Protein 1UWK (pdb70)

Structure (mmCIF, N/CA/C/O backbone):
data_1UWK
#
_entry.id   1UWK
#
_cell.length_a   111.429
_cell.length_b   71.618
_cell.length_c   129.158
_cell.angle_alpha   90.00
_cell.angle_beta   98.75
_cell.angle_gamma   90.00
#
_symmetry.space_group_name_H-M   'C 1 2 1'
#
loop_
_entity.id
_entity.type
_entity.pdbx_description
1 polymer 'UROCANATE HYDRATASE'
2 non-polymer NICOTINAMIDE-ADENINE-DINUCLEOTIDE
3 non-polymer '(2E)-3-(1H-IMIDAZOL-4-YL)ACRYLIC ACID'
4 water water
#
loop_
_atom_site.group_PDB
_atom_site.id
_atom_site.type_symbol
_atom_site.label_atom_id
_atom_site.label_alt_id
_atom_site.label_comp_id
_atom_site.label_asym_id
_atom_site.label_entity_id
_atom_site.label_seq_id
_atom_site.pdbx_PDB_ins_code
_atom_site.Cartn_x
_atom_site.Cartn_y
_atom_site.Cartn_z
_atom_site.occupancy
_atom_site.B_iso_or_equiv
_atom_site.auth_seq_id
_atom_site.auth_comp_id
_atom_site.auth_asym_id
_atom_site.auth_atom_id
_atom_site.pdbx_PDB_model_num
ATOM 1 N N . ASN A 1 4 ? 9.951 11.818 -56.960 1.00 57.49 4 ASN A N 1
ATOM 2 C CA . ASN A 1 4 ? 11.191 12.568 -57.125 1.00 31.10 4 ASN A CA 1
ATOM 3 C C . ASN A 1 4 ? 11.163 13.477 -58.367 1.00 23.51 4 ASN A C 1
ATOM 4 O O . ASN A 1 4 ? 10.569 14.578 -58.306 1.00 20.20 4 ASN A O 1
ATOM 6 N N . ASN A 1 5 ? 11.732 13.062 -59.458 1.00 26.78 5 ASN A N 1
ATOM 7 C CA . ASN A 1 5 ? 12.905 12.702 -60.218 1.00 25.69 5 ASN A CA 1
ATOM 8 C C . ASN A 1 5 ? 14.046 13.624 -59.745 1.00 20.28 5 ASN A C 1
ATOM 9 O O . ASN A 1 5 ? 13.719 14.587 -59.012 1.00 13.83 5 ASN A O 1
ATOM 14 N N . LYS A 1 6 ? 15.341 13.368 -60.029 1.00 17.87 6 LYS A N 1
ATOM 15 C CA . LYS A 1 6 ? 16.283 14.370 -59.480 1.00 20.41 6 LYS A CA 1
ATOM 16 C C . LYS A 1 6 ? 16.972 15.066 -60.645 1.00 15.15 6 LYS A C 1
ATOM 17 O O . LYS A 1 6 ? 17.714 15.944 -60.268 1.00 18.02 6 LYS A O 1
ATOM 23 N N . TYR A 1 7 ? 16.659 14.775 -61.904 1.00 13.25 7 TYR A N 1
ATOM 24 C CA . TYR A 1 7 ? 17.195 15.562 -63.006 1.00 10.19 7 TYR A CA 1
ATOM 25 C C . TYR A 1 7 ? 16.107 16.386 -63.691 1.00 9.81 7 TYR A C 1
ATOM 26 O O . TYR A 1 7 ? 15.037 15.814 -64.030 1.00 13.48 7 TYR A O 1
ATOM 35 N N . ARG A 1 8 ? 16.331 17.657 -63.915 1.00 8.39 8 ARG A N 1
ATOM 36 C CA . ARG A 1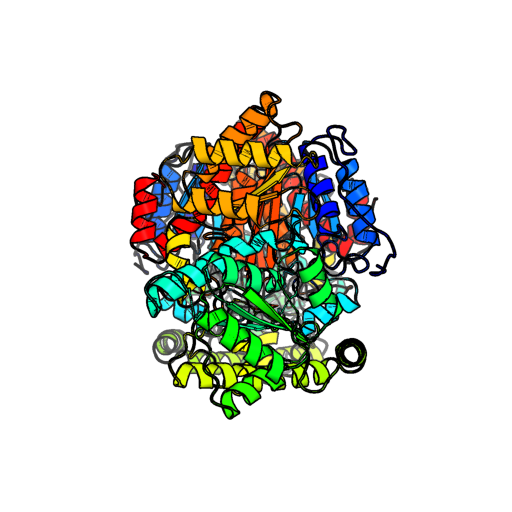 8 ? 15.431 18.489 -64.729 1.00 9.55 8 ARG A CA 1
ATOM 37 C C . ARG A 1 8 ? 16.301 19.459 -65.523 1.00 9.02 8 ARG A C 1
ATOM 38 O O . ARG A 1 8 ? 17.179 20.114 -64.954 1.00 10.25 8 ARG A O 1
ATOM 46 N N . ASP A 1 9 ? 16.068 19.509 -66.839 1.00 9.60 9 ASP A N 1
ATOM 47 C CA . ASP A 1 9 ? 16.926 20.350 -67.685 1.00 11.08 9 ASP A CA 1
ATOM 48 C C . ASP A 1 9 ? 16.376 21.774 -67.735 1.00 12.34 9 ASP A C 1
ATOM 49 O O . ASP A 1 9 ? 15.757 22.234 -68.711 1.00 13.41 9 ASP A O 1
ATOM 54 N N . VAL A 1 10 ? 16.618 22.474 -66.629 1.00 11.72 10 VAL A N 1
ATOM 55 C CA . VAL A 1 10 ? 16.172 23.859 -66.507 1.00 11.79 10 VAL A CA 1
ATOM 56 C C . VAL A 1 10 ? 17.309 24.675 -65.903 1.00 11.72 10 VAL A C 1
ATOM 57 O O . VAL A 1 10 ? 18.132 24.138 -65.171 1.00 12.53 10 VAL A O 1
ATOM 61 N N . GLU A 1 11 ? 17.276 25.952 -66.179 1.00 11.12 11 GLU A N 1
ATOM 62 C CA . GLU A 1 11 ? 18.180 26.925 -65.578 1.00 12.43 11 GLU A CA 1
ATOM 63 C C . GLU A 1 11 ? 17.343 27.756 -64.615 1.00 12.81 11 GLU A C 1
ATOM 64 O O . GLU A 1 11 ? 16.358 28.409 -65.011 1.00 17.72 11 GLU A O 1
ATOM 70 N N . ILE A 1 12 ? 17.748 27.713 -63.354 1.00 11.65 12 ILE A N 1
ATOM 71 C CA . ILE A 1 12 ? 17.097 28.472 -62.318 1.00 11.37 12 ILE A CA 1
ATOM 72 C C . ILE A 1 12 ? 17.975 29.628 -61.837 1.00 10.21 12 ILE A C 1
ATOM 73 O O . ILE A 1 12 ? 19.171 29.420 -61.615 1.00 11.21 12 ILE A O 1
ATOM 78 N N . ARG A 1 13 ? 17.353 30.783 -61.641 1.00 11.55 13 ARG A N 1
ATOM 79 C CA . ARG A 1 13 ? 18.040 31.952 -61.131 1.00 12.38 13 ARG A CA 1
ATOM 80 C C . ARG A 1 13 ? 17.126 32.729 -60.204 1.00 11.00 13 ARG A C 1
ATOM 81 O O . ARG A 1 13 ? 15.886 32.741 -60.363 1.00 13.79 13 ARG A O 1
ATOM 89 N N . ALA A 1 14 ? 17.720 33.423 -59.242 1.00 10.27 14 ALA A N 1
ATOM 90 C CA . ALA A 1 14 ? 16.838 34.157 -58.365 1.00 10.70 14 ALA A CA 1
ATOM 91 C C . ALA A 1 14 ? 16.155 35.288 -59.136 1.00 10.14 14 ALA A C 1
ATOM 92 O O . ALA A 1 14 ? 16.769 35.971 -59.960 1.00 11.73 14 ALA A O 1
ATOM 94 N N . PRO A 1 15 ? 14.898 35.553 -58.842 1.00 11.41 15 PRO A N 1
ATOM 95 C CA . PRO A 1 15 ? 14.263 36.759 -59.377 1.00 13.36 15 PRO A CA 1
ATOM 96 C C . PRO A 1 15 ? 15.015 37.972 -58.811 1.00 11.82 15 PRO A C 1
ATOM 97 O O . PRO A 1 15 ? 15.598 37.954 -57.742 1.00 11.35 15 PRO A O 1
ATOM 101 N N . ARG A 1 16 ? 14.918 39.038 -59.571 1.00 13.58 16 ARG A N 1
ATOM 102 C CA . ARG A 1 16 ? 15.674 40.233 -59.247 1.00 11.09 16 ARG A CA 1
ATOM 103 C C . ARG A 1 16 ? 14.776 41.449 -58.997 1.00 11.50 16 ARG A C 1
ATOM 104 O O . ARG A 1 16 ? 13.535 41.411 -59.236 1.00 14.33 16 ARG A O 1
ATOM 112 N N . GLY A 1 17 ? 15.369 42.548 -58.534 1.00 10.88 17 GLY A N 1
ATOM 113 C CA . GLY A 1 17 ? 14.595 43.775 -58.412 1.00 12.47 17 GLY A CA 1
ATOM 114 C C . GLY A 1 17 ? 13.660 43.801 -57.232 1.00 12.01 17 GLY A C 1
ATOM 115 O O . GLY A 1 17 ? 13.691 42.972 -56.311 1.00 13.84 17 GLY A O 1
ATOM 116 N N . ASN A 1 18 ? 12.771 44.790 -57.201 1.00 15.47 18 ASN A N 1
ATOM 117 C CA . ASN A 1 18 ? 12.061 45.065 -55.974 1.00 19.47 18 ASN A CA 1
ATOM 118 C C . ASN A 1 18 ? 10.646 44.530 -55.961 1.00 17.09 18 ASN A C 1
ATOM 119 O O . ASN A 1 18 ? 9.904 44.736 -54.994 1.00 25.52 18 ASN A O 1
ATOM 126 N N . LYS A 1 19 ? 10.213 43.840 -57.013 1.00 17.53 19 LYS A N 1
ATOM 127 C CA . LYS A 1 19 ? 8.824 43.321 -56.909 1.00 20.00 19 LYS A CA 1
ATOM 128 C C . LYS A 1 19 ? 8.782 41.864 -56.488 1.00 18.92 19 LYS A C 1
ATOM 129 O O . LYS A 1 19 ? 9.560 40.987 -56.877 1.00 18.27 19 LYS A O 1
ATOM 135 N N . LEU A 1 20 ? 7.806 41.611 -55.633 1.00 16.68 20 LEU A N 1
ATOM 136 C CA . LEU A 1 20 ? 7.672 40.330 -54.966 1.00 16.97 20 LEU A CA 1
ATOM 137 C C . LEU A 1 20 ? 6.835 39.325 -55.760 1.00 16.98 20 LEU A C 1
ATOM 138 O O . LEU A 1 20 ? 5.883 39.728 -56.458 1.00 26.41 20 LEU A O 1
ATOM 143 N N . THR A 1 21 ? 7.157 38.058 -55.622 1.00 18.24 21 THR A N 1
ATOM 144 C CA . THR A 1 21 ? 6.361 36.892 -56.014 1.00 22.02 21 THR A CA 1
ATOM 145 C C . THR A 1 21 ? 5.664 36.330 -54.764 1.00 18.58 21 THR A C 1
ATOM 146 O O . THR A 1 21 ? 4.496 35.978 -54.828 1.00 20.50 21 THR A O 1
ATOM 150 N N . ALA A 1 22 ? 6.391 36.274 -53.653 1.00 14.28 22 ALA A N 1
ATOM 151 C CA . ALA A 1 22 ? 5.848 35.811 -52.378 1.00 12.09 22 ALA A CA 1
ATOM 152 C C . ALA A 1 22 ? 5.093 36.936 -51.703 1.00 10.65 22 ALA A C 1
ATOM 153 O O . ALA A 1 22 ? 5.020 38.047 -52.255 1.00 15.76 22 ALA A O 1
ATOM 155 N N . LYS A 1 23 ? 4.545 36.739 -50.520 1.00 12.01 23 LYS A N 1
ATOM 156 C CA . LYS A 1 23 ? 3.677 37.756 -49.923 1.00 13.76 23 LYS A CA 1
ATOM 157 C C . LYS A 1 23 ? 4.405 38.872 -49.201 1.00 13.77 23 LYS A C 1
ATOM 158 O O . LYS A 1 23 ? 3.822 39.918 -48.932 1.00 17.61 23 LYS A O 1
ATOM 164 N N . SER A 1 24 ? 5.680 38.647 -48.866 1.00 12.78 24 SER A N 1
ATOM 165 C CA . SER A 1 24 ? 6.435 39.656 -48.132 1.00 12.56 24 SER A CA 1
ATOM 166 C C . SER A 1 24 ? 7.926 39.429 -48.370 1.00 10.84 24 SER A C 1
ATOM 167 O O . SER A 1 24 ? 8.292 38.373 -48.874 1.00 10.47 24 SER A O 1
ATOM 170 N N . TRP A 1 25 ? 8.739 40.406 -47.956 1.00 9.97 25 TRP A N 1
ATOM 171 C CA . TRP A 1 25 ? 10.196 40.172 -48.169 1.00 10.15 25 TRP A CA 1
ATOM 172 C C . TRP A 1 25 ? 10.717 39.051 -47.292 1.00 10.11 25 TRP A C 1
ATOM 173 O O . TRP A 1 25 ? 11.720 38.434 -47.635 1.00 11.62 25 TRP A O 1
ATOM 184 N N . LEU A 1 26 ? 10.077 38.763 -46.175 1.00 9.99 26 LEU A N 1
ATOM 185 C CA . LEU A 1 26 ? 10.562 37.715 -45.278 1.00 9.13 26 LEU A CA 1
ATOM 186 C C . LEU A 1 26 ? 10.320 36.338 -45.900 1.00 9.46 26 LEU A C 1
ATOM 187 O O . LEU A 1 26 ? 11.048 35.407 -45.516 1.00 9.59 26 LEU A O 1
ATOM 192 N N . THR A 1 27 ? 9.385 36.217 -46.837 1.00 8.40 27 THR A N 1
ATOM 193 C CA . THR A 1 27 ? 9.205 34.912 -47.532 1.00 8.15 27 THR A CA 1
ATOM 194 C C . THR A 1 27 ? 9.798 34.945 -48.933 1.00 7.23 27 THR A C 1
ATOM 195 O O . THR A 1 27 ? 10.205 33.929 -49.476 1.00 9.06 27 THR A O 1
ATOM 199 N N . GLU A 1 28 ? 9.872 36.130 -49.525 1.00 8.50 28 GLU A N 1
ATOM 200 C CA . GLU A 1 28 ? 10.565 36.315 -50.784 1.00 8.78 28 GLU A CA 1
ATOM 201 C C . GLU A 1 28 ? 12.056 35.968 -50.611 1.00 8.88 28 GLU A C 1
ATOM 202 O O . GLU A 1 28 ? 12.649 35.350 -51.525 1.00 9.29 28 GLU A O 1
ATOM 208 N N . ALA A 1 29 ? 12.646 36.348 -49.493 1.00 8.08 29 ALA A N 1
ATOM 209 C CA . ALA A 1 29 ? 14.076 36.091 -49.277 1.00 8.25 29 ALA A CA 1
ATOM 210 C C . ALA A 1 29 ? 14.467 34.623 -49.381 1.00 7.35 29 ALA A C 1
ATOM 211 O O . ALA A 1 29 ? 15.374 34.273 -50.178 1.00 8.44 29 ALA A O 1
ATOM 213 N N . PRO A 1 30 ? 13.850 33.708 -48.609 1.00 7.45 30 PRO A N 1
ATOM 214 C CA . PRO A 1 30 ? 14.271 32.302 -48.768 1.00 7.31 30 PRO A CA 1
ATOM 215 C C . PRO A 1 30 ? 13.926 31.770 -50.156 1.00 6.09 30 PRO A C 1
ATOM 216 O O . PRO A 1 30 ? 14.657 30.963 -50.716 1.00 8.15 30 PRO A O 1
ATOM 220 N N . LEU A 1 31 ? 12.849 32.230 -50.783 1.00 7.57 31 LEU A N 1
ATOM 221 C CA . LEU A 1 31 ? 12.547 31.860 -52.150 1.00 8.10 31 LEU A CA 1
ATOM 222 C C . LEU A 1 31 ? 13.698 32.201 -53.102 1.00 7.75 31 LEU A C 1
ATOM 223 O O . LEU A 1 31 ? 14.143 31.383 -53.897 1.00 8.47 31 LEU A O 1
ATOM 228 N N . ARG A 1 32 ? 14.136 33.467 -52.973 1.00 7.24 32 ARG A N 1
ATOM 229 C CA . ARG A 1 32 ? 15.239 33.892 -53.864 1.00 7.99 32 ARG A CA 1
ATOM 230 C C . ARG A 1 32 ? 16.544 33.173 -53.572 1.00 7.11 32 ARG A C 1
ATOM 231 O O . ARG A 1 32 ? 17.290 32.873 -54.493 1.00 8.18 32 ARG A O 1
ATOM 239 N N . MET A 1 33 ? 16.817 32.929 -52.281 1.00 7.10 33 MET A N 1
ATOM 240 C CA . MET A 1 33 ? 18.103 32.326 -51.945 1.00 6.58 33 MET A CA 1
ATOM 241 C C . MET A 1 33 ? 18.092 30.857 -52.300 1.00 6.55 33 MET A C 1
ATOM 242 O O . MET A 1 33 ? 19.132 30.329 -52.680 1.00 6.81 33 MET A O 1
ATOM 247 N N . LEU A 1 34 ? 16.955 30.186 -52.203 1.00 6.88 34 LEU A N 1
ATOM 248 C CA . LEU A 1 34 ? 16.853 28.803 -52.713 1.00 7.09 34 LEU A CA 1
ATOM 249 C C . LEU A 1 34 ? 17.172 28.786 -54.195 1.00 5.83 34 LEU A C 1
ATOM 250 O O . LEU A 1 34 ? 17.951 27.994 -54.709 1.00 7.27 34 LEU A O 1
ATOM 255 N N . MET A 1 35 ? 16.520 29.706 -54.971 1.00 6.96 35 MET A N 1
ATOM 256 C CA . MET A 1 35 ? 16.805 29.736 -56.415 1.00 6.81 35 MET A CA 1
ATOM 257 C C . MET A 1 35 ? 18.229 30.129 -56.739 1.00 7.25 35 MET A C 1
ATOM 258 O O . MET A 1 35 ? 18.862 29.619 -57.688 1.00 8.84 35 MET A O 1
ATOM 263 N N . ASN A 1 36 ? 18.793 31.057 -55.948 1.00 7.80 36 ASN A N 1
ATOM 264 C CA . ASN A 1 36 ? 20.202 31.406 -56.159 1.00 7.45 36 ASN A CA 1
ATOM 265 C C . ASN A 1 36 ? 21.180 30.260 -55.916 1.00 6.21 36 ASN A C 1
ATOM 266 O O . ASN A 1 36 ? 22.187 30.134 -56.602 1.00 7.20 36 ASN A O 1
ATOM 271 N N . ASN A 1 37 ? 20.839 29.394 -54.959 1.00 6.37 37 ASN A N 1
ATOM 272 C CA . ASN A 1 37 ? 21.650 28.203 -54.695 1.00 6.37 37 ASN A CA 1
ATOM 273 C C . ASN A 1 37 ? 21.748 27.310 -55.925 1.00 5.84 37 ASN A C 1
ATOM 274 O O . ASN A 1 37 ? 22.672 26.506 -56.004 1.00 8.30 37 ASN A O 1
ATOM 279 N N . LEU A 1 38 ? 20.754 27.433 -56.827 1.00 7.09 38 LEU A N 1
ATOM 280 C CA . LEU A 1 38 ? 20.728 26.621 -58.024 1.00 7.34 38 LEU A CA 1
ATOM 281 C C . LEU A 1 38 ? 21.148 27.363 -59.298 1.00 7.24 38 LEU A C 1
ATOM 282 O O . LEU A 1 38 ? 21.113 26.788 -60.392 1.00 8.47 38 LEU A O 1
ATOM 287 N N . ASP A 1 39 ? 21.594 28.611 -59.163 1.00 7.05 39 ASP A N 1
ATOM 288 C CA . ASP A 1 39 ? 21.945 29.376 -60.354 1.00 7.84 39 ASP A CA 1
ATOM 289 C C . ASP A 1 39 ? 23.089 28.681 -61.070 1.00 7.27 39 ASP A C 1
ATOM 290 O O . ASP A 1 39 ? 24.054 28.181 -60.474 1.00 7.77 39 ASP A O 1
ATOM 295 N N . PRO A 1 40 ? 23.046 28.583 -62.417 1.00 8.36 40 PRO A N 1
ATOM 296 C CA . PRO A 1 40 ? 24.124 27.885 -63.150 1.00 9.04 40 PRO A CA 1
ATOM 297 C C . PRO A 1 40 ? 25.510 28.504 -62.933 1.00 9.07 40 PRO A C 1
ATOM 298 O O . PRO A 1 40 ? 26.514 27.800 -63.166 1.00 10.77 40 PRO A O 1
ATOM 302 N N . GLN A 1 41 ? 25.609 29.747 -62.514 1.00 8.84 41 GLN A N 1
ATOM 303 C CA . GLN A 1 41 ? 26.890 30.418 -62.235 1.00 8.43 41 GLN A CA 1
ATOM 304 C C . GLN A 1 41 ? 27.297 30.193 -60.797 1.00 7.38 41 GLN A C 1
ATOM 305 O O . GLN A 1 41 ? 28.422 30.557 -60.460 1.00 8.72 41 GLN A O 1
ATOM 311 N N . VAL A 1 42 ? 26.441 29.609 -59.964 1.00 6.65 42 VAL A N 1
ATOM 312 C CA . VAL A 1 42 ? 26.663 29.385 -58.552 1.00 6.62 42 VAL A CA 1
ATOM 313 C C . VAL A 1 42 ? 26.879 27.898 -58.212 1.00 7.20 42 VAL A C 1
ATOM 314 O O . VAL A 1 42 ? 27.852 27.581 -57.538 1.00 7.87 42 VAL A O 1
ATOM 318 N N . ALA A 1 43 ? 25.996 27.031 -58.637 1.00 7.21 43 ALA A N 1
ATOM 319 C CA . ALA A 1 43 ? 25.925 25.644 -58.191 1.00 7.03 43 ALA A CA 1
ATOM 320 C C . ALA A 1 43 ? 26.797 24.733 -59.040 1.00 7.68 43 ALA A C 1
ATOM 321 O O . ALA A 1 43 ? 26.965 24.902 -60.249 1.00 7.96 43 ALA A O 1
ATOM 323 N N . GLU A 1 44 ? 27.310 23.657 -58.415 1.00 7.18 44 GLU A N 1
ATOM 324 C CA . GLU A 1 44 ? 28.116 22.706 -59.163 1.00 7.03 44 GLU A CA 1
ATOM 325 C C . GLU A 1 44 ? 27.308 21.873 -60.169 1.00 9.00 44 GLU A C 1
ATOM 326 O O . GLU A 1 44 ? 27.811 21.623 -61.293 1.00 10.02 44 GLU A O 1
ATOM 332 N N . ASN A 1 45 ? 26.097 21.418 -59.800 1.00 8.92 45 ASN A N 1
ATOM 333 C CA . ASN A 1 45 ? 25.317 20.561 -60.730 1.00 8.80 45 ASN A CA 1
ATOM 334 C C . ASN A 1 45 ? 23.825 20.715 -60.501 1.00 7.22 45 ASN A C 1
ATOM 335 O O . ASN A 1 45 ? 23.149 19.800 -60.045 1.00 7.32 45 ASN A O 1
ATOM 340 N N . PRO A 1 46 ? 23.308 21.908 -60.739 1.00 7.18 46 PRO A N 1
ATOM 341 C CA . PRO A 1 46 ? 21.946 22.251 -60.310 1.00 7.33 46 PRO A CA 1
ATOM 342 C C . PRO A 1 46 ? 20.854 21.546 -61.091 1.00 7.16 46 PRO A C 1
ATOM 343 O O . PRO A 1 46 ? 19.733 21.501 -60.581 1.00 7.67 46 PRO A O 1
ATOM 347 N N . LYS A 1 47 ? 21.152 20.974 -62.270 1.00 7.19 47 LYS A N 1
ATOM 348 C CA . LYS A 1 47 ? 20.051 20.193 -62.913 1.00 7.74 47 LYS A CA 1
ATOM 349 C C . LYS A 1 47 ? 19.722 18.945 -62.119 1.00 8.67 47 LYS A C 1
ATOM 350 O O . LYS A 1 47 ? 18.642 18.376 -62.263 1.00 8.43 47 LYS A O 1
ATOM 358 N N . GLU A 1 48 ? 20.631 18.521 -61.246 1.00 8.16 48 GLU A N 1
ATOM 359 C CA . GLU A 1 48 ? 20.380 17.430 -60.299 1.00 8.68 48 GLU A CA 1
ATOM 360 C C . GLU A 1 48 ? 20.215 17.952 -58.877 1.00 8.09 48 GLU A C 1
ATOM 361 O O . GLU A 1 48 ? 20.343 17.161 -57.925 1.00 8.77 48 GLU A O 1
ATOM 367 N N . LEU A 1 49 ? 19.959 19.239 -58.719 1.00 6.52 49 LEU A N 1
ATOM 368 C CA . LEU A 1 49 ? 19.723 19.932 -57.483 1.00 7.08 49 LEU A CA 1
ATOM 369 C C . LEU A 1 49 ? 20.985 20.027 -56.609 1.00 6.09 49 LEU A C 1
ATOM 370 O O . LEU A 1 49 ? 20.887 20.426 -55.431 1.00 6.65 49 LEU A O 1
ATOM 375 N N . VAL A 1 50 ? 22.142 19.687 -57.144 1.00 6.24 50 VAL A N 1
ATOM 376 C CA . VAL A 1 50 ? 23.416 19.658 -56.394 1.00 6.66 50 VAL A CA 1
ATOM 377 C C . VAL A 1 50 ? 24.080 21.041 -56.426 1.00 5.71 50 VAL A C 1
ATOM 378 O O . VAL A 1 50 ? 24.324 21.610 -57.497 1.00 6.82 50 VAL A O 1
ATOM 382 N N . VAL A 1 51 ? 24.361 21.557 -55.224 1.00 6.64 51 VAL A N 1
ATOM 383 C CA . VAL A 1 51 ? 24.991 22.881 -55.032 1.00 6.01 51 VAL A CA 1
ATOM 384 C C . VAL A 1 51 ? 26.509 22.748 -54.894 1.00 6.42 51 VAL A C 1
ATOM 385 O O . VAL A 1 51 ? 27.267 23.393 -55.629 1.00 7.35 51 VAL A O 1
ATOM 389 N N . TYR A 1 52 ? 26.997 21.934 -53.963 1.00 6.59 52 TYR A N 1
ATOM 390 C CA . TYR A 1 52 ? 28.446 21.740 -53.752 1.00 5.41 52 TYR A CA 1
ATOM 391 C C . TYR A 1 52 ? 28.688 20.519 -52.890 1.00 4.97 52 TYR A C 1
ATOM 392 O O . TYR A 1 52 ? 27.730 19.880 -52.408 1.00 5.94 52 TYR A O 1
ATOM 401 N N . GLY A 1 53 ? 29.953 20.189 -52.674 1.00 5.70 53 GLY A N 1
ATOM 402 C CA . GLY A 1 53 ? 30.263 19.351 -51.509 1.00 6.36 53 GLY A CA 1
ATOM 403 C C . GLY A 1 53 ? 29.771 17.919 -51.670 1.00 6.24 53 GLY A C 1
ATOM 404 O O . GLY A 1 53 ? 29.153 17.370 -50.757 1.00 7.28 53 GLY A O 1
ATOM 405 N N . GLY A 1 54 ? 30.064 17.278 -52.795 1.00 6.85 54 GLY A N 1
ATOM 406 C CA . GLY A 1 54 ? 29.566 15.921 -53.046 1.00 7.38 54 GLY A CA 1
ATOM 407 C C . GLY A 1 54 ? 28.126 16.060 -53.560 1.00 7.82 54 GLY A C 1
ATOM 408 O O . GLY A 1 54 ? 27.900 16.741 -54.569 1.00 9.57 54 GLY A O 1
ATOM 409 N N . ILE A 1 55 ? 27.193 15.429 -52.860 1.00 6.94 55 ILE A N 1
ATOM 410 C CA . ILE A 1 55 ? 25.781 15.519 -53.256 1.00 7.09 55 ILE A CA 1
ATOM 411 C C . ILE A 1 55 ? 25.024 16.452 -52.327 1.00 5.98 55 ILE A C 1
ATOM 412 O O . ILE A 1 55 ? 23.871 16.194 -51.952 1.00 7.36 55 ILE A O 1
ATOM 417 N N . GLY A 1 56 ? 25.617 17.581 -51.935 1.00 5.89 56 GLY A N 1
ATOM 418 C CA . GLY A 1 56 ? 24.869 18.577 -51.138 1.00 5.97 56 GLY A CA 1
ATOM 419 C C . GLY A 1 56 ? 23.800 19.249 -52.003 1.00 5.82 56 GLY A C 1
ATOM 420 O O . GLY A 1 56 ? 24.097 19.892 -53.019 1.00 8.38 56 GLY A O 1
ATOM 421 N N . ARG A 1 57 ? 22.534 19.075 -51.620 1.00 5.79 57 ARG A N 1
ATOM 422 C CA . ARG A 1 57 ? 21.406 19.485 -52.458 1.00 5.30 57 ARG A CA 1
ATOM 423 C C . ARG A 1 57 ? 20.586 20.586 -51.815 1.00 5.66 57 ARG A C 1
ATOM 424 O O . ARG A 1 57 ? 20.613 20.755 -50.571 1.00 6.15 57 ARG A O 1
ATOM 432 N N . ALA A 1 58 ? 19.872 21.324 -52.664 1.00 6.15 58 ALA A N 1
ATOM 433 C CA . ALA A 1 58 ? 19.025 22.428 -52.175 1.00 6.72 58 ALA A CA 1
ATOM 434 C C . ALA A 1 58 ? 17.610 21.964 -51.839 1.00 5.70 58 ALA A C 1
ATOM 435 O O . ALA A 1 58 ? 16.933 22.631 -51.055 1.00 6.62 58 ALA A O 1
ATOM 437 N N . ALA A 1 59 ? 17.154 20.858 -52.438 1.00 6.86 59 ALA A N 1
ATOM 438 C CA . ALA A 1 59 ? 15.848 20.279 -52.162 1.00 6.51 59 ALA A CA 1
ATOM 439 C C . ALA A 1 59 ? 15.896 18.789 -52.452 1.00 6.35 59 ALA A C 1
ATOM 440 O O . ALA A 1 59 ? 16.856 18.340 -53.113 1.00 6.66 59 ALA A O 1
ATOM 442 N N . ARG A 1 60 ? 14.967 17.996 -51.933 1.00 5.79 60 ARG A N 1
ATOM 443 C CA . ARG A 1 60 ? 15.195 16.540 -51.978 1.00 5.94 60 ARG A CA 1
ATOM 444 C C . ARG A 1 60 ? 15.163 15.967 -53.382 1.00 6.23 60 ARG A C 1
ATOM 445 O O . ARG A 1 60 ? 15.905 15.066 -53.726 1.00 6.59 60 ARG A O 1
ATOM 453 N N . ASN A 1 61 ? 14.241 16.540 -54.186 1.00 6.41 61 ASN A N 1
ATOM 454 C CA . ASN A 1 61 ? 14.013 16.096 -55.557 1.00 7.38 61 ASN A CA 1
ATOM 455 C C . ASN A 1 61 ? 13.172 17.186 -56.197 1.00 6.93 61 ASN A C 1
ATOM 456 O O . ASN A 1 61 ? 12.825 18.189 -55.539 1.00 7.06 61 ASN A O 1
ATOM 461 N N . TRP A 1 62 ? 12.836 17.034 -57.492 1.00 7.02 62 TRP A N 1
ATOM 462 C CA . TRP A 1 62 ? 12.200 18.175 -58.137 1.00 8.74 62 TRP A CA 1
ATOM 463 C C . TRP A 1 62 ? 10.754 18.351 -57.708 1.00 8.10 62 TRP A C 1
ATOM 464 O O . TRP A 1 62 ? 10.270 19.489 -57.716 1.00 8.64 62 TRP A O 1
ATOM 475 N N . GLU A 1 63 ? 10.067 17.276 -57.329 1.00 8.90 63 GLU A N 1
ATOM 476 C CA . GLU A 1 63 ? 8.723 17.490 -56.784 1.00 9.59 63 GLU A CA 1
ATOM 477 C C . GLU A 1 63 ? 8.721 18.340 -55.529 1.00 8.18 63 GLU A C 1
ATOM 478 O O . GLU A 1 63 ? 7.896 19.243 -55.314 1.00 8.26 63 GLU A O 1
ATOM 484 N N . CYS A 1 64 ? 9.696 18.032 -54.650 1.00 8.13 64 CYS A N 1
ATOM 485 C CA . CYS A 1 64 ? 9.843 18.836 -53.431 1.00 7.30 64 CYS A CA 1
ATOM 486 C C . CYS A 1 64 ? 10.261 20.260 -53.744 1.00 7.38 64 CYS A C 1
ATOM 487 O O . CYS A 1 64 ? 9.753 21.190 -53.100 1.00 8.10 64 CYS A O 1
ATOM 490 N N . TYR A 1 65 ? 11.174 20.465 -54.711 1.00 8.35 65 TYR A N 1
ATOM 491 C CA . TYR A 1 65 ? 11.520 21.830 -55.112 1.00 8.48 65 TYR A CA 1
ATOM 492 C C . TYR A 1 65 ? 10.251 22.601 -55.498 1.00 7.66 65 TYR A C 1
ATOM 493 O O . TYR A 1 65 ? 10.005 23.709 -55.037 1.00 8.37 65 TYR A O 1
ATOM 502 N N . ASP A 1 66 ? 9.487 21.992 -56.437 1.00 8.02 66 ASP A N 1
ATOM 503 C CA . ASP A 1 66 ? 8.292 22.741 -56.884 1.00 8.60 66 ASP A CA 1
ATOM 504 C C . ASP A 1 66 ? 7.368 23.105 -55.734 1.00 7.90 66 ASP A C 1
ATOM 505 O O . ASP A 1 66 ? 6.793 24.185 -55.672 1.00 8.81 66 ASP A O 1
ATOM 510 N N . LYS A 1 67 ? 7.215 22.177 -54.772 1.00 7.42 67 LYS A N 1
ATOM 511 C CA . LYS A 1 67 ? 6.293 22.380 -53.673 1.00 7.27 67 LYS A CA 1
ATOM 512 C C . LYS A 1 67 ? 6.862 23.411 -52.703 1.00 7.90 67 LYS A C 1
ATOM 513 O O . LYS A 1 67 ? 6.140 24.198 -52.095 1.00 8.03 67 LYS A O 1
ATOM 519 N N . ILE A 1 68 ? 8.182 23.455 -52.488 1.00 7.00 68 ILE A N 1
ATOM 520 C CA . ILE A 1 68 ? 8.768 24.500 -51.664 1.00 7.35 68 ILE A CA 1
ATOM 521 C C . ILE A 1 68 ? 8.505 25.880 -52.283 1.00 7.16 68 ILE A C 1
ATOM 522 O O . ILE A 1 68 ? 8.097 26.788 -51.570 1.00 8.30 68 ILE A O 1
ATOM 527 N N . VAL A 1 69 ? 8.717 25.983 -53.608 1.00 7.94 69 VAL A N 1
ATOM 528 C CA . VAL A 1 69 ? 8.484 27.301 -54.232 1.00 8.98 69 VAL A CA 1
ATOM 529 C C . VAL A 1 69 ? 7.015 27.714 -54.092 1.00 10.08 69 VAL A C 1
ATOM 530 O O . VAL A 1 69 ? 6.687 28.859 -53.721 1.00 10.02 69 VAL A O 1
ATOM 534 N N . GLU A 1 70 ? 6.099 26.741 -54.345 1.00 9.57 70 GLU A N 1
ATOM 535 C CA . GLU A 1 70 ? 4.665 27.023 -54.244 1.00 10.24 70 GLU A CA 1
ATOM 536 C C . GLU A 1 70 ? 4.294 27.453 -52.836 1.00 8.45 70 GLU A C 1
ATOM 537 O O . GLU A 1 70 ? 3.521 28.389 -52.590 1.00 10.69 70 GLU A O 1
ATOM 543 N N . THR A 1 71 ? 4.851 26.726 -51.866 1.00 8.36 71 THR A N 1
ATOM 544 C CA . THR A 1 71 ? 4.456 27.015 -50.487 1.00 7.96 71 THR A CA 1
ATOM 545 C C . THR A 1 71 ? 5.030 28.312 -49.983 1.00 8.83 71 THR A C 1
ATOM 546 O O . THR A 1 71 ? 4.377 29.117 -49.318 1.00 8.91 71 THR A O 1
ATOM 550 N N . LEU A 1 72 ? 6.323 28.614 -50.225 1.00 7.85 72 LEU A N 1
ATOM 551 C CA . LEU A 1 72 ? 6.898 29.885 -49.887 1.00 9.15 72 LEU A CA 1
ATOM 552 C C . LEU A 1 72 ? 6.107 31.036 -50.523 1.00 8.76 72 LEU A C 1
ATOM 553 O O . LEU A 1 72 ? 5.982 32.084 -49.895 1.00 9.75 72 LEU A O 1
ATOM 558 N N . THR A 1 73 ? 5.615 30.836 -51.743 1.00 9.05 73 THR A N 1
ATOM 559 C CA . THR A 1 73 ? 4.868 31.911 -52.415 1.00 11.29 73 THR A CA 1
ATOM 560 C C . THR A 1 73 ? 3.601 32.283 -51.651 1.00 10.79 73 THR A C 1
ATOM 561 O O . THR A 1 73 ? 3.191 33.451 -51.684 1.00 11.89 73 THR A O 1
ATOM 565 N N . ARG A 1 74 ? 2.980 31.301 -50.989 1.00 10.54 74 ARG A N 1
ATOM 566 C CA . ARG A 1 74 ? 1.711 31.587 -50.334 1.00 11.05 74 ARG A CA 1
ATOM 567 C C . ARG A 1 74 ? 1.827 31.735 -48.825 1.00 10.40 74 ARG A C 1
ATOM 568 O O . ARG A 1 74 ? 0.840 32.048 -48.143 1.00 11.84 74 ARG A O 1
ATOM 576 N N . LEU A 1 75 ? 3.033 31.566 -48.275 1.00 10.66 75 LEU A N 1
ATOM 577 C CA . LEU A 1 75 ? 3.209 31.502 -46.829 1.00 10.68 75 LEU A CA 1
ATOM 578 C C . LEU A 1 75 ? 2.845 32.854 -46.201 1.00 10.19 75 LEU A C 1
ATOM 579 O O . LEU A 1 75 ? 3.275 33.900 -46.689 1.00 12.06 75 LEU A O 1
ATOM 584 N N . GLU A 1 76 ? 2.081 32.837 -45.118 1.00 12.37 76 GLU A N 1
ATOM 585 C CA . GLU A 1 76 ? 1.699 34.101 -44.480 1.00 13.83 76 GLU A CA 1
ATOM 586 C C . GLU A 1 76 ? 2.730 34.565 -43.471 1.00 13.47 76 GLU A C 1
ATOM 587 O O . GLU A 1 76 ? 3.592 33.775 -43.072 1.00 11.58 76 GLU A O 1
ATOM 593 N N . ASP A 1 77 ? 2.651 35.815 -43.026 1.00 15.82 77 ASP A N 1
ATOM 594 C CA . ASP A 1 77 ? 3.701 36.374 -42.184 1.00 16.32 77 ASP A CA 1
ATOM 595 C C . ASP A 1 77 ? 3.666 35.845 -40.756 1.00 13.79 77 ASP A C 1
ATOM 596 O O . ASP A 1 77 ? 4.568 36.138 -39.961 1.00 15.15 77 ASP A O 1
ATOM 601 N N . ASP A 1 78 ? 2.644 35.069 -40.336 1.00 11.62 78 ASP A N 1
ATOM 602 C CA . ASP A 1 78 ? 2.627 34.469 -39.005 1.00 11.66 78 ASP A CA 1
ATOM 603 C C . ASP A 1 78 ? 2.628 32.941 -39.137 1.00 8.93 78 ASP A C 1
ATOM 604 O O . ASP A 1 78 ? 2.238 32.249 -38.210 1.00 11.67 78 ASP A O 1
ATOM 609 N N . GLU A 1 79 ? 3.084 32.436 -40.276 1.00 8.88 79 GLU A N 1
ATOM 610 C CA . GLU A 1 79 ? 3.181 31.002 -40.513 1.00 9.71 79 GLU A CA 1
ATOM 611 C C . GLU A 1 79 ? 4.644 30.611 -40.663 1.00 9.59 79 GLU A C 1
ATOM 612 O O . GLU A 1 79 ? 5.470 31.427 -41.100 1.00 9.84 79 GLU A O 1
ATOM 618 N N . THR A 1 80 ? 4.917 29.370 -40.348 1.00 7.50 80 THR A N 1
ATOM 619 C CA . THR A 1 80 ? 6.284 28.843 -40.476 1.00 7.92 80 THR A CA 1
ATOM 620 C C . THR A 1 80 ? 6.254 27.526 -41.234 1.00 6.67 80 THR A C 1
ATOM 621 O O . THR A 1 80 ? 5.506 26.613 -40.834 1.00 8.76 80 THR A O 1
ATOM 625 N N . LEU A 1 81 ? 7.078 27.437 -42.260 1.00 6.46 81 LEU A N 1
ATOM 626 C CA . LEU A 1 81 ? 7.229 26.222 -43.038 1.00 6.77 81 LEU A CA 1
ATOM 627 C C . LEU A 1 81 ? 8.326 25.363 -42.410 1.00 6.52 81 LEU A C 1
ATOM 628 O O . LEU A 1 81 ? 9.383 25.917 -42.101 1.00 6.44 81 LEU A O 1
ATOM 633 N N . LEU A 1 82 ? 8.043 24.073 -42.271 1.00 6.41 82 LEU A N 1
ATOM 634 C CA . LEU A 1 82 ? 9.066 23.103 -41.849 1.00 5.38 82 LEU A CA 1
ATOM 635 C C . LEU A 1 82 ? 9.598 22.392 -43.082 1.00 6.51 82 LEU A C 1
ATOM 636 O O . LEU A 1 82 ? 8.790 21.831 -43.840 1.00 7.19 82 LEU A O 1
ATOM 641 N N . VAL A 1 83 ? 10.929 22.400 -43.245 1.00 5.79 83 VAL A N 1
ATOM 642 C CA . VAL A 1 83 ? 11.604 21.637 -44.318 1.00 5.78 83 VAL A CA 1
ATOM 643 C C . VAL A 1 83 ? 12.371 20.494 -43.647 1.00 5.80 83 VAL A C 1
ATOM 644 O O . VAL A 1 83 ? 13.169 20.762 -42.751 1.00 6.01 83 VAL A O 1
ATOM 648 N N . GLN A 1 84 ? 12.079 19.278 -44.094 1.00 5.88 84 GLN A N 1
ATOM 649 C CA . GLN A 1 84 ? 12.682 18.073 -43.477 1.00 5.03 84 GLN A CA 1
ATOM 650 C C . GLN A 1 84 ? 13.468 17.373 -44.589 1.00 5.35 84 GLN A C 1
ATOM 651 O O . GLN A 1 84 ? 12.847 16.900 -45.541 1.00 5.55 84 GLN A O 1
ATOM 657 N N . SER A 1 85 ? 14.777 17.359 -44.500 1.00 6.08 85 SER A N 1
ATOM 658 C CA . SER A 1 85 ? 15.643 16.837 -45.574 1.00 6.11 85 SER A CA 1
ATOM 659 C C . SER A 1 85 ? 15.140 17.223 -46.967 1.00 5.97 85 SER A C 1
ATOM 660 O O . SER A 1 85 ? 14.845 16.387 -47.841 1.00 6.70 85 SER A O 1
ATOM 663 N N . GLY A 1 86 ? 14.962 18.536 -47.111 1.00 5.34 86 GLY A N 1
ATOM 664 C CA . GLY A 1 86 ? 14.661 19.098 -48.445 1.00 5.72 86 GLY A CA 1
ATOM 665 C C . GLY A 1 86 ? 13.207 18.915 -48.874 1.00 5.77 86 GLY A C 1
ATOM 666 O O . GLY A 1 86 ? 12.976 19.068 -50.079 1.00 6.18 86 GLY A O 1
ATOM 667 N N . LYS A 1 87 ? 12.314 18.598 -47.956 1.00 6.47 87 LYS A N 1
ATOM 668 C CA . LYS A 1 87 ? 10.911 18.311 -48.295 1.00 6.71 87 LYS A CA 1
ATOM 669 C C . LYS A 1 87 ? 10.016 19.228 -47.480 1.00 6.11 87 LYS A C 1
ATOM 670 O O . LYS A 1 87 ? 10.226 19.277 -46.253 1.00 6.48 87 LYS A O 1
ATOM 676 N N . PRO A 1 88 ? 9.068 19.957 -48.071 1.00 5.96 88 PRO A N 1
ATOM 677 C CA . PRO A 1 88 ? 8.189 20.866 -47.292 1.00 6.31 88 PRO A CA 1
ATOM 678 C C . PRO A 1 88 ? 7.095 20.041 -46.645 1.00 7.57 88 PRO A C 1
ATOM 679 O O . PRO A 1 88 ? 6.145 19.634 -47.327 1.00 11.24 88 PRO A O 1
ATOM 683 N N . VAL A 1 89 ? 7.239 19.765 -45.343 1.00 6.90 89 VAL A N 1
ATOM 684 C CA . VAL A 1 89 ? 6.381 18.794 -44.677 1.00 6.86 89 VAL A CA 1
ATOM 685 C C . VAL A 1 89 ? 5.245 19.399 -43.886 1.00 6.41 89 VAL A C 1
ATOM 686 O O . VAL A 1 89 ? 4.257 18.676 -43.704 1.00 7.50 89 VAL A O 1
ATOM 690 N N . GLY A 1 90 ? 5.330 20.648 -43.440 1.00 6.54 90 GLY A N 1
ATOM 691 C CA . GLY A 1 90 ? 4.211 21.174 -42.667 1.00 6.63 90 GLY A CA 1
ATOM 692 C C . GLY A 1 90 ? 4.309 22.691 -42.591 1.00 6.17 90 GLY A C 1
ATOM 693 O O . GLY A 1 90 ? 5.406 23.218 -42.637 1.00 8.01 90 GLY A O 1
ATOM 694 N N . VAL A 1 91 ? 3.167 23.336 -42.468 1.00 7.32 91 VAL A N 1
ATOM 695 C CA . VAL A 1 91 ? 3.093 24.790 -42.219 1.00 7.12 91 VAL A CA 1
ATOM 696 C C . VAL A 1 91 ? 2.291 24.976 -40.932 1.00 6.51 91 VAL A C 1
ATOM 697 O O . VAL A 1 91 ? 1.172 24.415 -40.820 1.00 8.28 91 VAL A O 1
ATOM 701 N N . PHE A 1 92 ? 2.841 25.682 -39.942 1.00 7.63 92 PHE A N 1
ATOM 702 C CA . PHE A 1 92 ? 2.226 25.875 -38.640 1.00 6.77 92 PHE A CA 1
ATOM 703 C C . PHE A 1 92 ? 2.171 27.354 -38.280 1.00 7.60 92 PHE A C 1
ATOM 704 O O . PHE A 1 92 ? 3.035 28.132 -38.687 1.00 9.27 92 PHE A O 1
ATOM 712 N N . LYS A 1 93 ? 1.189 27.733 -37.470 1.00 9.12 93 LYS A N 1
ATOM 713 C CA . LYS A 1 93 ? 1.043 29.100 -36.985 1.00 9.71 93 LYS A CA 1
ATOM 714 C C . LYS A 1 93 ? 2.056 29.427 -35.897 1.00 8.27 93 LYS A C 1
ATOM 715 O O . LYS A 1 93 ? 2.189 28.741 -34.887 1.00 9.94 93 LYS A O 1
ATOM 721 N N . THR A 1 94 ? 2.782 30.516 -36.124 1.00 8.26 94 THR A N 1
ATOM 722 C CA . THR A 1 94 ? 3.742 30.989 -35.117 1.00 8.64 94 THR A CA 1
ATOM 723 C C . THR A 1 94 ? 3.446 32.474 -34.916 1.00 8.41 94 THR A C 1
ATOM 724 O O . THR A 1 94 ? 2.351 32.844 -34.477 1.00 10.69 94 THR A O 1
ATOM 728 N N . HIS A 1 95 ? 4.412 33.322 -35.266 1.00 8.90 95 HIS A N 1
ATOM 729 C CA . HIS A 1 95 ? 4.182 34.782 -35.195 1.00 8.91 95 HIS A CA 1
ATOM 730 C C . HIS A 1 95 ? 5.212 35.486 -36.062 1.00 10.59 95 HIS A C 1
ATOM 731 O O . HIS A 1 95 ? 6.177 34.852 -36.529 1.00 9.37 95 HIS A O 1
ATOM 738 N N . SER A 1 96 ? 5.015 36.770 -36.257 1.00 9.91 96 SER A N 1
ATOM 739 C CA . SER A 1 96 ? 5.870 37.479 -37.227 1.00 10.69 96 SER A CA 1
ATOM 740 C C . SER A 1 96 ? 7.296 37.637 -36.751 1.00 10.34 96 SER A C 1
ATOM 741 O O . SER A 1 96 ? 8.177 37.881 -37.603 1.00 12.43 96 SER A O 1
ATOM 744 N N . ASN A 1 97 ? 7.608 37.487 -35.470 1.00 10.27 97 ASN A N 1
ATOM 745 C CA . ASN A 1 97 ? 8.999 37.584 -35.054 1.00 10.59 97 ASN A CA 1
ATOM 746 C C . ASN A 1 97 ? 9.646 36.217 -34.901 1.00 10.95 97 ASN A C 1
ATOM 747 O O . ASN A 1 97 ? 10.741 36.162 -34.368 1.00 13.15 97 ASN A O 1
ATOM 752 N N . ALA A 1 98 ? 8.980 35.155 -35.356 1.00 8.79 98 ALA A N 1
ATOM 753 C CA . ALA A 1 98 ? 9.630 33.856 -35.464 1.00 7.96 98 ALA A CA 1
ATOM 754 C C . ALA A 1 98 ? 10.166 33.674 -36.865 1.00 8.00 98 ALA A C 1
ATOM 755 O O . ALA A 1 98 ? 9.777 34.398 -37.774 1.00 8.05 98 ALA A O 1
ATOM 757 N N . PRO A 1 99 ? 11.028 32.675 -37.060 1.00 6.24 99 PRO A N 1
ATOM 758 C CA . PRO A 1 99 ? 11.474 32.383 -38.433 1.00 6.05 99 PRO A CA 1
ATOM 759 C C . PRO A 1 99 ? 10.290 31.951 -39.308 1.00 6.32 99 PRO A C 1
ATOM 760 O O . PRO A 1 99 ? 9.376 31.282 -38.817 1.00 7.59 99 PRO A O 1
ATOM 764 N N . ARG A 1 100 ? 10.366 32.285 -40.592 1.00 6.10 100 ARG A N 1
ATOM 765 C CA . ARG A 1 100 ? 9.406 31.837 -41.559 1.00 6.51 100 ARG A CA 1
ATOM 766 C C . ARG A 1 100 ? 9.706 30.413 -42.010 1.00 7.18 100 ARG A C 1
ATOM 767 O O . ARG A 1 100 ? 8.801 29.735 -42.524 1.00 7.21 100 ARG A O 1
ATOM 775 N N . VAL A 1 101 ? 10.949 29.935 -41.860 1.00 6.19 101 VAL A N 1
ATOM 776 C CA . VAL A 1 101 ? 11.285 28.573 -42.308 1.00 5.72 101 VAL A CA 1
ATOM 777 C C . VAL A 1 101 ? 12.201 27.981 -41.228 1.00 5.86 101 VAL A C 1
ATOM 778 O O . VAL A 1 101 ? 13.144 28.631 -40.795 1.00 5.61 101 VAL A O 1
ATOM 782 N N . LEU A 1 102 ? 11.889 26.743 -40.849 1.00 5.91 102 LEU A N 1
ATOM 783 C CA . LEU A 1 102 ? 12.742 25.938 -39.965 1.00 5.39 102 LEU A CA 1
ATOM 784 C C . LEU A 1 102 ? 13.133 24.714 -40.762 1.00 5.75 102 LEU A C 1
ATOM 785 O O . LEU A 1 102 ? 12.242 24.043 -41.314 1.00 6.07 102 LEU A O 1
ATOM 790 N N . ILE A 1 103 ? 14.425 24.423 -40.839 1.00 5.37 103 ILE A N 1
ATOM 791 C CA . ILE A 1 103 ? 14.971 23.438 -41.749 1.00 5.65 103 ILE A CA 1
ATOM 792 C C . ILE A 1 103 ? 15.777 22.417 -40.934 1.00 5.26 103 ILE A C 1
ATOM 793 O O . ILE A 1 103 ? 16.617 22.802 -40.130 1.00 6.82 103 ILE A O 1
ATOM 798 N N . ALA A 1 104 ? 15.526 21.130 -41.179 1.00 5.33 104 ALA A N 1
ATOM 799 C CA . ALA A 1 104 ? 16.344 20.111 -40.500 1.00 5.10 104 ALA A CA 1
ATOM 800 C C . ALA A 1 104 ? 16.701 19.097 -41.584 1.00 4.94 104 ALA A C 1
ATOM 801 O O . ALA A 1 104 ? 15.779 18.451 -42.106 1.00 6.12 104 ALA A O 1
ATOM 803 N N . ASN A 1 105 ? 17.964 19.007 -41.923 1.00 5.00 105 ASN A N 1
ATOM 804 C CA . ASN A 1 105 ? 18.420 18.192 -43.041 1.00 5.78 105 ASN A CA 1
ATOM 805 C C . ASN A 1 105 ? 19.467 17.144 -42.629 1.00 5.38 105 ASN A C 1
ATOM 806 O O . ASN A 1 105 ? 20.435 17.499 -41.906 1.00 6.20 105 ASN A O 1
ATOM 811 N N . SER A 1 106 ? 19.213 15.913 -43.070 1.00 5.50 106 SER A N 1
ATOM 812 C CA . SER A 1 106 ? 20.185 14.808 -43.017 1.00 5.41 106 SER A CA 1
ATOM 813 C C . SER A 1 106 ? 20.414 14.272 -41.630 1.00 4.90 106 SER A C 1
ATOM 814 O O . SER A 1 106 ? 21.369 13.491 -41.451 1.00 7.04 106 SER A O 1
ATOM 817 N N . ASN A 1 107 ? 19.611 14.644 -40.627 1.00 5.05 107 ASN A N 1
ATOM 818 C CA . ASN A 1 107 ? 19.849 14.143 -39.262 1.00 4.90 107 ASN A CA 1
ATOM 819 C C . ASN A 1 107 ? 19.438 12.682 -39.122 1.00 4.60 107 ASN A C 1
ATOM 820 O O . ASN A 1 107 ? 18.316 12.329 -39.513 1.00 5.98 107 ASN A O 1
ATOM 825 N N . LEU A 1 108 ? 20.367 11.892 -38.588 1.00 5.51 108 LEU A N 1
ATOM 826 C CA . LEU A 1 108 ? 20.114 10.465 -38.356 1.00 5.02 108 LEU A CA 1
ATOM 827 C C . LEU A 1 108 ? 20.471 10.109 -36.930 1.00 4.82 108 LEU A C 1
ATOM 828 O O . LEU A 1 108 ? 21.477 10.588 -36.398 1.00 6.01 108 LEU A O 1
ATOM 833 N N . VAL A 1 109 ? 19.663 9.241 -36.335 1.00 5.12 109 VAL A N 1
ATOM 834 C CA . VAL A 1 109 ? 19.973 8.783 -34.987 1.00 5.66 109 VAL A CA 1
ATOM 835 C C . VAL A 1 109 ? 21.391 8.168 -34.993 1.00 5.66 109 VAL A C 1
ATOM 836 O O . VAL A 1 109 ? 21.754 7.465 -35.944 1.00 5.92 109 VAL A O 1
ATOM 840 N N . PRO A 1 110 ? 22.238 8.497 -34.016 1.00 5.88 110 PRO A N 1
ATOM 841 C CA . PRO A 1 110 ? 23.694 8.267 -34.176 1.00 7.53 110 PRO A CA 1
ATOM 842 C C . PRO A 1 110 ? 24.156 6.888 -34.588 1.00 6.95 110 PRO A C 1
ATOM 843 O O . PRO A 1 110 ? 25.050 6.803 -35.432 1.00 7.40 110 PRO A O 1
ATOM 847 N N . HIS A 1 111 ? 23.551 5.845 -34.037 1.00 7.57 111 HIS A N 1
ATOM 848 C CA . HIS A 1 111 ? 24.021 4.512 -34.408 1.00 7.75 111 HIS A CA 1
ATOM 849 C C . HIS A 1 111 ? 23.801 4.226 -35.878 1.00 7.69 111 HIS A C 1
ATOM 850 O O . HIS A 1 111 ? 24.477 3.345 -36.438 1.00 10.26 111 HIS A O 1
ATOM 857 N N . TRP A 1 112 ? 22.914 4.938 -36.547 1.00 6.69 112 TRP A N 1
ATOM 858 C CA . TRP A 1 112 ? 22.622 4.788 -37.983 1.00 6.76 112 TRP A CA 1
ATOM 859 C C . TRP A 1 112 ? 23.183 5.919 -38.811 1.00 6.49 112 TRP A C 1
ATOM 860 O O . TRP A 1 112 ? 22.859 6.054 -40.002 1.00 7.21 112 TRP A O 1
ATOM 871 N N . ALA A 1 113 ? 24.015 6.762 -38.203 1.00 6.44 113 ALA A N 1
ATOM 872 C CA . ALA A 1 113 ? 24.493 7.967 -38.893 1.00 6.32 113 ALA A CA 1
ATOM 873 C C . ALA A 1 113 ? 25.733 7.637 -39.702 1.00 6.57 113 ALA A C 1
ATOM 874 O O . ALA A 1 113 ? 26.881 7.894 -39.323 1.00 8.29 113 ALA A O 1
ATOM 876 N N . ASN A 1 114 ? 25.497 7.065 -40.878 1.00 6.74 114 ASN A N 1
ATOM 877 C CA . ASN A 1 114 ? 26.604 6.672 -41.755 1.00 6.52 114 ASN A CA 1
ATOM 878 C C . ASN A 1 114 ? 26.123 6.732 -43.210 1.00 6.38 114 ASN A C 1
ATOM 879 O O . ASN A 1 114 ? 24.889 6.770 -43.454 1.00 7.18 114 ASN A O 1
ATOM 884 N N . TRP A 1 115 ? 27.040 6.747 -44.157 1.00 6.83 115 TRP A N 1
ATOM 885 C CA . TRP A 1 115 ? 26.588 6.856 -45.560 1.00 7.63 115 TRP A CA 1
ATOM 886 C C . TRP A 1 115 ? 25.791 5.671 -46.035 1.00 7.42 115 TRP A C 1
ATOM 887 O O . TRP A 1 115 ? 24.905 5.806 -46.870 1.00 8.47 115 TRP A O 1
ATOM 898 N N . GLU A 1 116 ? 26.082 4.462 -45.543 1.00 8.17 116 GLU A N 1
ATOM 899 C CA . GLU A 1 116 ? 25.358 3.287 -46.021 1.00 8.59 116 GLU A CA 1
ATOM 900 C C . GLU A 1 116 ? 23.877 3.453 -45.672 1.00 7.94 116 GLU A C 1
ATOM 901 O O . GLU A 1 116 ? 23.033 3.185 -46.526 1.00 7.86 116 GLU A O 1
ATOM 907 N N . HIS A 1 117 ? 23.567 3.880 -44.449 1.00 7.26 117 HIS A N 1
ATOM 908 C CA . HIS A 1 117 ? 22.168 4.026 -44.084 1.00 7.14 117 HIS A CA 1
ATOM 909 C C . HIS A 1 117 ? 21.547 5.219 -44.798 1.00 6.90 117 HIS A C 1
ATOM 910 O O . HIS A 1 117 ? 20.390 5.152 -45.272 1.00 7.38 117 HIS A O 1
ATOM 917 N N . PHE A 1 118 ? 22.294 6.330 -44.914 1.00 6.51 118 PHE A N 1
ATOM 918 C CA . PHE A 1 118 ? 21.783 7.459 -45.706 1.00 6.62 118 PHE A CA 1
ATOM 919 C C . PHE A 1 118 ? 21.421 6.949 -47.088 1.00 6.94 118 PHE A C 1
ATOM 920 O O . PHE A 1 118 ? 20.371 7.359 -47.648 1.00 8.54 118 PHE A O 1
ATOM 928 N N . ASN A 1 119 ? 22.295 6.175 -47.732 1.00 7.90 119 ASN A N 1
ATOM 929 C CA . ASN A 1 119 ? 22.035 5.779 -49.108 1.00 8.67 119 ASN A CA 1
ATOM 930 C C . ASN A 1 119 ? 20.831 4.837 -49.173 1.00 8.90 119 ASN A C 1
ATOM 931 O O . ASN A 1 119 ? 20.080 4.882 -50.167 1.00 10.91 119 ASN A O 1
ATOM 936 N N . GLU A 1 120 ? 20.598 4.022 -48.159 1.00 7.76 120 GLU A N 1
ATOM 937 C CA . GLU A 1 120 ? 19.397 3.183 -48.115 1.00 10.30 120 GLU A CA 1
ATOM 938 C C . GLU A 1 120 ? 18.157 4.058 -48.103 1.00 8.49 120 GLU A C 1
ATOM 939 O O . GLU A 1 120 ? 17.170 3.792 -48.805 1.00 9.68 120 GLU A O 1
ATOM 945 N N . LEU A 1 121 ? 18.204 5.088 -47.269 1.00 7.34 121 LEU A N 1
ATOM 946 C CA . LEU A 1 121 ? 17.067 6.011 -47.186 1.00 7.50 121 LEU A CA 1
ATOM 947 C C . LEU A 1 121 ? 16.898 6.803 -48.464 1.00 7.92 121 LEU A C 1
ATOM 948 O O . LEU A 1 121 ? 15.771 7.070 -48.934 1.00 8.81 121 LEU A O 1
ATOM 953 N N . ASP A 1 122 ? 17.999 7.212 -49.076 1.00 8.13 122 ASP A N 1
ATOM 954 C CA . ASP A 1 122 ? 17.885 7.992 -50.327 1.00 9.06 122 ASP A CA 1
ATOM 955 C C . ASP A 1 122 ? 17.215 7.156 -51.403 1.00 9.53 122 ASP A C 1
ATOM 956 O O . ASP A 1 122 ? 16.387 7.682 -52.159 1.00 10.76 122 ASP A O 1
ATOM 961 N N . ALA A 1 123 ? 17.596 5.888 -51.477 1.00 9.79 123 ALA A N 1
ATOM 962 C CA . ALA A 1 123 ? 16.975 5.024 -52.498 1.00 11.58 123 ALA A CA 1
ATOM 963 C C . ALA A 1 123 ? 15.463 4.904 -52.287 1.00 12.44 123 ALA A C 1
ATOM 964 O O . ALA A 1 123 ? 14.701 4.647 -53.221 1.00 17.26 123 ALA A O 1
ATOM 966 N N . LYS A 1 124 ? 14.982 5.093 -51.064 1.00 10.25 124 LYS A N 1
ATOM 967 C CA . LYS A 1 124 ? 13.578 5.033 -50.747 1.00 9.77 124 LYS A CA 1
ATOM 968 C C . LYS A 1 124 ? 12.918 6.388 -50.871 1.00 9.50 124 LYS A C 1
ATOM 969 O O . LYS A 1 124 ? 11.735 6.522 -50.540 1.00 12.17 124 LYS A O 1
ATOM 975 N N . GLY A 1 125 ? 13.650 7.417 -51.299 1.00 9.98 125 GLY A N 1
ATOM 976 C CA . GLY A 1 125 ? 13.157 8.752 -51.414 1.00 9.70 125 GLY A CA 1
ATOM 977 C C . GLY A 1 125 ? 13.019 9.515 -50.102 1.00 8.41 125 GLY A C 1
ATOM 978 O O . GLY A 1 125 ? 12.240 10.476 -50.040 1.00 8.54 125 GLY A O 1
ATOM 979 N N . LEU A 1 126 ? 13.756 9.057 -49.073 1.00 7.16 126 LEU A N 1
ATOM 980 C CA . LEU A 1 126 ? 13.627 9.601 -47.742 1.00 6.73 126 LEU A CA 1
ATOM 981 C C . LEU A 1 126 ? 14.760 10.502 -47.284 1.00 6.41 126 LEU A C 1
ATOM 982 O O . LEU A 1 126 ? 14.790 10.882 -46.091 1.00 8.45 126 LEU A O 1
ATOM 987 N N . ALA A 1 127 ? 15.679 10.845 -48.161 1.00 6.66 127 ALA A N 1
ATOM 988 C CA . ALA A 1 127 ? 16.903 11.543 -47.699 1.00 6.55 127 ALA A CA 1
ATOM 989 C C . ALA A 1 127 ? 17.326 12.638 -48.645 1.00 6.43 127 ALA A C 1
ATOM 990 O O . ALA A 1 127 ? 17.047 12.632 -49.835 1.00 6.59 127 ALA A O 1
ATOM 992 N N . MET A 1 128 ? 18.092 13.560 -48.076 1.00 5.82 128 MET A N 1
ATOM 993 C CA . MET A 1 128 ? 18.781 14.593 -48.800 1.00 5.80 128 MET A CA 1
ATOM 994 C C . MET A 1 128 ? 19.963 15.047 -47.954 1.00 5.51 128 MET A C 1
ATOM 995 O O . MET A 1 128 ? 19.745 15.272 -46.747 1.00 6.63 128 MET A O 1
ATOM 1000 N N . TYR A 1 129 ? 21.124 15.171 -48.594 1.00 6.41 129 TYR A N 1
ATOM 1001 C CA . TYR A 1 129 ? 22.266 15.726 -47.864 1.00 5.93 129 TYR A CA 1
ATOM 1002 C C . TYR A 1 129 ? 22.254 17.244 -47.948 1.00 5.41 129 TYR A C 1
ATOM 1003 O O . TYR A 1 129 ? 22.273 17.742 -49.054 1.00 7.06 129 TYR A O 1
ATOM 1012 N N . GLY A 1 130 ? 22.223 17.913 -46.807 1.00 6.73 130 GLY A N 1
ATOM 1013 C CA . GLY A 1 130 ? 22.167 19.354 -46.796 1.00 6.69 130 GLY A CA 1
ATOM 1014 C C . GLY A 1 130 ? 23.511 20.042 -46.941 1.00 6.34 130 GLY A C 1
ATOM 1015 O O . GLY A 1 130 ? 23.528 21.278 -47.105 1.00 6.39 130 GLY A O 1
ATOM 1016 N N . GLN A 1 131 ? 24.607 19.320 -46.817 1.00 5.88 131 GLN A N 1
ATOM 1017 C CA . GLN A 1 131 ? 25.928 19.951 -46.619 1.00 6.15 131 GLN A CA 1
ATOM 1018 C C . GLN A 1 131 ? 25.789 20.973 -45.501 1.00 5.88 131 GLN A C 1
ATOM 1019 O O . GLN A 1 131 ? 25.109 20.670 -44.510 1.00 6.51 131 GLN A O 1
ATOM 1025 N N . MET A 1 132 ? 26.363 22.158 -45.633 1.00 7.84 132 MET A N 1
ATOM 1026 C CA . MET A 1 132 ? 26.126 23.209 -44.663 1.00 7.79 132 MET A CA 1
ATOM 1027 C C . MET A 1 132 ? 25.130 24.170 -45.306 1.00 7.94 132 MET A C 1
ATOM 1028 O O . MET A 1 132 ? 23.959 24.249 -44.871 1.00 10.35 132 MET A O 1
ATOM 1033 N N . THR A 1 133 ? 25.524 24.873 -46.366 1.00 7.44 133 THR A N 1
ATOM 1034 C CA . THR A 1 133 ? 24.696 25.950 -46.897 1.00 7.43 133 THR A CA 1
ATOM 1035 C C . THR A 1 133 ? 23.908 25.508 -48.147 1.00 7.35 133 THR A C 1
ATOM 1036 O O . THR A 1 133 ? 23.138 26.318 -48.715 1.00 8.07 133 THR A O 1
ATOM 1040 N N . ALA A 1 134 ? 24.038 24.249 -48.587 1.00 6.96 134 ALA A N 1
ATOM 1041 C CA . ALA A 1 134 ? 23.287 23.795 -49.758 1.00 7.01 134 ALA A CA 1
ATOM 1042 C C . ALA A 1 134 ? 21.798 23.677 -49.411 1.00 6.07 134 ALA A C 1
ATOM 1043 O O . ALA A 1 134 ? 20.940 24.189 -50.102 1.00 7.36 134 ALA A O 1
ATOM 1045 N N . GLY A 1 135 ? 21.496 22.949 -48.325 1.00 5.75 135 GLY A N 1
ATOM 1046 C CA . GLY A 1 135 ? 20.115 22.693 -47.957 1.00 6.46 135 GLY A CA 1
ATOM 1047 C C . GLY A 1 135 ? 19.497 23.831 -47.182 1.00 6.41 135 GLY A C 1
ATOM 1048 O O . GLY A 1 135 ? 18.277 23.759 -46.902 1.00 7.36 135 GLY A O 1
ATOM 1049 N N . SER A 1 136 ? 20.307 24.819 -46.795 1.00 6.69 136 SER A N 1
ATOM 1050 C CA . SER A 1 136 ? 19.821 25.945 -45.977 1.00 6.60 136 SER A CA 1
ATOM 1051 C C . SER A 1 136 ? 19.903 27.262 -46.741 1.00 6.10 136 SER A C 1
ATOM 1052 O O . SER A 1 136 ? 19.688 28.304 -46.108 1.00 7.74 136 SER A O 1
ATOM 1055 N N . TRP A 1 137 ? 20.154 27.207 -48.029 1.00 6.40 137 TRP A N 1
ATOM 1056 C CA . TRP A 1 137 ? 19.881 28.341 -48.929 1.00 7.72 137 TRP A CA 1
ATOM 1057 C C . TRP A 1 137 ? 20.649 29.598 -48.558 1.00 6.80 137 TRP A C 1
ATOM 1058 O O . TRP A 1 137 ? 20.070 30.680 -48.481 1.00 8.00 137 TRP A O 1
ATOM 1069 N N . ILE A 1 138 ? 21.982 29.468 -48.423 1.00 5.70 138 ILE A N 1
ATOM 1070 C CA . ILE A 1 138 ? 22.821 30.645 -48.142 1.00 7.09 138 ILE A CA 1
ATOM 1071 C C . ILE A 1 138 ? 24.172 30.428 -48.789 1.00 6.56 138 ILE A C 1
ATOM 1072 O O . ILE A 1 138 ? 25.187 30.981 -48.366 1.00 7.23 138 ILE A O 1
ATOM 1077 N N . TYR A 1 139 ? 24.229 29.655 -49.888 1.00 6.85 139 TYR A N 1
ATOM 1078 C CA . TYR A 1 139 ? 25.495 29.465 -50.616 1.00 6.34 139 TYR A CA 1
ATOM 1079 C C . TYR A 1 139 ? 25.654 30.581 -51.638 1.00 6.78 139 TYR A C 1
ATOM 1080 O O . TYR A 1 139 ? 24.715 30.947 -52.354 1.00 7.96 139 TYR A O 1
ATOM 1089 N N . ILE A 1 140 ? 26.866 31.129 -51.714 1.00 6.37 140 ILE A N 1
ATOM 1090 C CA . ILE A 1 140 ? 27.128 32.265 -52.579 1.00 6.99 140 ILE A CA 1
ATOM 1091 C C . ILE A 1 140 ? 28.300 31.939 -53.501 1.00 6.65 140 ILE A C 1
ATOM 1092 O O . ILE A 1 140 ? 29.171 32.756 -53.832 1.00 8.56 140 ILE A O 1
ATOM 1097 N N . GLY A 1 141 ? 28.386 30.688 -53.964 1.00 7.29 141 GLY A N 1
ATOM 1098 C CA . GLY A 1 141 ? 29.476 30.307 -54.857 1.00 7.13 141 GLY A CA 1
ATOM 1099 C C . GLY A 1 141 ? 30.777 30.108 -54.079 1.00 6.80 141 GLY A C 1
ATOM 1100 O O . GLY A 1 141 ? 30.746 29.887 -52.855 1.00 8.22 141 GLY A O 1
ATOM 1101 N N . SER A 1 142 ? 31.909 30.226 -54.763 1.00 6.81 142 SER A N 1
ATOM 1102 C CA . SER A 1 142 ? 33.167 29.959 -54.084 1.00 6.09 142 SER A CA 1
ATOM 1103 C C . SER A 1 142 ? 33.517 31.074 -53.093 1.00 6.09 142 SER A C 1
ATOM 1104 O O . SER A 1 142 ? 34.383 30.857 -52.235 1.00 6.84 142 SER A O 1
ATOM 1107 N N . GLN A 1 143 ? 32.875 32.232 -53.201 1.00 6.32 143 GLN A N 1
ATOM 1108 C CA . GLN A 1 143 ? 33.199 33.339 -52.296 1.00 6.00 143 GLN A CA 1
ATOM 1109 C C . GLN A 1 143 ? 32.884 32.985 -50.851 1.00 5.68 143 GLN A C 1
ATOM 1110 O O . GLN A 1 143 ? 33.472 33.543 -49.900 1.00 6.93 143 GLN A O 1
ATOM 1116 N N . GLY A 1 144 ? 31.931 32.071 -50.598 1.00 6.94 144 GLY A N 1
ATOM 1117 C CA . GLY A 1 144 ? 31.570 31.798 -49.191 1.00 7.52 144 GLY A CA 1
ATOM 1118 C C . GLY A 1 144 ? 32.716 31.338 -48.371 1.00 5.47 144 GLY A C 1
ATOM 1119 O O . GLY A 1 144 ? 32.796 31.667 -47.166 1.00 6.80 144 GLY A O 1
ATOM 1120 N N . ILE A 1 145 ? 33.622 30.562 -48.969 1.00 5.95 145 ILE A N 1
ATOM 1121 C CA . ILE A 1 145 ? 34.744 29.979 -48.213 1.00 6.92 145 ILE A CA 1
ATOM 1122 C C . ILE A 1 145 ? 36.045 30.725 -48.471 1.00 6.04 145 ILE A C 1
ATOM 1123 O O . ILE A 1 145 ? 37.016 30.506 -47.767 1.00 7.47 145 ILE A O 1
ATOM 1128 N N . VAL A 1 146 ? 36.112 31.601 -49.490 1.00 6.28 146 VAL A N 1
ATOM 1129 C CA . VAL A 1 146 ? 37.424 32.055 -49.916 1.00 6.31 146 VAL A CA 1
ATOM 1130 C C . VAL A 1 146 ? 38.107 32.859 -48.838 1.00 5.87 146 VAL A C 1
ATOM 1131 O O . VAL A 1 146 ? 39.337 32.755 -48.721 1.00 6.56 146 VAL A O 1
ATOM 1135 N N . GLN A 1 147 ? 37.389 33.651 -48.031 1.00 5.83 147 GLN A N 1
ATOM 1136 C CA . GLN A 1 147 ? 38.099 34.387 -46.995 1.00 6.11 147 GLN A CA 1
ATOM 1137 C C . GLN A 1 147 ? 38.625 33.405 -45.937 1.00 6.47 147 GLN A C 1
ATOM 1138 O O . GLN A 1 147 ? 39.742 33.612 -45.436 1.00 6.86 147 GLN A O 1
ATOM 1144 N N . GLY A 1 148 ? 37.888 32.376 -45.581 1.00 6.18 148 GLY A N 1
ATOM 1145 C CA . GLY A 1 148 ? 38.390 31.414 -44.610 1.00 6.51 148 GLY A CA 1
ATOM 1146 C C . GLY A 1 148 ? 39.650 30.722 -45.110 1.00 5.86 148 GLY A C 1
ATOM 1147 O O . GLY A 1 148 ? 40.594 30.519 -44.330 1.00 6.72 148 GLY A O 1
ATOM 1148 N N . THR A 1 149 ? 39.630 30.339 -46.409 1.00 5.68 149 THR A N 1
ATOM 1149 C CA . THR A 1 149 ? 40.814 29.654 -46.935 1.00 6.06 149 THR A CA 1
ATOM 1150 C C . THR A 1 149 ? 41.979 30.644 -46.989 1.00 5.46 149 THR A C 1
ATOM 1151 O O . THR A 1 149 ? 43.131 30.250 -46.660 1.00 6.74 149 THR A O 1
ATOM 1155 N N . TYR A 1 150 ? 41.749 31.893 -47.354 1.00 5.48 150 TYR A N 1
ATOM 1156 C CA . TYR A 1 150 ? 42.797 32.933 -47.325 1.00 5.94 150 TYR A CA 1
ATOM 1157 C C . TYR A 1 150 ? 43.344 33.111 -45.921 1.00 6.60 150 TYR A C 1
ATOM 1158 O O . TYR A 1 150 ? 44.566 33.153 -45.691 1.00 6.89 150 TYR A O 1
ATOM 1167 N N . GLU A 1 151 ? 42.486 33.231 -44.900 1.00 6.38 151 GLU A N 1
ATOM 1168 C CA . GLU A 1 151 ? 42.901 33.440 -43.508 1.00 7.97 151 GLU A CA 1
ATOM 1169 C C . GLU A 1 151 ? 43.725 32.212 -43.067 1.00 6.94 151 GLU A C 1
ATOM 1170 O O . GLU A 1 151 ? 44.676 32.386 -42.288 1.00 6.95 151 GLU A O 1
ATOM 1176 N N . THR A 1 152 ? 43.351 31.018 -43.536 1.00 6.73 152 THR A N 1
ATOM 1177 C CA . THR A 1 152 ? 44.136 29.845 -43.162 1.00 6.51 152 THR A CA 1
ATOM 1178 C C . THR A 1 152 ? 45.538 29.919 -43.767 1.00 6.60 152 THR A C 1
ATOM 1179 O O . THR A 1 152 ? 46.536 29.694 -43.069 1.00 6.34 152 THR A O 1
ATOM 1183 N N . PHE A 1 153 ? 45.609 30.239 -45.071 1.00 6.42 153 PHE A N 1
ATOM 1184 C CA . PHE A 1 153 ? 46.915 30.329 -45.704 1.00 6.22 153 PHE A CA 1
ATOM 1185 C C . PHE A 1 153 ? 47.754 31.478 -45.089 1.00 6.27 153 PHE A C 1
ATOM 1186 O O . PHE A 1 153 ? 48.962 31.350 -44.905 1.00 7.71 153 PHE A O 1
ATOM 1194 N N . VAL A 1 154 ? 47.129 32.616 -44.813 1.00 7.10 154 VAL A N 1
ATOM 1195 C CA . VAL A 1 154 ? 47.870 33.738 -44.201 1.00 7.57 154 VAL A CA 1
ATOM 1196 C C . VAL A 1 154 ? 48.431 33.310 -42.850 1.00 7.31 154 VAL A C 1
ATOM 1197 O O . VAL A 1 154 ? 49.574 33.572 -42.514 1.00 8.11 154 VAL A O 1
ATOM 1201 N N . GLU A 1 155 ? 47.621 32.684 -42.004 1.00 6.87 155 GLU A N 1
ATOM 1202 C CA . GLU A 1 155 ? 48.105 32.314 -40.676 1.00 7.68 155 GLU A CA 1
ATOM 1203 C C . GLU A 1 155 ? 49.179 31.241 -40.763 1.00 7.19 155 GLU A C 1
ATOM 1204 O O . GLU A 1 155 ? 50.152 31.321 -40.009 1.00 8.25 155 GLU A O 1
ATOM 1210 N N . ALA A 1 156 ? 49.037 30.249 -41.639 1.00 8.00 156 ALA A N 1
ATOM 1211 C CA . ALA A 1 156 ? 50.117 29.279 -41.859 1.00 8.44 156 ALA A CA 1
ATOM 1212 C C . ALA A 1 156 ? 51.388 30.030 -42.290 1.00 7.33 156 ALA A C 1
ATOM 1213 O O . ALA A 1 156 ? 52.503 29.753 -41.856 1.00 8.96 156 ALA A O 1
ATOM 1215 N N . GLY A 1 157 ? 51.227 31.024 -43.146 1.00 7.80 157 GLY A N 1
ATOM 1216 C CA . GLY A 1 157 ? 52.392 31.797 -43.584 1.00 8.10 157 GLY A CA 1
ATOM 1217 C C . GLY A 1 157 ? 53.011 32.558 -42.419 1.00 8.69 157 GLY A C 1
ATOM 1218 O O . GLY A 1 157 ? 54.235 32.600 -42.284 1.00 9.25 157 GLY A O 1
ATOM 1219 N N . ARG A 1 158 ? 52.184 33.155 -41.557 1.00 7.67 158 ARG A N 1
ATOM 1220 C CA . ARG A 1 158 ? 52.694 33.835 -40.364 1.00 8.90 158 ARG A CA 1
ATOM 1221 C C . ARG A 1 158 ? 53.405 32.860 -39.420 1.00 8.88 158 ARG A C 1
ATOM 1222 O O . ARG A 1 158 ? 54.444 33.186 -38.809 1.00 10.04 158 ARG A O 1
ATOM 1230 N N . GLN A 1 159 ? 52.886 31.636 -39.269 1.00 8.25 159 GLN A N 1
ATOM 1231 C CA . GLN A 1 159 ? 53.536 30.690 -38.339 1.00 8.79 159 GLN A CA 1
ATOM 1232 C C . GLN A 1 159 ? 54.829 30.132 -38.888 1.00 9.34 159 GLN A C 1
ATOM 1233 O O . GLN A 1 159 ? 55.736 29.817 -38.119 1.00 11.89 159 GLN A O 1
ATOM 1239 N N . HIS A 1 160 ? 54.908 29.935 -40.221 1.00 9.93 160 HIS A N 1
ATOM 1240 C CA . HIS A 1 160 ? 55.991 29.136 -40.754 1.00 11.96 160 HIS A CA 1
ATOM 1241 C C . HIS A 1 160 ? 56.987 29.963 -41.580 1.00 13.49 160 HIS A C 1
ATOM 1242 O O . HIS A 1 160 ? 58.136 29.479 -41.672 1.00 16.44 160 HIS A O 1
ATOM 1249 N N . TYR A 1 161 ? 56.542 31.074 -42.157 1.00 11.06 161 TYR A N 1
ATOM 1250 C CA . TYR A 1 161 ? 57.322 31.780 -43.185 1.00 13.05 161 TYR A CA 1
ATOM 1251 C C . TYR A 1 161 ? 57.422 33.293 -43.013 1.00 12.94 161 TYR A C 1
ATOM 1252 O O . TYR A 1 161 ? 57.866 33.977 -43.930 1.00 15.11 161 TYR A O 1
ATOM 1261 N N . GLY A 1 162 ? 57.012 33.879 -41.904 1.00 16.01 162 GLY A N 1
ATOM 1262 C CA . GLY A 1 162 ? 57.054 35.300 -41.645 1.00 15.71 162 GLY A CA 1
ATOM 1263 C C . GLY A 1 162 ? 55.932 36.097 -42.286 1.00 16.41 162 GLY A C 1
ATOM 1264 O O . GLY A 1 162 ? 56.093 37.354 -42.426 1.00 16.77 162 GLY A O 1
ATOM 1265 N N . GLY A 1 163 ? 54.830 35.506 -42.667 1.00 13.95 163 GLY A N 1
ATOM 1266 C CA . GLY A 1 163 ? 53.591 36.130 -43.111 1.00 16.84 163 GLY A CA 1
ATOM 1267 C C . GLY A 1 163 ? 53.215 35.948 -44.581 1.00 17.75 163 GLY A C 1
ATOM 1268 O O . GLY A 1 163 ? 52.460 35.001 -44.933 1.00 21.55 163 GLY A O 1
ATOM 1269 N N . SER A 1 164 ? 53.741 36.878 -45.393 1.00 17.18 164 SER A N 1
ATOM 1270 C CA . SER A 1 164 ? 53.517 36.831 -46.833 1.00 21.96 164 SER A CA 1
ATOM 1271 C C . SER A 1 164 ? 54.026 35.538 -47.457 1.00 17.08 164 SER A C 1
ATOM 1272 O O . SER A 1 164 ? 55.117 35.017 -47.155 1.00 19.79 164 SER A O 1
ATOM 1275 N N . LEU A 1 165 ? 53.304 34.959 -48.428 1.00 17.29 165 LEU A N 1
ATOM 1276 C CA . LEU A 1 165 ? 53.821 33.711 -49.063 1.00 14.50 165 LEU A CA 1
ATOM 1277 C C . LEU A 1 165 ? 54.547 33.978 -50.373 1.00 13.94 165 LEU A C 1
ATOM 1278 O O . LEU A 1 165 ? 54.700 33.082 -51.230 1.00 12.66 165 LEU A O 1
ATOM 1283 N N . LYS A 1 166 ? 55.029 35.198 -50.600 1.00 15.27 166 LYS A N 1
ATOM 1284 C CA . LYS A 1 166 ? 55.725 35.515 -51.858 1.00 14.38 166 LYS A CA 1
ATOM 1285 C C . LYS A 1 166 ? 56.905 34.569 -52.074 1.00 14.22 166 LYS A C 1
ATOM 1286 O O . LYS A 1 166 ? 57.739 34.374 -51.190 1.00 18.09 166 LYS A O 1
ATOM 1292 N N . GLY A 1 167 ? 56.924 33.986 -53.282 1.00 13.29 167 GLY A N 1
ATOM 1293 C CA . GLY A 1 167 ? 57.982 33.073 -53.641 1.00 13.43 167 GLY A CA 1
ATOM 1294 C C . GLY A 1 167 ? 57.686 31.649 -53.159 1.00 13.65 167 GLY A C 1
ATOM 1295 O O . GLY A 1 167 ? 58.535 30.754 -53.378 1.00 13.14 167 GLY A O 1
ATOM 1296 N N . LYS A 1 168 ? 56.568 31.359 -52.513 1.00 10.96 168 LYS A N 1
ATOM 1297 C CA . LYS A 1 168 ? 56.202 30.052 -51.982 1.00 9.87 168 LYS A CA 1
ATOM 1298 C C . LYS A 1 168 ? 55.062 29.467 -52.792 1.00 9.18 168 LYS A C 1
ATOM 1299 O O . LYS A 1 168 ? 54.366 30.225 -53.488 1.00 9.19 168 LYS A O 1
ATOM 1307 N N . TRP A 1 169 ? 54.844 28.153 -52.674 1.00 8.66 169 TRP A N 1
ATOM 1308 C CA . TRP A 1 169 ? 53.691 27.580 -53.342 1.00 7.70 169 TRP A CA 1
ATOM 1309 C C . TRP A 1 169 ? 53.016 26.537 -52.458 1.00 7.56 169 TRP A C 1
ATOM 1310 O O . TRP A 1 169 ? 53.601 25.806 -51.664 1.00 8.72 169 TRP A O 1
ATOM 1321 N N . VAL A 1 170 ? 51.691 26.499 -52.685 1.00 7.29 170 VAL A N 1
ATOM 1322 C CA . VAL A 1 170 ? 50.789 25.567 -52.017 1.00 7.24 170 VAL A CA 1
ATOM 1323 C C . VAL A 1 170 ? 50.494 24.420 -52.977 1.00 6.81 170 VAL A C 1
ATOM 1324 O O . VAL A 1 170 ? 50.220 24.674 -54.165 1.00 7.94 170 VAL A O 1
ATOM 1328 N N . LEU A 1 171 ? 50.509 23.187 -52.495 1.00 7.09 171 LEU A N 1
ATOM 1329 C CA . LEU A 1 171 ? 50.021 22.043 -53.259 1.00 7.54 171 LEU A CA 1
ATOM 1330 C C . LEU A 1 171 ? 48.715 21.552 -52.648 1.00 7.28 171 LEU A C 1
ATOM 1331 O O . LEU A 1 171 ? 48.661 21.307 -51.437 1.00 7.32 171 LEU A O 1
ATOM 1336 N N . THR A 1 172 ? 47.706 21.423 -53.489 1.00 6.76 172 THR A N 1
ATOM 1337 C CA . THR A 1 172 ? 46.424 20.927 -52.955 1.00 7.31 172 THR A CA 1
ATOM 1338 C C . THR A 1 172 ? 45.693 20.283 -54.112 1.00 6.14 172 THR A C 1
ATOM 1339 O O . THR A 1 172 ? 46.187 20.178 -55.228 1.00 7.06 172 THR A O 1
ATOM 1343 N N . ALA A 1 173 ? 44.493 19.832 -53.800 1.00 6.74 173 ALA A N 1
ATOM 1344 C CA . ALA A 1 173 ? 43.643 19.181 -54.785 1.00 5.77 173 ALA A CA 1
ATOM 1345 C C . ALA A 1 173 ? 42.184 19.551 -54.492 1.00 5.09 173 ALA A C 1
ATOM 1346 O O . ALA A 1 173 ? 41.831 19.955 -53.380 1.00 6.25 173 ALA A O 1
ATOM 1348 N N . GLY A 1 174 ? 41.368 19.380 -55.531 1.00 6.83 174 GLY A N 1
ATOM 1349 C CA . GLY A 1 174 ? 39.937 19.660 -55.473 1.00 6.54 174 GLY A CA 1
ATOM 1350 C C . GLY A 1 174 ? 39.615 21.075 -55.911 1.00 7.38 174 GLY A C 1
ATOM 1351 O O . GLY A 1 174 ? 39.922 22.054 -55.216 1.00 6.82 174 GLY A O 1
ATOM 1352 N N . LEU A 1 175 ? 39.011 21.158 -57.094 1.00 6.32 175 LEU A N 1
ATOM 1353 C CA . LEU A 1 175 ? 38.541 22.422 -57.631 1.00 5.48 175 LEU A CA 1
ATOM 1354 C C . LEU A 1 175 ? 37.014 22.308 -57.855 1.00 6.67 175 LEU A C 1
ATOM 1355 O O . LEU A 1 175 ? 36.499 22.655 -58.924 1.00 7.51 175 LEU A O 1
ATOM 1360 N N . GLY A 1 176 ? 36.315 21.893 -56.800 1.00 6.24 176 GLY A N 1
ATOM 1361 C CA . GLY A 1 176 ? 34.875 21.931 -56.751 1.00 6.98 176 GLY A CA 1
ATOM 1362 C C . GLY A 1 176 ? 34.366 23.294 -56.349 1.00 6.77 176 GLY A C 1
ATOM 1363 O O . GLY A 1 176 ? 35.093 24.312 -56.462 1.00 7.60 176 GLY A O 1
ATOM 1364 N N . GLY A 1 177 ? 33.145 23.339 -55.825 1.00 7.10 177 GLY A N 1
ATOM 1365 C CA . GLY A 1 177 ? 32.555 24.639 -55.442 1.00 7.90 177 GLY A CA 1
ATOM 1366 C C . GLY A 1 177 ? 33.395 25.313 -54.387 1.00 7.70 177 GLY A C 1
ATOM 1367 O O . GLY A 1 177 ? 33.848 26.473 -54.491 1.00 9.85 177 GLY A O 1
ATOM 1368 N N . MET A 1 178 ? 33.661 24.613 -53.268 1.00 6.37 178 MET A N 1
ATOM 1369 C CA . MET A 1 178 ? 34.475 25.162 -52.185 1.00 6.72 178 MET A CA 1
ATOM 1370 C C . MET A 1 178 ? 35.965 25.029 -52.466 1.00 6.23 178 MET A C 1
ATOM 1371 O O . MET A 1 178 ? 36.764 25.958 -52.186 1.00 7.12 178 MET A O 1
ATOM 1376 N N . GLY A 1 179 ? 36.390 23.900 -53.019 1.00 5.98 179 GLY A N 1
ATOM 1377 C CA . GLY A 1 179 ? 37.793 23.705 -53.338 1.00 6.99 179 GLY A CA 1
ATOM 1378 C C . GLY A 1 179 ? 38.309 24.717 -54.344 1.00 6.29 179 GLY A C 1
ATOM 1379 O O . GLY A 1 179 ? 39.488 25.091 -54.328 1.00 6.79 179 GLY A O 1
ATOM 1380 N N . GLY A 1 180 ? 37.416 25.186 -55.217 1.00 6.25 180 GLY A N 1
ATOM 1381 C CA . GLY A 1 180 ? 37.808 26.176 -56.197 1.00 6.97 180 GLY A CA 1
ATOM 1382 C C . GLY A 1 180 ? 38.228 27.497 -55.609 1.00 5.98 180 GLY A C 1
ATOM 1383 O O . GLY A 1 180 ? 38.893 28.311 -56.271 1.00 7.69 180 GLY A O 1
ATOM 1384 N N . ALA A 1 181 ? 37.899 27.787 -54.357 1.00 6.85 181 ALA A N 1
ATOM 1385 C CA . ALA A 1 181 ? 38.432 28.970 -53.696 1.00 7.06 181 ALA A CA 1
ATOM 1386 C C . ALA A 1 181 ? 39.908 28.845 -53.360 1.00 6.47 181 ALA A C 1
ATOM 1387 O O . ALA A 1 181 ? 40.565 29.860 -53.140 1.00 7.96 181 ALA A O 1
ATOM 1389 N N . GLN A 1 182 ? 40.461 27.648 -53.263 1.00 6.34 182 GLN A N 1
ATOM 1390 C CA . GLN A 1 182 ? 41.865 27.509 -52.856 1.00 6.54 182 GLN A CA 1
ATOM 1391 C C . GLN A 1 182 ? 42.823 28.258 -53.770 1.00 5.80 182 GLN A C 1
ATOM 1392 O O . GLN A 1 182 ? 43.680 28.981 -53.186 1.00 6.82 182 GLN A O 1
ATOM 1398 N N . PRO A 1 183 ? 42.792 28.128 -55.075 1.00 6.07 183 PRO A N 1
ATOM 1399 C CA . PRO A 1 183 ? 43.785 28.834 -55.883 1.00 6.55 183 PRO A CA 1
ATOM 1400 C C . PRO A 1 183 ? 43.743 30.329 -55.652 1.00 6.69 183 PRO A C 1
ATOM 1401 O O . PRO A 1 183 ? 44.793 30.971 -55.504 1.00 7.05 183 PRO A O 1
ATOM 1405 N N . LEU A 1 184 ? 42.539 30.919 -55.643 1.00 7.34 184 LEU A N 1
ATOM 1406 C CA . LEU A 1 184 ? 42.465 32.373 -55.474 1.00 7.07 184 LEU A CA 1
ATOM 1407 C C . LEU A 1 184 ? 42.903 32.785 -54.068 1.00 6.23 184 LEU A C 1
ATOM 1408 O O . LEU A 1 184 ? 43.599 33.769 -53.896 1.00 7.60 184 LEU A O 1
ATOM 1413 N N . ALA A 1 185 ? 42.503 32.040 -53.054 1.00 6.18 185 ALA A N 1
ATOM 1414 C CA . ALA A 1 185 ? 42.970 32.314 -51.686 1.00 7.12 185 ALA A CA 1
ATOM 1415 C C . ALA A 1 185 ? 44.482 32.285 -51.586 1.00 7.18 185 ALA A C 1
ATOM 1416 O O . ALA A 1 185 ? 45.099 33.136 -50.938 1.00 6.87 185 ALA A O 1
ATOM 1418 N N . ALA A 1 186 ? 45.102 31.263 -52.223 1.00 7.15 186 ALA A N 1
ATOM 1419 C CA . ALA A 1 186 ? 46.575 31.216 -52.203 1.00 7.02 186 ALA A CA 1
ATOM 1420 C C . ALA A 1 186 ? 47.151 32.448 -52.855 1.00 7.26 186 ALA A C 1
ATOM 1421 O O . ALA A 1 186 ? 48.057 33.075 -52.305 1.00 7.81 186 ALA A O 1
ATOM 1423 N N . THR A 1 187 ? 46.611 32.800 -54.039 1.00 6.53 187 THR A N 1
ATOM 1424 C CA . THR A 1 187 ? 47.078 34.007 -54.730 1.00 7.74 187 THR A CA 1
ATOM 1425 C C . THR A 1 187 ? 46.949 35.212 -53.844 1.00 7.86 187 THR A C 1
ATOM 1426 O O . THR A 1 187 ? 47.917 35.994 -53.721 1.00 8.70 187 THR A O 1
ATOM 1430 N N . LEU A 1 188 ? 45.813 35.390 -53.169 1.00 8.69 188 LEU A N 1
ATOM 1431 C CA . LEU A 1 188 ? 45.639 36.605 -52.370 1.00 8.31 188 LEU A CA 1
ATOM 1432 C C . LEU A 1 188 ? 46.618 36.614 -51.183 1.00 7.91 188 LEU A C 1
ATOM 1433 O O . LEU A 1 188 ? 46.988 37.722 -50.750 1.00 9.37 188 LEU A O 1
ATOM 1438 N N . ALA A 1 189 ? 47.008 35.446 -50.667 1.00 7.39 189 ALA A N 1
ATOM 1439 C CA . ALA A 1 189 ? 47.961 35.320 -49.584 1.00 8.00 189 ALA A CA 1
ATOM 1440 C C . ALA A 1 189 ? 49.392 35.529 -50.089 1.00 8.00 189 ALA A C 1
ATOM 1441 O O . ALA A 1 189 ? 50.329 35.574 -49.271 1.00 10.00 189 ALA A O 1
ATOM 1443 N N . GLY A 1 190 ? 49.585 35.631 -51.378 1.00 7.90 190 GLY A N 1
ATOM 1444 C CA . GLY A 1 190 ? 50.890 35.872 -51.996 1.00 9.49 190 GLY A CA 1
ATOM 1445 C C . GLY A 1 190 ? 51.579 34.658 -52.586 1.00 8.60 190 GLY A C 1
ATOM 1446 O O . GLY A 1 190 ? 52.686 34.759 -53.066 1.00 10.42 190 GLY A O 1
ATOM 1447 N N . ALA A 1 191 ? 50.912 33.485 -52.566 1.00 7.96 191 ALA A N 1
ATOM 1448 C CA . ALA A 1 191 ? 51.562 32.268 -52.988 1.00 8.00 191 ALA A CA 1
ATOM 1449 C C . ALA A 1 191 ? 51.157 31.835 -54.392 1.00 8.10 191 ALA A C 1
ATOM 1450 O O . ALA A 1 191 ? 50.028 32.110 -54.813 1.00 8.43 191 ALA A O 1
ATOM 1452 N N . CYS A 1 192 ? 52.039 31.117 -55.075 1.00 7.59 192 CYS A N 1
ATOM 1453 C CA . CYS A 1 192 ? 51.599 30.347 -56.229 1.00 7.68 192 CYS A CA 1
ATOM 1454 C C . CYS A 1 192 ? 50.919 29.081 -55.708 1.00 7.42 192 CYS A C 1
ATOM 1455 O O . CYS A 1 192 ? 51.031 28.759 -54.522 1.00 7.84 192 CYS A O 1
ATOM 1458 N N . SER A 1 193 ? 50.235 28.349 -56.585 1.00 7.65 193 SER A N 1
ATOM 1459 C CA . SER A 1 193 ? 49.592 27.127 -56.122 1.00 7.06 193 SER A CA 1
ATOM 1460 C C . SER A 1 193 ? 49.496 26.165 -57.308 1.00 6.84 193 SER A C 1
ATOM 1461 O O . SER A 1 193 ? 49.353 26.565 -58.464 1.00 7.23 193 SER A O 1
ATOM 1464 N N . LEU A 1 194 ? 49.617 24.894 -56.946 1.00 7.22 194 LEU A N 1
ATOM 1465 C CA . LEU A 1 194 ? 49.354 23.799 -57.879 1.00 6.66 194 LEU A CA 1
ATOM 1466 C C . LEU A 1 194 ? 48.125 23.065 -57.354 1.00 6.56 194 LEU A C 1
ATOM 1467 O O . LEU A 1 194 ? 48.157 22.592 -56.207 1.00 7.75 194 LEU A O 1
ATOM 1472 N N . ASN A 1 195 ? 47.068 22.982 -58.166 1.00 7.57 195 ASN A N 1
ATOM 1473 C CA . ASN A 1 195 ? 45.724 22.554 -57.753 1.00 6.36 195 ASN A CA 1
ATOM 1474 C C . ASN A 1 195 ? 45.312 21.393 -58.642 1.00 7.02 195 ASN A C 1
ATOM 1475 O O . ASN A 1 195 ? 45.057 21.548 -59.831 1.00 8.67 195 ASN A O 1
ATOM 1480 N N . ILE A 1 196 ? 45.300 20.191 -58.054 1.00 7.14 196 ILE A N 1
ATOM 1481 C CA . ILE A 1 196 ? 45.007 18.993 -58.852 1.00 6.33 196 ILE A CA 1
ATOM 1482 C C . ILE A 1 196 ? 43.511 18.746 -58.887 1.00 5.92 196 ILE A C 1
ATOM 1483 O O . ILE A 1 196 ? 42.883 18.757 -57.819 1.00 7.49 196 ILE A O 1
ATOM 1488 N N . GLU A 1 197 ? 42.961 18.533 -60.064 1.00 6.16 197 GLU A N 1
ATOM 1489 C CA . GLU A 1 197 ? 41.511 18.358 -60.179 1.00 7.11 197 GLU A CA 1
ATOM 1490 C C . GLU A 1 197 ? 41.250 17.304 -61.241 1.00 6.42 197 GLU A C 1
ATOM 1491 O O . GLU A 1 197 ? 41.783 17.361 -62.332 1.00 7.53 197 GLU A O 1
ATOM 1497 N N . SER A 1 198 ? 40.361 16.349 -60.913 1.00 7.10 198 SER A N 1
ATOM 1498 C CA . SER A 1 198 ? 40.129 15.235 -61.835 1.00 8.26 198 SER A CA 1
ATOM 1499 C C . SER A 1 198 ? 39.135 15.460 -62.942 1.00 7.88 198 SER A C 1
ATOM 1500 O O . SER A 1 198 ? 39.136 14.663 -63.889 1.00 9.98 198 SER A O 1
ATOM 1505 N N . GLN A 1 199 ? 38.342 16.509 -62.861 1.00 7.12 199 GLN A N 1
ATOM 1506 C CA . GLN A 1 199 ? 37.362 16.788 -63.918 1.00 7.65 199 GLN A CA 1
ATOM 1507 C C . GLN A 1 199 ? 37.661 18.088 -64.677 1.00 7.04 199 GLN A C 1
ATOM 1508 O O . GLN A 1 199 ? 37.713 19.172 -64.072 1.00 7.96 199 GLN A O 1
ATOM 1514 N N . GLN A 1 200 ? 37.848 17.937 -65.975 1.00 7.07 200 GLN A N 1
ATOM 1515 C CA . GLN A 1 200 ? 38.099 19.147 -66.773 1.00 7.47 200 GLN A CA 1
ATOM 1516 C C . GLN A 1 200 ? 36.997 20.179 -66.613 1.00 7.04 200 GLN A C 1
ATOM 1517 O O . GLN A 1 200 ? 37.250 21.381 -66.588 1.00 8.02 200 GLN A O 1
ATOM 1523 N N . SER A 1 201 ? 35.723 19.726 -66.492 1.00 7.79 201 SER A N 1
ATOM 1524 C CA . SER A 1 201 ? 34.645 20.720 -66.408 1.00 7.14 201 SER A CA 1
ATOM 1525 C C . SER A 1 201 ? 34.757 21.568 -65.138 1.00 7.35 201 SER A C 1
ATOM 1526 O O . SER A 1 201 ? 34.309 22.727 -65.125 1.00 8.15 201 SER A O 1
ATOM 1529 N N . ARG A 1 202 ? 35.352 21.020 -64.088 1.00 7.28 202 ARG A N 1
ATOM 1530 C CA . ARG A 1 202 ? 35.524 21.800 -62.861 1.00 7.08 202 ARG A CA 1
ATOM 1531 C C . ARG A 1 202 ? 36.673 22.778 -63.033 1.00 7.43 202 ARG A C 1
ATOM 1532 O O . ARG A 1 202 ? 36.563 23.933 -62.572 1.00 7.41 202 ARG A O 1
ATOM 1540 N N . ILE A 1 203 ? 37.765 22.355 -63.686 1.00 6.99 203 ILE A N 1
ATOM 1541 C CA . ILE A 1 203 ? 38.783 23.381 -63.998 1.00 7.97 203 ILE A CA 1
ATOM 1542 C C . ILE A 1 203 ? 38.199 24.521 -64.803 1.00 6.74 203 ILE A C 1
ATOM 1543 O O . ILE A 1 203 ? 38.443 25.714 -64.575 1.00 7.73 203 ILE A O 1
ATOM 1548 N N . ASP A 1 204 ? 37.374 24.146 -65.803 1.00 7.50 204 ASP A N 1
ATOM 1549 C CA . ASP A 1 204 ? 36.804 25.177 -66.665 1.00 8.47 204 ASP A CA 1
ATOM 1550 C C . ASP A 1 204 ? 35.924 26.125 -65.839 1.00 7.41 204 ASP A C 1
ATOM 1551 O O . ASP A 1 204 ? 35.913 27.313 -66.090 1.00 8.70 204 ASP A O 1
ATOM 1556 N N . PHE A 1 205 ? 35.172 25.589 -64.875 1.00 8.05 205 PHE A N 1
ATOM 1557 C CA . PHE A 1 205 ? 34.289 26.469 -64.072 1.00 7.32 205 PHE A CA 1
ATOM 1558 C C . PHE A 1 205 ? 35.139 27.437 -63.250 1.00 6.75 205 PHE A C 1
ATOM 1559 O O . PHE A 1 205 ? 34.764 28.595 -63.100 1.00 7.70 205 PHE A O 1
ATOM 1567 N N . ARG A 1 206 ? 36.248 26.944 -62.676 1.00 6.89 206 ARG A N 1
ATOM 1568 C CA . ARG A 1 206 ? 37.115 27.865 -61.925 1.00 6.36 206 ARG A CA 1
ATOM 1569 C C . ARG A 1 206 ? 37.774 28.894 -62.834 1.00 6.45 206 ARG A C 1
ATOM 1570 O O . ARG A 1 206 ? 38.040 30.038 -62.428 1.00 8.08 206 ARG A O 1
ATOM 1578 N N . LEU A 1 207 ? 38.073 28.499 -64.076 1.00 6.60 207 LEU A N 1
ATOM 1579 C CA . LEU A 1 207 ? 38.635 29.524 -64.995 1.00 7.35 207 LEU A CA 1
ATOM 1580 C C . LEU A 1 207 ? 37.570 30.575 -65.324 1.00 8.19 207 LEU A C 1
ATOM 1581 O O . LEU A 1 207 ? 37.837 31.774 -65.368 1.00 8.70 207 LEU A O 1
ATOM 1586 N N . GLU A 1 208 ? 36.347 30.099 -65.597 1.00 8.25 208 GLU A N 1
ATOM 1587 C CA . GLU A 1 208 ? 35.272 30.990 -65.998 1.00 8.64 208 GLU A CA 1
ATOM 1588 C C . GLU A 1 208 ? 34.915 32.004 -64.900 1.00 9.27 208 GLU A C 1
ATOM 1589 O O . GLU A 1 208 ? 34.465 33.117 -65.171 1.00 11.39 208 GLU A O 1
ATOM 1595 N N . THR A 1 209 ? 35.071 31.597 -63.650 1.00 8.44 209 THR A N 1
ATOM 1596 C CA . THR A 1 209 ? 34.719 32.442 -62.505 1.00 7.80 209 THR A CA 1
ATOM 1597 C C . THR A 1 209 ? 35.958 33.168 -61.990 1.00 7.21 209 THR A C 1
ATOM 1598 O O . THR A 1 209 ? 35.874 33.911 -61.024 1.00 8.47 209 THR A O 1
ATOM 1602 N N . ARG A 1 210 ? 37.107 32.978 -62.642 1.00 7.95 210 ARG A N 1
ATOM 1603 C CA . ARG A 1 210 ? 38.386 33.660 -62.367 1.00 7.88 210 ARG A CA 1
ATOM 1604 C C . ARG A 1 210 ? 38.913 33.378 -60.964 1.00 7.63 210 ARG A C 1
ATOM 1605 O O . ARG A 1 210 ? 39.512 34.197 -60.291 1.00 9.52 210 ARG A O 1
ATOM 1613 N N . TYR A 1 211 ? 38.697 32.122 -60.543 1.00 7.16 211 TYR A N 1
ATOM 1614 C CA . TYR A 1 211 ? 39.263 31.628 -59.280 1.00 6.37 211 TYR A CA 1
ATOM 1615 C C . TYR A 1 211 ? 40.579 30.922 -59.527 1.00 7.76 211 TYR A C 1
ATOM 1616 O O . TYR A 1 211 ? 41.346 30.749 -58.545 1.00 10.49 211 TYR A O 1
ATOM 1625 N N . VAL A 1 212 ? 40.869 30.511 -60.759 1.00 7.68 212 VAL A N 1
ATOM 1626 C CA . VAL A 1 212 ? 42.206 29.905 -61.060 1.00 7.39 212 VAL A CA 1
ATOM 1627 C C . VAL A 1 212 ? 42.759 30.602 -62.291 1.00 8.53 212 VAL A C 1
ATOM 1628 O O . VAL A 1 212 ? 41.957 31.086 -63.093 1.00 9.20 212 VAL A O 1
ATOM 1632 N N . ASP A 1 213 ? 44.093 30.641 -62.411 1.00 8.36 213 ASP A N 1
ATOM 1633 C CA . ASP A 1 213 ? 44.668 31.469 -63.483 1.00 9.02 213 ASP A CA 1
ATOM 1634 C C . ASP A 1 213 ? 44.952 30.699 -64.753 1.00 8.45 213 ASP A C 1
ATOM 1635 O O . ASP A 1 213 ? 44.708 31.184 -65.856 1.00 10.64 213 ASP A O 1
ATOM 1640 N N . GLU A 1 214 ? 45.551 29.515 -64.597 1.00 9.14 214 GLU A N 1
ATOM 1641 C CA . GLU A 1 214 ? 45.910 28.796 -65.820 1.00 10.38 214 GLU A CA 1
ATOM 1642 C C . GLU A 1 214 ? 45.868 27.287 -65.580 1.00 9.06 214 GLU A C 1
ATOM 1643 O O . GLU A 1 214 ? 45.785 26.841 -64.442 1.00 10.83 214 GLU A O 1
ATOM 1649 N N . GLN A 1 215 ? 45.914 26.548 -66.680 1.00 8.05 215 GLN A N 1
ATOM 1650 C CA . GLN A 1 215 ? 45.978 25.094 -66.619 1.00 9.19 215 GLN A CA 1
ATOM 1651 C C . GLN A 1 215 ? 47.275 24.609 -67.255 1.00 9.52 215 GLN A C 1
ATOM 1652 O O . GLN A 1 215 ? 47.542 24.985 -68.430 1.00 10.94 215 GLN A O 1
ATOM 1658 N N . ALA A 1 216 ? 48.016 23.804 -66.513 1.00 8.88 216 ALA A N 1
ATOM 1659 C CA . ALA A 1 216 ? 49.232 23.186 -67.061 1.00 10.86 216 ALA A CA 1
ATOM 1660 C C . ALA A 1 216 ? 48.891 22.060 -68.045 1.00 9.26 216 ALA A C 1
ATOM 1661 O O . ALA A 1 216 ? 47.780 21.517 -68.018 1.00 11.41 216 ALA A O 1
ATOM 1663 N N . THR A 1 217 ? 49.831 21.671 -68.927 1.00 9.80 217 THR A N 1
ATOM 1664 C CA . THR A 1 217 ? 49.527 20.617 -69.903 1.00 11.39 217 THR A CA 1
ATOM 1665 C C . THR A 1 217 ? 49.805 19.242 -69.313 1.00 13.40 217 THR A C 1
ATOM 1666 O O . THR A 1 217 ? 49.297 18.276 -69.904 1.00 17.65 217 THR A O 1
ATOM 1670 N N . ASP A 1 218 ? 50.558 19.137 -68.244 1.00 12.22 218 ASP A N 1
ATOM 1671 C CA . ASP A 1 218 ? 50.998 17.872 -67.654 1.00 13.03 218 ASP A CA 1
ATOM 1672 C C . ASP A 1 218 ? 51.804 18.222 -66.394 1.00 10.65 218 ASP A C 1
ATOM 1673 O O . ASP A 1 218 ? 52.081 19.426 -66.185 1.00 11.18 218 ASP A O 1
ATOM 1678 N N . LEU A 1 219 ? 52.125 17.201 -65.610 1.00 10.83 219 LEU A N 1
ATOM 1679 C CA . LEU A 1 219 ? 52.818 17.446 -64.363 1.00 11.35 219 LEU A CA 1
ATOM 1680 C C . LEU A 1 219 ? 54.160 18.152 -64.574 1.00 11.26 219 LEU A C 1
ATOM 1681 O O . LEU A 1 219 ? 54.501 19.065 -63.821 1.00 11.76 219 LEU A O 1
ATOM 1686 N N . ASP A 1 220 ? 54.961 17.732 -65.581 1.00 12.10 220 ASP A N 1
ATOM 1687 C CA . ASP A 1 220 ? 56.255 18.393 -65.741 1.00 12.42 220 ASP A CA 1
ATOM 1688 C C . ASP A 1 220 ? 56.070 19.886 -66.064 1.00 11.44 220 ASP A C 1
ATOM 1689 O O . ASP A 1 220 ? 56.775 20.777 -65.565 1.00 13.15 220 ASP A O 1
ATOM 1694 N N . ASP A 1 221 ? 55.096 20.153 -66.954 1.00 11.53 221 ASP A N 1
ATOM 1695 C CA . ASP A 1 221 ? 54.855 21.560 -67.305 1.00 9.96 221 ASP A CA 1
ATOM 1696 C C . ASP A 1 221 ? 54.386 22.352 -66.100 1.00 10.92 221 ASP A C 1
ATOM 1697 O O . ASP A 1 221 ? 54.771 23.504 -65.934 1.00 12.66 221 ASP A O 1
ATOM 1702 N N . ALA A 1 222 ? 53.539 21.715 -65.263 1.00 9.62 222 ALA A N 1
ATOM 1703 C CA . ALA A 1 222 ? 53.116 22.420 -64.045 1.00 10.06 222 ALA A CA 1
ATOM 1704 C C . ALA A 1 222 ? 54.291 22.801 -63.176 1.00 9.61 222 ALA A C 1
ATOM 1705 O O . ALA A 1 222 ? 54.312 23.915 -62.615 1.00 11.01 222 ALA A O 1
ATOM 1707 N N . LEU A 1 223 ? 55.245 21.855 -63.044 1.00 10.45 223 LEU A N 1
ATOM 1708 C CA . LEU A 1 223 ? 56.407 22.217 -62.197 1.00 10.88 223 LEU A CA 1
ATOM 1709 C C . LEU A 1 223 ? 57.313 23.265 -62.810 1.00 10.43 223 LEU A C 1
ATOM 1710 O O . LEU A 1 223 ? 57.883 24.095 -62.059 1.00 13.32 223 LEU A O 1
ATOM 1715 N N . VAL A 1 224 ? 57.437 23.299 -64.139 1.00 11.93 224 VAL A N 1
ATOM 1716 C CA . VAL A 1 224 ? 58.124 24.403 -64.806 1.00 12.74 224 VAL A CA 1
ATOM 1717 C C . VAL A 1 224 ? 57.463 25.736 -64.471 1.00 12.20 224 VAL A C 1
ATOM 1718 O O . VAL A 1 224 ? 58.153 26.677 -64.100 1.00 14.88 224 VAL A O 1
ATOM 1722 N N . ARG A 1 225 ? 56.142 25.819 -64.560 1.00 10.82 225 ARG A N 1
ATOM 1723 C CA . ARG A 1 225 ? 55.483 27.096 -64.264 1.00 11.70 225 ARG A CA 1
ATOM 1724 C C . ARG A 1 225 ? 55.646 27.473 -62.819 1.00 10.52 225 ARG A C 1
ATOM 1725 O O . ARG A 1 225 ? 55.941 28.618 -62.516 1.00 13.84 225 ARG A O 1
ATOM 1733 N N . ILE A 1 226 ? 55.455 26.509 -61.899 1.00 12.41 226 ILE A N 1
ATOM 1734 C CA . ILE A 1 226 ? 55.649 26.840 -60.489 1.00 11.64 226 ILE A CA 1
ATOM 1735 C C . ILE A 1 226 ? 57.062 27.359 -60.217 1.00 13.82 226 ILE A C 1
ATOM 1736 O O . ILE A 1 226 ? 57.245 28.345 -59.455 1.00 14.25 226 ILE A O 1
ATOM 1741 N N . ALA A 1 227 ? 58.069 26.693 -60.793 1.00 14.85 227 ALA A N 1
ATOM 1742 C CA . ALA A 1 227 ? 59.475 27.109 -60.605 1.00 14.34 227 ALA A CA 1
ATOM 1743 C C . ALA A 1 227 ? 59.665 28.536 -61.130 1.00 14.50 227 ALA A C 1
ATOM 1744 O O . ALA A 1 227 ? 60.279 29.420 -60.520 1.00 18.47 227 ALA A O 1
ATOM 1746 N N . LYS A 1 228 ? 59.114 28.807 -62.312 1.00 14.90 228 LYS A N 1
ATOM 1747 C CA . LYS A 1 228 ? 59.271 30.139 -62.903 1.00 15.24 228 LYS A CA 1
ATOM 1748 C C . LYS A 1 228 ? 58.582 31.201 -62.083 1.00 14.47 228 LYS A C 1
ATOM 1749 O O . LYS A 1 228 ? 59.170 32.228 -61.740 1.00 16.67 228 LYS A O 1
ATOM 1755 N N . TYR A 1 229 ? 57.300 30.996 -61.762 1.00 14.36 229 TYR A N 1
ATOM 1756 C CA . TYR A 1 229 ? 56.538 32.076 -61.105 1.00 12.40 229 TYR A CA 1
ATOM 1757 C C . TYR A 1 229 ? 57.003 32.336 -59.693 1.00 13.39 229 TYR A C 1
ATOM 1758 O O . TYR A 1 229 ? 57.077 33.495 -59.270 1.00 13.39 229 TYR A O 1
ATOM 1767 N N . THR A 1 230 ? 57.369 31.278 -58.975 1.00 12.73 230 THR A N 1
ATOM 1768 C CA . THR A 1 230 ? 57.891 31.484 -57.611 1.00 13.27 230 THR A CA 1
ATOM 1769 C C . THR A 1 230 ? 59.224 32.226 -57.651 1.00 14.45 230 THR A C 1
ATOM 1770 O O . THR A 1 230 ? 59.469 33.123 -56.814 1.00 17.01 230 THR A O 1
ATOM 1774 N N . ALA A 1 231 ? 60.103 31.927 -58.601 1.00 15.55 231 ALA A N 1
ATOM 1775 C CA . ALA A 1 231 ? 61.380 32.593 -58.752 1.00 18.41 231 ALA A CA 1
ATOM 1776 C C . ALA A 1 231 ? 61.170 34.072 -59.020 1.00 16.89 231 ALA A C 1
ATOM 1777 O O . ALA A 1 231 ? 61.999 34.911 -58.628 1.00 22.24 231 ALA A O 1
ATOM 1779 N N . GLU A 1 232 ? 60.096 34.419 -59.701 1.00 16.71 232 GLU A N 1
ATOM 1780 C CA . GLU A 1 232 ? 59.801 35.799 -60.061 1.00 20.05 232 GLU A CA 1
ATOM 1781 C C . GLU A 1 232 ? 59.011 36.488 -58.955 1.00 19.27 232 GLU A C 1
ATOM 1782 O O . GLU A 1 232 ? 58.752 37.696 -59.040 1.00 25.02 232 GLU A O 1
ATOM 1788 N N . GLY A 1 233 ? 58.601 35.737 -57.932 1.00 18.06 233 GLY A N 1
ATOM 1789 C CA . GLY A 1 233 ? 57.789 36.338 -56.882 1.00 19.00 233 GLY A CA 1
ATOM 1790 C C . GLY A 1 233 ? 56.386 36.647 -57.365 1.00 20.85 233 GLY A C 1
ATOM 1791 O O . GLY A 1 233 ? 55.721 37.526 -56.785 1.00 21.41 233 GLY A O 1
ATOM 1792 N N . LYS A 1 234 ? 55.895 35.943 -58.394 1.00 16.88 234 LYS A N 1
ATOM 1793 C CA . LYS A 1 234 ? 54.501 36.120 -58.824 1.00 16.71 234 LYS A CA 1
ATOM 1794 C C . LYS A 1 234 ? 53.609 35.251 -57.943 1.00 13.87 234 LYS A C 1
ATOM 1795 O O . LYS A 1 234 ? 54.138 34.372 -57.251 1.00 16.56 234 LYS A O 1
ATOM 1801 N N . ALA A 1 235 ? 52.324 35.514 -57.885 1.00 12.27 235 ALA A N 1
ATOM 1802 C CA . ALA A 1 235 ? 51.388 34.652 -57.149 1.00 11.93 235 ALA A CA 1
ATOM 1803 C C . ALA A 1 235 ? 50.363 34.160 -58.176 1.00 11.53 235 ALA A C 1
ATOM 1804 O O . ALA A 1 235 ? 49.325 34.810 -58.391 1.00 21.42 235 ALA A O 1
ATOM 1806 N N . ILE A 1 236 ? 50.648 33.047 -58.828 1.00 9.20 236 ILE A N 1
ATOM 1807 C CA . ILE A 1 236 ? 49.837 32.521 -59.924 1.00 8.38 236 ILE A CA 1
ATOM 1808 C C . ILE A 1 236 ? 49.318 31.126 -59.544 1.00 8.18 236 ILE A C 1
ATOM 1809 O O . ILE A 1 236 ? 50.074 30.279 -59.055 1.00 8.65 236 ILE A O 1
ATOM 1814 N N . SER A 1 237 ? 48.051 30.898 -59.805 1.00 7.83 237 SER A N 1
ATOM 1815 C CA . SER A 1 237 ? 47.468 29.568 -59.529 1.00 7.21 237 SER A CA 1
ATOM 1816 C C . SER A 1 237 ? 47.400 28.733 -60.807 1.00 7.69 237 SER A C 1
ATOM 1817 O O . SER A 1 237 ? 46.969 29.221 -61.859 1.00 8.55 237 SER A O 1
ATOM 1820 N N . ILE A 1 238 ? 47.846 27.491 -60.628 1.00 6.87 238 ILE A N 1
ATOM 1821 C CA . ILE A 1 238 ? 47.895 26.541 -61.744 1.00 6.98 238 ILE A CA 1
ATOM 1822 C C . ILE A 1 238 ? 46.980 25.343 -61.465 1.00 7.12 238 ILE A C 1
ATOM 1823 O O . ILE A 1 238 ? 47.083 24.743 -60.402 1.00 7.86 238 ILE A O 1
ATOM 1828 N N . ALA A 1 239 ? 46.136 25.001 -62.405 1.00 7.08 239 ALA A N 1
ATOM 1829 C CA . ALA A 1 239 ? 45.370 23.780 -62.314 1.00 7.46 239 ALA A CA 1
ATOM 1830 C C . ALA A 1 239 ? 46.061 22.680 -63.082 1.00 7.06 239 ALA A C 1
ATOM 1831 O O . ALA A 1 239 ? 46.642 22.929 -64.163 1.00 9.01 239 ALA A O 1
ATOM 1833 N N . LEU A 1 240 ? 45.993 21.469 -62.571 1.00 7.34 240 LEU A N 1
ATOM 1834 C CA . LEU A 1 240 ? 46.496 20.296 -63.271 1.00 7.77 240 LEU A CA 1
ATOM 1835 C C . LEU A 1 240 ? 45.399 19.233 -63.275 1.00 7.07 240 LEU A C 1
ATOM 1836 O O . LEU A 1 240 ? 44.921 18.823 -62.227 1.00 8.04 240 LEU A O 1
ATOM 1841 N N . HIS A 1 241 ? 45.020 18.835 -64.481 1.00 7.20 241 HIS A N 1
ATOM 1842 C CA . HIS A 1 241 ? 44.031 17.752 -64.590 1.00 7.64 241 HIS A CA 1
ATOM 1843 C C . HIS A 1 241 ? 44.665 16.409 -6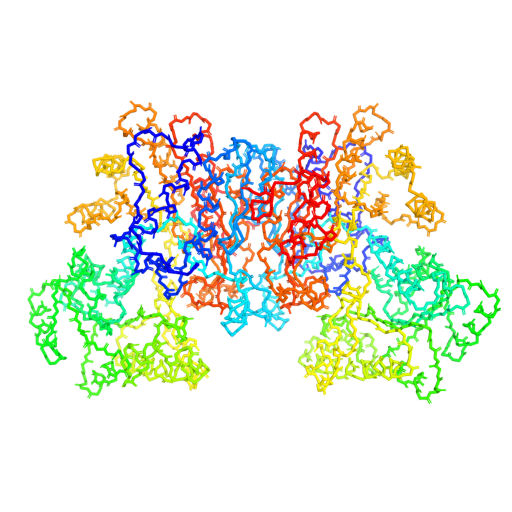4.251 1.00 7.06 241 HIS A C 1
ATOM 1844 O O . HIS A 1 241 ? 45.596 15.950 -64.905 1.00 10.30 241 HIS A O 1
ATOM 1851 N N . GLY A 1 242 ? 44.172 15.760 -63.203 1.00 7.08 242 GLY A N 1
ATOM 1852 C CA . GLY A 1 242 ? 44.734 14.481 -62.777 1.00 8.12 242 GLY A CA 1
ATOM 1853 C C . GLY A 1 242 ? 44.140 14.078 -61.425 1.00 6.78 242 GLY A C 1
ATOM 1854 O O . GLY A 1 242 ? 43.163 14.674 -60.981 1.00 7.78 242 GLY A O 1
ATOM 1855 N N . ASN A 1 243 ? 44.746 13.062 -60.861 1.00 6.86 243 ASN A N 1
ATOM 1856 C CA . ASN A 1 243 ? 44.243 12.449 -59.647 1.00 6.64 243 ASN A CA 1
ATOM 1857 C C . ASN A 1 243 ? 45.263 12.670 -58.542 1.00 6.65 243 ASN A C 1
ATOM 1858 O O . ASN A 1 243 ? 46.423 12.274 -58.686 1.00 8.22 243 ASN A O 1
ATOM 1863 N N . ALA A 1 244 ? 44.840 13.261 -57.436 1.00 7.20 244 ALA A N 1
ATOM 1864 C CA . ALA A 1 244 ? 45.755 13.611 -56.345 1.00 7.09 244 ALA A CA 1
ATOM 1865 C C . ALA A 1 244 ? 46.418 12.380 -55.787 1.00 7.15 244 ALA A C 1
ATOM 1866 O O . ALA A 1 244 ? 47.549 12.458 -55.314 1.00 8.45 244 ALA A O 1
ATOM 1868 N N . ALA A 1 245 ? 45.716 11.253 -55.767 1.00 7.16 245 ALA A N 1
ATOM 1869 C CA . ALA A 1 245 ? 46.236 10.026 -55.186 1.00 7.94 245 ALA A CA 1
ATOM 1870 C C . ALA A 1 245 ? 47.297 9.389 -56.077 1.00 7.80 245 ALA A C 1
ATOM 1871 O O . ALA A 1 245 ? 47.948 8.446 -55.622 1.00 10.36 245 ALA A O 1
ATOM 1873 N N . GLU A 1 246 ? 47.437 9.839 -57.313 1.00 8.19 246 GLU A N 1
ATOM 1874 C CA . GLU A 1 246 ? 48.551 9.454 -58.193 1.00 10.01 246 GLU A CA 1
ATOM 1875 C C . GLU A 1 246 ? 49.645 10.510 -58.152 1.00 9.18 246 GLU A C 1
ATOM 1876 O O . GLU A 1 246 ? 50.821 10.209 -58.059 1.00 11.26 246 GLU A O 1
ATOM 1882 N N . ILE A 1 247 ? 49.241 11.788 -58.220 1.00 8.31 247 ILE A N 1
ATOM 1883 C CA . ILE A 1 247 ? 50.261 12.845 -58.359 1.00 9.57 247 ILE A CA 1
ATOM 1884 C C . ILE A 1 247 ? 51.003 13.131 -57.055 1.00 8.90 247 ILE A C 1
ATOM 1885 O O . ILE A 1 247 ? 52.205 13.364 -57.060 1.00 9.82 247 ILE A O 1
ATOM 1890 N N . LEU A 1 248 ? 50.293 13.160 -55.920 1.00 8.47 248 LEU A N 1
ATOM 1891 C CA . LEU A 1 248 ? 51.042 13.517 -54.717 1.00 8.63 248 LEU A CA 1
ATOM 1892 C C . LEU A 1 248 ? 52.115 12.450 -54.418 1.00 8.73 248 LEU A C 1
ATOM 1893 O O . LEU A 1 248 ? 53.242 12.796 -54.105 1.00 9.40 248 LEU A O 1
ATOM 1898 N N . PRO A 1 249 ? 51.829 11.155 -54.461 1.00 8.76 249 PRO A N 1
ATOM 1899 C CA . PRO A 1 249 ? 52.897 10.163 -54.250 1.00 8.62 249 PRO A CA 1
ATOM 1900 C C . PRO A 1 249 ? 54.005 10.286 -55.270 1.00 9.89 249 PRO A C 1
ATOM 1901 O O . PRO A 1 249 ? 55.177 10.065 -54.894 1.00 9.99 249 PRO A O 1
ATOM 1905 N N . GLU A 1 250 ? 53.703 10.634 -56.524 1.00 9.66 250 GLU A N 1
ATOM 1906 C CA . GLU A 1 250 ? 54.744 10.850 -57.532 1.00 10.10 250 GLU A CA 1
ATOM 1907 C C . GLU A 1 250 ? 55.624 12.044 -57.154 1.00 10.01 250 GLU A C 1
ATOM 1908 O O . GLU A 1 250 ? 56.848 12.007 -57.283 1.00 11.33 250 GLU A O 1
ATOM 1914 N N . LEU A 1 251 ? 55.000 13.102 -56.665 1.00 10.09 251 LEU A N 1
ATOM 1915 C CA . LEU A 1 251 ? 55.798 14.266 -56.245 1.00 9.43 251 LEU A CA 1
ATOM 1916 C C . LEU A 1 251 ? 56.729 13.938 -55.071 1.00 9.08 251 LEU A C 1
ATOM 1917 O O . LEU A 1 251 ? 57.879 14.382 -55.034 1.00 10.59 251 LEU A O 1
ATOM 1922 N N . VAL A 1 252 ? 56.247 13.147 -54.114 1.00 9.24 252 VAL A N 1
ATOM 1923 C CA . VAL A 1 252 ? 57.143 12.665 -53.050 1.00 9.65 252 VAL A CA 1
ATOM 1924 C C . VAL A 1 252 ? 58.306 11.846 -53.638 1.00 10.52 252 VAL A C 1
ATOM 1925 O O . VAL A 1 252 ? 59.469 12.046 -53.265 1.00 11.59 252 VAL A O 1
ATOM 1929 N N . LYS A 1 253 ? 57.997 10.963 -54.586 1.00 10.29 253 LYS A N 1
ATOM 1930 C CA . LYS A 1 253 ? 59.053 10.109 -55.163 1.00 10.74 253 LYS A CA 1
ATOM 1931 C C . LYS A 1 253 ? 60.094 10.970 -55.849 1.00 12.12 253 LYS A C 1
ATOM 1932 O O . LYS A 1 253 ? 61.279 10.597 -55.824 1.00 14.10 253 LYS A O 1
ATOM 1938 N N . ARG A 1 254 ? 59.656 12.062 -56.445 1.00 12.55 254 ARG A N 1
ATOM 1939 C CA . ARG A 1 254 ? 60.576 12.969 -57.158 1.00 11.73 254 ARG A CA 1
ATOM 1940 C C . ARG A 1 254 ? 61.339 13.916 -56.221 1.00 12.79 254 ARG A C 1
ATOM 1941 O O . ARG A 1 254 ? 62.241 14.634 -56.686 1.00 18.13 254 ARG A O 1
ATOM 1949 N N . GLY A 1 255 ? 61.015 13.910 -54.939 1.00 13.53 255 GLY A N 1
ATOM 1950 C CA . GLY A 1 255 ? 61.582 14.826 -53.936 1.00 13.45 255 GLY A CA 1
ATOM 1951 C C . GLY A 1 255 ? 61.147 16.269 -54.115 1.00 14.00 255 GLY A C 1
ATOM 1952 O O . GLY A 1 255 ? 61.853 17.181 -53.646 1.00 15.72 255 GLY A O 1
ATOM 1953 N N . VAL A 1 256 ? 60.017 16.494 -54.788 1.00 12.26 256 VAL A N 1
ATOM 1954 C CA . VAL A 1 256 ? 59.516 17.855 -54.941 1.00 12.79 256 VAL A CA 1
ATOM 1955 C C . VAL A 1 256 ? 59.012 18.310 -53.596 1.00 13.38 256 VAL A C 1
ATOM 1956 O O . VAL A 1 256 ? 58.338 17.583 -52.880 1.00 16.61 256 VAL A O 1
ATOM 1960 N N . ARG A 1 257 ? 59.268 19.533 -53.201 1.00 13.71 257 ARG A N 1
ATOM 1961 C CA . ARG A 1 257 ? 58.976 20.057 -51.882 1.00 13.25 257 ARG A CA 1
ATOM 1962 C C . ARG A 1 257 ? 58.121 21.307 -52.002 1.00 11.68 257 ARG A C 1
ATOM 1963 O O . ARG A 1 257 ? 58.666 22.415 -52.211 1.00 12.76 257 ARG A O 1
ATOM 1971 N N . PRO A 1 258 ? 56.809 21.178 -51.881 1.00 10.13 258 PRO A N 1
ATOM 1972 C CA . PRO A 1 258 ? 55.975 22.382 -51.853 1.00 9.68 258 PRO A CA 1
ATOM 1973 C C . PRO A 1 258 ? 56.199 23.112 -50.525 1.00 8.88 258 PRO A C 1
ATOM 1974 O O . PRO A 1 258 ? 56.746 22.570 -49.578 1.00 11.17 258 PRO A O 1
ATOM 1978 N N . ASP A 1 259 ? 55.682 24.321 -50.399 1.00 9.49 259 ASP A N 1
ATOM 1979 C CA . ASP A 1 259 ? 55.827 25.039 -49.147 1.00 9.11 259 ASP A CA 1
ATOM 1980 C C . ASP A 1 259 ? 54.665 24.837 -48.199 1.00 8.20 259 ASP A C 1
ATOM 1981 O O . ASP A 1 259 ? 54.779 25.092 -46.999 1.00 9.64 259 ASP A O 1
ATOM 1986 N N . MET A 1 260 ? 53.559 24.317 -48.718 1.00 8.32 260 MET A N 1
ATOM 1987 C CA . MET A 1 260 ? 52.407 23.955 -47.884 1.00 8.24 260 MET A CA 1
ATOM 1988 C C . MET A 1 260 ? 51.619 22.868 -48.616 1.00 7.28 260 MET A C 1
ATOM 1989 O O . MET A 1 260 ? 51.583 22.957 -49.823 1.00 7.57 260 MET A O 1
ATOM 1994 N N . VAL A 1 261 ? 51.030 21.944 -47.866 1.00 7.08 261 VAL A N 1
ATOM 1995 C CA . VAL A 1 261 ? 50.255 20.875 -48.512 1.00 6.93 261 VAL A CA 1
ATOM 1996 C C . VAL A 1 261 ? 48.948 20.735 -47.746 1.00 6.84 261 VAL A C 1
ATOM 1997 O O . VAL A 1 261 ? 48.926 20.673 -46.529 1.00 7.92 261 VAL A O 1
ATOM 2001 N N . THR A 1 262 ? 47.848 20.676 -48.514 1.00 7.29 262 THR A N 1
ATOM 2002 C CA . THR A 1 262 ? 46.540 20.360 -47.950 1.00 8.19 262 THR A CA 1
ATOM 2003 C C . THR A 1 262 ? 45.749 19.637 -49.025 1.00 5.94 262 THR A C 1
ATOM 2004 O O . THR A 1 262 ? 46.321 19.175 -50.040 1.00 7.90 262 THR A O 1
ATOM 2008 N N . ASP A 1 263 ? 44.447 19.493 -48.808 1.00 6.80 263 ASP A N 1
ATOM 2009 C CA . ASP A 1 263 ? 43.576 18.785 -49.740 1.00 6.75 263 ASP A CA 1
ATOM 2010 C C . ASP A 1 263 ? 42.137 19.216 -49.544 1.00 6.42 263 ASP A C 1
ATOM 2011 O O . ASP A 1 263 ? 41.722 19.411 -48.398 1.00 7.52 263 ASP A O 1
ATOM 2016 N N . GLN A 1 264 ? 41.391 19.328 -50.615 1.00 6.55 264 GLN A N 1
ATOM 2017 C CA . GLN A 1 264 ? 39.969 19.637 -50.512 1.00 6.99 264 GLN A CA 1
ATOM 2018 C C . GLN A 1 264 ? 39.149 18.902 -51.565 1.00 6.54 264 GLN A C 1
ATOM 2019 O O . GLN A 1 264 ? 38.176 19.408 -52.113 1.00 7.80 264 GLN A O 1
ATOM 2025 N N . THR A 1 265 ? 39.563 17.651 -51.850 1.00 6.43 265 THR A N 1
ATOM 2026 C CA . THR A 1 265 ? 38.683 16.728 -52.582 1.00 7.06 265 THR A CA 1
ATOM 2027 C C . THR A 1 265 ? 37.475 16.428 -51.688 1.00 7.04 265 THR A C 1
ATOM 2028 O O . THR A 1 265 ? 37.474 16.712 -50.459 1.00 6.80 265 THR A O 1
ATOM 2032 N N . SER A 1 266 ? 36.425 15.845 -52.249 1.00 6.14 266 SER A N 1
ATOM 2033 C CA . SER A 1 266 ? 35.262 15.480 -51.431 1.00 5.75 266 SER A CA 1
ATOM 2034 C C . SER A 1 266 ? 35.377 14.088 -50.810 1.00 5.18 266 SER A C 1
ATOM 2035 O O . SER A 1 266 ? 34.562 13.162 -50.967 1.00 7.06 266 SER A O 1
ATOM 2038 N N . ALA A 1 267 ? 36.449 13.971 -50.027 1.00 6.10 267 ALA A N 1
ATOM 2039 C CA . ALA A 1 267 ? 36.774 12.729 -49.338 1.00 6.76 267 ALA A CA 1
ATOM 2040 C C . ALA A 1 267 ? 35.756 12.364 -48.272 1.00 6.39 267 ALA A C 1
ATOM 2041 O O . ALA A 1 267 ? 35.714 11.221 -47.795 1.00 7.46 267 ALA A O 1
ATOM 2043 N N . HIS A 1 268 ? 34.888 13.319 -47.935 1.00 6.10 268 HIS A N 1
ATOM 2044 C CA . HIS A 1 268 ? 33.877 13.123 -46.892 1.00 6.37 268 HIS A CA 1
ATOM 2045 C C . HIS A 1 268 ? 32.839 12.106 -47.346 1.00 6.01 268 HIS A C 1
ATOM 2046 O O . HIS A 1 268 ? 32.129 11.599 -46.473 1.00 8.02 268 HIS A O 1
ATOM 2053 N N . ASP A 1 269 ? 32.766 11.832 -48.637 1.00 6.03 269 ASP A N 1
ATOM 2054 C CA . ASP A 1 269 ? 31.729 10.928 -49.170 1.00 7.48 269 ASP A CA 1
ATOM 2055 C C . ASP A 1 269 ? 32.428 10.017 -50.154 1.00 6.31 269 ASP A C 1
ATOM 2056 O O . ASP A 1 269 ? 32.514 10.322 -51.335 1.00 8.96 269 ASP A O 1
ATOM 2061 N N . PRO A 1 270 ? 33.002 8.918 -49.736 1.00 6.58 270 PRO A N 1
ATOM 2062 C CA . PRO A 1 270 ? 33.771 8.030 -50.614 1.00 7.24 270 PRO A CA 1
ATOM 2063 C C . PRO A 1 270 ? 32.969 7.518 -51.810 1.00 6.76 270 PRO A C 1
ATOM 2064 O O . PRO A 1 270 ? 33.615 7.243 -52.824 1.00 8.55 270 PRO A O 1
ATOM 2068 N N . LEU A 1 271 ? 31.646 7.386 -51.716 1.00 6.97 271 LEU A N 1
ATOM 2069 C CA . LEU A 1 271 ? 30.918 6.832 -52.865 1.00 6.50 271 LEU A CA 1
ATOM 2070 C C . LEU A 1 271 ? 30.789 7.841 -53.987 1.00 7.57 271 LEU A C 1
ATOM 2071 O O . LEU A 1 271 ? 30.736 7.436 -55.158 1.00 8.95 271 LEU A O 1
ATOM 2076 N N . ASN A 1 272 ? 30.690 9.143 -53.637 1.00 7.37 272 ASN A N 1
ATOM 2077 C CA . ASN A 1 272 ? 30.374 10.156 -54.619 1.00 7.51 272 ASN A CA 1
ATOM 2078 C C . ASN A 1 272 ? 31.443 11.216 -54.869 1.00 6.80 272 ASN A C 1
ATOM 2079 O O . ASN A 1 272 ? 31.423 11.846 -55.921 1.00 8.13 272 ASN A O 1
ATOM 2084 N N . GLY A 1 273 ? 32.353 11.440 -53.927 1.00 7.16 273 GLY A N 1
ATOM 2085 C CA . GLY A 1 273 ? 33.190 12.637 -53.973 1.00 7.64 273 GLY A CA 1
ATOM 2086 C C . GLY A 1 273 ? 34.664 12.434 -54.192 1.00 6.24 273 GLY A C 1
ATOM 2087 O O . GLY A 1 273 ? 35.403 13.453 -54.209 1.00 7.28 273 GLY A O 1
ATOM 2088 N N . TYR A 1 274 ? 35.170 11.207 -54.301 1.00 5.90 274 TYR A N 1
ATOM 2089 C CA . TYR A 1 274 ? 36.597 10.975 -54.316 1.00 6.49 274 TYR A CA 1
ATOM 2090 C C . TYR A 1 274 ? 36.920 9.925 -55.372 1.00 6.95 274 TYR A C 1
ATOM 2091 O O . TYR A 1 274 ? 36.590 8.756 -55.193 1.00 7.12 274 TYR A O 1
ATOM 2100 N N . LEU A 1 275 ? 37.658 10.332 -56.387 1.00 6.55 275 LEU A N 1
ATOM 2101 C CA . LEU A 1 275 ? 37.984 9.449 -57.499 1.00 6.88 275 LEU A CA 1
ATOM 2102 C C . LEU A 1 275 ? 39.104 8.471 -57.174 1.00 7.40 275 LEU A C 1
ATOM 2103 O O . LEU A 1 275 ? 40.232 8.891 -56.890 1.00 7.74 275 LEU A O 1
ATOM 2108 N N . PRO A 1 276 ? 38.897 7.145 -57.224 1.00 7.16 276 PRO A N 1
ATOM 2109 C CA . PRO A 1 276 ? 40.000 6.211 -56.976 1.00 6.81 276 PRO A CA 1
ATOM 2110 C C . PRO A 1 276 ? 41.084 6.349 -58.044 1.00 6.95 276 PRO A C 1
ATOM 2111 O O . PRO A 1 276 ? 40.807 6.625 -59.213 1.00 7.76 276 PRO A O 1
ATOM 2115 N N . ALA A 1 277 ? 42.316 6.102 -57.628 1.00 7.58 277 ALA A N 1
ATOM 2116 C CA . ALA A 1 277 ? 43.442 6.176 -58.537 1.00 8.34 277 ALA A CA 1
ATOM 2117 C C . ALA A 1 277 ? 43.255 5.270 -59.761 1.00 9.60 277 ALA A C 1
ATOM 2118 O O . ALA A 1 277 ? 42.928 4.080 -59.662 1.00 10.51 277 ALA A O 1
ATOM 2120 N N . GLY A 1 278 ? 43.487 5.837 -60.961 1.00 10.94 278 GLY A N 1
ATOM 2121 C CA . GLY A 1 278 ? 43.396 5.119 -62.199 1.00 10.75 278 GLY A CA 1
ATOM 2122 C C . GLY A 1 278 ? 42.009 5.148 -62.808 1.00 10.14 278 GLY A C 1
ATOM 2123 O O . GLY A 1 278 ? 41.797 4.830 -63.991 1.00 13.28 278 GLY A O 1
ATOM 2124 N N . TRP A 1 279 ? 41.000 5.560 -62.030 1.00 8.04 279 TRP A N 1
ATOM 2125 C CA . TRP A 1 279 ? 39.651 5.563 -62.614 1.00 7.81 279 TRP A CA 1
ATOM 2126 C C . TRP A 1 279 ? 39.359 6.869 -63.305 1.00 8.36 279 TRP A C 1
ATOM 2127 O O . TRP A 1 279 ? 40.006 7.886 -63.052 1.00 9.15 279 TRP A O 1
ATOM 2138 N N . THR A 1 280 ? 38.318 6.846 -64.139 1.00 8.42 280 THR A N 1
ATOM 2139 C CA . THR A 1 280 ? 37.782 8.114 -64.643 1.00 9.00 280 THR A CA 1
ATOM 2140 C C . THR A 1 280 ? 36.535 8.478 -63.846 1.00 8.08 280 THR A C 1
ATOM 2141 O O . THR A 1 280 ? 35.882 7.628 -63.231 1.00 8.41 280 THR A O 1
ATOM 2145 N N . TRP A 1 281 ? 36.200 9.767 -63.906 1.00 9.18 281 TRP A N 1
ATOM 2146 C CA . TRP A 1 281 ? 35.002 10.241 -63.219 1.00 10.09 281 TRP A CA 1
ATOM 2147 C C . TRP A 1 281 ? 33.812 9.485 -63.787 1.00 10.16 281 TRP A C 1
ATOM 2148 O O . TRP A 1 281 ? 32.877 9.119 -63.096 1.00 12.33 281 TRP A O 1
ATOM 2159 N N . GLU A 1 282 ? 33.822 9.205 -65.100 1.00 11.11 282 GLU A N 1
ATOM 2160 C CA . GLU A 1 282 ? 32.716 8.487 -65.711 1.00 12.18 282 GLU A CA 1
ATOM 2161 C C . GLU A 1 282 ? 32.609 7.064 -65.188 1.00 10.96 282 GLU A C 1
ATOM 2162 O O . GLU A 1 282 ? 31.527 6.555 -64.876 1.00 11.30 282 GLU A O 1
ATOM 2168 N N . GLN A 1 283 ? 33.721 6.359 -65.081 1.00 9.65 283 GLN A N 1
ATOM 2169 C CA . GLN A 1 283 ? 33.693 5.026 -64.480 1.00 9.11 283 GLN A CA 1
ATOM 2170 C C . GLN A 1 283 ? 33.190 5.072 -63.053 1.00 9.08 283 GLN A C 1
ATOM 2171 O O . GLN A 1 283 ? 32.417 4.224 -62.617 1.00 9.84 283 GLN A O 1
ATOM 2177 N N . TYR A 1 284 ? 33.656 6.064 -62.321 1.00 8.75 284 TYR A N 1
ATOM 2178 C CA . TYR A 1 284 ? 33.329 6.211 -60.903 1.00 8.08 284 TYR A CA 1
ATOM 2179 C C . TYR A 1 284 ? 31.836 6.405 -60.722 1.00 8.38 284 TYR A C 1
ATOM 2180 O O . TYR A 1 284 ? 31.224 5.741 -59.869 1.00 9.16 284 TYR A O 1
ATOM 2189 N N . ARG A 1 285 ? 31.274 7.337 -61.486 1.00 9.69 285 ARG A N 1
ATOM 2190 C CA . ARG A 1 285 ? 29.824 7.582 -61.341 1.00 11.93 285 ARG A CA 1
ATOM 2191 C C . ARG A 1 285 ? 29.024 6.323 -61.728 1.00 11.74 285 ARG A C 1
ATOM 2192 O O . ARG A 1 285 ? 28.022 5.989 -61.088 1.00 15.16 285 ARG A O 1
ATOM 2200 N N . ASP A 1 286 ? 29.440 5.627 -62.766 1.00 12.31 286 ASP A N 1
ATOM 2201 C CA . ASP A 1 286 ? 28.697 4.440 -63.168 1.00 14.63 286 ASP A CA 1
ATOM 2202 C C . ASP A 1 286 ? 28.798 3.300 -62.195 1.00 14.23 286 ASP A C 1
ATOM 2203 O O . ASP A 1 286 ? 27.819 2.656 -61.847 1.00 13.89 286 ASP A O 1
ATOM 2208 N N . ARG A 1 287 ? 30.028 3.018 -61.743 1.00 11.94 287 ARG A N 1
ATOM 2209 C CA . ARG A 1 287 ? 30.217 1.890 -60.843 1.00 12.40 287 ARG A CA 1
ATOM 2210 C C . ARG A 1 287 ? 29.643 2.164 -59.457 1.00 12.00 287 ARG A C 1
ATOM 2211 O O . ARG A 1 287 ? 29.334 1.177 -58.737 1.00 14.76 287 ARG A O 1
ATOM 2219 N N . ALA A 1 288 ? 29.459 3.405 -59.051 1.00 10.79 288 ALA A N 1
ATOM 2220 C CA . ALA A 1 288 ? 28.829 3.700 -57.763 1.00 11.08 288 ALA A CA 1
ATOM 2221 C C . ALA A 1 288 ? 27.411 3.189 -57.717 1.00 11.64 288 ALA A C 1
ATOM 2222 O O . ALA A 1 288 ? 26.796 2.956 -56.682 1.00 15.63 288 ALA A O 1
ATOM 2224 N N . GLN A 1 289 ? 26.814 2.991 -58.904 1.00 14.87 289 GLN A N 1
ATOM 2225 C CA . GLN A 1 289 ? 25.432 2.533 -58.943 1.00 19.56 289 GLN A CA 1
ATOM 2226 C C . GLN A 1 289 ? 25.365 1.011 -58.921 1.00 17.31 289 GLN A C 1
ATOM 2227 O O . GLN A 1 289 ? 24.392 0.417 -58.423 1.00 24.63 289 GLN A O 1
ATOM 2233 N N . THR A 1 290 ? 26.374 0.346 -59.490 1.00 18.75 290 THR A N 1
ATOM 2234 C CA . THR A 1 290 ? 26.243 -1.125 -59.550 1.00 20.84 290 THR A CA 1
ATOM 2235 C C . THR A 1 290 ? 26.845 -1.734 -58.281 1.00 20.34 290 THR A C 1
ATOM 2236 O O . THR A 1 290 ? 26.255 -2.674 -57.740 1.00 21.87 290 THR A O 1
ATOM 2240 N N . GLU A 1 291 ? 27.992 -1.206 -57.847 1.00 15.16 291 GLU A N 1
ATOM 2241 C CA . GLU A 1 291 ? 28.788 -1.848 -56.814 1.00 14.88 291 GLU A CA 1
ATOM 2242 C C . GLU A 1 291 ? 29.266 -0.793 -55.825 1.00 11.77 291 GLU A C 1
ATOM 2243 O O . GLU A 1 291 ? 30.455 -0.563 -55.715 1.00 13.31 291 GLU A O 1
ATOM 2249 N N . PRO A 1 292 ? 28.344 -0.159 -55.121 1.00 11.11 292 PRO A N 1
ATOM 2250 C CA . PRO A 1 292 ? 28.755 0.923 -54.221 1.00 10.25 292 PRO A CA 1
ATOM 2251 C C . PRO A 1 292 ? 29.733 0.458 -53.149 1.00 10.00 292 PRO A C 1
ATOM 2252 O O . PRO A 1 292 ? 30.661 1.209 -52.845 1.00 10.05 292 PRO A O 1
ATOM 2256 N N . ALA A 1 293 ? 29.602 -0.724 -52.549 1.00 11.24 293 ALA A N 1
ATOM 2257 C CA . ALA A 1 293 ? 30.562 -1.108 -51.522 1.00 12.33 293 ALA A CA 1
ATOM 2258 C C . ALA A 1 293 ? 31.977 -1.182 -52.082 1.00 10.73 293 ALA A C 1
ATOM 2259 O O . ALA A 1 293 ? 32.935 -0.753 -51.427 1.00 13.54 293 ALA A O 1
ATOM 2261 N N . ALA A 1 294 ? 32.108 -1.708 -53.300 1.00 12.44 294 ALA A N 1
ATOM 2262 C CA . ALA A 1 294 ? 33.436 -1.873 -53.881 1.00 11.74 294 ALA A CA 1
ATOM 2263 C C . ALA A 1 294 ? 34.002 -0.512 -54.252 1.00 11.04 294 ALA A C 1
ATOM 2264 O O . ALA A 1 294 ? 35.204 -0.271 -54.172 1.00 11.59 294 ALA A O 1
ATOM 2266 N N . VAL A 1 295 ? 33.103 0.381 -54.679 1.00 10.70 295 VAL A N 1
ATOM 2267 C CA . VAL A 1 295 ? 33.586 1.758 -55.006 1.00 9.23 295 VAL A CA 1
ATOM 2268 C C . VAL A 1 295 ? 34.060 2.459 -53.768 1.00 8.16 295 VAL A C 1
ATOM 2269 O O . VAL A 1 295 ? 35.110 3.104 -53.784 1.00 8.43 295 VAL A O 1
ATOM 2273 N N . VAL A 1 296 ? 33.295 2.393 -52.671 1.00 8.65 296 VAL A N 1
ATOM 2274 C CA . VAL A 1 296 ? 33.744 3.030 -51.424 1.00 9.10 296 VAL A CA 1
ATOM 2275 C C . VAL A 1 296 ? 35.104 2.500 -51.016 1.00 9.11 296 VAL A C 1
ATOM 2276 O O . VAL A 1 296 ? 36.014 3.236 -50.611 1.00 9.17 296 VAL A O 1
ATOM 2280 N N . LYS A 1 297 ? 35.286 1.166 -51.087 1.00 9.90 297 LYS A N 1
ATOM 2281 C CA . LYS A 1 297 ? 36.561 0.599 -50.646 1.00 11.13 297 LYS A CA 1
ATOM 2282 C C . LYS A 1 297 ? 37.666 1.131 -51.552 1.00 8.89 297 LYS A C 1
ATOM 2283 O O . LYS A 1 297 ? 38.753 1.493 -51.088 1.00 10.81 297 LYS A O 1
ATOM 2289 N N . ALA A 1 298 ? 37.469 1.144 -52.894 1.00 9.12 298 ALA A N 1
ATOM 2290 C CA . ALA A 1 298 ? 38.520 1.637 -53.797 1.00 8.69 298 ALA A CA 1
ATOM 2291 C C . ALA A 1 298 ? 38.852 3.093 -53.512 1.00 7.48 298 ALA A C 1
ATOM 2292 O O . ALA A 1 298 ? 40.041 3.498 -53.546 1.00 9.15 298 ALA A O 1
ATOM 2294 N N . ALA A 1 299 ? 37.831 3.908 -53.266 1.00 7.29 299 ALA A N 1
ATOM 2295 C CA . ALA A 1 299 ? 38.073 5.353 -52.948 1.00 7.90 299 ALA A CA 1
ATOM 2296 C C . ALA A 1 299 ? 38.851 5.458 -51.664 1.00 8.34 299 ALA A C 1
ATOM 2297 O O . ALA A 1 299 ? 39.853 6.218 -51.609 1.00 8.38 299 ALA A O 1
ATOM 2299 N N . LYS A 1 300 ? 38.437 4.755 -50.608 1.00 7.92 300 LYS A N 1
ATOM 2300 C CA . LYS A 1 300 ? 39.150 4.870 -49.335 1.00 8.60 300 LYS A CA 1
ATOM 2301 C C . LYS A 1 300 ? 40.571 4.332 -49.446 1.00 8.97 300 LYS A C 1
ATOM 2302 O O . LYS A 1 300 ? 41.508 4.851 -48.822 1.00 9.43 300 LYS A O 1
ATOM 2308 N N . GLN A 1 301 ? 40.810 3.294 -50.224 1.00 9.74 301 GLN A N 1
ATOM 2309 C CA . GLN A 1 301 ? 42.184 2.808 -50.414 1.00 9.30 301 GLN A CA 1
ATOM 2310 C C . GLN A 1 301 ? 43.072 3.876 -51.049 1.00 8.64 301 GLN A C 1
ATOM 2311 O O . GLN A 1 301 ? 44.249 4.046 -50.719 1.00 9.61 301 GLN A O 1
ATOM 2317 N N . SER A 1 302 ? 42.519 4.627 -52.005 1.00 8.48 302 SER A N 1
ATOM 2318 C CA . SER A 1 302 ? 43.302 5.710 -52.624 1.00 7.88 302 SER A CA 1
ATOM 2319 C C . SER A 1 302 ? 43.459 6.853 -51.650 1.00 7.56 302 SER A C 1
ATOM 2320 O O . SER A 1 302 ? 44.543 7.468 -51.611 1.00 8.57 302 SER A O 1
ATOM 2323 N N . MET A 1 303 ? 42.447 7.165 -50.824 1.00 6.77 303 MET A N 1
ATOM 2324 C CA . MET A 1 303 ? 42.647 8.181 -49.796 1.00 7.76 303 MET A CA 1
ATOM 2325 C C . MET A 1 303 ? 43.800 7.792 -48.872 1.00 7.37 303 MET A C 1
ATOM 2326 O O . MET A 1 303 ? 44.572 8.652 -48.438 1.00 8.19 303 MET A O 1
ATOM 2331 N N . ALA A 1 304 ? 43.982 6.505 -48.552 1.00 8.52 304 ALA A N 1
ATOM 2332 C CA . ALA A 1 304 ? 45.086 6.094 -47.693 1.00 8.64 304 ALA A CA 1
ATOM 2333 C C . ALA A 1 304 ? 46.420 6.397 -48.358 1.00 7.75 304 ALA A C 1
ATOM 2334 O O . ALA A 1 304 ? 47.341 6.854 -47.686 1.00 9.66 304 ALA A O 1
ATOM 2336 N N . VAL A 1 305 ? 46.564 6.168 -49.655 1.00 7.88 305 VAL A N 1
ATOM 2337 C CA . VAL A 1 305 ? 47.779 6.472 -50.406 1.00 8.80 305 VAL A CA 1
ATOM 2338 C C . VAL A 1 305 ? 48.039 7.958 -50.426 1.00 8.16 305 VAL A C 1
ATOM 2339 O O . VAL A 1 305 ? 49.163 8.464 -50.276 1.00 9.29 305 VAL A O 1
ATOM 2343 N N . HIS A 1 306 ? 46.968 8.722 -50.610 1.00 8.20 306 HIS A N 1
ATOM 2344 C CA . HIS A 1 306 ? 47.039 10.183 -50.698 1.00 7.77 306 HIS A CA 1
ATOM 2345 C C . HIS A 1 306 ? 47.467 10.743 -49.352 1.00 7.93 306 HIS A C 1
ATOM 2346 O O . HIS A 1 306 ? 48.369 11.587 -49.271 1.00 8.23 306 HIS A O 1
ATOM 2353 N N . VAL A 1 307 ? 46.833 10.281 -48.264 1.00 7.99 307 VAL A N 1
ATOM 2354 C CA . VAL A 1 307 ? 47.232 10.782 -46.955 1.00 7.78 307 VAL A CA 1
ATOM 2355 C C . VAL A 1 307 ? 48.647 10.354 -46.600 1.00 7.38 307 VAL A C 1
ATOM 2356 O O . VAL A 1 307 ? 49.377 11.089 -45.928 1.00 7.85 307 VAL A O 1
ATOM 2360 N N . GLN A 1 308 ? 49.110 9.157 -47.020 1.00 7.60 308 GLN A N 1
ATOM 2361 C CA . GLN A 1 308 ? 50.502 8.792 -46.735 1.00 8.84 308 GLN A CA 1
ATOM 2362 C C . GLN A 1 308 ? 51.457 9.761 -47.419 1.00 8.12 308 GLN A C 1
ATOM 2363 O O . GLN A 1 308 ? 52.522 10.106 -46.888 1.00 9.18 308 GLN A O 1
ATOM 2369 N N . ALA A 1 309 ? 51.105 10.219 -48.622 1.00 7.99 309 ALA A N 1
ATOM 2370 C CA . ALA A 1 309 ? 51.932 11.196 -49.305 1.00 7.92 309 ALA A CA 1
ATOM 2371 C C . ALA A 1 309 ? 51.965 12.492 -48.496 1.00 8.27 309 ALA A C 1
ATOM 2372 O O . ALA A 1 309 ? 53.000 13.145 -48.344 1.00 9.02 309 ALA A O 1
ATOM 2374 N N . MET A 1 310 ? 50.796 12.925 -47.986 1.00 8.58 310 MET A N 1
ATOM 2375 C CA . MET A 1 310 ? 50.765 14.140 -47.139 1.00 8.17 310 MET A CA 1
ATOM 2376 C C . MET A 1 310 ? 51.651 13.953 -45.936 1.00 7.85 310 MET A C 1
ATOM 2377 O O . MET A 1 310 ? 52.409 14.866 -45.580 1.00 9.53 310 MET A O 1
ATOM 2382 N N . LEU A 1 311 ? 51.615 12.792 -45.285 1.00 8.85 311 LEU A N 1
ATOM 2383 C CA . LEU A 1 311 ? 52.475 12.507 -44.148 1.00 9.65 311 LEU A CA 1
ATOM 2384 C C . LEU A 1 311 ? 53.971 12.529 -44.534 1.00 9.11 311 LEU A C 1
ATOM 2385 O O . LEU A 1 311 ? 54.821 12.991 -43.759 1.00 11.17 311 LEU A O 1
ATOM 2390 N N . ASP A 1 312 ? 54.232 12.014 -45.741 1.00 9.66 312 ASP A N 1
ATOM 2391 C CA . ASP A 1 312 ? 55.636 12.048 -46.223 1.00 10.02 312 ASP A CA 1
ATOM 2392 C C . ASP A 1 312 ? 56.091 13.471 -46.453 1.00 9.82 312 ASP A C 1
ATOM 2393 O O . ASP A 1 312 ? 57.247 13.752 -46.096 1.00 13.02 312 ASP A O 1
ATOM 2398 N N . PHE A 1 313 ? 55.246 14.332 -47.020 1.00 9.24 313 PHE A N 1
ATOM 2399 C CA . PHE A 1 313 ? 55.673 15.752 -47.087 1.00 9.44 313 PHE A CA 1
ATOM 2400 C C . PHE A 1 313 ? 55.917 16.327 -45.709 1.00 9.75 313 PHE A C 1
ATOM 2401 O O . PHE A 1 313 ? 56.894 17.077 -45.492 1.00 11.10 313 PHE A O 1
ATOM 2409 N N . GLN A 1 314 ? 54.997 16.034 -44.786 1.00 9.84 314 GLN A N 1
ATOM 2410 C CA . GLN A 1 314 ? 55.171 16.571 -43.437 1.00 10.29 314 GLN A CA 1
ATOM 2411 C C . GLN A 1 314 ? 56.499 16.090 -42.843 1.00 10.64 314 GLN A C 1
ATOM 2412 O O . GLN A 1 314 ? 57.139 16.906 -42.184 1.00 12.01 314 GLN A O 1
ATOM 2418 N N . LYS A 1 315 ? 56.880 14.849 -43.051 1.00 11.89 315 LYS A N 1
ATOM 2419 C CA . LYS A 1 315 ? 58.134 14.365 -42.466 1.00 12.69 315 LYS A CA 1
ATOM 2420 C C . LYS A 1 315 ? 59.316 15.122 -43.040 1.00 12.85 315 LYS A C 1
ATOM 2421 O O . LYS A 1 315 ? 60.370 15.200 -42.410 1.00 16.17 315 LYS A O 1
ATOM 2427 N N . GLN A 1 316 ? 59.181 15.657 -44.246 1.00 12.82 316 GLN A N 1
ATOM 2428 C CA . GLN A 1 316 ? 60.166 16.487 -44.885 1.00 15.82 316 GLN A CA 1
ATOM 2429 C C . GLN A 1 316 ? 60.130 17.912 -44.339 1.00 16.65 316 GLN A C 1
ATOM 2430 O O . GLN A 1 316 ? 60.883 18.760 -44.862 1.00 20.96 316 GLN A O 1
ATOM 2436 N N . GLY A 1 317 ? 59.293 18.212 -43.370 1.00 13.98 317 GLY A N 1
ATOM 2437 C CA . GLY A 1 317 ? 59.280 19.591 -42.853 1.00 13.68 317 GLY A CA 1
ATOM 2438 C C . GLY A 1 317 ? 58.286 20.487 -43.533 1.00 12.85 317 GLY A C 1
ATOM 2439 O O . GLY A 1 317 ? 58.250 21.679 -43.241 1.00 14.63 317 GLY A O 1
ATOM 2440 N N . VAL A 1 318 ? 57.478 19.943 -44.470 1.00 11.74 318 VAL A N 1
ATOM 2441 C CA . VAL A 1 318 ? 56.476 20.786 -45.111 1.00 10.00 318 VAL A CA 1
ATOM 2442 C C . VAL A 1 318 ? 55.243 20.999 -44.231 1.00 9.70 318 VAL A C 1
ATOM 2443 O O . VAL A 1 318 ? 54.648 19.990 -43.807 1.00 10.03 318 VAL A O 1
ATOM 2447 N N . PRO A 1 319 ? 54.810 22.216 -43.945 1.00 9.59 319 PRO A N 1
ATOM 2448 C CA . PRO A 1 319 ? 53.520 22.475 -43.275 1.00 10.49 319 PRO A CA 1
ATOM 2449 C C . PRO A 1 319 ? 52.372 21.811 -44.044 1.00 10.69 319 PRO A C 1
ATOM 2450 O O . PRO A 1 319 ? 52.179 22.064 -45.233 1.00 9.80 319 PRO A O 1
ATOM 2454 N N . THR A 1 320 ? 51.666 20.960 -43.345 1.00 9.59 320 THR A N 1
ATOM 2455 C CA . THR A 1 320 ? 50.677 20.051 -43.912 1.00 8.72 320 THR A CA 1
ATOM 2456 C C . THR A 1 320 ? 49.466 20.105 -43.002 1.00 7.45 320 THR A C 1
ATOM 2457 O O . THR A 1 320 ? 49.637 19.993 -41.782 1.00 8.96 320 THR A O 1
ATOM 2461 N N . PHE A 1 321 ? 48.262 20.236 -43.546 1.00 8.29 321 PHE A N 1
ATOM 2462 C CA . PHE A 1 321 ? 47.067 20.293 -42.703 1.00 7.74 321 PHE A CA 1
ATOM 2463 C C . PHE A 1 321 ? 45.849 19.747 -43.462 1.00 7.57 321 PHE A C 1
ATOM 2464 O O . PHE A 1 321 ? 45.828 19.726 -44.703 1.00 8.59 321 PHE A O 1
ATOM 2472 N N . ASP A 1 322 ? 44.902 19.332 -42.638 1.00 8.17 322 ASP A N 1
ATOM 2473 C CA . ASP A 1 322 ? 43.625 18.854 -43.141 1.00 7.88 322 ASP A CA 1
ATOM 2474 C C . ASP A 1 322 ? 42.626 20.012 -43.203 1.00 7.34 322 ASP A C 1
ATOM 2475 O O . ASP A 1 322 ? 42.493 20.766 -42.226 1.00 10.06 322 ASP A O 1
ATOM 2480 N N . TYR A 1 323 ? 41.930 20.148 -44.319 1.00 7.66 323 TYR A N 1
ATOM 2481 C CA . TYR A 1 323 ? 41.052 21.290 -44.546 1.00 7.41 323 TYR A CA 1
ATOM 2482 C C . TYR A 1 323 ? 39.589 20.850 -44.517 1.00 7.62 323 TYR A C 1
ATOM 2483 O O . TYR A 1 323 ? 38.777 21.360 -45.260 1.00 11.75 323 TYR A O 1
ATOM 2492 N N . GLY A 1 324 ? 39.240 19.939 -43.602 1.00 6.92 324 GLY A N 1
ATOM 2493 C CA . GLY A 1 324 ? 37.853 19.753 -43.250 1.00 8.17 324 GLY A CA 1
ATOM 2494 C C . GLY A 1 324 ? 37.055 18.822 -44.145 1.00 8.40 324 GLY A C 1
ATOM 2495 O O . GLY A 1 324 ? 35.812 18.924 -44.179 1.00 10.77 324 GLY A O 1
ATOM 2496 N N . ASN A 1 325 ? 37.727 17.922 -44.862 1.00 7.38 325 ASN A N 1
ATOM 2497 C CA . ASN A 1 325 ? 37.018 16.967 -45.728 1.00 6.44 325 ASN A CA 1
ATOM 2498 C C . ASN A 1 325 ? 37.077 15.526 -45.214 1.00 6.55 325 ASN A C 1
ATOM 2499 O O . ASN A 1 325 ? 36.699 14.596 -45.934 1.00 7.54 325 ASN A O 1
ATOM 2504 N N . ASN A 1 326 ? 37.520 15.341 -43.967 1.00 6.30 326 ASN A N 1
ATOM 2505 C CA . ASN A 1 326 ? 37.565 14.062 -43.274 1.00 6.79 326 ASN A CA 1
ATOM 2506 C C . ASN A 1 326 ? 38.560 13.092 -43.905 1.00 6.94 326 ASN A C 1
ATOM 2507 O O . ASN A 1 326 ? 38.489 11.874 -43.624 1.00 6.82 326 ASN A O 1
ATOM 2512 N N . ILE A 1 327 ? 39.521 13.553 -44.693 1.00 7.63 327 ILE A N 1
ATOM 2513 C CA . ILE A 1 327 ? 40.361 12.540 -45.396 1.00 7.20 327 ILE A CA 1
ATOM 2514 C C . ILE A 1 327 ? 41.210 11.780 -44.405 1.00 6.98 327 ILE A C 1
ATOM 2515 O O . ILE A 1 327 ? 41.509 10.598 -44.628 1.00 8.09 327 ILE A O 1
ATOM 2520 N N . ARG A 1 328 ? 41.633 12.369 -43.288 1.00 7.91 328 ARG A N 1
ATOM 2521 C CA . ARG A 1 328 ? 42.482 11.603 -42.365 1.00 7.27 328 ARG A CA 1
ATOM 2522 C C . ARG A 1 328 ? 41.719 10.435 -41.776 1.00 6.69 328 ARG A C 1
ATOM 2523 O O . ARG A 1 328 ? 42.251 9.366 -41.557 1.00 8.27 328 ARG A O 1
ATOM 2531 N N . GLN A 1 329 ? 40.416 10.726 -41.459 1.00 7.69 329 GLN A N 1
ATOM 2532 C CA . GLN A 1 329 ? 39.600 9.653 -40.868 1.00 7.67 329 GLN A CA 1
ATOM 2533 C C 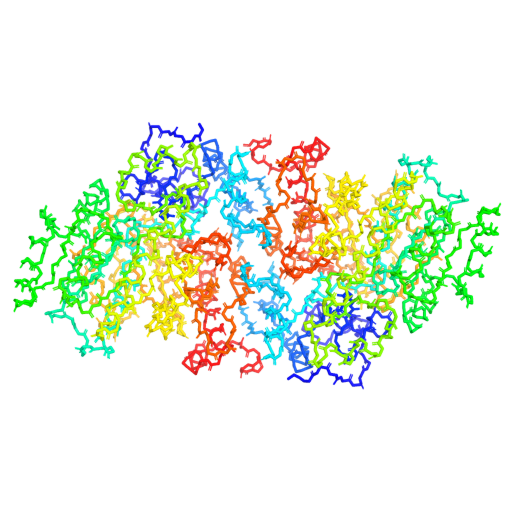. GLN A 1 329 ? 39.480 8.459 -41.812 1.00 7.36 329 GLN A C 1
ATOM 2534 O O . GLN A 1 329 ? 39.610 7.286 -41.417 1.00 10.06 329 GLN A O 1
ATOM 2540 N N . MET A 1 330 ? 39.244 8.787 -43.098 1.00 8.15 330 MET A N 1
ATOM 2541 C CA . MET A 1 330 ? 39.056 7.717 -44.094 1.00 9.42 330 MET A CA 1
ATOM 2542 C C . MET A 1 330 ? 40.334 6.908 -44.207 1.00 9.21 330 MET A C 1
ATOM 2543 O O . MET A 1 330 ? 40.338 5.673 -44.299 1.00 11.38 330 MET A O 1
ATOM 2548 N N . ALA A 1 331 ? 41.493 7.577 -44.236 1.00 9.31 331 ALA A N 1
ATOM 2549 C CA . ALA A 1 331 ? 42.789 6.916 -44.348 1.00 8.63 331 ALA A CA 1
ATOM 2550 C C . ALA A 1 331 ? 43.049 6.060 -43.133 1.00 9.40 331 ALA A C 1
ATOM 2551 O O . ALA A 1 331 ? 43.533 4.943 -43.249 1.00 10.43 331 ALA A O 1
ATOM 2553 N N . LYS A 1 332 ? 42.711 6.581 -41.943 1.00 8.63 332 LYS A N 1
ATOM 2554 C CA . LYS A 1 332 ? 42.888 5.804 -40.715 1.00 10.56 332 LYS A CA 1
ATOM 2555 C C . LYS A 1 332 ? 42.077 4.515 -40.774 1.00 11.22 332 LYS A C 1
ATOM 2556 O O . LYS A 1 332 ? 42.552 3.437 -40.407 1.00 12.29 332 LYS A O 1
ATOM 2562 N N . GLU A 1 333 ? 40.868 4.551 -41.285 1.00 11.70 333 GLU A N 1
ATOM 2563 C CA . GLU A 1 333 ? 39.996 3.379 -41.331 1.00 11.34 333 GLU A CA 1
ATOM 2564 C C . GLU A 1 333 ? 40.552 2.378 -42.337 1.00 14.04 333 GLU A C 1
ATOM 2565 O O . GLU A 1 333 ? 40.235 1.196 -42.232 1.00 16.53 333 GLU A O 1
ATOM 2571 N N . GLU A 1 334 ? 41.347 2.844 -43.298 1.00 12.80 334 GLU A N 1
ATOM 2572 C CA . GLU A 1 334 ? 42.018 1.988 -44.268 1.00 13.81 334 GLU A CA 1
ATOM 2573 C C . GLU A 1 334 ? 43.440 1.627 -43.818 1.00 19.31 334 GLU A C 1
ATOM 2574 O O . GLU A 1 334 ? 44.250 1.165 -44.644 1.00 23.82 334 GLU A O 1
ATOM 2580 N N . GLY A 1 335 ? 43.817 1.790 -42.564 1.00 17.09 335 GLY A N 1
ATOM 2581 C CA . GLY A 1 335 ? 45.077 1.328 -42.013 1.00 17.69 335 GLY A CA 1
ATOM 2582 C C . GLY A 1 335 ? 46.191 2.311 -41.847 1.00 16.08 335 GLY A C 1
ATOM 2583 O O . GLY A 1 335 ? 47.270 1.882 -41.420 1.00 18.89 335 GLY A O 1
ATOM 2584 N N . VAL A 1 336 ? 45.984 3.605 -42.136 1.00 11.97 336 VAL A N 1
ATOM 2585 C CA . VAL A 1 336 ? 47.078 4.567 -41.925 1.00 12.99 336 VAL A CA 1
ATOM 2586 C C . VAL A 1 336 ? 46.976 5.052 -40.497 1.00 13.01 336 VAL A C 1
ATOM 2587 O O . VAL A 1 336 ? 46.264 6.031 -40.210 1.00 11.65 336 VAL A O 1
ATOM 2591 N N . ALA A 1 337 ? 47.611 4.327 -39.561 1.00 14.14 337 ALA A N 1
ATOM 2592 C CA . ALA A 1 337 ? 47.263 4.520 -38.157 1.00 15.03 337 ALA A CA 1
ATOM 2593 C C . ALA A 1 337 ? 47.689 5.889 -37.664 1.00 14.68 337 ALA A C 1
ATOM 2594 O O . ALA A 1 337 ? 47.139 6.378 -36.672 1.00 16.61 337 ALA A O 1
ATOM 2596 N N . ASP A 1 338 ? 48.655 6.512 -38.326 1.00 13.89 338 ASP A N 1
ATOM 2597 C CA . ASP A 1 338 ? 49.122 7.847 -37.936 1.00 14.12 338 ASP A CA 1
ATOM 2598 C C . ASP A 1 338 ? 48.575 8.950 -38.844 1.00 11.37 338 ASP A C 1
ATOM 2599 O O . ASP A 1 338 ? 49.198 10.017 -38.947 1.00 11.11 338 ASP A O 1
ATOM 2604 N N . ALA A 1 339 ? 47.418 8.717 -39.434 1.00 10.41 339 ALA A N 1
ATOM 2605 C CA . ALA A 1 339 ? 46.827 9.754 -40.298 1.00 9.22 339 ALA A CA 1
ATOM 2606 C C . ALA A 1 339 ? 46.642 11.081 -39.575 1.00 9.17 339 ALA A C 1
ATOM 2607 O O . ALA A 1 339 ? 46.687 12.124 -40.243 1.00 9.92 339 ALA A O 1
ATOM 2609 N N . PHE A 1 340 ? 46.403 11.068 -38.260 1.00 9.40 340 PHE A N 1
ATOM 2610 C CA . PHE A 1 340 ? 46.171 12.318 -37.559 1.00 9.85 340 PHE A CA 1
ATOM 2611 C C . PHE A 1 340 ? 47.462 12.965 -37.073 1.00 10.03 340 PHE A C 1
ATOM 2612 O O . PHE A 1 340 ? 47.442 13.897 -36.221 1.00 10.88 340 PHE A O 1
ATOM 2620 N N . ASP A 1 341 ? 48.596 12.559 -37.643 1.00 9.55 341 ASP A N 1
ATOM 2621 C CA . ASP A 1 341 ? 49.846 13.229 -37.278 1.00 10.38 341 ASP A CA 1
ATOM 2622 C C . ASP A 1 341 ? 49.955 14.617 -37.888 1.00 9.80 341 ASP A C 1
ATOM 2623 O O . ASP A 1 341 ? 50.857 15.356 -37.457 1.00 12.27 341 ASP A O 1
ATOM 2628 N N . PHE A 1 342 ? 49.064 14.931 -38.835 1.00 9.24 342 PHE A N 1
ATOM 2629 C CA . PHE A 1 342 ? 49.006 16.370 -39.217 1.00 8.87 342 PHE A CA 1
ATOM 2630 C C . PHE A 1 342 ? 47.674 16.935 -38.782 1.00 7.72 342 PHE A C 1
ATOM 2631 O O . PHE A 1 342 ? 46.724 16.174 -38.715 1.00 8.61 342 PHE A O 1
ATOM 2639 N N . PRO A 1 343 ? 47.619 18.211 -38.412 1.00 8.65 343 PRO A N 1
ATOM 2640 C CA . PRO A 1 343 ? 46.425 18.752 -37.761 1.00 8.64 343 PRO A CA 1
ATOM 2641 C C . PRO A 1 343 ? 45.387 19.298 -38.719 1.00 7.75 343 PRO A C 1
ATOM 2642 O O . PRO A 1 343 ? 45.691 19.568 -39.883 1.00 9.38 343 PRO A O 1
ATOM 2646 N N . GLY A 1 344 ? 44.204 19.513 -38.149 1.00 7.77 344 GLY A N 1
ATOM 2647 C CA . GLY A 1 344 ? 43.170 20.248 -38.832 1.00 8.35 344 GLY A CA 1
ATOM 2648 C C . GLY A 1 344 ? 43.479 21.738 -38.847 1.00 7.60 344 GLY A C 1
ATOM 2649 O O . GLY A 1 344 ? 44.125 22.297 -37.932 1.00 8.60 344 GLY A O 1
ATOM 2650 N N . PHE A 1 345 ? 42.938 22.407 -39.867 1.00 8.34 345 PHE A N 1
ATOM 2651 C CA . PHE A 1 345 ? 43.180 23.843 -40.003 1.00 7.61 345 PHE A CA 1
ATOM 2652 C C . PHE A 1 345 ? 42.666 24.697 -38.859 1.00 7.32 345 PHE A C 1
ATOM 2653 O O . PHE A 1 345 ? 43.209 25.789 -38.578 1.00 7.76 345 PHE A O 1
ATOM 2661 N N . VAL A 1 346 ? 41.629 24.239 -38.144 1.00 7.13 346 VAL A N 1
ATOM 2662 C CA . VAL A 1 346 ? 41.093 25.095 -37.064 1.00 7.78 346 VAL A CA 1
ATOM 2663 C C . VAL A 1 346 ? 41.988 25.037 -35.851 1.00 6.66 346 VAL A C 1
ATOM 2664 O O . VAL A 1 346 ? 42.437 26.128 -35.416 1.00 7.83 346 VAL A O 1
ATOM 2668 N N . PRO A 1 347 ? 42.322 23.912 -35.242 1.00 7.22 347 PRO A N 1
ATOM 2669 C CA . PRO A 1 347 ? 43.239 23.963 -34.094 1.00 8.19 347 PRO A CA 1
ATOM 2670 C C . PRO A 1 347 ? 44.577 24.539 -34.524 1.00 7.90 347 PRO A C 1
ATOM 2671 O O . PRO A 1 347 ? 45.245 25.212 -33.717 1.00 9.74 347 PRO A O 1
ATOM 2675 N N . ALA A 1 348 ? 45.001 24.319 -35.753 1.00 7.32 348 ALA A N 1
ATOM 2676 C CA . ALA A 1 348 ? 46.323 24.802 -36.136 1.00 8.61 348 ALA A CA 1
ATOM 2677 C C . ALA A 1 348 ? 46.328 26.313 -36.343 1.00 8.38 348 ALA A C 1
ATOM 2678 O O . ALA A 1 348 ? 47.310 26.971 -35.932 1.00 9.58 348 ALA A O 1
ATOM 2680 N N . TYR A 1 349 ? 45.304 26.876 -36.997 1.00 8.17 349 TYR A N 1
ATOM 2681 C CA . TYR A 1 349 ? 45.407 28.230 -37.531 1.00 9.26 349 TYR A CA 1
ATOM 2682 C C . TYR A 1 349 ? 44.252 29.114 -37.096 1.00 10.62 349 TYR A C 1
ATOM 2683 O O . TYR A 1 349 ? 44.521 30.248 -36.648 1.00 14.10 349 TYR A O 1
ATOM 2692 N N . ILE A 1 350 ? 43.010 28.666 -37.196 1.00 7.87 350 ILE A N 1
ATOM 2693 C CA . ILE A 1 350 ? 41.830 29.511 -37.214 1.00 8.62 350 ILE A CA 1
ATOM 2694 C C . ILE A 1 350 ? 41.140 29.689 -35.861 1.00 7.03 350 ILE A C 1
ATOM 2695 O O . ILE A 1 350 ? 40.385 30.655 -35.667 1.00 7.69 350 ILE A O 1
ATOM 2700 N N . ARG A 1 351 ? 41.324 28.761 -34.939 1.00 7.39 351 ARG A N 1
ATOM 2701 C CA . ARG A 1 351 ? 40.562 28.824 -33.689 1.00 6.88 351 ARG A CA 1
ATOM 2702 C C . ARG A 1 351 ? 40.647 30.161 -32.972 1.00 6.04 351 ARG A C 1
ATOM 2703 O O . ARG A 1 351 ? 39.624 30.625 -32.414 1.00 7.39 351 ARG A O 1
ATOM 2711 N N . PRO A 1 352 ? 41.755 30.903 -32.940 1.00 6.62 352 PRO A N 1
ATOM 2712 C CA . PRO A 1 352 ? 41.707 32.204 -32.222 1.00 7.59 352 PRO A CA 1
ATOM 2713 C C . PRO A 1 352 ? 40.705 33.179 -32.796 1.00 7.03 352 PRO A C 1
ATOM 2714 O O . PRO A 1 352 ? 40.189 33.998 -32.027 1.00 8.12 352 PRO A O 1
ATOM 2718 N N . LEU A 1 353 ? 40.404 33.112 -34.081 1.00 7.09 353 LEU A N 1
ATOM 2719 C CA . LEU A 1 353 ? 39.358 33.952 -34.659 1.00 7.04 353 LEU A CA 1
ATOM 2720 C C . LEU A 1 353 ? 37.988 33.543 -34.110 1.00 6.59 353 LEU A C 1
ATOM 2721 O O . LEU A 1 353 ? 37.192 34.402 -33.685 1.00 7.30 353 LEU A O 1
ATOM 2726 N N . PHE A 1 354 ? 37.722 32.245 -34.056 1.00 6.38 354 PHE A N 1
ATOM 2727 C CA . PHE A 1 354 ? 36.443 31.771 -33.513 1.00 6.03 354 PHE A CA 1
ATOM 2728 C C . PHE A 1 354 ? 36.264 32.187 -32.059 1.00 6.77 354 PHE A C 1
ATOM 2729 O O . PHE A 1 354 ? 35.148 32.392 -31.554 1.00 7.86 354 PHE A O 1
ATOM 2737 N N . CYS A 1 355 ? 37.395 32.271 -31.319 1.00 7.91 355 CYS A N 1
ATOM 2738 C CA . CYS A 1 355 ? 37.281 32.689 -29.926 1.00 7.70 355 CYS A CA 1
ATOM 2739 C C . CYS A 1 355 ? 36.731 34.111 -29.745 1.00 8.33 355 CYS A C 1
ATOM 2740 O O . CYS A 1 355 ? 36.271 34.431 -28.639 1.00 8.81 355 CYS A O 1
ATOM 2743 N N . ARG A 1 356 ? 36.796 34.949 -30.787 1.00 7.64 356 ARG A N 1
ATOM 2744 C CA . ARG A 1 356 ? 36.199 36.273 -30.763 1.00 8.11 356 ARG A CA 1
ATOM 2745 C C . ARG A 1 356 ? 34.920 36.320 -31.597 1.00 7.42 356 ARG A C 1
ATOM 2746 O O . ARG A 1 356 ? 34.398 37.414 -31.883 1.00 7.86 356 ARG A O 1
ATOM 2754 N N . GLY A 1 357 ? 34.393 35.137 -31.936 1.00 6.09 357 GLY A N 1
ATOM 2755 C CA . GLY A 1 357 ? 33.155 35.084 -32.702 1.00 6.80 357 GLY A CA 1
ATOM 2756 C C . GLY A 1 357 ? 33.350 35.462 -34.167 1.00 7.19 357 GLY A C 1
ATOM 2757 O O . GLY A 1 357 ? 32.385 35.634 -34.908 1.00 7.97 357 GLY A O 1
ATOM 2758 N N . VAL A 1 358 ? 34.613 35.588 -34.617 1.00 6.91 358 VAL A N 1
ATOM 2759 C CA . VAL A 1 358 ? 34.865 35.906 -36.028 1.00 7.34 358 VAL A CA 1
ATOM 2760 C C . VAL A 1 358 ? 34.704 34.664 -36.874 1.00 8.12 358 VAL A C 1
ATOM 2761 O O . VAL A 1 358 ? 35.136 33.569 -36.521 1.00 12.02 358 VAL A O 1
ATOM 2765 N N . GLY A 1 359 ? 34.045 34.814 -38.024 1.00 6.96 359 GLY A N 1
ATOM 2766 C CA . GLY A 1 359 ? 33.806 33.648 -38.897 1.00 10.02 359 GLY A CA 1
ATOM 2767 C C . GLY A 1 359 ? 33.136 34.173 -40.158 1.00 6.58 359 GLY A C 1
ATOM 2768 O O . GLY A 1 359 ? 33.115 35.379 -40.413 1.00 7.40 359 GLY A O 1
ATOM 2769 N N . PRO A 1 360 ? 32.650 33.236 -40.993 1.00 7.36 360 PRO A N 1
ATOM 2770 C CA . PRO A 1 360 ? 32.210 33.527 -42.377 1.00 7.45 360 PRO A CA 1
ATOM 2771 C C . PRO A 1 360 ? 30.846 34.182 -42.540 1.00 6.96 360 PRO A C 1
ATOM 2772 O O . PRO A 1 360 ? 29.978 33.782 -43.311 1.00 7.49 360 PRO A O 1
ATOM 2776 N N . PHE A 1 361 ? 30.748 35.305 -41.837 1.00 7.42 361 PHE A N 1
ATOM 2777 C CA . PHE A 1 361 ? 29.680 36.296 -41.959 1.00 6.13 361 PHE A CA 1
ATOM 2778 C C . PHE A 1 361 ? 29.588 36.762 -43.402 1.00 6.07 361 PHE A C 1
ATOM 2779 O O . PHE A 1 361 ? 30.589 37.012 -44.071 1.00 6.49 361 PHE A O 1
ATOM 2787 N N . ARG A 1 362 ? 28.364 36.867 -43.909 1.00 6.30 362 ARG A N 1
ATOM 2788 C CA . ARG A 1 362 ? 28.142 37.174 -45.301 1.00 6.04 362 ARG A CA 1
ATOM 2789 C C . ARG A 1 362 ? 26.764 37.855 -45.497 1.00 5.69 362 ARG A C 1
ATOM 2790 O O . ARG A 1 362 ? 25.896 37.738 -44.655 1.00 6.28 362 ARG A O 1
ATOM 2798 N N . TRP A 1 363 ? 26.655 38.483 -46.658 1.00 5.80 363 TRP A N 1
ATOM 2799 C CA . TRP A 1 363 ? 25.323 39.052 -46.988 1.00 6.39 363 TRP A CA 1
ATOM 2800 C C . TRP A 1 363 ? 25.175 39.063 -48.486 1.00 7.07 363 TRP A C 1
ATOM 2801 O O . TRP A 1 363 ? 26.132 38.944 -49.267 1.00 7.81 363 TRP A O 1
ATOM 2812 N N . ALA A 1 364 ? 23.914 39.120 -48.934 1.00 6.91 364 ALA A N 1
ATOM 2813 C CA . ALA A 1 364 ? 23.594 39.092 -50.360 1.00 6.86 364 ALA A CA 1
ATOM 2814 C C . ALA A 1 364 ? 22.522 40.150 -50.664 1.00 6.30 364 ALA A C 1
ATOM 2815 O O . ALA A 1 364 ? 21.654 40.390 -49.829 1.00 8.25 364 ALA A O 1
ATOM 2817 N N . ALA A 1 365 ? 22.680 40.728 -51.850 1.00 7.35 365 ALA A N 1
ATOM 2818 C CA . ALA A 1 365 ? 21.722 41.737 -52.323 1.00 7.51 365 ALA A CA 1
ATOM 2819 C C . ALA A 1 365 ? 20.608 41.046 -53.123 1.00 6.84 365 ALA A C 1
ATOM 2820 O O . ALA A 1 365 ? 20.770 40.600 -54.252 1.00 9.15 365 ALA A O 1
ATOM 2822 N N . LEU A 1 366 ? 19.436 41.006 -52.484 1.00 8.46 366 LEU A N 1
ATOM 2823 C CA . LEU A 1 366 ? 18.281 40.381 -53.163 1.00 7.94 366 LEU A CA 1
ATOM 2824 C C . LEU A 1 366 ? 17.911 41.122 -54.447 1.00 8.14 366 LEU A C 1
ATOM 2825 O O . LEU A 1 366 ? 17.312 40.512 -55.361 1.00 10.74 366 LEU A O 1
ATOM 2830 N N . SER A 1 367 ? 18.254 42.406 -54.547 1.00 9.18 367 SER A N 1
ATOM 2831 C CA . SER A 1 367 ? 17.989 43.142 -55.782 1.00 9.97 367 SER A CA 1
ATOM 2832 C C . SER A 1 367 ? 18.673 42.555 -56.997 1.00 9.67 367 SER A C 1
ATOM 2833 O O . SER A 1 367 ? 18.210 42.717 -58.123 1.00 12.14 367 SER A O 1
ATOM 2836 N N . GLY A 1 368 ? 19.842 41.922 -56.758 1.00 9.67 368 GLY A N 1
ATOM 2837 C CA . GLY A 1 368 ? 20.637 41.505 -57.940 1.00 10.63 368 GLY A CA 1
ATOM 2838 C C . GLY A 1 368 ? 21.642 42.584 -58.308 1.00 9.89 368 GLY A C 1
ATOM 2839 O O . GLY A 1 368 ? 22.383 42.339 -59.258 1.00 10.92 368 GLY A O 1
ATOM 2840 N N . GLU A 1 369 ? 21.672 43.736 -57.634 1.00 10.64 369 GLU A N 1
ATOM 2841 C CA . GLU A 1 369 ? 22.475 44.873 -58.084 1.00 10.87 369 GLU A CA 1
ATOM 2842 C C . GLU A 1 369 ? 23.889 44.858 -57.469 1.00 9.01 369 GLU A C 1
ATOM 2843 O O . GLU A 1 369 ? 24.027 44.886 -56.267 1.00 9.54 369 GLU A O 1
ATOM 2849 N N . ALA A 1 370 ? 24.891 44.831 -58.334 1.00 9.34 370 ALA A N 1
ATOM 2850 C CA . ALA A 1 370 ? 26.287 44.857 -57.872 1.00 9.39 370 ALA A CA 1
ATOM 2851 C C . ALA A 1 370 ? 26.552 46.046 -56.963 1.00 9.64 370 ALA A C 1
ATOM 2852 O O . ALA A 1 370 ? 27.256 45.961 -55.966 1.00 9.37 370 ALA A O 1
ATOM 2854 N N . GLU A 1 371 ? 25.951 47.200 -57.346 1.00 9.52 371 GLU A N 1
ATOM 2855 C CA . GLU A 1 371 ? 26.183 48.452 -56.588 1.00 9.58 371 GLU A CA 1
ATOM 2856 C C . GLU A 1 371 ? 25.616 48.344 -55.190 1.00 8.74 371 GLU A C 1
ATOM 2857 O O . GLU A 1 371 ? 26.068 49.059 -54.290 1.00 10.57 371 GLU A O 1
ATOM 2863 N N . ASP A 1 372 ? 24.619 47.470 -54.965 1.00 9.40 372 ASP A N 1
ATOM 2864 C CA . ASP A 1 372 ? 24.175 47.326 -53.566 1.00 9.38 372 ASP A CA 1
ATOM 2865 C C . ASP A 1 372 ? 25.302 46.756 -52.708 1.00 8.61 372 ASP A C 1
ATOM 2866 O O . ASP A 1 372 ? 25.531 47.248 -51.598 1.00 11.26 372 ASP A O 1
ATOM 2871 N N . ILE A 1 373 ? 26.020 45.756 -53.231 1.00 8.82 373 ILE A N 1
ATOM 2872 C CA . ILE A 1 373 ? 27.161 45.238 -52.464 1.00 7.79 373 ILE A CA 1
ATOM 2873 C C . ILE A 1 373 ? 28.278 46.275 -52.386 1.00 8.34 373 ILE A C 1
ATOM 2874 O O . ILE A 1 373 ? 28.863 46.469 -51.308 1.00 8.60 373 ILE A O 1
ATOM 2879 N N . TYR A 1 374 ? 28.567 47.012 -53.456 1.00 9.03 374 TYR A N 1
ATOM 2880 C CA . TYR A 1 374 ? 29.647 48.011 -53.327 1.00 8.43 374 TYR A CA 1
ATOM 2881 C C . TYR A 1 374 ? 29.308 49.070 -52.290 1.00 8.47 374 TYR A C 1
ATOM 2882 O O . TYR A 1 374 ? 30.181 49.555 -51.544 1.00 10.67 374 TYR A O 1
ATOM 2891 N N . LYS A 1 375 ? 28.035 49.460 -52.193 1.00 8.50 375 LYS A N 1
ATOM 2892 C CA . LYS A 1 375 ? 27.622 50.401 -51.157 1.00 9.12 375 LYS A CA 1
ATOM 2893 C C . LYS A 1 375 ? 27.780 49.810 -49.772 1.00 8.51 375 LYS A C 1
ATOM 2894 O O . LYS A 1 375 ? 28.215 50.502 -48.844 1.00 9.22 375 LYS A O 1
ATOM 2900 N N . THR A 1 376 ? 27.457 48.513 -49.598 1.00 8.44 376 THR A N 1
ATOM 2901 C CA . THR A 1 376 ? 27.720 47.920 -48.276 1.00 8.25 376 THR A CA 1
ATOM 2902 C C . THR A 1 376 ? 29.217 47.843 -47.987 1.00 8.13 376 THR A C 1
ATOM 2903 O O . THR A 1 376 ? 29.610 48.039 -46.824 1.00 9.71 376 THR A O 1
ATOM 2907 N N . ASP A 1 377 ? 30.075 47.567 -48.946 1.00 8.87 377 ASP A N 1
ATOM 2908 C CA . ASP A 1 377 ? 31.520 47.516 -48.698 1.00 9.11 377 ASP A CA 1
ATOM 2909 C C . ASP A 1 377 ? 31.983 48.875 -48.153 1.00 8.41 377 ASP A C 1
ATOM 2910 O O . ASP A 1 377 ? 32.744 48.974 -47.203 1.00 9.39 377 ASP A O 1
ATOM 2915 N N . ALA A 1 378 ? 31.450 49.942 -48.782 1.00 9.32 378 ALA A N 1
ATOM 2916 C CA . ALA A 1 378 ? 31.869 51.285 -48.332 1.00 8.85 378 ALA A CA 1
ATOM 2917 C C . ALA A 1 378 ? 31.386 51.569 -46.916 1.00 9.33 378 ALA A C 1
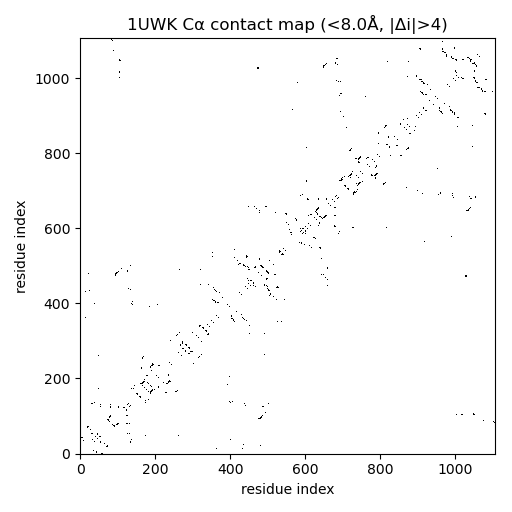ATOM 2918 O O . ALA A 1 378 ? 32.066 52.156 -46.077 1.00 9.62 378 ALA A O 1
ATOM 2920 N N . LYS A 1 379 ? 30.151 51.120 -46.632 1.00 9.29 379 LYS A N 1
ATOM 2921 C CA . LYS A 1 379 ? 29.624 51.280 -45.282 1.00 9.56 379 LYS A CA 1
ATOM 2922 C C . LYS A 1 379 ? 30.467 50.486 -44.279 1.00 9.77 379 LYS A C 1
ATOM 2923 O O . LYS A 1 379 ? 30.733 50.963 -43.174 1.00 10.44 379 LYS A O 1
ATOM 2929 N N . VAL A 1 380 ? 30.895 49.279 -44.610 1.00 8.98 380 VAL A N 1
ATOM 2930 C CA . VAL A 1 380 ? 31.718 48.486 -43.656 1.00 8.77 380 VAL A CA 1
ATOM 2931 C C . VAL A 1 380 ? 32.998 49.263 -43.357 1.00 8.37 380 VAL A C 1
ATOM 2932 O O . VAL A 1 380 ? 33.415 49.323 -42.190 1.00 9.70 380 VAL A O 1
ATOM 2936 N N . LYS A 1 381 ? 33.644 49.811 -44.364 1.00 9.55 381 LYS A N 1
ATOM 2937 C CA . LYS A 1 381 ? 34.870 50.574 -44.117 1.00 10.63 381 LYS A CA 1
ATOM 2938 C C . LYS A 1 381 ? 34.612 51.792 -43.236 1.00 11.11 381 LYS A C 1
ATOM 2939 O O . LYS A 1 381 ? 35.509 52.106 -42.440 1.00 12.84 381 LYS A O 1
ATOM 2945 N N . GLU A 1 382 ? 33.460 52.440 -43.390 1.00 10.82 382 GLU A N 1
ATOM 2946 C CA . GLU A 1 382 ? 33.119 53.590 -42.526 1.00 12.53 382 GLU A CA 1
ATOM 2947 C C . GLU A 1 382 ? 32.909 53.151 -41.086 1.00 13.78 382 GLU A C 1
ATOM 2948 O O . GLU A 1 382 ? 33.304 53.867 -40.154 1.00 17.27 382 GLU A O 1
ATOM 2954 N N . LEU A 1 383 ? 32.320 51.972 -40.851 1.00 11.06 383 LEU A N 1
ATOM 2955 C CA . LEU A 1 383 ? 31.979 51.481 -39.519 1.00 11.58 383 LEU A CA 1
ATOM 2956 C C . LEU A 1 383 ? 33.130 50.783 -38.811 1.00 11.06 383 LEU A C 1
ATOM 2957 O O . LEU A 1 383 ? 33.106 50.635 -37.606 1.00 14.55 383 LEU A O 1
ATOM 2962 N N . ILE A 1 384 ? 34.121 50.352 -39.604 1.00 10.51 384 ILE A N 1
ATOM 2963 C CA . ILE A 1 384 ? 35.295 49.683 -39.077 1.00 10.56 384 ILE A CA 1
ATOM 2964 C C . ILE A 1 384 ? 36.512 50.387 -39.644 1.00 11.12 384 ILE A C 1
ATOM 2965 O O . ILE A 1 384 ? 37.249 49.822 -40.460 1.00 12.00 384 ILE A O 1
ATOM 2970 N N . PRO A 1 385 ? 36.711 51.624 -39.241 1.00 12.28 385 PRO A N 1
ATOM 2971 C CA . PRO A 1 385 ? 37.697 52.459 -39.909 1.00 13.20 385 PRO A CA 1
ATOM 2972 C C . PRO A 1 385 ? 39.150 52.089 -39.636 1.00 13.99 385 PRO A C 1
ATOM 2973 O O . PRO A 1 385 ? 39.965 52.528 -40.423 1.00 16.58 385 PRO A O 1
ATOM 2977 N N . ASP A 1 386 ? 39.445 51.343 -38.578 1.00 14.01 386 ASP A N 1
ATOM 2978 C CA . ASP A 1 386 ? 40.846 51.191 -38.140 1.00 16.99 386 ASP A CA 1
ATOM 2979 C C . ASP A 1 386 ? 41.318 49.757 -38.248 1.00 14.59 386 ASP A C 1
ATOM 2980 O O . ASP A 1 386 ? 42.239 49.364 -37.518 1.00 17.74 386 ASP A O 1
ATOM 2985 N N . ASP A 1 387 ? 40.707 48.987 -39.145 1.00 13.48 387 ASP A N 1
ATOM 2986 C CA . ASP A 1 387 ? 41.161 47.604 -39.353 1.00 11.88 387 ASP A CA 1
ATOM 2987 C C . ASP A 1 387 ? 41.636 47.504 -40.789 1.00 11.18 387 ASP A C 1
ATOM 2988 O O . ASP A 1 387 ? 40.905 47.281 -41.724 1.00 10.60 387 ASP A O 1
ATOM 2993 N N . ALA A 1 388 ? 42.964 47.702 -40.954 1.00 10.13 388 ALA A N 1
ATOM 2994 C CA . ALA A 1 388 ? 43.502 47.683 -42.274 1.00 9.63 388 ALA A CA 1
ATOM 2995 C C . ALA A 1 388 ? 43.457 46.286 -42.918 1.00 8.08 388 ALA A C 1
ATOM 2996 O O . ALA A 1 388 ? 43.373 46.234 -44.144 1.00 10.03 388 ALA A O 1
ATOM 2998 N N . HIS A 1 389 ? 43.548 45.218 -42.122 1.00 8.68 389 HIS A N 1
ATOM 2999 C CA . HIS A 1 389 ? 43.449 43.891 -42.737 1.00 9.10 389 HIS A CA 1
ATOM 3000 C C . HIS A 1 389 ? 42.084 43.680 -43.389 1.00 9.20 389 HIS A C 1
ATOM 3001 O O . HIS A 1 389 ? 41.953 43.141 -44.477 1.00 9.06 389 HIS A O 1
ATOM 3008 N N . LEU A 1 390 ? 41.052 44.155 -42.688 1.00 9.18 390 LEU A N 1
ATOM 3009 C CA . LEU A 1 390 ? 39.680 44.064 -43.190 1.00 9.26 390 LEU A CA 1
ATOM 3010 C C . LEU A 1 390 ? 39.492 44.996 -44.388 1.00 8.17 390 LEU A C 1
ATOM 3011 O O . LEU A 1 390 ? 38.842 44.611 -45.362 1.00 8.37 390 LEU A O 1
ATOM 3016 N N . HIS A 1 391 ? 40.008 46.207 -44.306 1.00 8.33 391 HIS A N 1
ATOM 3017 C CA . HIS A 1 391 ? 39.926 47.062 -45.508 1.00 8.15 391 HIS A CA 1
ATOM 3018 C C . HIS A 1 391 ? 40.592 46.411 -46.709 1.00 7.89 391 HIS A C 1
ATOM 3019 O O . HIS A 1 391 ? 40.072 46.451 -47.804 1.00 8.53 391 HIS A O 1
ATOM 3026 N N . ARG A 1 392 ? 41.778 45.818 -46.490 1.00 7.87 392 ARG A N 1
ATOM 3027 C CA . ARG A 1 392 ? 42.468 45.116 -47.586 1.00 8.91 392 ARG A CA 1
ATOM 3028 C C . ARG A 1 392 ? 41.651 43.949 -48.084 1.00 7.47 392 ARG A C 1
ATOM 3029 O O . ARG A 1 392 ? 41.611 43.748 -49.321 1.00 9.23 392 ARG A O 1
ATOM 3037 N N . TRP A 1 393 ? 41.014 43.207 -47.171 1.00 7.28 393 TRP A N 1
ATOM 3038 C CA . TRP A 1 393 ? 40.145 42.114 -47.631 1.00 7.14 393 TRP A CA 1
ATOM 3039 C C . TRP A 1 393 ? 39.089 42.692 -48.574 1.00 7.08 393 TRP A C 1
ATOM 3040 O O . TRP A 1 393 ? 38.833 42.144 -49.654 1.00 7.60 393 TRP A O 1
ATOM 3051 N N . LEU A 1 394 ? 38.407 43.775 -48.145 1.00 6.95 394 LEU A N 1
ATOM 3052 C CA . LEU A 1 394 ? 37.330 44.254 -49.018 1.00 7.86 394 LEU A CA 1
ATOM 3053 C C . LEU A 1 394 ? 37.873 44.804 -50.324 1.00 7.75 394 LEU A C 1
ATOM 3054 O O . LEU A 1 394 ? 37.180 44.735 -51.357 1.00 8.91 394 LEU A O 1
ATOM 3059 N N . ASP A 1 395 ? 39.068 45.373 -50.301 1.00 7.71 395 ASP A N 1
ATOM 3060 C CA . ASP A 1 395 ? 39.657 45.775 -51.575 1.00 8.98 395 ASP A CA 1
ATOM 3061 C C . ASP A 1 395 ? 39.962 44.592 -52.461 1.00 8.30 395 ASP A C 1
ATOM 3062 O O . ASP A 1 395 ? 39.697 44.636 -53.666 1.00 9.49 395 ASP A O 1
ATOM 3067 N N . MET A 1 396 ? 40.542 43.534 -51.877 1.00 8.41 396 MET A N 1
ATOM 3068 C CA . MET A 1 396 ? 40.808 42.351 -52.703 1.00 8.66 396 MET A CA 1
ATOM 3069 C C . MET A 1 396 ? 39.526 41.716 -53.221 1.00 8.80 396 MET A C 1
ATOM 3070 O O . MET A 1 396 ? 39.526 41.200 -54.341 1.00 8.98 396 MET A O 1
ATOM 3075 N N . ALA A 1 397 ? 38.485 41.772 -52.398 1.00 7.66 397 ALA A N 1
ATOM 3076 C CA . ALA A 1 397 ? 37.198 41.135 -52.831 1.00 8.46 397 ALA A CA 1
ATOM 3077 C C . ALA A 1 397 ? 36.698 41.919 -54.022 1.00 7.91 397 ALA A C 1
ATOM 3078 O O . ALA A 1 397 ? 36.242 41.369 -55.027 1.00 8.66 397 ALA A O 1
ATOM 3080 N N . ARG A 1 398 ? 36.717 43.250 -53.910 1.00 8.69 398 ARG A N 1
ATOM 3081 C CA . ARG A 1 398 ? 36.203 44.060 -55.024 1.00 9.03 398 ARG A CA 1
ATOM 3082 C C . ARG A 1 398 ? 37.042 43.874 -56.273 1.00 8.37 398 ARG A C 1
ATOM 3083 O O . ARG A 1 398 ? 36.544 43.906 -57.405 1.00 9.92 398 ARG A O 1
ATOM 3091 N N . GLU A 1 399 ? 38.353 43.690 -56.156 1.00 8.68 399 GLU A N 1
ATOM 3092 C CA . GLU A 1 399 ? 39.260 43.640 -57.287 1.00 8.99 399 GLU A CA 1
ATOM 3093 C C . GLU A 1 399 ? 39.402 42.244 -57.879 1.00 9.63 399 GLU A C 1
ATOM 3094 O O . GLU A 1 399 ? 39.742 42.127 -59.068 1.00 10.79 399 GLU A O 1
ATOM 3100 N N . ARG A 1 400 ? 39.144 41.215 -57.058 1.00 7.83 400 ARG A N 1
ATOM 3101 C CA . ARG A 1 400 ? 39.521 39.874 -57.489 1.00 8.68 400 ARG A CA 1
ATOM 3102 C C . ARG A 1 400 ? 38.404 38.853 -57.330 1.00 8.88 400 ARG A C 1
ATOM 3103 O O . ARG A 1 400 ? 38.580 37.714 -57.848 1.00 10.78 400 ARG A O 1
ATOM 3111 N N . ILE A 1 401 ? 37.320 39.203 -56.693 1.00 7.21 401 ILE A N 1
ATOM 3112 C CA . ILE A 1 401 ? 36.223 38.235 -56.571 1.00 7.44 401 ILE A CA 1
ATOM 3113 C C . ILE A 1 401 ? 35.063 38.698 -57.453 1.00 8.19 401 ILE A C 1
ATOM 3114 O O . ILE A 1 401 ? 34.484 39.758 -57.196 1.00 10.05 401 ILE A O 1
ATOM 3119 N N . SER A 1 402 ? 34.750 37.900 -58.476 1.00 8.64 402 SER A N 1
ATOM 3120 C CA . SER A 1 402 ? 33.596 38.272 -59.308 1.00 7.90 402 SER A CA 1
ATOM 3121 C C . SER A 1 402 ? 32.358 37.610 -58.726 1.00 7.22 402 SER A C 1
ATOM 3122 O O . SER A 1 402 ? 32.416 36.459 -58.274 1.00 8.46 402 SER A O 1
ATOM 3125 N N . PHE A 1 403 ? 31.248 38.333 -58.780 1.00 7.65 403 PHE A N 1
ATOM 3126 C CA . PHE A 1 403 ? 30.006 37.777 -58.248 1.00 7.69 403 PHE A CA 1
ATOM 3127 C C . PHE A 1 403 ? 29.547 36.543 -58.997 1.00 7.36 403 PHE A C 1
ATOM 3128 O O . PHE A 1 403 ? 29.801 36.443 -60.204 1.00 9.31 403 PHE A O 1
ATOM 3136 N N . GLN A 1 404 ? 28.874 35.630 -58.285 1.00 7.92 404 GLN A N 1
ATOM 3137 C CA . GLN A 1 404 ? 28.213 34.468 -58.874 1.00 7.10 404 GLN A CA 1
ATOM 3138 C C . GLN A 1 404 ? 26.750 34.538 -58.452 1.00 6.76 404 GLN A C 1
ATOM 3139 O O . GLN A 1 404 ? 26.484 34.594 -57.253 1.00 7.94 404 GLN A O 1
ATOM 3145 N N . GLY A 1 405 ? 25.837 34.554 -59.397 1.00 6.72 405 GLY A N 1
ATOM 3146 C CA . GLY A 1 405 ? 24.429 34.733 -59.035 1.00 8.50 405 GLY A CA 1
ATOM 3147 C C . GLY A 1 405 ? 24.191 36.079 -58.385 1.00 7.66 405 GLY A C 1
ATOM 3148 O O . GLY A 1 405 ? 24.783 37.082 -58.779 1.00 9.07 405 GLY A O 1
ATOM 3149 N N . LEU A 1 406 ? 23.336 36.072 -57.351 1.00 7.40 406 LEU A N 1
ATOM 3150 C CA . LEU A 1 406 ? 23.090 37.353 -56.673 1.00 8.15 406 LEU A CA 1
ATOM 3151 C C . LEU A 1 406 ? 24.364 37.951 -56.119 1.00 7.60 406 LEU A C 1
ATOM 3152 O O . LEU A 1 406 ? 25.116 37.232 -55.443 1.00 7.71 406 LEU A O 1
ATOM 3157 N N . PRO A 1 407 ? 24.692 39.208 -56.317 1.00 7.30 407 PRO A N 1
ATOM 3158 C CA . PRO A 1 407 ? 25.863 39.808 -55.659 1.00 7.09 407 PRO A CA 1
ATOM 3159 C C . PRO A 1 407 ? 25.806 39.597 -54.159 1.00 6.16 407 PRO A C 1
ATOM 3160 O O . PRO A 1 407 ? 24.800 39.766 -53.508 1.00 7.80 407 PRO A O 1
ATOM 3164 N N . ALA A 1 408 ? 26.962 39.170 -53.637 1.00 6.69 408 ALA A N 1
ATOM 3165 C CA . ALA A 1 408 ? 27.109 38.825 -52.231 1.00 5.86 408 ALA A CA 1
ATOM 3166 C C . ALA A 1 408 ? 28.527 39.166 -51.774 1.00 6.50 408 ALA A C 1
ATOM 3167 O O . ALA A 1 408 ? 29.415 39.369 -52.620 1.00 6.89 408 ALA A O 1
ATOM 3169 N N . ARG A 1 409 ? 28.695 39.218 -50.466 1.00 6.69 409 ARG A N 1
ATOM 3170 C CA . ARG A 1 409 ? 30.017 39.524 -49.907 1.00 6.06 409 ARG A CA 1
ATOM 3171 C C . ARG A 1 409 ? 30.291 38.631 -48.721 1.00 5.85 409 ARG A C 1
ATOM 3172 O O . ARG A 1 409 ? 29.453 38.500 -47.836 1.00 6.24 409 ARG A O 1
ATOM 3180 N N . ILE A 1 410 ? 31.486 38.018 -48.694 1.00 5.78 410 ILE A N 1
ATOM 3181 C CA . ILE A 1 410 ? 32.036 37.423 -47.487 1.00 5.91 410 ILE A CA 1
ATOM 3182 C C . ILE A 1 410 ? 32.885 38.492 -46.783 1.00 5.93 410 ILE A C 1
ATOM 3183 O O . ILE A 1 410 ? 33.671 39.190 -47.395 1.00 6.70 410 ILE A O 1
ATOM 3188 N N . CYS A 1 411 ? 32.719 38.562 -45.455 1.00 6.27 411 CYS A N 1
ATOM 3189 C CA . CYS A 1 411 ? 33.550 39.507 -44.698 1.00 7.15 411 CYS A CA 1
ATOM 3190 C C . CYS A 1 411 ? 33.616 39.032 -43.264 1.00 6.27 411 CYS A C 1
ATOM 3191 O O . CYS A 1 411 ? 32.667 39.259 -42.517 1.00 9.23 411 CYS A O 1
ATOM 3194 N N . TRP A 1 412 ? 34.733 38.385 -42.878 1.00 6.88 412 TRP A N 1
ATOM 3195 C CA . TRP A 1 412 ? 34.836 37.857 -41.527 1.00 6.65 412 TRP A CA 1
ATOM 3196 C C . TRP A 1 412 ? 34.862 38.939 -40.469 1.00 7.39 412 TRP A C 1
ATOM 3197 O O . TRP A 1 412 ? 35.768 39.753 -40.434 1.00 9.21 412 TRP A O 1
ATOM 3208 N N . VAL A 1 413 ? 33.864 38.950 -39.589 1.00 6.88 413 VAL A N 1
ATOM 3209 C CA . VAL A 1 413 ? 33.825 39.841 -38.441 1.00 7.10 413 VAL A CA 1
ATOM 3210 C C . VAL A 1 413 ? 33.128 39.047 -37.331 1.00 6.08 413 VAL A C 1
ATOM 3211 O O . VAL A 1 413 ? 32.499 38.027 -37.608 1.00 6.87 413 VAL A O 1
ATOM 3215 N N . GLY A 1 414 ? 33.334 39.527 -36.104 1.00 7.59 414 GLY A N 1
ATOM 3216 C CA . GLY A 1 414 ? 32.932 38.800 -34.928 1.00 7.92 414 GLY A CA 1
ATOM 3217 C C . GLY A 1 414 ? 31.906 39.493 -34.047 1.00 6.55 414 GLY A C 1
ATOM 3218 O O . GLY A 1 414 ? 31.143 40.339 -34.466 1.00 8.31 414 GLY A O 1
ATOM 3219 N N . LEU A 1 415 ? 31.921 39.039 -32.790 1.00 7.20 415 LEU A N 1
ATOM 3220 C CA . LEU A 1 415 ? 30.945 39.535 -31.826 1.00 8.14 415 LEU A CA 1
ATOM 3221 C C . LEU A 1 415 ? 31.130 41.043 -31.608 1.00 7.41 415 LEU A C 1
ATOM 3222 O O . LEU A 1 415 ? 32.225 41.495 -31.254 1.00 9.61 415 LEU A O 1
ATOM 3227 N N . GLY A 1 416 ? 30.030 41.768 -31.766 1.00 7.52 416 GLY A N 1
ATOM 3228 C CA . GLY A 1 416 ? 30.024 43.233 -31.592 1.00 8.86 416 GLY A CA 1
ATOM 3229 C C . GLY A 1 416 ? 29.788 43.849 -32.956 1.00 8.51 416 GLY A C 1
ATOM 3230 O O . GLY A 1 416 ? 28.755 44.526 -33.232 1.00 11.66 416 GLY A O 1
ATOM 3231 N N . LEU A 1 417 ? 30.722 43.634 -33.883 1.00 9.07 417 LEU A N 1
ATOM 3232 C CA . LEU A 1 417 ? 30.606 44.246 -35.209 1.00 8.66 417 LEU A CA 1
ATOM 3233 C C . LEU A 1 417 ? 29.541 43.625 -36.073 1.00 7.98 417 LEU A C 1
ATOM 3234 O O . LEU A 1 417 ? 28.995 44.312 -36.943 1.00 8.36 417 LEU A O 1
ATOM 3239 N N . ARG A 1 418 ? 29.192 42.339 -35.906 1.00 8.26 418 ARG A N 1
ATOM 3240 C CA . ARG A 1 418 ? 28.130 41.789 -36.780 1.00 7.71 418 ARG A CA 1
ATOM 3241 C C . ARG A 1 418 ? 26.821 42.579 -36.625 1.00 7.11 418 ARG A C 1
ATOM 3242 O O . ARG A 1 418 ? 26.188 42.939 -37.605 1.00 7.83 418 ARG A O 1
ATOM 3250 N N . ALA A 1 419 ? 26.422 42.830 -35.374 1.00 7.33 419 ALA A N 1
ATOM 3251 C CA . ALA A 1 419 ? 25.186 43.591 -35.159 1.00 8.03 419 ALA A CA 1
ATOM 3252 C C . ALA A 1 419 ? 25.307 45.022 -35.658 1.00 8.66 419 ALA A C 1
ATOM 3253 O O . ALA A 1 419 ? 24.344 45.531 -36.186 1.00 10.03 419 ALA A O 1
ATOM 3255 N N . LYS A 1 420 ? 26.490 45.614 -35.488 1.00 8.68 420 LYS A N 1
ATOM 3256 C CA . LYS A 1 420 ? 26.648 46.999 -35.971 1.00 9.78 420 LYS A CA 1
ATOM 3257 C C . LYS A 1 420 ? 26.433 47.074 -37.478 1.00 8.94 420 LYS A C 1
ATOM 3258 O O . LYS A 1 420 ? 25.762 47.991 -37.984 1.00 9.91 420 LYS A O 1
ATOM 3264 N N . LEU A 1 421 ? 27.020 46.136 -38.198 1.00 7.84 421 LEU A N 1
ATOM 3265 C CA . LEU A 1 421 ? 26.858 46.082 -39.635 1.00 8.21 421 LEU A CA 1
ATOM 3266 C C . LEU A 1 421 ? 25.400 45.786 -40.027 1.00 7.64 421 LEU A C 1
ATOM 3267 O O . LEU A 1 421 ? 24.884 46.439 -40.914 1.00 8.42 421 LEU A O 1
ATOM 3272 N N . GLY A 1 422 ? 24.808 44.800 -39.372 1.00 7.45 422 GLY A N 1
ATOM 3273 C CA . GLY A 1 422 ? 23.436 44.447 -39.746 1.00 8.08 422 GLY A CA 1
ATOM 3274 C C . GLY A 1 422 ? 22.473 45.597 -39.521 1.00 8.40 422 GLY A C 1
ATOM 3275 O O . GLY A 1 422 ? 21.600 45.841 -40.371 1.00 8.92 422 GLY A O 1
ATOM 3276 N N . LEU A 1 423 ? 22.603 46.332 -38.407 1.00 8.10 423 LEU A N 1
ATOM 3277 C CA . LEU A 1 423 ? 21.700 47.468 -38.196 1.00 9.71 423 LEU A CA 1
ATOM 3278 C C . LEU A 1 423 ? 21.949 48.559 -39.238 1.00 8.88 423 LEU A C 1
ATOM 3279 O O . LEU A 1 423 ? 20.986 49.180 -39.722 1.00 10.26 423 LEU A O 1
ATOM 3284 N N . ALA A 1 424 ? 23.208 48.793 -39.578 1.00 8.69 424 ALA A N 1
ATOM 3285 C CA . ALA A 1 424 ? 23.497 49.799 -40.583 1.00 8.94 424 ALA A CA 1
ATOM 3286 C C . ALA A 1 424 ? 22.944 49.399 -41.942 1.00 8.49 424 ALA A C 1
ATOM 3287 O O . ALA A 1 424 ? 22.420 50.261 -42.677 1.00 10.59 424 ALA A O 1
ATOM 3289 N N . PHE A 1 425 ? 23.037 48.123 -42.309 1.00 8.98 425 PHE A N 1
ATOM 3290 C CA . PHE A 1 425 ? 22.493 47.699 -43.610 1.00 9.13 425 PHE A CA 1
ATOM 3291 C C . PHE A 1 425 ? 20.968 47.884 -43.588 1.00 8.99 425 PHE A C 1
ATOM 3292 O O . PHE A 1 425 ? 20.406 48.283 -44.608 1.00 8.63 425 PHE A O 1
ATOM 3300 N N . ASN A 1 426 ? 20.373 47.545 -42.458 1.00 9.39 426 ASN A N 1
ATOM 3301 C CA . ASN A 1 426 ? 18.910 47.683 -42.388 1.00 9.40 426 ASN A CA 1
ATOM 3302 C C . ASN A 1 426 ? 18.533 49.135 -42.612 1.00 8.54 426 ASN A C 1
ATOM 3303 O O . ASN A 1 426 ? 17.575 49.435 -43.296 1.00 10.71 426 ASN A O 1
ATOM 3308 N N . GLU A 1 427 ? 19.304 50.046 -42.036 1.00 10.70 427 GLU A N 1
ATOM 3309 C CA . GLU A 1 427 ? 19.000 51.460 -42.237 1.00 11.09 427 GLU A CA 1
ATOM 3310 C C . GLU A 1 427 ? 19.263 51.909 -43.664 1.00 10.07 427 GLU A C 1
ATOM 3311 O O . GLU A 1 427 ? 18.560 52.800 -44.192 1.00 13.99 427 GLU A O 1
ATOM 3317 N N . MET A 1 428 ? 20.226 51.355 -44.368 1.00 10.13 428 MET A N 1
ATOM 3318 C CA . MET A 1 428 ? 20.423 51.661 -45.791 1.00 10.32 428 MET A CA 1
ATOM 3319 C C . MET A 1 428 ? 19.299 51.129 -46.651 1.00 11.23 428 MET A C 1
ATOM 3320 O O . MET A 1 428 ? 18.964 51.693 -47.690 1.00 11.96 428 MET A O 1
ATOM 3325 N N . VAL A 1 429 ? 18.675 50.019 -46.302 1.00 11.44 429 VAL A N 1
ATOM 3326 C CA . VAL A 1 429 ? 17.494 49.557 -46.992 1.00 10.66 429 VAL A CA 1
ATOM 3327 C C . VAL A 1 429 ? 16.335 50.539 -46.717 1.00 11.19 429 VAL A C 1
ATOM 3328 O O . VAL A 1 429 ? 15.602 50.944 -47.614 1.00 12.74 429 VAL A O 1
ATOM 3332 N N . ARG A 1 430 ? 16.199 50.926 -45.436 1.00 11.52 430 ARG A N 1
ATOM 3333 C CA . ARG A 1 430 ? 15.102 51.860 -45.130 1.00 13.38 430 ARG A CA 1
ATOM 3334 C C . ARG A 1 430 ? 15.238 53.168 -45.898 1.00 15.17 430 ARG A C 1
ATOM 3335 O O . ARG A 1 430 ? 14.247 53.764 -46.362 1.00 18.90 430 ARG A O 1
ATOM 3343 N N . SER A 1 431 ? 16.454 53.664 -46.047 1.00 14.55 431 SER A N 1
ATOM 3344 C CA . SER A 1 431 ? 16.615 54.974 -46.638 1.00 15.08 431 SER A CA 1
ATOM 3345 C C . SER A 1 431 ? 16.544 54.921 -48.155 1.00 16.64 431 SER A C 1
ATOM 3346 O O . SER A 1 431 ? 16.450 55.999 -48.779 1.00 23.18 431 SER A O 1
ATOM 3349 N N . GLY A 1 432 ? 16.635 53.747 -48.774 1.00 16.33 432 GLY A N 1
ATOM 3350 C CA . GLY A 1 432 ? 16.705 53.623 -50.233 1.00 18.48 432 GLY A CA 1
ATOM 3351 C C . GLY A 1 432 ? 18.115 53.724 -50.782 1.00 16.65 432 GLY A C 1
ATOM 3352 O O . GLY A 1 432 ? 18.315 53.675 -51.996 1.00 18.76 432 GLY A O 1
ATOM 3353 N N . GLU A 1 433 ? 19.125 53.831 -49.908 1.00 16.21 433 GLU A N 1
ATOM 3354 C CA . GLU A 1 433 ? 20.499 53.719 -50.392 1.00 15.51 433 GLU A CA 1
ATOM 3355 C C . GLU A 1 433 ? 20.709 52.373 -51.096 1.00 16.48 433 GLU A C 1
ATOM 3356 O O . GLU A 1 433 ? 21.299 52.272 -52.182 1.00 16.79 433 GLU A O 1
ATOM 3362 N N . LEU A 1 434 ? 20.161 51.323 -50.446 1.00 14.23 434 LEU A N 1
ATOM 3363 C CA . LEU A 1 434 ? 20.164 50.002 -51.040 1.00 14.70 434 LEU A CA 1
ATOM 3364 C C . LEU A 1 434 ? 18.845 49.857 -51.786 1.00 13.79 434 LEU A C 1
ATOM 3365 O O . LEU A 1 434 ? 17.801 50.275 -51.295 1.00 15.04 434 LEU A O 1
ATOM 3370 N N . SER A 1 435 ? 18.946 49.242 -52.968 1.00 14.02 435 SER A N 1
ATOM 3371 C CA . SER A 1 435 ? 17.760 49.235 -53.818 1.00 14.20 435 SER A CA 1
ATOM 3372 C C . SER A 1 435 ? 16.716 48.218 -53.373 1.00 15.74 435 SER A C 1
ATOM 3373 O O . SER A 1 435 ? 15.569 48.350 -53.793 1.00 16.96 435 SER A O 1
ATOM 3376 N N . ALA A 1 436 ? 17.022 47.212 -52.560 1.00 11.99 436 ALA A N 1
ATOM 3377 C CA . ALA A 1 436 ? 16.098 46.169 -52.097 1.00 11.17 436 ALA A CA 1
ATOM 3378 C C . ALA A 1 436 ? 16.700 45.566 -50.831 1.00 11.33 436 ALA A C 1
ATOM 3379 O O . ALA A 1 436 ? 17.906 45.813 -50.530 1.00 10.94 436 ALA A O 1
ATOM 3381 N N . PRO A 1 437 ? 15.912 44.830 -50.078 1.00 10.79 437 PRO A N 1
ATOM 3382 C CA . PRO A 1 437 ? 16.463 44.216 -48.862 1.00 9.63 437 PRO A CA 1
ATOM 3383 C C . PRO A 1 437 ? 17.688 43.349 -49.124 1.00 7.39 437 PRO A C 1
ATOM 3384 O O . PRO A 1 437 ? 17.911 42.875 -50.238 1.00 9.77 437 PRO A O 1
ATOM 3388 N N . VAL A 1 438 ? 18.418 43.172 -48.012 1.00 10.18 438 VAL A N 1
ATOM 3389 C CA . VAL A 1 438 ? 19.557 42.288 -48.112 1.00 9.81 438 VAL A CA 1
ATOM 3390 C C . VAL A 1 438 ? 19.383 41.156 -47.095 1.00 7.20 438 VAL A C 1
ATOM 3391 O O . VAL A 1 438 ? 18.687 41.326 -46.092 1.00 9.99 438 VAL A O 1
ATOM 3395 N N . VAL A 1 439 ? 20.012 40.035 -47.329 1.00 7.37 439 VAL A N 1
ATOM 3396 C CA . VAL A 1 439 ? 20.003 38.945 -46.347 1.00 7.18 439 VAL A CA 1
ATOM 3397 C C . VAL A 1 439 ? 21.388 38.846 -45.729 1.00 6.40 439 VAL A C 1
ATOM 3398 O O . VAL A 1 439 ? 22.382 39.018 -46.449 1.00 7.62 439 VAL A O 1
ATOM 3402 N N . ILE A 1 440 ? 21.411 38.537 -44.438 1.00 6.17 440 ILE A N 1
ATOM 3403 C CA . ILE A 1 440 ? 22.657 38.339 -43.715 1.00 6.08 440 ILE A CA 1
ATOM 3404 C C . ILE A 1 440 ? 22.677 36.921 -43.196 1.00 5.83 440 ILE A C 1
ATOM 3405 O O . ILE A 1 440 ? 21.706 36.449 -42.580 1.00 7.73 440 ILE A O 1
ATOM 3410 N N . GLY A 1 441 ? 23.770 36.225 -43.453 1.00 6.23 441 GLY A N 1
ATOM 3411 C CA . GLY A 1 441 ? 23.891 34.839 -43.031 1.00 6.74 441 GLY A CA 1
ATOM 3412 C C . GLY A 1 441 ? 25.344 34.541 -42.745 1.00 6.12 441 GLY A C 1
ATOM 3413 O O . GLY A 1 441 ? 26.145 35.372 -42.324 1.00 6.85 441 GLY A O 1
ATOM 3414 N N . ARG A 1 442 ? 25.684 33.256 -42.954 1.00 6.77 442 ARG A N 1
ATOM 3415 C CA . ARG A 1 442 ? 27.009 32.734 -42.633 1.00 6.25 442 ARG A CA 1
ATOM 3416 C C . ARG A 1 442 ? 27.025 31.293 -43.116 1.00 6.36 442 ARG A C 1
ATOM 3417 O O . ARG A 1 442 ? 25.974 30.678 -43.338 1.00 7.40 442 ARG A O 1
ATOM 3425 N N . ASP A 1 443 ? 28.235 30.758 -43.231 1.00 6.72 443 ASP A N 1
ATOM 3426 C CA . ASP A 1 443 ? 28.346 29.296 -43.305 1.00 6.62 443 ASP A CA 1
ATOM 3427 C C . ASP A 1 443 ? 27.883 28.709 -41.977 1.00 7.68 443 ASP A C 1
ATOM 3428 O O . ASP A 1 443 ? 27.726 29.426 -40.972 1.00 6.62 443 ASP A O 1
ATOM 3433 N N . HIS A 1 444 ? 27.680 27.387 -41.939 1.00 7.41 444 HIS A N 1
ATOM 3434 C CA . HIS A 1 444 ? 27.514 26.693 -40.662 1.00 8.00 444 HIS A CA 1
ATOM 3435 C C . HIS A 1 444 ? 28.865 26.491 -39.958 1.00 8.17 444 HIS A C 1
ATOM 3436 O O . HIS A 1 444 ? 28.875 26.202 -38.748 1.00 9.34 444 HIS A O 1
ATOM 3443 N N . LEU A 1 445 ? 30.007 26.625 -40.621 1.00 8.42 445 LEU A N 1
ATOM 3444 C CA . LEU A 1 445 ? 31.328 26.731 -40.025 1.00 9.77 445 LEU A CA 1
ATOM 3445 C C . LEU A 1 445 ? 31.356 28.121 -39.409 1.00 10.92 445 LEU A C 1
ATOM 3446 O O . LEU A 1 445 ? 31.381 29.121 -40.121 1.00 17.45 445 LEU A O 1
ATOM 3451 N N . ASP A 1 446 ? 31.268 28.187 -38.116 1.00 8.36 446 ASP A N 1
ATOM 3452 C CA . ASP A 1 446 ? 31.288 29.469 -37.402 1.00 7.95 446 ASP A CA 1
ATOM 3453 C C . ASP A 1 446 ? 31.467 29.106 -35.932 1.00 8.26 446 ASP A C 1
ATOM 3454 O O . ASP A 1 446 ? 31.297 27.963 -35.526 1.00 11.02 446 ASP A O 1
ATOM 3459 N N . SER A 1 447 ? 31.785 30.100 -35.093 1.00 9.05 447 SER A N 1
ATOM 3460 C CA . SER A 1 447 ? 32.276 29.809 -33.751 1.00 8.40 447 SER A CA 1
ATOM 3461 C C . SER A 1 447 ? 31.275 29.105 -32.868 1.00 7.22 447 SER A C 1
ATOM 3462 O O . SER A 1 447 ? 31.736 28.339 -32.028 1.00 10.39 447 SER A O 1
ATOM 3465 N N . GLY A 1 448 ? 29.976 29.349 -33.037 1.00 7.31 448 GLY A N 1
ATOM 3466 C CA . GLY A 1 448 ? 29.010 28.780 -32.129 1.00 9.03 448 GLY A CA 1
ATOM 3467 C C . GLY A 1 448 ? 28.068 27.759 -32.740 1.00 7.08 448 GLY A C 1
ATOM 3468 O O . GLY A 1 448 ? 27.145 27.355 -32.042 1.00 9.55 448 GLY A O 1
ATOM 3469 N N . SER A 1 449 ? 28.317 27.390 -33.977 1.00 6.31 449 SER A N 1
ATOM 3470 C CA . SER A 1 449 ? 27.292 26.678 -34.736 1.00 5.26 449 SER A CA 1
ATOM 3471 C C . SER A 1 449 ? 27.729 25.311 -35.216 1.00 5.52 449 SER A C 1
ATOM 3472 O O . SER A 1 449 ? 27.041 24.763 -36.069 1.00 6.21 449 SER A O 1
ATOM 3475 N N . VAL A 1 450 ? 28.840 24.752 -34.713 1.00 4.73 450 VAL A N 1
ATOM 3476 C CA . VAL A 1 450 ? 29.287 23.463 -35.289 1.00 5.51 450 VAL A CA 1
ATOM 3477 C C . VAL A 1 450 ? 30.069 22.674 -34.276 1.00 5.75 450 VAL A C 1
ATOM 3478 O O . VAL A 1 450 ? 30.895 23.243 -33.552 1.00 7.54 450 VAL A O 1
ATOM 3482 N N . SER A 1 451 ? 29.796 21.370 -34.229 1.00 5.64 451 SER A N 1
ATOM 3483 C CA . SER A 1 451 ? 30.612 20.397 -33.497 1.00 5.25 451 SER A CA 1
ATOM 3484 C C . SER A 1 451 ? 31.106 19.394 -34.514 1.00 4.88 451 SER A C 1
ATOM 3485 O O . SER A 1 451 ? 30.292 18.781 -35.206 1.00 6.15 451 SER A O 1
ATOM 3488 N N . SER A 1 452 ? 32.424 19.241 -34.566 1.00 5.60 452 SER A N 1
ATOM 3489 C CA . SER A 1 452 ? 33.035 18.447 -35.657 1.00 5.98 452 SER A CA 1
ATOM 3490 C C . SER A 1 452 ? 34.467 18.104 -35.208 1.00 4.90 452 SER A C 1
ATOM 3491 O O . SER A 1 452 ? 35.400 18.906 -35.427 1.00 5.58 452 SER A O 1
ATOM 3494 N N . PRO A 1 453 ? 34.661 17.033 -34.499 1.00 5.52 453 PRO A N 1
ATOM 3495 C CA . PRO A 1 453 ? 35.968 16.708 -33.905 1.00 5.74 453 PRO A CA 1
ATOM 3496 C C . PRO A 1 453 ? 37.086 16.501 -34.913 1.00 5.79 453 PRO A C 1
ATOM 3497 O O . PRO A 1 453 ? 38.251 16.491 -34.480 1.00 6.89 453 PRO A O 1
ATOM 3501 N N . ASN A 1 454 ? 36.807 16.310 -36.205 1.00 5.50 454 ASN A N 1
ATOM 3502 C CA . ASN A 1 454 ? 37.868 16.187 -37.191 1.00 6.68 454 ASN A CA 1
ATOM 3503 C C . ASN A 1 454 ? 38.015 17.473 -38.011 1.00 6.17 454 ASN A C 1
ATOM 3504 O O . ASN A 1 454 ? 38.745 17.537 -39.025 1.00 7.90 454 ASN A O 1
ATOM 3509 N N . ALA A 1 455 ? 37.317 18.519 -37.527 1.00 6.30 455 ALA A N 1
ATOM 3510 C CA . ALA A 1 455 ? 37.377 19.812 -38.209 1.00 6.92 455 ALA A CA 1
ATOM 3511 C C . ALA A 1 455 ? 37.241 20.956 -37.191 1.00 6.18 455 ALA A C 1
ATOM 3512 O O . ALA A 1 455 ? 38.204 21.176 -36.432 1.00 7.48 455 ALA A O 1
ATOM 3514 N N . GLU A 1 456 ? 36.122 21.650 -37.121 1.00 6.20 456 GLU A N 1
ATOM 3515 C CA . GLU A 1 456 ? 36.082 22.883 -36.322 1.00 7.01 456 GLU A CA 1
ATOM 3516 C C . GLU A 1 456 ? 36.268 22.686 -34.818 1.00 7.20 456 GLU A C 1
ATOM 3517 O O . GLU A 1 456 ? 36.717 23.638 -34.161 1.00 7.92 456 GLU A O 1
ATOM 3523 N N . THR A 1 457 ? 35.943 21.539 -34.254 1.00 6.44 457 THR A N 1
ATOM 3524 C CA . THR A 1 457 ? 36.162 21.345 -32.829 1.00 5.93 457 THR A CA 1
ATOM 3525 C C . THR A 1 457 ? 37.225 20.281 -32.570 1.00 5.38 457 THR A C 1
ATOM 3526 O O . THR A 1 457 ? 37.245 19.653 -31.510 1.00 6.67 457 THR A O 1
ATOM 3530 N N . GLU A 1 458 ? 38.135 20.084 -33.518 1.00 6.03 458 GLU A N 1
ATOM 3531 C CA . GLU A 1 458 ? 39.265 19.188 -33.260 1.00 5.88 458 GLU A CA 1
ATOM 3532 C C . GLU A 1 458 ? 40.167 19.702 -32.163 1.00 6.78 458 GLU A C 1
ATOM 3533 O O . GLU A 1 458 ? 40.594 20.857 -32.201 1.00 6.60 458 GLU A O 1
ATOM 3539 N N . ALA A 1 459 ? 40.515 18.818 -31.220 1.00 6.64 459 ALA A N 1
ATOM 3540 C CA . ALA A 1 459 ? 41.549 19.145 -30.211 1.00 7.13 459 ALA A CA 1
ATOM 3541 C C . ALA A 1 459 ? 41.144 20.373 -29.408 1.00 7.57 459 ALA A C 1
ATOM 3542 O O . ALA A 1 459 ? 41.937 21.259 -29.128 1.00 8.34 459 ALA A O 1
ATOM 3544 N N . MET A 1 460 ? 39.883 20.432 -28.972 1.00 7.00 460 MET A N 1
ATOM 3545 C CA . MET A 1 460 ? 39.495 21.464 -27.997 1.00 6.95 460 MET A CA 1
ATOM 3546 C C . MET A 1 460 ? 40.330 21.309 -26.747 1.00 7.61 460 MET A C 1
ATOM 3547 O O . MET A 1 460 ? 40.570 20.157 -26.327 1.00 8.63 460 MET A O 1
ATOM 3552 N N . ARG A 1 461 ? 40.807 22.392 -26.140 1.00 7.57 461 ARG A N 1
ATOM 3553 C CA . ARG A 1 461 ? 41.788 22.248 -25.052 1.00 7.93 461 ARG A CA 1
ATOM 3554 C C . ARG A 1 461 ? 41.227 21.477 -23.873 1.00 7.30 461 ARG A C 1
ATOM 3555 O O . ARG A 1 461 ? 42.001 20.918 -23.102 1.00 9.61 461 ARG A O 1
ATOM 3563 N N . ASP A 1 462 ? 39.903 21.403 -23.691 1.00 7.84 462 ASP A N 1
ATOM 3564 C CA . ASP A 1 462 ? 39.306 20.723 -22.540 1.00 7.21 462 ASP A CA 1
ATOM 3565 C C . ASP A 1 462 ? 38.821 19.318 -22.950 1.00 7.11 462 ASP A C 1
ATOM 3566 O O . ASP A 1 462 ? 38.262 18.614 -22.113 1.00 9.08 462 ASP A O 1
ATOM 3571 N N . GLY A 1 463 ? 39.031 18.873 -24.195 1.00 7.04 463 GLY A N 1
ATOM 3572 C CA . GLY A 1 463 ? 38.592 17.551 -24.537 1.00 8.51 463 GLY A CA 1
ATOM 3573 C C . GLY A 1 463 ? 37.139 17.467 -24.991 1.00 6.93 463 GLY A C 1
ATOM 3574 O O . GLY A 1 463 ? 36.656 16.342 -25.209 1.00 7.47 463 GLY A O 1
ATOM 3575 N N . SER A 1 464 ? 36.473 18.603 -25.179 1.00 6.27 464 SER A N 1
ATOM 3576 C CA . SER A 1 464 ? 35.023 18.587 -25.439 1.00 6.55 464 SER A CA 1
ATOM 3577 C C . SER A 1 464 ? 34.690 18.522 -26.914 1.00 6.75 464 SER A C 1
ATOM 3578 O O . SER A 1 464 ? 33.558 18.842 -27.295 1.00 7.03 464 SER A O 1
ATOM 3581 N N . ASP A 1 465 ? 35.604 18.077 -27.771 1.00 6.06 465 ASP A N 1
ATOM 3582 C CA . ASP A 1 465 ? 35.469 18.030 -29.231 1.00 6.71 465 ASP A CA 1
ATOM 3583 C C . ASP A 1 465 ? 34.070 17.558 -29.694 1.00 6.75 465 ASP A C 1
ATOM 3584 O O . ASP A 1 465 ? 33.473 18.159 -30.603 1.00 6.20 465 ASP A O 1
ATOM 3589 N N . ALA A 1 466 ? 33.566 16.484 -29.098 1.00 5.99 466 ALA A N 1
ATOM 3590 C CA . ALA A 1 466 ? 32.354 15.814 -29.612 1.00 6.17 466 ALA A CA 1
ATOM 3591 C C . ALA A 1 466 ? 31.094 16.353 -28.999 1.00 5.44 466 ALA A C 1
ATOM 3592 O O . ALA A 1 466 ? 30.006 15.859 -29.366 1.00 6.93 466 ALA A O 1
ATOM 3594 N N . VAL A 1 467 ? 31.130 17.311 -28.106 1.00 5.31 467 VAL A N 1
ATOM 3595 C CA . VAL A 1 467 ? 29.903 17.808 -27.478 1.00 5.83 467 VAL A CA 1
ATOM 3596 C C . VAL A 1 467 ? 29.089 18.611 -28.477 1.00 5.90 467 VAL A C 1
ATOM 3597 O O . VAL A 1 467 ? 29.571 19.651 -28.955 1.00 6.80 467 VAL A O 1
ATOM 3601 N N . SER A 1 468 ? 27.870 18.171 -28.786 1.00 5.62 468 SER A N 1
ATOM 3602 C CA . SER A 1 468 ? 27.101 18.835 -29.855 1.00 5.75 468 SER A CA 1
ATOM 3603 C C . SER A 1 468 ? 25.891 19.547 -29.260 1.00 5.06 468 SER A C 1
ATOM 3604 O O . SER A 1 468 ? 25.021 19.975 -30.016 1.00 6.25 468 SER A O 1
ATOM 3607 N N . ASP A 1 469 ? 25.861 19.756 -27.951 1.00 5.48 469 ASP A N 1
ATOM 3608 C CA . ASP A 1 469 ? 24.779 20.595 -27.408 1.00 5.63 469 ASP A CA 1
ATOM 3609 C C . ASP A 1 469 ? 24.820 21.979 -28.034 1.00 4.88 469 ASP A C 1
ATOM 3610 O O . ASP A 1 469 ? 23.784 22.606 -28.206 1.00 5.99 469 ASP A O 1
ATOM 3615 N N . TRP A 1 470 ? 26.028 22.466 -28.294 1.00 5.45 470 TRP A N 1
ATOM 3616 C CA . TRP A 1 470 ? 26.205 23.876 -28.666 1.00 5.91 470 TRP A CA 1
ATOM 3617 C C . TRP A 1 470 ? 25.531 24.245 -29.972 1.00 4.81 470 TRP A C 1
ATOM 3618 O O . TRP A 1 470 ? 24.765 25.236 -29.945 1.00 5.42 470 TRP A O 1
ATOM 3629 N N . PRO A 1 471 ? 25.727 23.574 -31.097 1.00 5.19 471 PRO A N 1
ATOM 3630 C CA . PRO A 1 471 ? 24.965 23.988 -32.292 1.00 5.59 471 PRO A CA 1
ATOM 3631 C C . PRO A 1 471 ? 23.449 23.871 -32.103 1.00 5.82 471 PRO A C 1
ATOM 3632 O O . PRO A 1 471 ? 22.702 24.669 -32.698 1.00 5.58 471 PRO A O 1
ATOM 3636 N N . LEU A 1 472 ? 23.005 22.890 -31.328 1.00 5.34 472 LEU A N 1
ATOM 3637 C CA . LEU A 1 472 ? 21.553 22.774 -31.098 1.00 5.57 472 LEU A CA 1
ATOM 3638 C C . LEU A 1 472 ? 21.026 23.982 -30.343 1.00 5.37 472 LEU A C 1
ATOM 3639 O O . LEU A 1 472 ? 19.983 24.561 -30.682 1.00 6.55 472 LEU A O 1
ATOM 3644 N N . LEU A 1 473 ? 21.769 24.409 -29.312 1.00 5.98 473 LEU A N 1
ATOM 3645 C CA . LEU A 1 473 ? 21.368 25.617 -28.583 1.00 6.08 473 LEU A CA 1
ATOM 3646 C C . LEU A 1 473 ? 21.431 26.831 -29.497 1.00 5.44 473 LEU A C 1
ATOM 3647 O O . LEU A 1 473 ? 20.610 27.756 -29.399 1.00 6.78 473 LEU A O 1
ATOM 3652 N N . ASN A 1 474 ? 22.425 26.897 -30.396 1.00 5.28 474 ASN A N 1
ATOM 3653 C CA . ASN A 1 474 ? 22.523 28.041 -31.297 1.00 5.67 474 ASN A CA 1
ATOM 3654 C C . ASN A 1 474 ? 21.278 28.129 -32.181 1.00 5.33 474 ASN A C 1
ATOM 3655 O O . ASN A 1 474 ? 20.712 29.216 -32.409 1.00 5.85 474 ASN A O 1
ATOM 3660 N N . ALA A 1 475 ? 20.822 26.992 -32.707 1.00 5.68 475 ALA A N 1
ATOM 3661 C CA . ALA A 1 475 ? 19.626 27.034 -33.557 1.00 5.66 475 ALA A CA 1
ATOM 3662 C C . ALA A 1 475 ? 18.376 27.403 -32.741 1.00 6.18 475 ALA A C 1
ATOM 3663 O O . ALA A 1 475 ? 17.552 28.211 -33.206 1.00 6.16 475 ALA A O 1
ATOM 3665 N N . LEU A 1 476 ? 18.252 26.843 -31.537 1.00 5.59 476 LEU A N 1
ATOM 3666 C CA . LEU A 1 476 ? 17.113 27.208 -30.681 1.00 5.85 476 LEU A CA 1
ATOM 3667 C C . LEU A 1 476 ? 17.132 28.707 -30.420 1.00 5.24 476 LEU A C 1
ATOM 3668 O O . LEU A 1 476 ? 16.089 29.380 -30.480 1.00 6.52 476 LEU A O 1
ATOM 3673 N N . LEU A 1 477 ? 18.311 29.229 -30.100 1.00 5.49 477 LEU A N 1
ATOM 3674 C CA . LEU A 1 477 ? 18.405 30.654 -29.752 1.00 6.51 477 LEU A CA 1
ATOM 3675 C C . LEU A 1 477 ? 18.171 31.538 -30.959 1.00 5.32 477 LEU A C 1
ATOM 3676 O O . LEU A 1 477 ? 17.510 32.596 -30.813 1.00 6.64 477 LEU A O 1
ATOM 3681 N N . ASN A 1 478 ? 18.658 31.175 -32.140 1.00 5.79 478 ASN A N 1
ATOM 3682 C CA . ASN A 1 478 ? 18.301 31.942 -33.335 1.00 6.74 478 ASN A CA 1
ATOM 3683 C C . ASN A 1 478 ? 16.812 31.975 -33.618 1.00 5.87 478 ASN A C 1
ATOM 3684 O O . ASN A 1 478 ? 16.274 32.969 -34.115 1.00 7.22 478 ASN A O 1
ATOM 3689 N N . THR A 1 479 ? 16.143 30.878 -33.318 1.00 6.14 479 THR A N 1
ATOM 3690 C CA . THR A 1 479 ? 14.691 30.825 -33.504 1.00 6.43 479 THR A CA 1
ATOM 3691 C C . THR A 1 479 ? 14.012 31.737 -32.519 1.00 6.39 479 THR A C 1
ATOM 3692 O O . THR A 1 479 ? 13.107 32.491 -32.887 1.00 7.47 479 THR A O 1
ATOM 3696 N N . ALA A 1 480 ? 14.440 31.694 -31.260 1.00 6.56 480 ALA A N 1
ATOM 3697 C CA . ALA A 1 480 ? 13.870 32.543 -30.223 1.00 7.54 480 ALA A CA 1
ATOM 3698 C C . ALA A 1 480 ? 14.106 34.030 -30.509 1.00 8.62 480 ALA A C 1
ATOM 3699 O O . ALA A 1 480 ? 13.313 34.884 -30.126 1.00 10.00 480 ALA A O 1
ATOM 3701 N N . GLY A 1 481 ? 15.240 34.371 -31.148 1.00 7.96 481 GLY A N 1
ATOM 3702 C CA . GLY A 1 481 ? 15.639 35.774 -31.338 1.00 7.09 481 GLY A CA 1
ATOM 3703 C C . GLY A 1 481 ? 15.043 36.350 -32.587 1.00 8.04 481 GLY A C 1
ATOM 3704 O O . GLY A 1 481 ? 14.905 37.575 -32.684 1.00 10.12 481 GLY A O 1
ATOM 3705 N N . GLY A 1 482 ? 14.638 35.517 -33.562 1.00 8.62 482 GLY A N 1
ATOM 3706 C CA . GLY A 1 482 ? 13.969 36.076 -34.738 1.00 9.87 482 GLY A CA 1
ATOM 3707 C C . GLY A 1 482 ? 14.735 36.042 -36.020 1.00 6.74 482 GLY A C 1
ATOM 3708 O O . GLY A 1 482 ? 14.504 36.852 -36.933 1.00 8.32 482 GLY A O 1
ATOM 3709 N N . ALA A 1 483 ? 15.667 35.089 -36.172 1.00 6.63 483 ALA A N 1
ATOM 3710 C CA . ALA A 1 483 ? 16.207 34.897 -37.526 1.00 5.88 483 ALA A CA 1
ATOM 3711 C C . ALA A 1 483 ? 15.093 34.580 -38.504 1.00 7.17 483 ALA A C 1
ATOM 3712 O O . ALA A 1 483 ? 14.058 34.070 -38.092 1.00 8.12 483 ALA A O 1
ATOM 3714 N N . THR A 1 484 ? 15.324 34.813 -39.805 1.00 6.43 484 THR A N 1
ATOM 3715 C CA . THR A 1 484 ? 14.255 34.588 -40.771 1.00 6.51 484 THR A CA 1
ATOM 3716 C C . THR A 1 484 ? 14.167 33.138 -41.189 1.00 6.27 484 THR A C 1
ATOM 3717 O O . THR A 1 484 ? 13.063 32.615 -41.412 1.00 6.81 484 THR A O 1
ATOM 3721 N N . TRP A 1 485 ? 15.305 32.430 -41.278 1.00 6.40 485 TRP A N 1
ATOM 3722 C CA . TRP A 1 485 ? 15.192 30.960 -41.348 1.00 6.23 485 TRP A CA 1
ATOM 3723 C C . TRP A 1 485 ? 16.386 30.384 -40.588 1.00 5.54 485 TRP A C 1
ATOM 3724 O O . TRP A 1 485 ? 17.458 30.989 -40.560 1.00 6.21 485 TRP A O 1
ATOM 3735 N N . VAL A 1 486 ? 16.121 29.227 -39.985 1.00 5.78 486 VAL A N 1
ATOM 3736 C CA . VAL A 1 486 ? 17.059 28.572 -39.086 1.00 5.15 486 VAL A CA 1
ATOM 3737 C C . VAL A 1 486 ? 17.159 27.111 -39.493 1.00 5.55 486 VAL A C 1
ATOM 3738 O O . VAL A 1 486 ? 16.135 26.516 -39.851 1.00 6.60 486 VAL A O 1
ATOM 3742 N N . SER A 1 487 ? 18.363 26.555 -39.418 1.00 5.95 487 SER A N 1
ATOM 3743 C CA . SER A 1 487 ? 18.574 25.202 -39.887 1.00 6.69 487 SER A CA 1
ATOM 3744 C C . SER A 1 487 ? 19.430 24.418 -38.910 1.00 6.31 487 SER A C 1
ATOM 3745 O O . SER A 1 487 ? 20.312 24.945 -38.239 1.00 6.05 487 SER A O 1
ATOM 3748 N N . LEU A 1 488 ? 19.107 23.115 -38.845 1.00 5.33 488 LEU A N 1
ATOM 3749 C CA . LEU A 1 488 ? 19.933 22.132 -38.139 1.00 5.45 488 LEU A CA 1
ATOM 3750 C C . LEU A 1 488 ? 20.291 21.006 -39.109 1.00 5.31 488 LEU A C 1
ATOM 3751 O O . LEU A 1 488 ? 19.378 20.354 -39.639 1.00 6.00 488 LEU A O 1
ATOM 3756 N N . HIS A 1 489 ? 21.570 20.807 -39.320 1.00 5.22 489 HIS A N 1
ATOM 3757 C CA . HIS A 1 489 ? 22.039 19.836 -40.277 1.00 4.88 489 HIS A CA 1
ATOM 3758 C C . HIS A 1 489 ? 23.044 18.885 -39.585 1.00 4.57 489 HIS A C 1
ATOM 3759 O O . HIS A 1 489 ? 23.635 19.199 -38.568 1.00 6.34 489 HIS A O 1
ATOM 3766 N N . HIS A 1 490 ? 23.194 17.725 -40.259 1.00 5.12 490 HIS A N 1
ATOM 3767 C CA . HIS A 1 490 ? 24.158 16.728 -39.815 1.00 5.15 490 HIS A CA 1
ATOM 3768 C C . HIS A 1 490 ? 25.055 16.375 -40.970 1.00 4.72 490 HIS A C 1
ATOM 3769 O O . HIS A 1 490 ? 24.609 16.208 -42.116 1.00 5.84 490 HIS A O 1
ATOM 3776 N N . GLY A 1 491 ? 26.360 16.245 -40.657 1.00 5.24 491 GLY A N 1
ATOM 3777 C CA . GLY A 1 491 ? 27.290 15.697 -41.630 1.00 5.82 491 GLY A CA 1
ATOM 3778 C C . GLY A 1 491 ? 27.872 16.632 -42.657 1.00 5.26 491 GLY A C 1
ATOM 3779 O O . GLY A 1 491 ? 28.587 16.129 -43.548 1.00 5.85 491 GLY A O 1
ATOM 3780 N N . GLY A 1 492 ? 27.621 17.922 -42.550 1.00 5.91 492 GLY A N 1
ATOM 3781 C CA . GLY A 1 492 ? 28.248 18.840 -43.472 1.00 6.20 492 GLY A CA 1
ATOM 3782 C C . GLY A 1 492 ? 29.744 18.789 -43.301 1.00 6.21 492 GLY A C 1
ATOM 3783 O O . GLY A 1 492 ? 30.232 18.614 -42.195 1.00 6.43 492 GLY A O 1
ATOM 3784 N N . GLY A 1 493 ? 30.447 19.062 -44.420 1.00 6.60 493 GLY A N 1
ATOM 3785 C CA . GLY A 1 493 ? 31.899 19.197 -44.356 1.00 6.42 493 GLY A CA 1
ATOM 3786 C C . GLY A 1 493 ? 32.587 17.820 -44.372 1.00 5.51 493 GLY A C 1
ATOM 3787 O O . GLY A 1 493 ? 33.255 17.408 -45.341 1.00 6.12 493 GLY A O 1
ATOM 3788 N N . VAL A 1 494 ? 32.399 17.106 -43.262 1.00 5.69 494 VAL A N 1
ATOM 3789 C CA . VAL A 1 494 ? 33.121 15.891 -42.949 1.00 5.82 494 VAL A CA 1
ATOM 3790 C C . VAL A 1 494 ? 32.294 14.621 -43.236 1.00 5.72 494 VAL A C 1
ATOM 3791 O O . VAL A 1 494 ? 32.890 13.548 -43.146 1.00 7.20 494 VAL A O 1
ATOM 3795 N N . GLY A 1 495 ? 31.005 14.744 -43.533 1.00 5.91 495 GLY A N 1
ATOM 3796 C CA . GLY A 1 495 ? 30.247 13.568 -43.901 1.00 6.36 495 GLY A CA 1
ATOM 3797 C C . GLY A 1 495 ? 29.468 12.948 -42.749 1.00 5.16 495 GLY A C 1
ATOM 3798 O O . GLY A 1 495 ? 29.595 13.293 -41.590 1.00 5.94 495 GLY A O 1
ATOM 3799 N N . MET A 1 496 ? 28.607 12.004 -43.122 1.00 6.10 496 MET A N 1
ATOM 3800 C CA . MET A 1 496 ? 27.721 11.334 -42.179 1.00 6.46 496 MET A CA 1
ATOM 3801 C C . MET A 1 496 ? 28.484 10.789 -40.995 1.00 6.20 496 MET A C 1
ATOM 3802 O O . MET A 1 496 ? 29.479 10.077 -41.150 1.00 7.85 496 MET A O 1
ATOM 3807 N N . GLY A 1 497 ? 28.004 11.130 -39.815 1.00 6.13 497 GLY A N 1
ATOM 3808 C CA . GLY A 1 497 ? 28.531 10.647 -38.547 1.00 6.18 497 GLY A CA 1
ATOM 3809 C C . GLY A 1 497 ? 29.464 11.624 -37.868 1.00 5.43 497 GLY A C 1
ATOM 3810 O O . GLY A 1 497 ? 29.754 11.442 -36.675 1.00 6.42 497 GLY A O 1
ATOM 3811 N N . PHE A 1 498 ? 29.935 12.658 -38.593 1.00 5.65 498 PHE A N 1
ATOM 3812 C CA . PHE A 1 498 ? 31.092 13.399 -38.084 1.00 5.67 498 PHE A CA 1
ATOM 3813 C C . PHE A 1 498 ? 30.870 14.863 -37.719 1.00 4.72 498 PHE A C 1
ATOM 3814 O O . PHE A 1 498 ? 31.781 15.461 -37.156 1.00 5.99 498 PHE A O 1
ATOM 3822 N N . SER A 1 499 ? 29.674 15.398 -37.928 1.00 5.06 499 SER A N 1
ATOM 3823 C CA . SER A 1 499 ? 29.434 16.785 -37.519 1.00 4.76 499 SER A CA 1
ATOM 3824 C C . SER A 1 499 ? 27.940 16.988 -37.325 1.00 4.43 499 SER A C 1
ATOM 3825 O O . SER A 1 499 ? 27.085 16.275 -37.877 1.00 5.28 499 SER A O 1
ATOM 3828 N N . GLN A 1 500 ? 27.653 17.955 -36.485 1.00 4.63 500 GLN A N 1
ATOM 3829 C CA . GLN A 1 500 ? 26.297 18.517 -36.316 1.00 5.37 500 GLN A CA 1
ATOM 3830 C C . GLN A 1 500 ? 26.441 20.020 -36.300 1.00 3.88 500 GLN A C 1
ATOM 3831 O O . GLN A 1 500 ? 27.407 20.512 -35.701 1.00 5.31 500 GLN A O 1
ATOM 3837 N N . HIS A 1 501 ? 25.518 20.752 -36.901 1.00 4.72 501 HIS A N 1
ATOM 3838 C CA . HIS A 1 501 ? 25.749 22.181 -37.062 1.00 4.99 501 HIS A CA 1
ATOM 3839 C C . HIS A 1 501 ? 24.458 22.901 -37.405 1.00 5.00 501 HIS A C 1
ATOM 3840 O O . HIS A 1 501 ? 23.454 22.282 -37.830 1.00 6.15 501 HIS A O 1
ATOM 3847 N N . SER A 1 502 ? 24.478 24.222 -37.185 1.00 4.82 502 SER A N 1
ATOM 3848 C CA . SER A 1 502 ? 23.288 25.038 -37.354 1.00 5.74 502 SER A CA 1
ATOM 3849 C C . SER A 1 502 ? 23.549 26.186 -38.310 1.00 6.28 502 SER A C 1
ATOM 3850 O O . SER A 1 502 ? 24.682 26.656 -38.475 1.00 7.46 502 SER A O 1
ATOM 3853 N N . GLY A 1 503 ? 22.483 26.688 -38.897 1.00 6.58 503 GLY A N 1
ATOM 3854 C CA . GLY A 1 503 ? 22.540 27.818 -39.819 1.00 6.92 503 GLY A CA 1
ATOM 3855 C C . GLY A 1 503 ? 21.482 28.815 -39.417 1.00 6.00 503 GLY A C 1
ATOM 3856 O O . GLY A 1 503 ? 20.503 28.525 -38.741 1.00 7.22 503 GLY A O 1
ATOM 3857 N N . MET A 1 504 ? 21.680 30.055 -39.847 1.00 7.19 504 MET A N 1
ATOM 3858 C CA . MET A 1 504 ? 20.743 31.138 -39.700 1.00 6.75 504 MET A CA 1
ATOM 3859 C C . MET A 1 504 ? 20.877 32.097 -40.868 1.00 6.24 504 MET A C 1
ATOM 3860 O O . MET A 1 504 ? 21.999 32.349 -41.341 1.00 7.12 504 MET A O 1
ATOM 3865 N N . VAL A 1 505 ? 19.769 32.705 -41.254 1.00 5.83 505 VAL A N 1
ATOM 3866 C CA . VAL A 1 505 ? 19.785 33.841 -42.165 1.00 5.58 505 VAL A CA 1
ATOM 3867 C C . VAL A 1 505 ? 18.758 34.838 -41.613 1.00 5.89 505 VAL A C 1
ATOM 3868 O O . VAL A 1 505 ? 17.716 34.393 -41.138 1.00 7.09 505 VAL A O 1
ATOM 3872 N N . ILE A 1 506 ? 19.061 36.121 -41.700 1.00 6.68 506 ILE A N 1
ATOM 3873 C CA . ILE A 1 506 ? 18.087 37.128 -41.281 1.00 6.66 506 ILE A CA 1
ATOM 3874 C C . ILE A 1 506 ? 17.986 38.176 -42.405 1.00 7.34 506 ILE A C 1
ATOM 3875 O O . ILE A 1 506 ? 18.966 38.611 -42.997 1.00 7.77 506 ILE A O 1
ATOM 3880 N N . VAL A 1 507 ? 16.747 38.578 -42.718 1.00 7.70 507 VAL A N 1
ATOM 3881 C CA . VAL A 1 507 ? 16.458 39.602 -43.686 1.00 8.42 507 VAL A CA 1
ATOM 3882 C C . VAL A 1 507 ? 16.439 41.023 -43.097 1.00 8.63 507 VAL A C 1
ATOM 3883 O O . VAL A 1 507 ? 15.818 41.285 -42.061 1.00 9.33 507 VAL A O 1
ATOM 3887 N N . CYS A 1 508 ? 17.154 41.895 -43.795 1.00 8.23 508 CYS A N 1
ATOM 3888 C CA . CYS A 1 508 ? 17.145 43.319 -43.457 1.00 9.41 508 CYS A CA 1
ATOM 3889 C C . CYS A 1 508 ? 16.202 43.996 -44.435 1.00 9.90 508 CYS A C 1
ATOM 3890 O O . CYS A 1 508 ? 16.611 44.280 -45.566 1.00 9.69 508 CYS A O 1
ATOM 3893 N N . ASP A 1 509 ? 14.947 44.215 -43.988 1.00 10.98 509 ASP A N 1
ATOM 3894 C CA . ASP A 1 509 ? 14.000 44.795 -44.938 1.00 11.20 509 ASP A CA 1
ATOM 3895 C C . ASP A 1 509 ? 13.724 46.262 -44.668 1.00 10.44 509 ASP A C 1
ATOM 3896 O O . ASP A 1 509 ? 12.807 46.834 -45.271 1.00 12.71 509 ASP A O 1
ATOM 3901 N N . GLY A 1 510 ? 14.517 46.887 -43.801 1.00 10.35 510 GLY A N 1
ATOM 3902 C CA . GLY A 1 510 ? 14.452 48.333 -43.521 1.00 11.39 510 GLY A CA 1
ATOM 3903 C C . GLY A 1 510 ? 13.425 48.657 -42.458 1.00 12.94 510 GLY A C 1
ATOM 3904 O O . GLY A 1 510 ? 13.248 49.844 -42.117 1.00 14.96 510 GLY A O 1
ATOM 3905 N N . THR A 1 511 ? 12.727 47.641 -41.910 1.00 10.69 511 THR A N 1
ATOM 3906 C CA . THR A 1 511 ? 11.689 47.930 -40.916 1.00 11.33 511 THR A CA 1
ATOM 3907 C C . THR A 1 511 ? 12.237 47.991 -39.480 1.00 10.80 511 THR A C 1
ATOM 3908 O O . THR A 1 511 ? 13.282 47.434 -39.128 1.00 11.04 511 THR A O 1
ATOM 3912 N N . ASP A 1 512 ? 11.494 48.666 -38.625 1.00 11.19 512 ASP A N 1
ATOM 3913 C CA . ASP A 1 512 ? 11.826 48.752 -37.224 1.00 10.65 512 ASP A CA 1
ATOM 3914 C C . ASP A 1 512 ? 11.721 47.343 -36.632 1.00 11.06 512 ASP A C 1
ATOM 3915 O O . ASP A 1 512 ? 12.492 47.045 -35.746 1.00 11.27 512 ASP A O 1
ATOM 3920 N N . GLU A 1 513 ? 10.760 46.566 -37.101 1.00 10.25 513 GLU A N 1
ATOM 3921 C CA . GLU A 1 513 ? 10.658 45.214 -36.522 1.00 10.52 513 GLU A CA 1
ATOM 3922 C C . GLU A 1 513 ? 11.906 44.398 -36.810 1.00 8.77 513 GLU A C 1
ATOM 3923 O O . GLU A 1 513 ? 12.443 43.664 -35.973 1.00 10.91 513 GLU A O 1
ATOM 3929 N N . ALA A 1 514 ? 12.367 44.514 -38.056 1.00 8.70 514 ALA A N 1
ATOM 3930 C CA . ALA A 1 514 ? 13.596 43.784 -38.392 1.00 9.04 514 ALA A CA 1
ATOM 3931 C C . ALA A 1 514 ? 14.771 44.291 -37.575 1.00 8.71 514 ALA A C 1
ATOM 3932 O O . ALA A 1 514 ? 15.627 43.540 -37.120 1.00 9.84 514 ALA A O 1
ATOM 3934 N N . ALA A 1 515 ? 14.878 45.593 -37.345 1.00 9.42 515 ALA A N 1
ATOM 3935 C CA . ALA A 1 515 ? 15.961 46.123 -36.561 1.00 9.76 515 ALA A CA 1
ATOM 3936 C C . ALA A 1 515 ? 15.990 45.514 -35.160 1.00 9.69 515 ALA A C 1
ATOM 3937 O O . ALA A 1 515 ? 17.048 45.189 -34.596 1.00 9.42 515 ALA A O 1
ATOM 3939 N N . GLU A 1 516 ? 14.819 45.339 -34.523 1.00 9.62 516 GLU A N 1
ATOM 3940 C CA . GLU A 1 516 ? 14.809 44.724 -33.201 1.00 10.64 516 GLU A CA 1
ATOM 3941 C C . GLU A 1 516 ? 15.313 43.278 -33.276 1.00 9.01 516 GLU A C 1
ATOM 3942 O O . GLU A 1 516 ? 16.119 42.835 -32.440 1.00 10.90 516 GLU A O 1
ATOM 3948 N N . ARG A 1 517 ? 14.884 42.518 -34.299 1.00 8.97 517 ARG A N 1
ATOM 3949 C CA . ARG A 1 517 ? 15.391 41.159 -34.425 1.00 8.17 517 ARG A CA 1
ATOM 3950 C C . ARG A 1 517 ? 16.879 41.140 -34.700 1.00 8.46 517 ARG A C 1
ATOM 3951 O O . ARG A 1 517 ? 17.625 40.353 -34.102 1.00 9.18 517 ARG A O 1
ATOM 3959 N N . ILE A 1 518 ? 17.333 41.987 -35.637 1.00 8.05 518 ILE A N 1
ATOM 3960 C CA . ILE A 1 518 ? 18.747 41.996 -36.023 1.00 7.66 518 ILE A CA 1
ATOM 3961 C C . ILE A 1 518 ? 19.622 42.277 -34.816 1.00 7.68 518 ILE A C 1
ATOM 3962 O O . ILE A 1 518 ? 20.665 41.599 -34.662 1.00 8.60 518 ILE A O 1
ATOM 3967 N N . ALA A 1 519 ? 19.283 43.268 -33.991 1.00 8.82 519 ALA A N 1
ATOM 3968 C CA . ALA A 1 519 ? 20.157 43.666 -32.901 1.00 9.92 519 ALA A CA 1
ATOM 3969 C C . ALA A 1 519 ? 20.424 42.475 -31.970 1.00 11.01 519 ALA A C 1
ATOM 3970 O O . ALA A 1 519 ? 21.547 42.253 -31.529 1.00 13.27 519 ALA A O 1
ATOM 3972 N N . ARG A 1 520 ? 19.374 41.671 -31.702 1.00 10.35 520 ARG A N 1
ATOM 3973 C CA . ARG A 1 520 ? 19.602 40.571 -30.754 1.00 10.27 520 ARG A CA 1
ATOM 3974 C C . ARG A 1 520 ? 20.162 39.364 -31.514 1.00 9.30 520 ARG A C 1
ATOM 3975 O O . ARG A 1 520 ? 21.080 38.734 -31.001 1.00 8.66 520 ARG A O 1
ATOM 3983 N N . VAL A 1 521 ? 19.687 39.069 -32.705 1.00 8.44 521 VAL A N 1
ATOM 3984 C CA . VAL A 1 521 ? 20.159 37.867 -33.384 1.00 8.62 521 VAL A CA 1
ATOM 3985 C C . VAL A 1 521 ? 21.620 37.934 -33.748 1.00 8.15 521 VAL A C 1
ATOM 3986 O O . VAL A 1 521 ? 22.370 36.980 -33.568 1.00 8.04 521 VAL A O 1
ATOM 3990 N N . LEU A 1 522 ? 22.068 39.117 -34.221 1.00 6.53 522 LEU A N 1
ATOM 3991 C CA . LEU A 1 522 ? 23.496 39.235 -34.608 1.00 6.68 522 LEU A CA 1
ATOM 3992 C C . LEU A 1 522 ? 24.409 39.505 -33.437 1.00 8.02 522 LEU A C 1
ATOM 3993 O O . LEU A 1 522 ? 25.646 39.507 -33.611 1.00 8.20 522 LEU A O 1
ATOM 3998 N N . THR A 1 523 ? 23.887 39.716 -32.227 1.00 8.18 523 THR A N 1
ATOM 3999 C CA . THR A 1 523 ? 24.627 39.643 -30.980 1.00 7.53 523 THR A CA 1
ATOM 4000 C C . THR A 1 523 ? 24.681 38.192 -30.522 1.00 7.42 523 THR A C 1
ATOM 4001 O O . THR A 1 523 ? 25.741 37.669 -30.196 1.00 7.31 523 THR A O 1
ATOM 4005 N N . ASN A 1 524 ? 23.518 37.533 -30.496 1.00 7.03 524 ASN A N 1
ATOM 4006 C CA . ASN A 1 524 ? 23.450 36.210 -29.882 1.00 6.74 524 ASN A CA 1
ATOM 4007 C C . ASN A 1 524 ? 24.187 35.149 -30.695 1.00 6.37 524 ASN A C 1
ATOM 4008 O O . ASN A 1 524 ? 24.804 34.254 -30.113 1.00 7.57 524 ASN A O 1
ATOM 4013 N N . ASP A 1 525 ? 24.103 35.252 -32.024 1.00 6.26 525 ASP A N 1
ATOM 4014 C CA . ASP A 1 525 ? 24.686 34.192 -32.874 1.00 6.18 525 ASP A CA 1
ATOM 4015 C C . ASP A 1 525 ? 26.194 34.126 -32.711 1.00 6.56 525 ASP A C 1
ATOM 4016 O O . ASP A 1 525 ? 26.687 33.043 -32.313 1.00 7.25 525 ASP A O 1
ATOM 4021 N N . PRO A 1 526 ? 26.989 35.176 -32.868 1.00 6.50 526 PRO A N 1
ATOM 4022 C CA . PRO A 1 526 ? 28.402 35.064 -32.521 1.00 7.25 526 PRO A CA 1
ATOM 4023 C C . PRO A 1 526 ? 28.590 34.946 -31.016 1.00 5.70 526 PRO A C 1
ATOM 4024 O O . PRO A 1 526 ? 29.578 34.366 -30.559 1.00 7.12 526 PRO A O 1
ATOM 4028 N N . GLY A 1 527 ? 27.680 35.486 -30.197 1.00 5.95 527 GLY A N 1
ATOM 4029 C CA . GLY A 1 527 ? 27.807 35.363 -28.754 1.00 6.90 527 GLY A CA 1
ATOM 4030 C C . GLY A 1 527 ? 27.877 33.909 -28.298 1.00 6.17 527 GLY A C 1
ATOM 4031 O O . GLY A 1 527 ? 28.580 33.562 -27.339 1.00 7.49 527 GLY A O 1
ATOM 4032 N N . THR A 1 528 ? 27.120 33.044 -28.979 1.00 5.87 528 THR A N 1
ATOM 4033 C CA . THR A 1 528 ? 27.124 31.637 -28.569 1.00 6.07 528 THR A CA 1
ATOM 4034 C C . THR A 1 528 ? 28.468 31.003 -28.862 1.00 5.86 528 THR A C 1
ATOM 4035 O O . THR A 1 528 ? 28.868 30.079 -28.163 1.00 7.33 528 THR A O 1
ATOM 4039 N N . GLY A 1 529 ? 29.204 31.522 -29.861 1.00 6.66 529 GLY A N 1
ATOM 4040 C CA . GLY A 1 529 ? 30.513 30.933 -30.142 1.00 6.61 529 GLY A CA 1
ATOM 4041 C C . GLY A 1 529 ? 31.572 31.420 -29.158 1.00 5.53 529 GLY A C 1
ATOM 4042 O O . GLY A 1 529 ? 32.412 30.641 -28.706 1.00 6.38 529 GLY A O 1
ATOM 4043 N N . VAL A 1 530 ? 31.494 32.693 -28.788 1.00 6.00 530 VAL A N 1
ATOM 4044 C CA . VAL A 1 530 ? 32.388 33.173 -27.702 1.00 6.95 530 VAL A CA 1
ATOM 4045 C C . VAL A 1 530 ? 32.061 32.411 -26.433 1.00 5.91 530 VAL A C 1
ATOM 4046 O O . VAL A 1 530 ? 32.951 31.970 -25.715 1.00 7.15 530 VAL A O 1
ATOM 4050 N N . MET A 1 531 ? 30.747 32.251 -26.131 1.00 6.43 531 MET A N 1
ATOM 4051 C CA . MET A 1 531 ? 30.367 31.437 -24.970 1.00 6.64 531 MET A CA 1
ATOM 4052 C C . MET A 1 531 ? 30.950 30.035 -24.994 1.00 6.36 531 MET A C 1
ATOM 4053 O O . MET A 1 531 ? 31.489 29.505 -24.032 1.00 7.74 531 MET A O 1
ATOM 4058 N N . ARG A 1 532 ? 30.862 29.370 -26.153 1.00 5.70 532 ARG A N 1
ATOM 4059 C CA . ARG A 1 532 ? 31.282 27.999 -26.274 1.00 5.88 532 ARG A CA 1
ATOM 4060 C C . ARG A 1 532 ? 32.815 27.898 -26.091 1.00 6.02 532 ARG A C 1
ATOM 4061 O O . ARG A 1 532 ? 33.262 26.950 -25.457 1.00 6.33 532 ARG A O 1
ATOM 4069 N N . HIS A 1 533 ? 33.554 28.874 -26.634 1.00 5.89 533 HIS A N 1
ATOM 4070 C CA . HIS A 1 533 ? 35.014 28.806 -26.470 1.00 6.81 533 HIS A CA 1
ATOM 4071 C C . HIS A 1 533 ? 35.438 29.274 -25.091 1.00 5.92 533 HIS A C 1
ATOM 4072 O O . HIS A 1 533 ? 36.414 28.758 -24.548 1.00 6.83 533 HIS A O 1
ATOM 4079 N N . ALA A 1 534 ? 34.653 30.150 -24.477 1.00 6.14 534 ALA A N 1
ATOM 4080 C CA . ALA A 1 534 ? 34.934 30.532 -23.093 1.00 6.80 534 ALA A CA 1
ATOM 4081 C C . ALA A 1 534 ? 34.698 29.367 -22.134 1.00 6.72 534 ALA A C 1
ATOM 4082 O O . ALA A 1 534 ? 35.462 29.134 -21.185 1.00 7.44 534 ALA A O 1
ATOM 4084 N N . ASP A 1 535 ? 33.642 28.581 -22.423 1.00 6.24 535 ASP A N 1
ATOM 4085 C CA . ASP A 1 535 ? 33.335 27.389 -21.635 1.00 7.32 535 ASP A CA 1
ATOM 4086 C C . ASP A 1 535 ? 34.471 26.373 -21.693 1.00 7.34 535 ASP A C 1
ATOM 4087 O O . ASP A 1 535 ? 34.820 25.736 -20.685 1.00 8.03 535 ASP A O 1
ATOM 4092 N N . ALA A 1 536 ? 35.075 26.271 -22.878 1.00 7.24 536 ALA A N 1
ATOM 4093 C CA . ALA A 1 536 ? 36.196 25.389 -23.072 1.00 7.62 536 ALA A CA 1
ATOM 4094 C C . ALA A 1 536 ? 37.448 25.932 -22.358 1.00 7.66 536 ALA A C 1
ATOM 4095 O O . ALA A 1 536 ? 38.401 25.192 -22.256 1.00 9.26 536 ALA A O 1
ATOM 4097 N N . GLY A 1 537 ? 37.460 27.180 -21.917 1.00 8.05 537 GLY A N 1
ATOM 4098 C CA . GLY A 1 537 ? 38.568 27.702 -21.114 1.00 8.68 537 GLY A CA 1
ATOM 4099 C C . GLY A 1 537 ? 39.562 28.485 -21.932 1.00 8.96 537 GLY A C 1
ATOM 4100 O O . GLY A 1 537 ? 40.705 28.723 -21.433 1.00 11.57 537 GLY A O 1
ATOM 4101 N N . TYR A 1 538 ? 39.225 28.898 -23.183 1.00 7.72 538 TYR A N 1
ATOM 4102 C CA . TYR A 1 538 ? 40.173 29.748 -23.942 1.00 8.54 538 TYR A CA 1
ATOM 4103 C C . TYR A 1 538 ? 40.148 31.169 -23.385 1.00 9.45 538 TYR A C 1
ATOM 4104 O O . TYR A 1 538 ? 39.124 31.855 -23.366 1.00 8.90 538 TYR A O 1
ATOM 4113 N N . ASP A 1 539 ? 41.311 31.623 -22.908 1.00 10.30 539 ASP A N 1
ATOM 4114 C CA . ASP A 1 539 ? 41.423 32.906 -22.277 1.00 12.76 539 ASP A CA 1
ATOM 4115 C C . ASP A 1 539 ? 41.030 33.984 -23.257 1.00 11.95 539 ASP A C 1
ATOM 4116 O O . ASP A 1 539 ? 40.424 34.984 -22.891 1.00 14.42 539 ASP A O 1
ATOM 4121 N N . ILE A 1 540 ? 41.327 33.863 -24.549 1.00 12.50 540 ILE A N 1
ATOM 4122 C CA . ILE A 1 540 ? 40.964 34.904 -25.496 1.00 12.55 540 ILE A CA 1
ATOM 4123 C C . ILE A 1 540 ? 39.451 34.984 -25.645 1.00 10.74 540 ILE A C 1
ATOM 4124 O O . ILE A 1 540 ? 38.927 36.083 -25.873 1.00 9.77 540 ILE A O 1
ATOM 4129 N N . ALA A 1 541 ? 38.737 33.855 -25.508 1.00 9.03 541 ALA A N 1
ATOM 4130 C CA . ALA A 1 541 ? 37.267 33.900 -25.566 1.00 8.19 541 ALA A CA 1
ATOM 4131 C C . ALA A 1 541 ? 36.681 34.487 -24.286 1.00 6.58 541 ALA A C 1
ATOM 4132 O O . ALA A 1 541 ? 35.713 35.262 -24.306 1.00 7.37 541 ALA A O 1
ATOM 4134 N N . ILE A 1 542 ? 37.297 34.144 -23.137 1.00 7.93 542 ILE A N 1
ATOM 4135 C CA . ILE A 1 542 ? 36.826 34.737 -21.878 1.00 7.95 542 ILE A CA 1
ATOM 4136 C C . ILE A 1 542 ? 37.024 36.264 -21.917 1.00 8.23 542 ILE A C 1
ATOM 4137 O O . ILE A 1 542 ? 36.153 37.034 -21.512 1.00 8.51 542 ILE A O 1
ATOM 4142 N N . ASP A 1 543 ? 38.170 36.709 -22.462 1.00 7.30 543 ASP A N 1
ATOM 4143 C CA . ASP A 1 543 ? 38.437 38.141 -22.573 1.00 8.52 543 ASP A CA 1
ATOM 4144 C C . ASP A 1 543 ? 37.382 38.803 -23.474 1.00 8.59 543 ASP A C 1
ATOM 4145 O O . ASP A 1 543 ? 36.825 39.838 -23.152 1.00 9.19 543 ASP A O 1
ATOM 4150 N N . CYS A 1 544 ? 37.088 38.152 -24.591 1.00 8.18 544 CYS A N 1
ATOM 4151 C CA . CYS A 1 544 ? 36.084 38.719 -25.510 1.00 8.47 544 CYS A CA 1
ATOM 4152 C C . CYS A 1 544 ? 34.706 38.800 -24.849 1.00 8.20 544 CYS A C 1
ATOM 4153 O O . CYS A 1 544 ? 34.002 39.792 -24.959 1.00 9.06 544 CYS A O 1
ATOM 4156 N N . ALA A 1 545 ? 34.334 37.736 -24.131 1.00 7.88 545 ALA A N 1
ATOM 4157 C CA . ALA A 1 545 ? 33.079 37.722 -23.420 1.00 8.38 545 ALA A CA 1
ATOM 4158 C C . ALA A 1 545 ? 32.969 38.911 -22.466 1.00 7.69 545 ALA A C 1
ATOM 4159 O O . ALA A 1 545 ? 31.951 39.582 -22.382 1.00 9.13 545 ALA A O 1
ATOM 4161 N N . LYS A 1 546 ? 34.074 39.178 -21.743 1.00 8.51 546 LYS A N 1
ATOM 4162 C CA . LYS A 1 546 ? 34.037 40.274 -20.773 1.00 9.79 546 LYS A CA 1
ATOM 4163 C C . LYS A 1 546 ? 33.939 41.604 -21.502 1.00 9.32 546 LYS A C 1
ATOM 4164 O O . LYS A 1 546 ? 33.178 42.490 -21.111 1.00 11.68 546 LYS A O 1
ATOM 4170 N N . GLU A 1 547 ? 34.716 41.765 -22.596 1.00 9.60 547 GLU A N 1
ATOM 4171 C CA . GLU A 1 547 ? 34.737 43.010 -23.350 1.00 10.14 547 GLU A CA 1
ATOM 4172 C C . GLU A 1 547 ? 33.375 43.346 -23.922 1.00 9.47 547 GLU A C 1
ATOM 4173 O O . GLU A 1 547 ? 32.959 44.496 -23.948 1.00 11.25 547 GLU A O 1
ATOM 4179 N N . GLN A 1 548 ? 32.677 42.292 -24.386 1.00 9.29 548 GLN A N 1
ATOM 4180 C CA . GLN A 1 548 ? 31.390 42.444 -25.038 1.00 10.18 548 GLN A CA 1
ATOM 4181 C C . GLN A 1 548 ? 30.223 42.386 -24.063 1.00 9.56 548 GLN A C 1
ATOM 4182 O O . GLN A 1 548 ? 29.054 42.487 -24.466 1.00 14.06 548 GLN A O 1
ATOM 4188 N N . GLY A 1 549 ? 30.431 42.194 -22.774 1.00 9.69 549 GLY A N 1
ATOM 4189 C CA . GLY A 1 549 ? 29.398 42.173 -21.773 1.00 10.14 549 GLY A CA 1
ATOM 4190 C C . GLY A 1 549 ? 28.506 40.952 -21.848 1.00 9.89 549 GLY A C 1
ATOM 4191 O O . GLY A 1 549 ? 27.342 41.069 -21.449 1.00 12.54 549 GLY A O 1
ATOM 4192 N N . LEU A 1 550 ? 28.991 39.791 -22.297 1.00 8.81 550 LEU A N 1
ATOM 4193 C CA . LEU A 1 550 ? 28.145 38.615 -22.294 1.00 9.01 550 LEU A CA 1
ATOM 4194 C C . LEU A 1 550 ? 27.830 38.176 -20.869 1.00 9.00 550 LEU A C 1
ATOM 4195 O O . LEU A 1 550 ? 28.603 38.344 -19.916 1.00 12.16 550 LEU A O 1
ATOM 4200 N N . ASP A 1 551 ? 26.649 37.590 -20.697 1.00 9.04 551 ASP A N 1
ATOM 4201 C CA . ASP A 1 551 ? 26.167 37.135 -19.393 1.00 7.86 551 ASP A CA 1
ATOM 4202 C C . ASP A 1 551 ? 26.355 35.617 -19.388 1.00 7.99 551 ASP A C 1
ATOM 4203 O O . ASP A 1 551 ? 25.528 34.901 -19.973 1.00 8.98 551 ASP A O 1
ATOM 4208 N N . LEU A 1 552 ? 27.454 35.146 -18.839 1.00 8.67 552 LEU A N 1
ATOM 4209 C CA . LEU A 1 552 ? 27.838 33.728 -18.870 1.00 8.52 552 LEU A CA 1
ATOM 4210 C C . LEU A 1 552 ? 27.823 33.268 -17.422 1.00 9.10 552 LEU A C 1
ATOM 4211 O O . LEU A 1 552 ? 28.818 33.434 -16.704 1.00 11.18 552 LEU A O 1
ATOM 4216 N N . PRO A 1 553 ? 26.705 32.734 -16.929 1.00 9.10 553 PRO A N 1
ATOM 4217 C CA . PRO A 1 553 ? 26.580 32.528 -15.467 1.00 9.46 553 PRO A CA 1
ATOM 4218 C C . PRO A 1 553 ? 27.693 31.752 -14.781 1.00 10.57 553 PRO A C 1
ATOM 4219 O O . PRO A 1 553 ? 28.006 32.061 -13.612 1.00 12.04 553 PRO A O 1
ATOM 4223 N N . MET A 1 554 ? 28.337 30.778 -15.407 1.00 10.89 554 MET A N 1
ATOM 4224 C CA . MET A 1 554 ? 29.388 30.038 -14.705 1.00 12.69 554 MET A CA 1
ATOM 4225 C C . MET A 1 554 ? 30.730 30.752 -14.770 1.00 13.66 554 MET A C 1
ATOM 4226 O O . MET A 1 554 ? 31.727 30.365 -14.138 1.00 16.94 554 MET A O 1
ATOM 4231 N N . ILE A 1 555 ? 30.801 31.837 -15.543 1.00 12.31 555 ILE A N 1
ATOM 4232 C CA . ILE A 1 555 ? 32.072 32.555 -15.708 1.00 11.82 555 ILE A CA 1
ATOM 4233 C C . ILE A 1 555 ? 31.963 33.981 -15.153 1.00 13.97 555 ILE A C 1
ATOM 4234 O O . ILE A 1 555 ? 32.788 34.393 -14.366 1.00 20.52 555 ILE A O 1
ATOM 4239 N N . THR A 1 556 ? 30.935 34.728 -15.524 1.00 15.07 556 THR A N 1
ATOM 4240 C CA . THR A 1 556 ? 30.723 36.092 -15.052 1.00 15.04 556 THR A CA 1
ATOM 4241 C C . THR A 1 556 ? 29.707 36.129 -13.912 1.00 17.48 556 THR A C 1
ATOM 4242 O O . THR A 1 556 ? 29.511 37.181 -13.271 1.00 22.48 556 THR A O 1
ATOM 4246 N N . GLY A 1 557 ? 29.021 35.044 -13.558 1.00 18.28 557 GLY A N 1
ATOM 4247 C CA . GLY A 1 557 ? 28.260 35.029 -12.295 1.00 18.73 557 GLY A CA 1
ATOM 4248 C C . GLY A 1 557 ? 26.758 34.952 -12.479 1.00 17.74 557 GLY A C 1
ATOM 4249 O O . GLY A 1 557 ? 25.944 34.436 -11.533 1.00 18.50 557 GLY A O 1
ATOM 4251 N N . ASN B 1 5 ? 30.745 18.116 -4.850 1.00 25.93 5 ASN B N 1
ATOM 4252 C CA . ASN B 1 5 ? 30.132 18.647 -6.042 1.00 22.34 5 ASN B CA 1
ATOM 4253 C C . ASN B 1 5 ? 29.157 17.641 -6.654 1.00 18.34 5 ASN B C 1
ATOM 4254 O O . ASN B 1 5 ? 28.352 18.013 -7.468 1.00 13.50 5 ASN B O 1
ATOM 4259 N N . LYS B 1 6 ? 29.212 16.369 -6.294 1.00 21.46 6 LYS B N 1
ATOM 4260 C CA . LYS B 1 6 ? 28.361 15.307 -6.793 1.00 22.39 6 LYS B CA 1
ATOM 4261 C C . LYS B 1 6 ? 27.230 14.850 -5.862 1.00 17.32 6 LYS B C 1
ATOM 4262 O O . LYS B 1 6 ? 26.144 14.357 -6.196 1.00 21.44 6 LYS B O 1
ATOM 4268 N N . TYR B 1 7 ? 27.496 14.985 -4.588 1.00 16.35 7 TYR B N 1
ATOM 4269 C CA . TYR B 1 7 ? 26.655 14.500 -3.508 1.00 12.84 7 TYR B CA 1
ATOM 4270 C C . TYR B 1 7 ? 26.337 15.656 -2.572 1.00 13.33 7 TYR B C 1
ATOM 4271 O O . TYR B 1 7 ? 27.248 16.344 -2.163 1.00 19.48 7 TYR B O 1
ATOM 4280 N N . ARG B 1 8 ? 25.077 15.852 -2.238 1.00 12.81 8 ARG B N 1
ATOM 4281 C CA . ARG B 1 8 ? 24.694 16.860 -1.280 1.00 13.93 8 ARG B CA 1
ATOM 4282 C C . ARG B 1 8 ? 23.618 16.272 -0.380 1.00 13.23 8 ARG B C 1
ATOM 4283 O O . ARG B 1 8 ? 22.555 15.827 -0.861 1.00 15.72 8 ARG B O 1
ATOM 4291 N N . ASP B 1 9 ? 23.926 16.280 0.925 1.00 16.85 9 ASP B N 1
ATOM 4292 C CA . ASP B 1 9 ? 23.023 15.714 1.905 1.00 17.98 9 ASP B CA 1
ATOM 4293 C C . ASP B 1 9 ? 21.950 16.742 2.253 1.00 18.27 9 ASP B C 1
ATOM 4294 O O . ASP B 1 9 ? 21.899 17.396 3.295 1.00 28.59 9 ASP B O 1
ATOM 4299 N N . VAL B 1 10 ? 21.040 16.909 1.317 1.00 18.86 10 VAL B N 1
ATOM 4300 C CA . VAL B 1 10 ? 19.946 17.828 1.396 1.00 18.88 10 VAL B CA 1
ATOM 4301 C C . VAL B 1 10 ? 18.691 17.209 0.804 1.00 18.22 10 VAL B C 1
ATOM 4302 O O . VAL B 1 10 ? 18.732 16.418 -0.147 1.00 19.59 10 VAL B O 1
ATOM 4306 N N . GLU B 1 11 ? 17.589 17.599 1.423 1.00 19.27 11 GLU B N 1
ATOM 4307 C CA . GLU B 1 11 ? 16.289 17.297 0.827 1.00 17.64 11 GLU B CA 1
ATOM 4308 C C . GLU B 1 11 ? 15.806 18.556 0.119 1.00 16.65 11 GLU B C 1
ATOM 4309 O O . GLU B 1 11 ? 15.770 19.634 0.716 1.00 21.01 11 GLU B O 1
ATOM 4315 N N . ILE B 1 12 ? 15.452 18.422 -1.145 1.00 14.67 12 ILE B N 1
ATOM 4316 C CA . ILE B 1 12 ? 14.947 19.553 -1.922 1.00 13.32 12 ILE B CA 1
ATOM 4317 C C . ILE B 1 12 ? 13.492 19.327 -2.292 1.00 13.17 12 ILE B C 1
ATOM 4318 O O . ILE B 1 12 ? 13.146 18.198 -2.694 1.00 15.25 12 ILE B O 1
ATOM 4323 N N . ARG B 1 13 ? 12.671 20.349 -2.189 1.00 13.86 13 ARG B N 1
ATOM 4324 C CA . ARG B 1 13 ? 11.276 20.252 -2.608 1.00 14.74 13 ARG B CA 1
ATOM 4325 C C . ARG B 1 13 ? 10.884 21.538 -3.312 1.00 14.66 13 ARG B C 1
ATOM 4326 O O . ARG B 1 13 ? 11.406 22.574 -2.952 1.00 17.94 13 ARG B O 1
ATOM 4334 N N . ALA B 1 14 ? 9.925 21.456 -4.234 1.00 15.85 14 ALA B N 1
ATOM 4335 C CA . ALA B 1 14 ? 9.483 22.685 -4.857 1.00 14.75 14 ALA B CA 1
ATOM 4336 C C . ALA B 1 14 ? 8.841 23.640 -3.862 1.00 14.64 14 ALA B C 1
ATOM 4337 O O . ALA B 1 14 ? 8.025 23.187 -3.036 1.00 16.66 14 ALA B O 1
ATOM 4339 N N . PRO B 1 15 ? 9.134 24.944 -3.935 1.00 16.65 15 PRO B N 1
ATOM 4340 C CA . PRO B 1 15 ? 8.319 25.975 -3.278 1.00 17.35 15 PRO B CA 1
ATOM 4341 C C . PRO B 1 15 ? 6.830 25.772 -3.566 1.00 19.22 15 PRO B C 1
ATOM 4342 O O . PRO B 1 15 ? 6.472 25.316 -4.663 1.00 16.86 15 PRO B O 1
ATOM 4346 N N . ARG B 1 16 ? 5.998 26.103 -2.583 1.00 18.01 16 ARG B N 1
ATOM 4347 C CA . ARG B 1 16 ? 4.560 25.956 -2.760 1.00 16.90 16 ARG B CA 1
ATOM 4348 C C . ARG B 1 16 ? 3.824 27.284 -2.749 1.00 19.00 16 ARG B C 1
ATOM 4349 O O . ARG B 1 16 ? 4.412 28.318 -2.405 1.00 18.66 16 ARG B O 1
ATOM 4357 N N . GLY B 1 17 ? 2.518 27.218 -3.053 1.00 17.08 17 GLY B N 1
ATOM 4358 C CA . GLY B 1 17 ? 1.702 28.406 -2.894 1.00 16.57 17 GLY B CA 1
ATOM 4359 C C . GLY B 1 17 ? 2.030 29.502 -3.884 1.00 17.60 17 GLY B C 1
ATOM 4360 O O . GLY B 1 17 ? 2.682 29.227 -4.906 1.00 18.54 17 GLY B O 1
ATOM 4361 N N . ASN B 1 18 ? 1.588 30.735 -3.577 1.00 19.26 18 ASN B N 1
ATOM 4362 C CA . ASN B 1 18 ? 1.572 31.812 -4.551 1.00 21.15 18 ASN B CA 1
ATOM 4363 C C . ASN B 1 18 ? 2.719 32.808 -4.443 1.00 20.85 18 ASN B C 1
ATOM 4364 O O . ASN B 1 18 ? 2.727 33.689 -5.315 1.00 24.72 18 ASN B O 1
ATOM 4369 N N . LYS B 1 19 ? 3.591 32.684 -3.454 1.00 19.74 19 LYS B N 1
ATOM 4370 C CA . LYS B 1 19 ? 4.690 33.635 -3.354 1.00 20.35 19 LYS B CA 1
ATOM 4371 C C . LYS B 1 19 ? 5.794 33.305 -4.349 1.00 20.01 19 LYS B C 1
ATOM 4372 O O . LYS B 1 19 ? 6.180 32.131 -4.384 1.00 21.66 19 LYS B O 1
ATOM 4378 N N . LEU B 1 20 ? 6.268 34.292 -5.083 1.00 17.08 20 LEU B N 1
ATOM 4379 C CA . LEU B 1 20 ? 7.332 34.051 -6.029 1.00 17.69 20 LEU B CA 1
ATOM 4380 C C . LEU B 1 20 ? 8.674 34.355 -5.372 1.00 19.28 20 LEU B C 1
ATOM 4381 O O . LEU B 1 20 ? 8.820 35.227 -4.518 1.00 23.86 20 LEU B O 1
ATOM 4386 N N . THR B 1 21 ? 9.677 33.613 -5.834 1.00 18.17 21 THR B N 1
ATOM 4387 C CA . THR B 1 21 ? 11.054 34.047 -5.522 1.00 19.55 21 THR B CA 1
ATOM 4388 C C . THR B 1 21 ? 11.733 34.521 -6.813 1.00 14.99 21 THR B C 1
ATOM 4389 O O . THR B 1 21 ? 12.628 35.351 -6.736 1.00 16.22 21 THR B O 1
ATOM 4393 N N . ALA B 1 22 ? 11.337 33.972 -7.961 1.00 13.43 22 ALA B N 1
ATOM 4394 C CA . ALA B 1 22 ? 11.793 34.462 -9.272 1.00 13.13 22 ALA B CA 1
ATOM 4395 C C . ALA B 1 22 ? 10.956 35.665 -9.678 1.00 11.25 22 ALA B C 1
ATOM 4396 O O . ALA B 1 22 ? 10.005 36.053 -8.958 1.00 14.97 22 ALA B O 1
ATOM 4398 N N . LYS B 1 23 ? 11.279 36.307 -10.803 1.00 11.93 23 LYS B N 1
ATOM 4399 C CA . LYS B 1 23 ? 10.629 37.580 -11.121 1.00 12.05 23 LYS B CA 1
ATOM 4400 C C . LYS B 1 23 ? 9.262 37.448 -11.744 1.00 14.02 23 LYS B C 1
ATOM 4401 O O . LYS B 1 23 ? 8.524 38.437 -11.835 1.00 15.32 23 LYS B O 1
ATOM 4407 N N . SER B 1 24 ? 8.880 36.248 -12.192 1.00 13.59 24 SER B N 1
ATOM 4408 C CA . SER B 1 24 ? 7.582 36.053 -12.816 1.00 11.76 24 SER B CA 1
ATOM 4409 C C . SER B 1 24 ? 7.212 34.567 -12.745 1.00 11.88 24 SER B C 1
ATOM 4410 O O . SER B 1 24 ? 8.078 33.762 -12.411 1.00 11.57 24 SER B O 1
ATOM 4413 N N . TRP B 1 25 ? 5.951 34.272 -13.077 1.00 11.23 25 TRP B N 1
ATOM 4414 C CA . TRP B 1 25 ? 5.601 32.829 -13.034 1.00 11.04 25 TRP B CA 1
ATOM 4415 C C . TRP B 1 25 ? 6.312 32.081 -14.142 1.00 10.39 25 TRP B C 1
ATOM 4416 O O . TRP B 1 25 ? 6.514 30.866 -14.006 1.00 12.21 25 TRP B O 1
ATOM 4427 N N . LEU B 1 26 ? 6.673 32.766 -15.238 1.00 11.32 26 LEU B N 1
ATOM 4428 C CA . LEU B 1 26 ? 7.340 32.011 -16.306 1.00 11.40 26 LEU B CA 1
ATOM 4429 C C . LEU B 1 26 ? 8.753 31.581 -15.903 1.00 11.92 26 LEU B C 1
ATOM 4430 O O . LEU B 1 26 ? 9.319 30.670 -16.518 1.00 12.60 26 LEU B O 1
ATOM 4435 N N . THR B 1 27 ? 9.388 32.218 -14.923 1.00 11.42 27 THR B N 1
ATOM 4436 C CA . THR B 1 27 ? 10.725 31.823 -14.477 1.00 9.81 27 THR B CA 1
ATOM 4437 C C . THR B 1 27 ? 10.625 31.091 -13.143 1.00 9.49 27 THR B C 1
ATOM 4438 O O . THR B 1 27 ? 11.448 30.233 -12.827 1.00 10.92 27 THR B O 1
ATOM 4442 N N . GLU B 1 28 ? 9.580 31.389 -12.346 1.00 10.29 28 GLU B N 1
ATOM 4443 C CA . GLU B 1 28 ? 9.310 30.589 -11.150 1.00 10.65 28 GLU B CA 1
ATOM 4444 C C . GLU B 1 28 ? 9.004 29.149 -11.542 1.00 10.27 28 GLU B C 1
ATOM 4445 O O . GLU B 1 28 ? 9.375 28.196 -10.821 1.00 11.17 28 GLU B O 1
ATOM 4451 N N . ALA B 1 29 ? 8.307 28.942 -12.675 1.00 9.72 29 ALA B N 1
ATOM 4452 C CA . ALA B 1 29 ? 7.875 27.588 -13.013 1.00 10.21 29 ALA B CA 1
ATOM 4453 C C . ALA B 1 29 ? 9.049 26.632 -13.233 1.00 8.76 29 ALA B C 1
ATOM 4454 O O . ALA B 1 29 ? 9.032 25.564 -12.645 1.00 9.19 29 ALA B O 1
ATOM 4456 N N . PRO B 1 30 ? 10.032 26.948 -14.072 1.00 8.99 30 PRO B N 1
ATOM 4457 C CA . PRO B 1 30 ? 11.161 26.002 -14.229 1.00 9.17 30 PRO B CA 1
ATOM 4458 C C . PRO B 1 30 ? 11.927 25.851 -12.927 1.00 9.06 30 PRO B C 1
ATOM 4459 O O . PRO B 1 30 ? 12.447 24.787 -12.649 1.00 9.74 30 PRO B O 1
ATOM 4463 N N . LEU B 1 31 ? 11.997 26.911 -12.106 1.00 9.63 31 LEU B N 1
ATOM 4464 C CA . LEU B 1 31 ? 12.672 26.821 -10.802 1.00 10.35 31 LEU B CA 1
ATOM 4465 C C . LEU B 1 31 ? 11.979 25.756 -9.936 1.00 9.82 31 LEU B C 1
ATOM 4466 O O . LEU B 1 31 ? 12.629 24.891 -9.328 1.00 10.18 31 LEU B O 1
ATOM 4471 N N . ARG B 1 32 ? 10.639 25.821 -9.874 1.00 10.38 32 ARG B N 1
ATOM 4472 C CA . ARG B 1 32 ? 9.888 24.853 -9.061 1.00 10.51 32 ARG B CA 1
ATOM 4473 C C . ARG B 1 32 ? 9.936 23.454 -9.658 1.00 8.28 32 ARG B C 1
ATOM 4474 O O . ARG B 1 32 ? 10.067 22.507 -8.886 1.00 9.57 32 ARG B O 1
ATOM 4482 N N . MET B 1 33 ? 9.908 23.332 -11.002 1.00 8.19 33 MET B N 1
ATOM 4483 C CA . MET B 1 33 ? 9.923 21.977 -11.563 1.00 8.75 33 MET B CA 1
ATOM 4484 C C . MET B 1 33 ? 11.294 21.334 -11.489 1.00 8.39 33 MET B C 1
ATOM 4485 O O . MET B 1 33 ? 11.408 20.115 -11.346 1.00 8.91 33 MET B O 1
ATOM 4490 N N . LEU B 1 34 ? 12.362 22.118 -11.560 1.00 8.55 34 LEU B N 1
ATOM 4491 C CA . LEU B 1 34 ? 13.703 21.588 -11.303 1.00 8.15 34 LEU B CA 1
ATOM 4492 C C . LEU B 1 34 ? 13.769 21.018 -9.896 1.00 8.00 34 LEU B C 1
ATOM 4493 O O . LEU B 1 34 ? 14.239 19.910 -9.639 1.00 9.52 34 LEU B O 1
ATOM 4498 N N . MET B 1 35 ? 13.276 21.792 -8.901 1.00 9.11 35 MET B N 1
ATOM 4499 C CA . MET B 1 35 ? 13.313 21.326 -7.521 1.00 9.38 35 MET B CA 1
ATOM 4500 C C . MET B 1 35 ? 12.418 20.100 -7.330 1.00 8.70 35 MET B C 1
ATOM 4501 O O . MET B 1 35 ? 12.747 19.190 -6.572 1.00 10.74 35 MET B O 1
ATOM 4506 N N . ASN B 1 36 ? 11.272 20.106 -8.011 1.00 9.37 36 ASN B N 1
ATOM 4507 C CA . ASN B 1 36 ? 10.314 18.997 -7.884 1.00 8.94 36 ASN B CA 1
ATOM 4508 C C . ASN B 1 36 ? 10.960 17.730 -8.408 1.00 7.73 36 ASN B C 1
ATOM 4509 O O . ASN B 1 36 ? 10.724 16.678 -7.885 1.00 10.02 36 ASN B O 1
ATOM 4514 N N . ASN B 1 37 ? 11.784 17.852 -9.474 1.00 8.22 37 ASN B N 1
ATOM 4515 C CA . ASN B 1 37 ? 12.475 16.691 -10.031 1.00 8.70 37 ASN B CA 1
ATOM 4516 C C . ASN B 1 37 ? 13.397 16.046 -9.011 1.00 9.35 37 ASN B C 1
ATOM 4517 O O . ASN B 1 37 ? 13.794 14.876 -9.165 1.00 11.16 37 ASN B O 1
ATOM 4522 N N . LEU B 1 38 ? 13.830 16.793 -7.974 1.00 8.89 38 LEU B N 1
ATOM 4523 C CA . LEU B 1 38 ? 14.718 16.298 -6.937 1.00 9.22 38 LEU B CA 1
ATOM 4524 C C . LEU B 1 38 ? 13.994 16.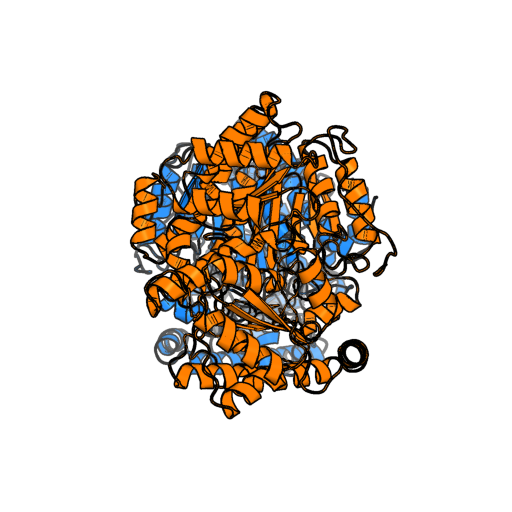018 -5.637 1.00 10.41 38 LEU B C 1
ATOM 4525 O O . LEU B 1 38 ? 14.616 15.649 -4.658 1.00 12.24 38 LEU B O 1
ATOM 4530 N N . ASP B 1 39 ? 12.667 16.132 -5.606 1.00 10.61 39 ASP B N 1
ATOM 4531 C CA . ASP B 1 39 ? 11.969 15.848 -4.326 1.00 10.31 39 ASP B CA 1
ATOM 4532 C C . ASP B 1 39 ? 12.208 14.429 -3.858 1.00 10.66 39 ASP B C 1
ATOM 4533 O O . ASP B 1 39 ? 12.212 13.492 -4.691 1.00 9.39 39 ASP B O 1
ATOM 4538 N N . PRO B 1 40 ? 12.442 14.169 -2.567 1.00 11.87 40 PRO B N 1
ATOM 4539 C CA . PRO B 1 40 ? 12.694 12.793 -2.112 1.00 13.91 40 PRO B CA 1
ATOM 4540 C C . PRO B 1 40 ? 11.518 11.875 -2.411 1.00 13.26 40 PRO B C 1
ATOM 4541 O O . PRO B 1 40 ? 11.759 10.661 -2.444 1.00 14.03 40 PRO B O 1
ATOM 4545 N N . GLN B 1 41 ? 10.314 12.397 -2.608 1.00 12.47 41 GLN B N 1
ATOM 4546 C CA . GLN B 1 41 ? 9.151 11.538 -2.889 1.00 12.88 41 GLN B CA 1
ATOM 4547 C C . GLN B 1 41 ? 9.043 11.289 -4.390 1.00 11.81 41 GLN B C 1
ATOM 4548 O O . GLN B 1 41 ? 8.227 10.454 -4.793 1.00 11.81 41 GLN B O 1
ATOM 4554 N N . VAL B 1 42 ? 9.846 11.973 -5.207 1.00 10.09 42 VAL B N 1
ATOM 4555 C CA . VAL B 1 42 ? 9.817 11.909 -6.673 1.00 9.37 42 VAL B CA 1
ATOM 4556 C C . VAL B 1 42 ? 11.003 11.196 -7.275 1.00 10.04 42 VAL B C 1
ATOM 4557 O O . VAL B 1 42 ? 10.829 10.295 -8.113 1.00 11.00 42 VAL B O 1
ATOM 4561 N N . ALA B 1 43 ? 12.221 11.553 -6.880 1.00 10.42 43 ALA B N 1
ATOM 4562 C CA . ALA B 1 43 ? 13.437 11.140 -7.546 1.00 9.15 43 ALA B CA 1
ATOM 4563 C C . ALA B 1 43 ? 13.991 9.848 -6.958 1.00 9.49 43 ALA B C 1
ATOM 4564 O O . ALA B 1 43 ? 13.861 9.587 -5.779 1.00 11.37 43 ALA B O 1
ATOM 4566 N N . GLU B 1 44 ? 14.669 9.054 -7.796 1.00 8.90 44 GLU B N 1
ATOM 4567 C CA . GLU B 1 44 ? 15.304 7.833 -7.318 1.00 10.11 44 GLU B CA 1
ATOM 4568 C C . GLU B 1 44 ? 16.508 8.119 -6.441 1.00 10.71 44 GLU B C 1
ATOM 4569 O O . GLU B 1 44 ? 16.658 7.378 -5.460 1.00 12.17 44 GLU B O 1
ATOM 4575 N N . ASN B 1 45 ? 17.367 9.099 -6.721 1.00 10.02 45 ASN B N 1
ATOM 4576 C CA . ASN B 1 45 ? 18.577 9.297 -5.892 1.00 11.40 45 ASN B CA 1
ATOM 4577 C C . ASN B 1 45 ? 18.999 10.744 -5.944 1.00 10.58 45 ASN B C 1
ATOM 4578 O O . ASN B 1 45 ? 20.074 11.064 -6.455 1.00 10.25 45 ASN B O 1
ATOM 4583 N N . PRO B 1 46 ? 18.132 11.618 -5.466 1.00 10.81 46 PRO B N 1
ATOM 4584 C CA . PRO B 1 46 ? 18.349 13.070 -5.653 1.00 10.39 46 PRO B CA 1
ATOM 4585 C C . PRO B 1 46 ? 19.530 13.669 -4.878 1.00 10.87 46 PRO B C 1
ATOM 4586 O O . PRO B 1 46 ? 19.945 14.772 -5.281 1.00 10.62 46 PRO B O 1
ATOM 4590 N N . LYS B 1 47 ? 20.092 12.985 -3.875 1.00 10.56 47 LYS B N 1
ATOM 4591 C CA . LYS B 1 47 ? 21.261 13.590 -3.234 1.00 11.24 47 LYS B CA 1
ATOM 4592 C C . LYS B 1 47 ? 22.449 13.521 -4.182 1.00 11.13 47 LYS B C 1
ATOM 4593 O O . LYS B 1 47 ? 23.419 14.254 -4.044 1.00 11.11 47 LYS B O 1
ATOM 4599 N N . GLU B 1 48 ? 22.404 12.679 -5.200 1.00 10.31 48 GLU B N 1
ATOM 4600 C CA . GLU B 1 48 ? 23.386 12.723 -6.278 1.00 11.22 48 GLU B CA 1
ATOM 4601 C C . GLU B 1 48 ? 22.820 13.254 -7.585 1.00 9.19 48 GLU B C 1
ATOM 4602 O O . GLU B 1 48 ? 23.389 12.906 -8.643 1.00 10.33 48 GLU B O 1
ATOM 4608 N N . LEU B 1 49 ? 21.768 14.016 -7.522 1.00 9.42 49 LEU B N 1
ATOM 4609 C CA . LEU B 1 49 ? 21.118 14.711 -8.657 1.00 8.92 49 LEU B CA 1
ATOM 4610 C C . LEU B 1 49 ? 20.354 13.739 -9.593 1.00 9.17 49 LEU B C 1
ATOM 4611 O O . LEU B 1 49 ? 19.891 14.187 -10.642 1.00 9.03 49 LEU B O 1
ATOM 4616 N N . VAL B 1 50 ? 20.263 12.448 -9.227 1.00 8.61 50 VAL B N 1
ATOM 4617 C CA . VAL B 1 50 ? 19.667 11.436 -10.096 1.00 8.12 50 VAL B CA 1
ATOM 4618 C C . VAL B 1 50 ? 18.163 11.376 -9.885 1.00 8.68 50 VAL B C 1
ATOM 4619 O O . VAL B 1 50 ? 17.646 11.199 -8.762 1.00 9.06 50 VAL B O 1
ATOM 4623 N N . VAL B 1 51 ? 17.441 11.538 -10.979 1.00 7.64 51 VAL B N 1
ATOM 4624 C CA . VAL B 1 51 ? 16.008 11.529 -11.033 1.00 8.09 51 VAL B CA 1
ATOM 4625 C C . VAL B 1 51 ? 15.499 10.130 -11.399 1.00 7.70 51 VAL B C 1
ATOM 4626 O O . VAL B 1 51 ? 14.685 9.550 -10.645 1.00 8.50 51 VAL B O 1
ATOM 4630 N N . TYR B 1 52 ? 15.912 9.568 -12.514 1.00 7.96 52 TYR B N 1
ATOM 4631 C CA . TYR B 1 52 ? 15.455 8.217 -12.865 1.00 7.11 52 TYR B CA 1
ATOM 4632 C C . TYR B 1 52 ? 16.371 7.653 -13.954 1.00 7.77 52 TYR B C 1
ATOM 4633 O O . TYR B 1 52 ? 17.269 8.336 -14.454 1.00 8.30 52 TYR B O 1
ATOM 4642 N N . GLY B 1 53 ? 16.106 6.402 -14.374 1.00 7.73 53 GLY B N 1
ATOM 4643 C CA . GLY B 1 53 ? 16.624 5.954 -15.671 1.00 7.98 53 GLY B CA 1
ATOM 4644 C C . GLY B 1 53 ? 18.145 5.805 -15.725 1.00 7.59 53 GLY B C 1
ATOM 4645 O O . GLY B 1 53 ? 18.801 6.320 -16.658 1.00 9.46 53 GLY B O 1
ATOM 4646 N N . GLY B 1 54 ? 18.700 5.088 -14.750 1.00 8.29 54 GLY B N 1
ATOM 4647 C CA . GLY B 1 54 ? 20.168 4.980 -14.689 1.00 8.72 54 GLY B CA 1
ATOM 4648 C C . GLY B 1 54 ? 20.707 6.249 -14.055 1.00 8.46 54 GLY B C 1
ATOM 4649 O O . GLY B 1 54 ? 20.310 6.534 -12.922 1.00 12.94 54 GLY B O 1
ATOM 4650 N N . ILE B 1 55 ? 21.532 7.023 -14.749 1.00 8.59 55 ILE B N 1
ATOM 4651 C CA . ILE B 1 55 ? 22.096 8.243 -14.143 1.00 8.20 55 ILE B CA 1
ATOM 4652 C C . ILE B 1 55 ? 21.476 9.474 -14.799 1.00 7.55 55 ILE B C 1
ATOM 4653 O O . ILE B 1 55 ? 22.107 10.490 -15.104 1.00 8.81 55 ILE B O 1
ATOM 4658 N N . GLY B 1 56 ? 20.168 9.473 -15.075 1.00 7.25 56 GLY B N 1
ATOM 4659 C CA . GLY B 1 56 ? 19.491 10.654 -15.610 1.00 6.85 56 GLY B CA 1
ATOM 4660 C C . GLY B 1 56 ? 19.389 11.700 -14.517 1.00 7.12 56 GLY B C 1
ATOM 4661 O O . GLY B 1 56 ? 18.817 11.455 -13.445 1.00 8.72 56 GLY B O 1
ATOM 4662 N N . ARG B 1 57 ? 20.030 12.844 -14.786 1.00 6.88 57 ARG B N 1
ATOM 4663 C CA . ARG B 1 57 ? 20.207 13.877 -13.756 1.00 8.18 57 ARG B CA 1
ATOM 4664 C C . ARG B 1 57 ? 19.490 15.165 -14.111 1.00 7.24 57 ARG B C 1
ATOM 4665 O O . ARG B 1 57 ? 19.209 15.463 -15.279 1.00 8.37 57 ARG B O 1
ATOM 4673 N N . ALA B 1 58 ? 19.219 15.963 -13.051 1.00 7.57 58 ALA B N 1
ATOM 4674 C CA . ALA B 1 58 ? 18.539 17.239 -13.226 1.00 8.31 58 ALA B CA 1
ATOM 4675 C C . ALA B 1 58 ? 19.519 18.400 -13.504 1.00 7.26 58 ALA B C 1
ATOM 4676 O O . ALA B 1 58 ? 19.097 19.394 -14.099 1.00 7.63 58 ALA B O 1
ATOM 4678 N N . ALA B 1 59 ? 20.788 18.268 -13.036 1.00 7.11 59 ALA B N 1
ATOM 4679 C CA . ALA B 1 59 ? 21.770 19.336 -13.250 1.00 8.36 59 ALA B CA 1
ATOM 4680 C C . ALA B 1 59 ? 23.119 18.644 -13.237 1.00 7.21 59 ALA B C 1
ATOM 4681 O O . ALA B 1 59 ? 23.172 17.509 -12.783 1.00 8.37 59 ALA B O 1
ATOM 4683 N N . ARG B 1 60 ? 24.147 19.290 -13.814 1.00 6.45 60 ARG B N 1
ATOM 4684 C CA . ARG B 1 60 ? 25.371 18.514 -14.017 1.00 6.37 60 ARG B CA 1
ATOM 4685 C C . ARG B 1 60 ? 26.043 18.071 -12.710 1.00 7.22 60 ARG B C 1
ATOM 4686 O O . ARG B 1 60 ? 26.616 16.984 -12.586 1.00 7.89 60 ARG B O 1
ATOM 4694 N N . ASN B 1 61 ? 26.037 18.997 -11.753 1.00 8.42 61 ASN B N 1
ATOM 4695 C CA . ASN B 1 61 ? 26.683 18.832 -10.450 1.00 8.08 61 ASN B CA 1
ATOM 4696 C C . ASN B 1 61 ? 26.087 19.906 -9.552 1.00 7.61 61 ASN B C 1
ATOM 4697 O O . ASN B 1 61 ? 25.248 20.709 -10.006 1.00 8.13 61 ASN B O 1
ATOM 4702 N N . TRP B 1 62 ? 26.460 19.915 -8.261 1.00 8.73 62 TRP B N 1
ATOM 4703 C CA . TRP B 1 62 ? 25.764 20.844 -7.332 1.00 9.25 62 TRP B CA 1
ATOM 4704 C C . TRP B 1 62 ? 26.147 22.293 -7.539 1.00 9.53 62 TRP B C 1
ATOM 4705 O O . TRP B 1 62 ? 25.298 23.187 -7.332 1.00 10.83 62 TRP B O 1
ATOM 4716 N N . GLU B 1 63 ? 27.335 22.601 -8.020 1.00 9.81 63 GLU B N 1
ATOM 4717 C CA . GLU B 1 63 ? 27.627 24.002 -8.373 1.00 10.47 63 GLU B CA 1
ATOM 4718 C C . GLU B 1 63 ? 26.733 24.481 -9.502 1.00 9.38 63 GLU B C 1
ATOM 4719 O O . GLU B 1 63 ? 26.215 25.603 -9.494 1.00 9.65 63 GLU B O 1
ATOM 4725 N N . CYS B 1 64 ? 26.528 23.616 -10.496 1.00 9.14 64 CYS B N 1
ATOM 4726 C CA . CYS B 1 64 ? 25.657 23.973 -11.616 1.00 8.61 64 CYS B CA 1
ATOM 4727 C C . CYS B 1 64 ? 24.202 24.115 -11.159 1.00 8.44 64 CYS B C 1
ATOM 4728 O O . CYS B 1 64 ? 23.498 25.033 -11.566 1.00 9.03 64 CYS B O 1
ATOM 4731 N N . TYR B 1 65 ? 23.757 23.205 -10.283 1.00 9.08 65 TYR B N 1
ATOM 4732 C CA . TYR B 1 65 ? 22.415 23.328 -9.707 1.00 9.83 65 TYR B CA 1
ATOM 4733 C C . TYR B 1 65 ? 22.259 24.718 -9.080 1.00 9.56 65 TYR B C 1
ATOM 4734 O O . TYR B 1 65 ? 21.284 25.425 -9.330 1.00 10.70 65 TYR B O 1
ATOM 4743 N N . ASP B 1 66 ? 23.181 25.054 -8.165 1.00 9.62 66 ASP B N 1
ATOM 4744 C CA . ASP B 1 66 ? 23.018 26.331 -7.455 1.00 10.24 66 ASP B CA 1
ATOM 4745 C C . ASP B 1 66 ? 22.976 27.510 -8.398 1.00 9.03 66 ASP B C 1
ATOM 4746 O O . ASP B 1 66 ? 22.223 28.468 -8.210 1.00 10.72 66 ASP B O 1
ATOM 4751 N N . LYS B 1 67 ? 23.826 27.445 -9.461 1.00 8.70 67 LYS B N 1
ATOM 4752 C CA . LYS B 1 67 ? 23.870 28.561 -10.404 1.00 8.77 67 LYS B CA 1
ATOM 4753 C C . LYS B 1 67 ? 22.619 28.614 -11.270 1.00 8.16 67 LYS B C 1
ATOM 4754 O O . LYS B 1 67 ? 22.169 29.688 -11.624 1.00 9.28 67 LYS B O 1
ATOM 4760 N N . ILE B 1 68 ? 22.053 27.441 -11.622 1.00 8.65 68 ILE B N 1
ATOM 4761 C CA . ILE B 1 68 ? 20.766 27.491 -12.349 1.00 8.03 68 ILE B CA 1
ATOM 4762 C C . ILE B 1 68 ? 19.706 28.161 -11.479 1.00 8.36 68 ILE B C 1
ATOM 4763 O O . ILE B 1 68 ? 18.958 29.015 -11.914 1.00 9.56 68 ILE B O 1
ATOM 4768 N N . VAL B 1 69 ? 19.633 27.745 -10.191 1.00 8.83 69 VAL B N 1
ATOM 4769 C CA . VAL B 1 69 ? 18.604 28.365 -9.322 1.00 10.04 69 VAL B CA 1
ATOM 4770 C C . VAL B 1 69 ? 18.805 29.879 -9.201 1.00 10.12 69 VAL B C 1
ATOM 4771 O O . VAL B 1 69 ? 17.862 30.678 -9.347 1.00 10.32 69 VAL B O 1
ATOM 4775 N N . GLU B 1 70 ? 20.061 30.260 -8.948 1.00 10.20 70 GLU B N 1
ATOM 4776 C CA . GLU B 1 70 ? 20.373 31.684 -8.872 1.00 11.79 70 GLU B CA 1
ATOM 4777 C C . GLU B 1 70 ? 20.022 32.466 -10.137 1.00 10.18 70 GLU B C 1
ATOM 4778 O O . GLU B 1 70 ? 19.483 33.583 -10.130 1.00 11.35 70 GLU B O 1
ATOM 4784 N N . THR B 1 71 ? 20.333 31.859 -11.295 1.00 8.91 71 THR B N 1
ATOM 4785 C CA . THR B 1 71 ? 20.105 32.539 -12.560 1.00 8.82 71 THR B CA 1
ATOM 4786 C C . THR B 1 71 ? 18.609 32.609 -12.911 1.00 8.98 71 THR B C 1
ATOM 4787 O O . THR B 1 71 ? 18.142 33.649 -13.343 1.00 9.31 71 THR B O 1
ATOM 4791 N N . LEU B 1 72 ? 17.857 31.537 -12.707 1.00 9.04 72 LEU B N 1
ATOM 4792 C CA . LEU B 1 72 ? 16.411 31.590 -12.882 1.00 9.56 72 LEU B CA 1
ATOM 4793 C C . LEU B 1 72 ? 15.800 32.651 -11.996 1.00 9.07 72 LEU B C 1
ATOM 4794 O O . LEU B 1 72 ? 14.879 33.379 -12.415 1.00 10.90 72 LEU B O 1
ATOM 4799 N N . THR B 1 73 ? 16.321 32.750 -10.760 1.00 9.71 73 THR B N 1
ATOM 4800 C CA . THR B 1 73 ? 15.731 33.744 -9.847 1.00 10.38 73 THR B CA 1
ATOM 4801 C C . THR B 1 73 ? 15.867 35.176 -10.370 1.00 10.30 73 THR B C 1
ATOM 4802 O O . THR B 1 73 ? 15.028 36.011 -10.082 1.00 11.56 73 THR B O 1
ATOM 4806 N N . ARG B 1 74 ? 16.924 35.490 -11.125 1.00 11.12 74 ARG B N 1
ATOM 4807 C CA . ARG B 1 74 ? 17.134 36.861 -11.567 1.00 11.47 74 ARG B CA 1
ATOM 4808 C C . ARG B 1 74 ? 16.761 37.081 -13.014 1.00 10.52 74 ARG B C 1
ATOM 4809 O O . ARG B 1 74 ? 16.823 38.218 -13.521 1.00 13.22 74 ARG B O 1
ATOM 4817 N N . LEU B 1 75 ? 16.398 36.043 -13.772 1.00 10.91 75 LEU B N 1
ATOM 4818 C CA . LEU B 1 75 ? 16.143 36.135 -15.199 1.00 10.81 75 LEU B CA 1
ATOM 4819 C C . LEU B 1 75 ? 15.013 37.103 -15.507 1.00 10.74 75 LEU B C 1
ATOM 4820 O O . LEU B 1 75 ? 13.939 37.043 -14.886 1.00 12.47 75 LEU B O 1
ATOM 4825 N N . GLU B 1 76 ? 15.245 37.974 -16.468 1.00 10.94 76 GLU B N 1
ATOM 4826 C CA . GLU B 1 76 ? 14.242 38.949 -16.865 1.00 12.01 76 GLU B CA 1
ATOM 4827 C C . GLU B 1 76 ? 13.283 38.362 -17.893 1.00 11.54 76 GLU B C 1
ATOM 4828 O O . GLU B 1 76 ? 13.464 37.287 -18.491 1.00 12.45 76 GLU B O 1
ATOM 4834 N N . ASP B 1 77 ? 12.204 39.097 -18.167 1.00 11.84 77 ASP B N 1
ATOM 4835 C CA . ASP B 1 77 ? 11.124 38.514 -18.942 1.00 13.39 77 ASP B CA 1
ATOM 4836 C C . ASP B 1 77 ? 11.435 38.427 -20.428 1.00 12.55 77 ASP B C 1
ATOM 4837 O O . ASP B 1 77 ? 10.689 37.763 -21.146 1.00 14.13 77 ASP B O 1
ATOM 4842 N N . ASP B 1 78 ? 12.455 39.099 -20.905 1.00 10.61 78 ASP B N 1
ATOM 4843 C CA . ASP B 1 78 ? 12.920 39.015 -22.274 1.00 11.06 78 ASP B CA 1
ATOM 4844 C C . ASP B 1 78 ? 14.296 38.356 -22.333 1.00 8.24 78 ASP B C 1
ATOM 4845 O O . ASP B 1 78 ? 14.989 38.547 -23.336 1.00 12.69 78 ASP B O 1
ATOM 4850 N N . GLU B 1 79 ? 14.719 37.612 -21.329 1.00 8.98 79 GLU B N 1
ATOM 4851 C CA . GLU B 1 79 ? 16.000 36.915 -21.331 1.00 9.58 79 GLU B CA 1
ATOM 4852 C C . GLU B 1 79 ? 15.767 35.420 -21.408 1.00 9.98 79 GLU B C 1
ATOM 4853 O O . GLU B 1 79 ? 14.752 34.937 -20.904 1.00 9.97 79 GLU B O 1
ATOM 4859 N N . THR B 1 80 ? 16.724 34.748 -22.024 1.00 8.37 80 THR B N 1
ATOM 4860 C CA . THR B 1 80 ? 16.653 33.279 -22.139 1.00 8.31 80 THR B CA 1
ATOM 4861 C C . THR B 1 80 ? 17.942 32.665 -21.611 1.00 7.12 80 THR B C 1
ATOM 4862 O O . THR B 1 80 ? 19.037 33.082 -22.064 1.00 8.90 80 THR B O 1
ATOM 4866 N N . LEU B 1 81 ? 17.828 31.751 -20.677 1.00 7.27 81 LEU B N 1
ATOM 4867 C CA . LEU B 1 81 ? 18.941 30.980 -20.182 1.00 6.62 81 LEU B CA 1
ATOM 4868 C C . LEU B 1 81 ? 19.173 29.743 -21.069 1.00 6.31 81 LEU B C 1
ATOM 4869 O O . LEU B 1 81 ? 18.218 29.008 -21.393 1.00 6.98 81 LEU B O 1
ATOM 4874 N N . LEU B 1 82 ? 20.426 29.509 -21.460 1.00 7.08 82 LEU B N 1
ATOM 4875 C CA . LEU B 1 82 ? 20.862 28.294 -22.124 1.00 5.83 82 LEU B CA 1
ATOM 4876 C C . LEU B 1 82 ? 21.463 27.324 -21.082 1.00 6.74 82 LEU B C 1
ATOM 4877 O O . LEU B 1 82 ? 22.359 27.720 -20.323 1.00 7.23 82 LEU B O 1
ATOM 4882 N N . VAL B 1 83 ? 20.948 26.116 -21.068 1.00 6.10 83 VAL B N 1
ATOM 4883 C CA . VAL B 1 83 ? 21.455 25.043 -20.227 1.00 6.50 83 VAL B CA 1
ATOM 4884 C C . VAL B 1 83 ? 22.064 24.009 -21.162 1.00 5.87 83 VAL B C 1
ATOM 4885 O O . VAL B 1 83 ? 21.374 23.537 -22.078 1.00 6.50 83 VAL B O 1
ATOM 4889 N N . GLN B 1 84 ? 23.333 23.703 -20.940 1.00 5.52 84 GLN B N 1
ATOM 4890 C CA . GLN B 1 84 ? 24.130 22.796 -21.758 1.00 5.75 84 GLN B CA 1
ATOM 4891 C C . GLN B 1 84 ? 24.553 21.601 -20.901 1.00 6.27 84 GLN B C 1
ATOM 4892 O O . GLN B 1 84 ? 25.377 21.834 -20.005 1.00 6.55 84 GLN B O 1
ATOM 4898 N N . SER B 1 85 ? 24.014 20.416 -21.149 1.00 6.05 85 SER B N 1
ATOM 4899 C CA . SER B 1 85 ? 24.229 19.241 -20.301 1.00 6.81 85 SER B CA 1
ATOM 4900 C C . SER B 1 85 ? 24.277 19.627 -18.821 1.00 6.17 85 SER B C 1
ATOM 4901 O O . SER B 1 85 ? 25.256 19.423 -18.091 1.00 7.08 85 SER B O 1
ATOM 4904 N N . GLY B 1 86 ? 23.171 20.268 -18.394 1.00 6.21 86 GLY B N 1
ATOM 4905 C CA . GLY B 1 86 ? 22.914 20.577 -17.009 1.00 6.53 86 GLY B CA 1
ATOM 4906 C C . GLY B 1 86 ? 23.716 21.720 -16.405 1.00 6.33 86 GLY B C 1
ATOM 4907 O O . GLY B 1 86 ? 23.786 21.776 -15.169 1.00 7.97 86 GLY B O 1
ATOM 4908 N N . LYS B 1 87 ? 24.323 22.530 -17.274 1.00 6.33 87 LYS B N 1
ATOM 4909 C CA . LYS B 1 87 ? 25.157 23.672 -16.841 1.00 6.36 87 LYS B CA 1
ATOM 4910 C C . LYS B 1 87 ? 24.569 24.955 -17.394 1.00 7.05 87 LYS B C 1
ATOM 4911 O O . LYS B 1 87 ? 24.313 25.023 -18.623 1.00 7.03 87 LYS B O 1
ATOM 4917 N N . PRO B 1 88 ? 24.392 25.989 -16.579 1.00 6.82 88 PRO B N 1
ATOM 4918 C CA . PRO B 1 88 ? 23.856 27.263 -17.075 1.00 6.31 88 PRO B CA 1
ATOM 4919 C C . PRO B 1 88 ? 24.981 28.083 -17.727 1.00 7.95 88 PRO B C 1
ATOM 4920 O O . PRO B 1 88 ? 25.802 28.699 -17.054 1.00 10.40 88 PRO B O 1
ATOM 4924 N N . VAL B 1 89 ? 25.002 28.052 -19.074 1.00 7.02 89 VAL B N 1
ATOM 4925 C CA . VAL B 1 89 ? 26.181 28.550 -19.785 1.00 6.77 89 VAL B CA 1
ATOM 4926 C C . VAL B 1 89 ? 26.019 29.965 -20.302 1.00 7.17 89 VAL B C 1
ATOM 4927 O O . VAL B 1 89 ? 27.041 30.644 -20.499 1.00 8.23 89 VAL B O 1
ATOM 4931 N N . GLY B 1 90 ? 24.807 30.462 -20.572 1.00 7.84 90 GLY B N 1
ATOM 4932 C CA . GLY B 1 90 ? 24.666 31.817 -21.095 1.00 8.04 90 GLY B CA 1
ATOM 4933 C C . GLY B 1 90 ? 23.248 32.324 -20.922 1.00 6.69 90 GLY B C 1
ATOM 4934 O O . GLY B 1 90 ? 22.331 31.513 -20.881 1.00 7.94 90 GLY B O 1
ATOM 4935 N N . VAL B 1 91 ? 23.146 33.648 -20.836 1.00 7.13 91 VAL B N 1
ATOM 4936 C CA . VAL B 1 91 ? 21.843 34.310 -20.814 1.00 7.49 91 VAL B CA 1
ATOM 4937 C C . VAL B 1 91 ? 21.829 35.310 -21.962 1.00 6.47 91 VAL B C 1
ATOM 4938 O O . VAL B 1 91 ? 22.757 36.144 -22.038 1.00 8.36 91 VAL B O 1
ATOM 4942 N N . PHE B 1 92 ? 20.857 35.232 -22.834 1.00 7.42 92 PHE B N 1
ATOM 4943 C CA . PHE B 1 92 ? 20.823 36.072 -24.030 1.00 7.82 92 PHE B CA 1
ATOM 4944 C C . PHE B 1 92 ? 19.464 36.773 -24.154 1.00 8.82 92 PHE B C 1
ATOM 4945 O O . PHE B 1 92 ? 18.455 36.230 -23.686 1.00 10.16 92 PHE B O 1
ATOM 4953 N N . LYS B 1 93 ? 19.418 37.953 -24.759 1.00 8.31 93 LYS B N 1
ATOM 4954 C CA . LYS B 1 93 ? 18.168 38.649 -24.986 1.00 10.18 93 LYS B CA 1
ATOM 4955 C C . LYS B 1 93 ? 17.362 38.060 -26.114 1.00 8.18 93 LYS B C 1
ATOM 4956 O O . LYS B 1 93 ? 17.845 37.851 -27.240 1.00 9.76 93 LYS B O 1
ATOM 4962 N N . THR B 1 94 ? 16.096 37.793 -25.812 1.00 8.94 94 THR B N 1
ATOM 4963 C CA . THR B 1 94 ? 15.149 37.332 -26.818 1.00 8.61 94 THR B CA 1
ATOM 4964 C C . THR B 1 94 ? 13.895 38.203 -26.664 1.00 10.05 94 THR B C 1
ATOM 4965 O O . THR B 1 94 ? 13.984 39.410 -26.884 1.00 10.61 94 THR B O 1
ATOM 4969 N N . HIS B 1 95 ? 12.769 37.616 -26.261 1.00 10.15 95 HIS B N 1
ATOM 4970 C CA . HIS B 1 95 ? 11.565 38.446 -26.071 1.00 8.81 95 HIS B CA 1
ATOM 4971 C C . HIS B 1 95 ? 10.597 37.615 -25.214 1.00 9.34 95 HIS B C 1
ATOM 4972 O O . HIS B 1 95 ? 10.804 36.425 -24.974 1.00 9.49 95 HIS B O 1
ATOM 4979 N N . SER B 1 96 ? 9.522 38.245 -24.759 1.00 9.56 96 SER B N 1
ATOM 4980 C CA . SER B 1 96 ? 8.668 37.616 -23.774 1.00 10.29 96 SER B CA 1
ATOM 4981 C C . SER B 1 96 ? 7.850 36.462 -24.351 1.00 8.98 96 SER B C 1
ATOM 4982 O O . SER B 1 96 ? 7.380 35.638 -23.544 1.00 11.84 96 SER B O 1
ATOM 4985 N N . ASN B 1 97 ? 7.734 36.358 -25.673 1.00 9.05 97 ASN B N 1
ATOM 4986 C CA . ASN B 1 97 ? 7.025 35.206 -26.252 1.00 9.26 97 ASN B CA 1
ATOM 4987 C C . ASN B 1 97 ? 7.936 34.080 -26.727 1.00 10.59 97 ASN B C 1
ATOM 4988 O O . ASN B 1 97 ? 7.510 33.132 -27.376 1.00 13.61 97 ASN B O 1
ATOM 4993 N N . ALA B 1 98 ? 9.211 34.158 -26.388 1.00 9.43 98 ALA B N 1
ATOM 4994 C CA . ALA B 1 98 ? 10.158 33.071 -26.582 1.00 9.27 98 ALA B CA 1
ATOM 4995 C C . ALA B 1 98 ? 10.256 32.258 -25.292 1.00 7.30 98 ALA B C 1
ATOM 4996 O O . ALA B 1 98 ? 9.865 32.730 -24.208 1.00 8.14 98 ALA B O 1
ATOM 4998 N N . PRO B 1 99 ? 10.857 31.060 -25.341 1.00 6.92 99 PRO B N 1
ATOM 4999 C CA . PRO B 1 99 ? 11.087 30.332 -24.106 1.00 7.43 99 PRO B CA 1
ATOM 5000 C C . PRO B 1 99 ? 12.073 31.073 -23.212 1.00 6.89 99 PRO B C 1
ATOM 5001 O O . PRO B 1 99 ? 12.992 31.755 -23.695 1.00 8.59 99 PRO B O 1
ATOM 5005 N N . ARG B 1 100 ? 11.867 30.933 -21.907 1.00 6.60 100 ARG B N 1
ATOM 5006 C CA . ARG B 1 100 ? 12.785 31.467 -20.921 1.00 6.79 100 ARG B CA 1
ATOM 5007 C C . ARG B 1 100 ? 14.017 30.572 -20.745 1.00 6.47 100 ARG B C 1
ATOM 5008 O O . ARG B 1 100 ? 15.033 31.042 -20.279 1.00 7.15 100 ARG B O 1
ATOM 5016 N N . VAL B 1 101 ? 13.894 29.267 -21.077 1.00 6.24 101 VAL B N 1
ATOM 5017 C CA . VAL B 1 101 ? 15.041 28.373 -20.941 1.00 6.46 101 VAL B CA 1
ATOM 5018 C C . VAL B 1 101 ? 15.116 27.494 -22.182 1.00 6.04 101 VAL B C 1
ATOM 5019 O O . VAL B 1 101 ? 14.104 26.970 -22.644 1.00 6.62 101 VAL B O 1
ATOM 5023 N N . LEU B 1 102 ? 16.306 27.368 -22.718 1.00 6.01 102 LEU B N 1
ATOM 5024 C CA . LEU B 1 102 ? 16.586 26.460 -23.838 1.00 5.72 102 LEU B CA 1
ATOM 5025 C C . LEU B 1 102 ? 17.627 25.458 -23.326 1.00 5.72 102 LEU B C 1
ATOM 5026 O O . LEU B 1 102 ? 18.666 25.894 -22.806 1.00 7.39 102 LEU B O 1
ATOM 5031 N N . ILE B 1 103 ? 17.299 24.171 -23.460 1.00 6.71 103 ILE B N 1
ATOM 5032 C CA . ILE B 1 103 ? 18.098 23.140 -22.839 1.00 5.82 103 ILE B CA 1
ATOM 5033 C C . ILE B 1 103 ? 18.622 22.144 -23.879 1.00 6.33 103 ILE B C 1
ATOM 5034 O O . ILE B 1 103 ? 17.825 21.656 -24.696 1.00 7.27 103 ILE B O 1
ATOM 5039 N N . ALA B 1 104 ? 19.886 21.823 -23.858 1.00 5.38 104 ALA B N 1
ATOM 5040 C CA . ALA B 1 104 ? 20.405 20.759 -24.763 1.00 5.97 104 ALA B CA 1
ATOM 5041 C C . ALA B 1 104 ? 21.326 19.893 -23.898 1.00 6.09 104 ALA B C 1
ATOM 5042 O O . ALA B 1 104 ? 22.325 20.380 -23.399 1.00 6.19 104 ALA B O 1
ATOM 5044 N N . ASN B 1 105 ? 20.939 18.617 -23.712 1.00 5.77 105 ASN B N 1
ATOM 5045 C CA . ASN B 1 105 ? 21.630 17.721 -22.817 1.00 5.87 105 ASN B CA 1
ATOM 5046 C C . ASN B 1 105 ? 22.055 16.460 -23.564 1.00 6.26 105 ASN B C 1
ATOM 5047 O O . ASN B 1 105 ? 21.268 15.817 -24.264 1.00 6.11 105 ASN B O 1
ATOM 5052 N N . SER B 1 106 ? 23.307 16.093 -23.327 1.00 6.24 106 SER B N 1
ATOM 5053 C CA . SER B 1 106 ? 23.888 14.813 -23.654 1.00 5.85 106 SER B CA 1
ATOM 5054 C C . SER B 1 106 ? 24.121 14.647 -25.147 1.00 5.92 106 SER B C 1
ATOM 5055 O O . SER B 1 106 ? 24.420 13.517 -25.541 1.00 6.87 106 SER B O 1
ATOM 5058 N N . ASN B 1 107 ? 24.006 15.702 -25.941 1.00 5.35 107 ASN B N 1
ATOM 5059 C CA . ASN B 1 107 ? 24.218 15.533 -27.390 1.00 5.66 107 ASN B CA 1
ATOM 5060 C C . ASN B 1 107 ? 25.683 15.335 -27.745 1.00 5.12 107 ASN B C 1
ATOM 5061 O O . ASN B 1 107 ? 26.533 16.111 -27.330 1.00 5.90 107 ASN B O 1
ATOM 5066 N N . LEU B 1 108 ? 25.957 14.288 -28.503 1.00 5.32 108 LEU B N 1
ATOM 5067 C CA . LEU B 1 108 ? 27.317 13.960 -28.942 1.00 5.08 108 LEU B CA 1
ATOM 5068 C C . LEU B 1 108 ? 27.342 13.724 -30.449 1.00 5.39 108 LEU B C 1
ATOM 5069 O O . LEU B 1 108 ? 26.434 13.092 -31.008 1.00 5.92 108 LEU B O 1
ATOM 5074 N N . VAL B 1 109 ? 28.392 14.247 -31.110 1.00 5.99 109 VAL B N 1
ATOM 5075 C CA . VAL B 1 109 ? 28.533 13.982 -32.550 1.00 5.64 109 VAL B CA 1
ATOM 5076 C C . VAL B 1 109 ? 28.485 12.487 -32.783 1.00 5.88 109 VAL B C 1
ATOM 5077 O O . VAL B 1 109 ? 29.108 11.717 -32.024 1.00 6.15 109 VAL B O 1
ATOM 5081 N N . PRO B 1 110 ? 27.740 11.988 -33.756 1.00 5.94 110 PRO B N 1
ATOM 5082 C CA . PRO B 1 110 ? 27.385 10.555 -33.788 1.00 6.39 110 PRO B CA 1
ATOM 5083 C C . PRO B 1 110 ? 28.536 9.565 -33.703 1.00 6.23 110 PRO B C 1
ATOM 5084 O O . PRO B 1 110 ? 28.378 8.583 -32.991 1.00 7.19 110 PRO B O 1
ATOM 5088 N N . HIS B 1 111 ? 29.661 9.791 -34.369 1.00 6.23 111 HIS B N 1
ATOM 5089 C CA . HIS B 1 111 ? 30.716 8.779 -34.275 1.00 6.85 111 HIS B CA 1
ATOM 5090 C C . HIS B 1 111 ? 31.221 8.611 -32.851 1.00 6.94 111 HIS B C 1
ATOM 5091 O O . HIS B 1 111 ? 31.844 7.587 -32.560 1.00 8.60 111 HIS B O 1
ATOM 5098 N N . TRP B 1 112 ? 31.014 9.589 -31.986 1.00 5.61 112 TRP B N 1
ATOM 5099 C CA . TRP B 1 112 ? 31.420 9.541 -30.577 1.00 6.38 112 TRP B CA 1
ATOM 5100 C C . TRP B 1 112 ? 30.248 9.339 -29.613 1.00 6.39 112 TRP B C 1
ATOM 5101 O O . 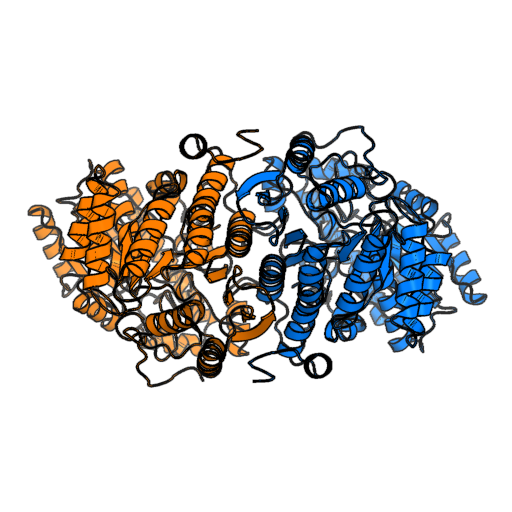TRP B 1 112 ? 30.420 9.472 -28.409 1.00 7.24 112 TRP B O 1
ATOM 5112 N N . ALA B 1 113 ? 29.082 9.006 -30.163 1.00 6.58 113 ALA B N 1
ATOM 5113 C CA . ALA B 1 113 ? 27.879 8.931 -29.348 1.00 7.06 113 ALA B CA 1
ATOM 5114 C C . ALA B 1 113 ? 27.748 7.548 -28.732 1.00 6.02 113 ALA B C 1
ATOM 5115 O O . ALA B 1 113 ? 27.037 6.682 -29.253 1.00 8.56 113 ALA B O 1
ATOM 5117 N N . ASN B 1 114 ? 28.490 7.354 -27.638 1.00 7.32 114 ASN B N 1
ATOM 5118 C CA . ASN B 1 114 ? 28.486 6.042 -26.989 1.00 7.50 114 ASN B CA 1
ATOM 5119 C C . ASN B 1 114 ? 28.807 6.277 -25.506 1.00 6.83 114 ASN B C 1
ATOM 5120 O O . ASN B 1 114 ? 29.299 7.328 -25.114 1.00 7.30 114 ASN B O 1
ATOM 5125 N N . TRP B 1 115 ? 28.502 5.326 -24.652 1.00 7.08 115 TRP B N 1
ATOM 5126 C CA . TRP B 1 115 ? 28.724 5.512 -23.218 1.00 7.53 115 TRP B CA 1
ATOM 5127 C C . TRP B 1 115 ? 30.200 5.649 -22.879 1.00 7.33 115 TRP B C 1
ATOM 5128 O O . TRP B 1 115 ? 30.538 6.365 -21.936 1.00 8.24 115 TRP B O 1
ATOM 5139 N N . GLU B 1 116 ? 31.086 4.987 -23.619 1.00 7.82 116 GLU B N 1
ATOM 5140 C CA . GLU B 1 116 ? 32.529 5.112 -23.261 1.00 9.05 116 GLU B CA 1
ATOM 5141 C C . GLU B 1 116 ? 32.988 6.545 -23.376 1.00 8.31 116 GLU B C 1
ATOM 5142 O O . GLU B 1 116 ? 33.646 7.100 -22.512 1.00 9.01 116 GLU B O 1
ATOM 5148 N N . HIS B 1 117 ? 32.569 7.196 -24.496 1.00 7.58 117 HIS B N 1
ATOM 5149 C CA . HIS B 1 117 ? 32.976 8.599 -24.645 1.00 7.64 117 HIS B CA 1
ATOM 5150 C C . HIS B 1 117 ? 32.224 9.524 -23.681 1.00 6.63 117 HIS B C 1
ATOM 5151 O O . HIS B 1 117 ? 32.791 10.477 -23.134 1.00 7.47 117 HIS B O 1
ATOM 5158 N N . PHE B 1 118 ? 30.930 9.214 -23.452 1.00 7.12 118 PHE B N 1
ATOM 5159 C CA . PHE B 1 118 ? 30.204 10.000 -22.431 1.00 6.94 118 PHE B CA 1
ATOM 5160 C C . PHE B 1 118 ? 30.981 9.951 -21.114 1.00 6.97 118 PHE B C 1
ATOM 5161 O O . PHE B 1 118 ? 31.097 10.965 -20.416 1.00 7.55 118 PHE B O 1
ATOM 5169 N N . ASN B 1 119 ? 31.390 8.737 -20.748 1.00 7.53 119 ASN B N 1
ATOM 5170 C CA . ASN B 1 119 ? 31.989 8.586 -19.396 1.00 8.95 119 ASN B CA 1
ATOM 5171 C C . ASN B 1 119 ? 33.335 9.291 -19.355 1.00 8.35 119 ASN B C 1
ATOM 5172 O O . ASN B 1 119 ? 33.681 9.829 -18.298 1.00 11.08 119 ASN B O 1
ATOM 5177 N N . GLU B 1 120 ? 34.050 9.304 -20.487 1.00 8.71 120 GLU B N 1
ATOM 5178 C CA . GLU B 1 120 ? 35.303 10.081 -20.527 1.00 10.17 120 GLU B CA 1
ATOM 5179 C C . GLU B 1 120 ? 35.032 11.552 -20.269 1.00 9.52 120 GLU B C 1
ATOM 5180 O O . GLU B 1 120 ? 35.729 12.194 -19.496 1.00 10.55 120 GLU B O 1
ATOM 5186 N N . LEU B 1 121 ? 33.994 12.082 -20.926 1.00 8.02 121 LEU B N 1
ATOM 5187 C CA . LEU B 1 121 ? 33.628 13.483 -20.717 1.00 7.95 121 LEU B CA 1
ATOM 5188 C C . LEU B 1 121 ? 33.125 13.745 -19.309 1.00 7.98 121 LEU B C 1
ATOM 5189 O O . LEU B 1 121 ? 33.417 14.768 -18.705 1.00 8.34 121 LEU B O 1
ATOM 5194 N N . ASP B 1 122 ? 32.372 12.737 -18.783 1.00 8.47 122 ASP B N 1
ATOM 5195 C CA . ASP B 1 122 ? 31.857 12.912 -17.424 1.00 8.74 122 ASP B CA 1
ATOM 5196 C C . ASP B 1 122 ? 33.007 13.047 -16.423 1.00 10.15 122 ASP B C 1
ATOM 5197 O O . ASP B 1 122 ? 32.956 13.902 -15.520 1.00 11.75 122 ASP B O 1
ATOM 5202 N N . ALA B 1 123 ? 34.007 12.195 -16.561 1.00 11.43 123 ALA B N 1
ATOM 5203 C CA . ALA B 1 123 ? 35.146 12.250 -15.647 1.00 13.85 123 ALA B CA 1
ATOM 5204 C C . ALA B 1 123 ? 35.868 13.595 -15.721 1.00 14.13 123 ALA B C 1
ATOM 5205 O O . ALA B 1 123 ? 36.575 13.952 -14.779 1.00 15.37 123 ALA B O 1
ATOM 5207 N N . LYS B 1 124 ? 35.756 14.314 -16.832 1.00 11.23 124 LYS B N 1
ATOM 5208 C CA . LYS B 1 124 ? 36.350 15.644 -16.995 1.00 10.90 124 LYS B CA 1
ATOM 5209 C C . LYS B 1 124 ? 35.384 16.751 -16.562 1.00 10.61 124 LYS B C 1
ATOM 5210 O O . LYS B 1 124 ? 35.696 17.932 -16.735 1.00 13.28 124 LYS B O 1
ATOM 5216 N N . GLY B 1 125 ? 34.182 16.447 -16.036 1.00 9.45 125 GLY B N 1
ATOM 5217 C CA . GLY B 1 125 ? 33.204 17.428 -15.643 1.00 9.02 125 GLY B CA 1
ATOM 5218 C C . GLY B 1 125 ? 32.450 18.004 -16.835 1.00 7.75 125 GLY B C 1
ATOM 5219 O O . GLY B 1 125 ? 31.900 19.110 -16.666 1.00 8.60 125 GLY B O 1
ATOM 5220 N N . LEU B 1 126 ? 32.410 17.345 -17.974 1.00 7.59 126 LEU B N 1
ATOM 5221 C CA . LEU B 1 126 ? 31.863 17.909 -19.204 1.00 6.96 126 LEU B CA 1
ATOM 5222 C C . LEU B 1 126 ? 30.532 17.276 -19.623 1.00 7.43 126 LEU B C 1
ATOM 5223 O O . LEU B 1 126 ? 30.068 17.585 -20.738 1.00 8.57 126 LEU B O 1
ATOM 5228 N N . ALA B 1 127 ? 29.940 16.424 -18.802 1.00 7.21 127 ALA B N 1
ATOM 5229 C CA . ALA B 1 127 ? 28.786 15.667 -19.250 1.00 7.49 127 ALA B CA 1
ATOM 5230 C C . ALA B 1 127 ? 27.705 15.525 -18.195 1.00 7.90 127 ALA B C 1
ATOM 5231 O O . ALA B 1 127 ? 27.945 15.576 -16.977 1.00 8.44 127 ALA B O 1
ATOM 5233 N N . MET B 1 128 ? 26.495 15.333 -18.699 1.00 6.72 128 MET B N 1
ATOM 5234 C CA . MET B 1 128 ? 25.341 14.994 -17.855 1.00 6.60 128 MET B CA 1
ATOM 5235 C C . MET B 1 128 ? 24.307 14.292 -18.739 1.00 6.56 128 MET B C 1
ATOM 5236 O O . MET B 1 128 ? 24.077 14.808 -19.837 1.00 6.89 128 MET B O 1
ATOM 5241 N N . TYR B 1 129 ? 23.805 13.184 -18.277 1.00 6.50 129 TYR B N 1
ATOM 5242 C CA . TYR B 1 129 ? 22.788 12.427 -19.006 1.00 6.52 129 TYR B CA 1
ATOM 5243 C C . TYR B 1 129 ? 21.415 13.023 -18.654 1.00 6.21 129 TYR B C 1
ATOM 5244 O O . TYR B 1 129 ? 21.066 13.026 -17.471 1.00 7.56 129 TYR B O 1
ATOM 5253 N N . GLY B 1 130 ? 20.685 13.502 -19.641 1.00 7.32 130 GLY B N 1
ATOM 5254 C CA . GLY B 1 130 ? 19.407 14.142 -19.344 1.00 8.05 130 GLY B CA 1
ATOM 5255 C C . GLY B 1 130 ? 18.245 13.186 -19.281 1.00 6.93 130 GLY B C 1
ATOM 5256 O O . GLY B 1 130 ? 17.132 13.603 -18.903 1.00 7.69 130 GLY B O 1
ATOM 5257 N N . GLN B 1 131 ? 18.434 11.906 -19.625 1.00 7.07 131 GLN B N 1
ATOM 5258 C CA . GLN B 1 131 ? 17.292 11.008 -19.870 1.00 6.69 131 GLN B CA 1
ATOM 5259 C C . GLN B 1 131 ? 16.293 11.734 -20.775 1.00 5.93 131 GLN B C 1
ATOM 5260 O O . GLN B 1 131 ? 16.727 12.437 -21.703 1.00 6.57 131 GLN B O 1
ATOM 5266 N N . MET B 1 132 ? 14.998 11.592 -20.489 1.00 9.02 132 MET B N 1
ATOM 5267 C CA . MET B 1 132 ? 14.028 12.421 -21.217 1.00 9.08 132 MET B CA 1
ATOM 5268 C C . MET B 1 132 ? 13.645 13.618 -20.351 1.00 9.54 132 MET B C 1
ATOM 5269 O O . MET B 1 132 ? 13.973 14.778 -20.669 1.00 11.42 132 MET B O 1
ATOM 5274 N N . THR B 1 133 ? 12.970 13.353 -19.251 1.00 8.66 133 THR B N 1
ATOM 5275 C CA . THR B 1 133 ? 12.437 14.443 -18.403 1.00 8.27 133 THR B CA 1
ATOM 5276 C C . THR B 1 133 ? 13.303 14.742 -17.208 1.00 7.92 133 THR B C 1
ATOM 5277 O O . THR B 1 133 ? 12.938 15.663 -16.428 1.00 9.14 133 THR B O 1
ATOM 5281 N N . ALA B 1 134 ? 14.411 14.041 -16.978 1.00 7.43 134 ALA B N 1
ATOM 5282 C CA . ALA B 1 134 ? 15.291 14.332 -15.839 1.00 8.01 134 ALA B CA 1
ATOM 5283 C C . ALA B 1 134 ? 15.974 15.686 -16.006 1.00 7.75 134 ALA B C 1
ATOM 5284 O O . ALA B 1 134 ? 15.908 16.559 -15.148 1.00 7.97 134 ALA B O 1
ATOM 5286 N N . GLY B 1 135 ? 16.623 15.879 -17.147 1.00 7.16 135 GLY B N 1
ATOM 5287 C CA . GLY B 1 135 ? 17.381 17.078 -17.422 1.00 7.91 135 GLY B CA 1
ATOM 5288 C C . GLY B 1 135 ? 16.506 18.218 -17.923 1.00 7.03 135 GLY B C 1
ATOM 5289 O O . GLY B 1 135 ? 17.022 19.334 -18.117 1.00 8.27 135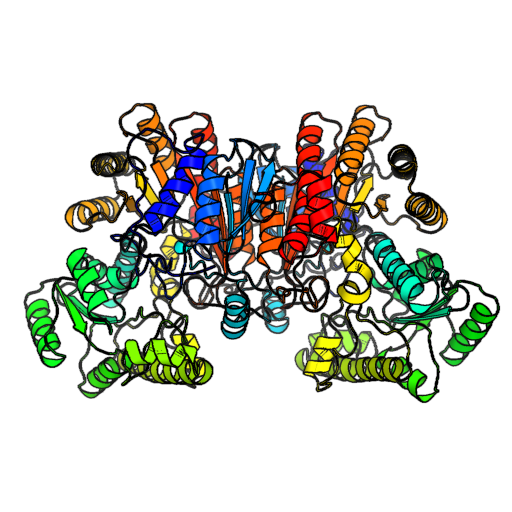 GLY B O 1
ATOM 5290 N N . SER B 1 136 ? 15.225 17.921 -18.169 1.00 7.73 136 SER B N 1
ATOM 5291 C CA . SER B 1 136 ? 14.341 18.974 -18.716 1.00 8.89 136 SER B CA 1
ATOM 5292 C C . SER B 1 136 ? 13.173 19.272 -17.769 1.00 7.83 136 SER B C 1
ATOM 5293 O O . SER B 1 136 ? 12.262 19.998 -18.171 1.00 9.74 136 SER B O 1
ATOM 5296 N N . TRP B 1 137 ? 13.232 18.786 -16.546 1.00 7.51 137 TRP B N 1
ATOM 5297 C CA . TRP B 1 137 ? 12.468 19.351 -15.424 1.00 9.01 137 TRP B CA 1
ATOM 5298 C C . TRP B 1 137 ? 10.971 19.196 -15.644 1.00 7.89 137 TRP B C 1
ATOM 5299 O O . TRP B 1 137 ? 10.198 20.154 -15.472 1.00 9.28 137 TRP B O 1
ATOM 5310 N N . ILE B 1 138 ? 10.532 17.981 -15.979 1.00 8.22 138 ILE B N 1
ATOM 5311 C CA . ILE B 1 138 ? 9.081 17.731 -16.099 1.00 8.73 138 ILE B CA 1
ATOM 5312 C C . ILE B 1 138 ? 8.787 16.297 -15.667 1.00 7.71 138 ILE B C 1
ATOM 5313 O O . ILE B 1 138 ? 7.783 15.734 -16.132 1.00 9.19 138 ILE B O 1
ATOM 5318 N N . TYR B 1 139 ? 9.603 15.708 -14.803 1.00 7.59 139 TYR B N 1
ATOM 5319 C CA . TYR B 1 139 ? 9.334 14.390 -14.251 1.00 7.58 139 TYR B CA 1
ATOM 5320 C C . TYR B 1 139 ? 8.373 14.531 -13.082 1.00 7.11 139 TYR B C 1
ATOM 5321 O O . TYR B 1 139 ? 8.505 15.392 -12.236 1.00 9.91 139 TYR B O 1
ATOM 5330 N N . ILE B 1 140 ? 7.392 13.626 -13.046 1.00 7.36 140 ILE B N 1
ATOM 5331 C CA . ILE B 1 140 ? 6.356 13.672 -11.993 1.00 8.58 140 ILE B CA 1
ATOM 5332 C C . ILE B 1 140 ? 6.270 12.310 -11.316 1.00 8.14 140 ILE B C 1
ATOM 5333 O O . ILE B 1 140 ? 5.214 11.791 -10.931 1.00 10.35 140 ILE B O 1
ATOM 5338 N N . GLY B 1 141 ? 7.417 11.670 -11.056 1.00 8.18 141 GLY B N 1
ATOM 5339 C CA . GLY B 1 141 ? 7.426 10.370 -10.410 1.00 9.70 141 GLY B CA 1
ATOM 5340 C C . GLY B 1 141 ? 6.941 9.311 -11.399 1.00 7.70 141 GLY B C 1
ATOM 5341 O O . GLY B 1 141 ? 6.957 9.435 -12.617 1.00 8.48 141 GLY B O 1
ATOM 5342 N N . SER B 1 142 ? 6.480 8.194 -10.826 1.00 8.23 142 SER B N 1
ATOM 5343 C CA . SER B 1 142 ? 6.108 7.085 -11.710 1.00 8.32 142 SER B CA 1
ATOM 5344 C C . SER B 1 142 ? 4.849 7.404 -12.486 1.00 7.65 142 SER B C 1
ATOM 5345 O O . SER B 1 142 ? 4.536 6.668 -13.456 1.00 8.10 142 SER B O 1
ATOM 5348 N N . GLN B 1 143 ? 4.077 8.422 -12.108 1.00 7.89 143 GLN B N 1
ATOM 5349 C CA . GLN B 1 143 ? 2.854 8.715 -12.820 1.00 7.95 143 GLN B CA 1
ATOM 5350 C C . GLN B 1 143 ? 3.150 9.110 -14.249 1.00 8.28 143 GLN B C 1
ATOM 5351 O O . GLN B 1 143 ? 2.268 8.883 -15.078 1.00 8.64 143 GLN B O 1
ATOM 5357 N N . GLY B 1 144 ? 4.294 9.693 -14.530 1.00 7.64 144 GLY B N 1
ATOM 5358 C CA . GLY B 1 144 ? 4.525 10.153 -15.901 1.00 7.83 144 GLY B CA 1
ATOM 5359 C C . GLY B 1 144 ? 4.395 9.043 -16.931 1.00 7.52 144 GLY B C 1
ATOM 5360 O O . GLY B 1 144 ? 3.929 9.345 -18.056 1.00 8.45 144 GLY B O 1
ATOM 5361 N N . ILE B 1 145 ? 4.804 7.824 -16.579 1.00 7.54 145 ILE B N 1
ATOM 5362 C CA . ILE B 1 145 ? 4.770 6.746 -17.578 1.00 7.92 145 ILE B CA 1
ATOM 5363 C C . ILE B 1 145 ? 3.582 5.797 -17.387 1.00 7.50 145 ILE B C 1
ATOM 5364 O O . ILE B 1 145 ? 3.286 4.976 -18.252 1.00 7.32 145 ILE B O 1
ATOM 5369 N N . VAL B 1 146 ? 2.895 5.886 -16.242 1.00 7.02 146 VAL B N 1
ATOM 5370 C CA . VAL B 1 146 ? 1.976 4.789 -15.895 1.00 6.77 146 VAL B CA 1
ATOM 5371 C C . VAL B 1 146 ? 0.856 4.700 -16.893 1.00 6.97 146 VAL B C 1
ATOM 5372 O O . VAL B 1 146 ? 0.391 3.587 -17.192 1.00 7.50 146 VAL B O 1
ATOM 5376 N N . GLN B 1 147 ? 0.351 5.815 -17.424 1.00 7.49 147 GLN B N 1
ATOM 5377 C CA . GLN B 1 147 ? -0.753 5.616 -18.375 1.00 7.27 147 GLN B CA 1
ATOM 5378 C C . GLN B 1 147 ? -0.228 4.997 -19.658 1.00 7.73 147 GLN B C 1
ATOM 5379 O O . GLN B 1 147 ? -0.945 4.171 -20.288 1.00 7.45 147 GLN B O 1
ATOM 5385 N N . GLY B 1 148 ? 0.981 5.324 -20.094 1.00 7.21 148 GLY B N 1
ATOM 5386 C CA . GLY B 1 148 ? 1.451 4.681 -21.345 1.00 7.25 148 GLY B CA 1
ATOM 5387 C C . GLY B 1 148 ? 1.678 3.190 -21.133 1.00 7.44 148 GLY B C 1
ATOM 5388 O O . GLY B 1 148 ? 1.392 2.416 -22.032 1.00 7.52 148 GLY B O 1
ATOM 5389 N N . THR B 1 149 ? 2.153 2.790 -19.960 1.00 7.41 149 THR B N 1
ATOM 5390 C CA . THR B 1 149 ? 2.392 1.379 -19.677 1.00 7.26 149 THR B CA 1
ATOM 5391 C C . THR B 1 149 ? 1.017 0.704 -19.640 1.00 6.77 149 THR B C 1
ATOM 5392 O O . THR B 1 149 ? 0.853 -0.389 -20.157 1.00 7.17 149 THR B O 1
ATOM 5396 N N . TYR B 1 150 ? 0.027 1.387 -19.025 1.00 7.23 150 TYR B N 1
ATOM 5397 C CA . TYR B 1 150 ? -1.340 0.856 -18.976 1.00 7.02 150 TYR B CA 1
ATOM 5398 C C . TYR B 1 150 ? -1.862 0.699 -20.407 1.00 7.65 150 TYR B C 1
ATOM 5399 O O . TYR B 1 150 ? -2.440 -0.338 -20.741 1.00 7.77 150 TYR B O 1
ATOM 5408 N N . GLU B 1 151 ? -1.694 1.728 -21.265 1.00 6.95 151 GLU B N 1
ATOM 5409 C CA . GLU B 1 151 ? -2.261 1.644 -22.599 1.00 7.42 151 GLU B CA 1
ATOM 5410 C C . GLU B 1 151 ? -1.605 0.509 -23.398 1.00 7.66 151 GLU B C 1
ATOM 5411 O O . GLU B 1 151 ? -2.233 -0.152 -24.217 1.00 8.11 151 GLU B O 1
ATOM 5417 N N . THR B 1 152 ? -0.320 0.252 -23.105 1.00 7.57 152 THR B N 1
ATOM 5418 C CA . THR B 1 152 ? 0.380 -0.831 -23.770 1.00 6.96 152 THR B CA 1
ATOM 5419 C C . THR B 1 152 ? -0.258 -2.161 -23.334 1.00 6.41 152 THR B C 1
ATOM 5420 O O . THR B 1 152 ? -0.530 -2.997 -24.190 1.00 7.54 152 THR B O 1
ATOM 5424 N N . PHE B 1 153 ? -0.436 -2.372 -22.014 1.00 7.02 153 PHE B N 1
ATOM 5425 C CA . PHE B 1 153 ? -1.000 -3.650 -21.547 1.00 7.56 153 PHE B CA 1
ATOM 5426 C C . PHE B 1 153 ? -2.430 -3.793 -22.026 1.00 6.91 153 PHE B C 1
ATOM 5427 O O . PHE B 1 153 ? -2.845 -4.891 -22.395 1.00 7.59 153 PHE B O 1
ATOM 5435 N N . VAL B 1 154 ? -3.196 -2.695 -22.025 1.00 6.94 154 VAL B N 1
ATOM 5436 C CA . VAL B 1 154 ? -4.576 -2.772 -22.509 1.00 7.76 154 VAL B CA 1
ATOM 5437 C C . VAL B 1 154 ? -4.589 -3.183 -23.961 1.00 7.45 154 VAL B C 1
ATOM 5438 O O . VAL B 1 154 ? -5.367 -4.064 -24.377 1.00 8.26 154 VAL B O 1
ATOM 5442 N N . GLU B 1 155 ? -3.757 -2.569 -24.807 1.00 7.71 155 GLU B N 1
ATOM 5443 C CA . GLU B 1 155 ? -3.785 -2.917 -26.238 1.00 7.80 155 GLU B CA 1
ATOM 5444 C C . GLU B 1 155 ? -3.262 -4.327 -26.440 1.00 7.52 155 GLU B C 1
ATOM 5445 O O . GLU B 1 155 ? -3.814 -5.073 -27.299 1.00 8.36 155 GLU B O 1
ATOM 5451 N N . ALA B 1 156 ? -2.238 -4.748 -25.709 1.00 7.48 156 ALA B N 1
ATOM 5452 C CA . ALA B 1 156 ? -1.805 -6.156 -25.821 1.00 8.12 156 ALA B CA 1
ATOM 5453 C C . ALA B 1 156 ? -2.958 -7.074 -25.433 1.00 7.42 156 ALA B C 1
ATOM 5454 O O . ALA B 1 156 ? -3.210 -8.098 -26.070 1.00 9.72 156 ALA B O 1
ATOM 5456 N N . GLY B 1 157 ? -3.723 -6.707 -24.405 1.00 7.93 157 GLY B N 1
ATOM 5457 C CA . GLY B 1 157 ? -4.880 -7.505 -23.998 1.00 7.89 157 GLY B CA 1
ATOM 5458 C C . GLY B 1 157 ? -5.907 -7.530 -25.123 1.00 7.86 157 GLY B C 1
ATOM 5459 O O . GLY B 1 157 ? -6.501 -8.585 -25.379 1.00 8.52 157 GLY B O 1
ATOM 5460 N N . ARG B 1 158 ? -6.174 -6.444 -25.792 1.00 8.12 158 ARG B N 1
ATOM 5461 C CA . ARG B 1 158 ? -7.144 -6.373 -26.870 1.00 8.73 158 ARG B CA 1
ATOM 5462 C C . ARG B 1 158 ? -6.692 -7.233 -28.014 1.00 9.40 158 ARG B C 1
ATOM 5463 O O . ARG B 1 158 ? -7.528 -7.922 -28.638 1.00 11.78 158 ARG B O 1
ATOM 5471 N N . GLN B 1 159 ? -5.391 -7.257 -28.296 1.00 8.69 159 GLN B N 1
ATOM 5472 C CA . GLN B 1 159 ? -4.933 -8.017 -29.425 1.00 8.93 159 GLN B CA 1
ATOM 5473 C C . GLN B 1 159 ? -4.914 -9.525 -29.133 1.00 10.36 159 GLN B C 1
ATOM 5474 O O . GLN B 1 159 ? -5.154 -10.292 -30.052 1.00 12.54 159 GLN B O 1
ATOM 5480 N N . HIS B 1 160 ? -4.597 -9.882 -27.898 1.00 10.70 160 HIS B N 1
ATOM 5481 C CA . HIS B 1 160 ? -4.286 -11.284 -27.612 1.00 12.93 160 HIS B CA 1
ATOM 5482 C C . HIS B 1 160 ? -5.361 -11.937 -26.758 1.00 14.25 160 HIS B C 1
ATOM 5483 O O . HIS B 1 160 ? -5.487 -13.159 -26.880 1.00 19.04 160 HIS B O 1
ATOM 5490 N N . TYR B 1 161 ? -6.076 -11.200 -25.917 1.00 13.08 161 TYR B N 1
ATOM 5491 C CA . TYR B 1 161 ? -6.911 -11.861 -24.910 1.00 12.88 161 TYR B CA 1
ATOM 5492 C C . TYR B 1 161 ? -8.329 -11.336 -24.852 1.00 15.47 161 TYR B C 1
ATOM 5493 O O . TYR B 1 161 ? -9.021 -11.650 -23.866 1.00 14.84 161 TYR B O 1
ATOM 5502 N N . GLY B 1 162 ? -8.849 -10.548 -25.772 1.00 17.34 162 GLY B N 1
ATOM 5503 C CA . GLY B 1 162 ? -10.248 -10.013 -25.680 1.00 15.18 162 GLY B CA 1
ATOM 5504 C C . GLY B 1 162 ? -10.409 -8.757 -24.843 1.00 22.19 162 GLY B C 1
ATOM 5505 O O . GLY B 1 162 ? -11.540 -8.356 -24.452 1.00 20.29 162 GLY B O 1
ATOM 5506 N N . GLY B 1 163 ? -9.363 -8.040 -24.490 1.00 13.51 163 GLY B N 1
ATOM 5507 C CA . GLY B 1 163 ? -9.355 -6.798 -23.768 1.00 16.40 163 GLY B CA 1
ATOM 5508 C C . GLY B 1 163 ? -8.901 -6.846 -22.326 1.00 16.37 163 GLY B C 1
ATOM 5509 O O . GLY B 1 163 ? -7.680 -6.826 -22.020 1.00 19.25 163 GLY B O 1
ATOM 5510 N N . SER B 1 164 ? -9.873 -6.937 -21.431 1.00 15.62 164 SER B N 1
ATOM 5511 C CA . SER B 1 164 ? -9.632 -6.887 -20.001 1.00 16.65 164 SER B CA 1
ATOM 5512 C C . SER B 1 164 ? -8.493 -7.635 -19.376 1.00 23.02 164 SER B C 1
ATOM 5513 O O . SER B 1 164 ? -8.180 -7.024 -18.299 1.00 34.87 164 SER B O 1
ATOM 5516 N N . LEU B 1 165 ? -7.806 -8.699 -19.520 1.00 25.94 165 LEU B N 1
ATOM 5517 C CA . LEU B 1 165 ? -6.685 -9.297 -18.746 1.00 21.35 165 LEU B CA 1
ATOM 5518 C C . LEU B 1 165 ? -6.971 -9.884 -17.350 1.00 18.81 165 LEU B C 1
ATOM 5519 O O . LEU B 1 165 ? -6.070 -10.472 -16.698 1.00 13.01 165 LEU B O 1
ATOM 5524 N N . LYS B 1 166 ? -8.192 -9.757 -16.861 1.00 17.28 166 LYS B N 1
ATOM 5525 C CA . LYS B 1 166 ? -8.616 -10.514 -15.688 1.00 18.49 166 LYS B CA 1
ATOM 5526 C C . LYS B 1 166 ? -8.248 -11.994 -15.863 1.00 17.15 166 LYS B C 1
ATOM 5527 O O . LYS B 1 166 ? -8.531 -12.606 -16.893 1.00 22.25 166 LYS B O 1
ATOM 5533 N N . GLY B 1 167 ? -7.570 -12.605 -14.871 1.00 15.65 167 GLY B N 1
ATOM 5534 C CA . GLY B 1 167 ? -7.125 -13.972 -14.940 1.00 15.77 167 GLY B CA 1
ATOM 5535 C C . GLY B 1 167 ? -5.758 -14.156 -15.596 1.00 13.14 167 GLY B C 1
ATOM 5536 O O . GLY B 1 167 ? -5.292 -15.303 -15.654 1.00 14.05 167 GLY B O 1
ATOM 5537 N N . LYS B 1 168 ? -5.133 -13.082 -16.062 1.00 12.32 168 LYS B N 1
ATOM 5538 C CA . LYS B 1 168 ? -3.866 -13.147 -16.785 1.00 10.74 168 LYS B CA 1
ATOM 5539 C C . LYS B 1 168 ? -2.746 -12.535 -15.931 1.00 9.72 168 LYS B C 1
ATOM 5540 O O . LYS B 1 168 ? -3.050 -11.745 -15.030 1.00 10.12 168 LYS B O 1
ATOM 5546 N N . TRP B 1 169 ? -1.497 -12.865 -16.257 1.00 9.65 169 TRP B N 1
ATOM 5547 C CA . TRP B 1 169 ? -0.429 -12.163 -15.514 1.00 8.31 169 TRP B CA 1
ATOM 5548 C C . TRP B 1 169 ? 0.705 -11.792 -16.447 1.00 8.25 169 TRP B C 1
ATOM 5549 O O . TRP B 1 169 ? 0.971 -12.477 -17.431 1.00 9.19 169 TRP B O 1
ATOM 5560 N N . VAL B 1 170 ? 1.363 -10.688 -16.092 1.00 7.75 170 VAL B N 1
ATOM 5561 C CA . VAL B 1 170 ? 2.526 -10.131 -16.771 1.00 8.19 170 VAL B CA 1
ATOM 5562 C C . VAL B 1 170 ? 3.771 -10.485 -15.946 1.00 6.87 170 VAL B C 1
ATOM 5563 O O . VAL B 1 170 ? 3.735 -10.367 -14.717 1.00 8.32 170 VAL B O 1
ATOM 5567 N N . LEU B 1 171 ? 4.861 -10.871 -16.595 1.00 7.96 171 LEU B N 1
ATOM 5568 C CA . LEU B 1 171 ? 6.165 -11.067 -16.030 1.00 7.63 171 LEU B CA 1
ATOM 5569 C C . LEU B 1 171 ? 7.105 -9.975 -16.547 1.00 6.89 171 LEU B C 1
ATOM 5570 O O . LEU B 1 171 ? 7.239 -9.814 -17.756 1.00 8.80 171 LEU B O 1
ATOM 5575 N N . THR B 1 172 ? 7.726 -9.270 -15.643 1.00 8.16 172 THR B N 1
ATOM 5576 C CA . THR B 1 172 ? 8.668 -8.230 -16.061 1.00 8.08 172 THR B CA 1
ATOM 5577 C C . THR B 1 172 ? 9.653 -8.007 -14.932 1.00 7.66 172 THR B C 1
ATOM 5578 O O . THR B 1 172 ? 9.694 -8.711 -13.901 1.00 8.05 172 THR B O 1
ATOM 5582 N N . ALA B 1 173 ? 10.510 -7.020 -15.142 1.00 8.35 173 ALA B N 1
ATOM 5583 C CA . ALA B 1 173 ? 11.544 -6.710 -14.139 1.00 7.04 173 ALA B CA 1
ATOM 5584 C C . ALA B 1 173 ? 11.829 -5.219 -14.187 1.00 6.58 173 ALA B C 1
ATOM 5585 O O . ALA B 1 173 ? 11.517 -4.556 -15.201 1.00 7.31 173 ALA B O 1
ATOM 5587 N N . GLY B 1 174 ? 12.442 -4.748 -13.117 1.00 7.87 174 GLY B N 1
ATOM 5588 C CA . GLY B 1 174 ? 12.769 -3.324 -13.005 1.00 8.00 174 GLY B CA 1
ATOM 5589 C C . GLY B 1 174 ? 11.670 -2.576 -12.238 1.00 8.15 174 GLY B C 1
ATOM 5590 O O . GLY B 1 174 ? 10.575 -2.349 -12.799 1.00 9.21 174 GLY B O 1
ATOM 5591 N N . LEU B 1 175 ? 11.946 -2.237 -10.985 1.00 8.01 175 LEU B N 1
ATOM 5592 C CA . LEU B 1 175 ? 11.061 -1.366 -10.196 1.00 8.53 175 LEU B CA 1
ATOM 5593 C C . LEU B 1 175 ? 11.790 -0.081 -9.780 1.00 8.21 175 LEU B C 1
ATOM 5594 O O . LEU B 1 175 ? 11.823 0.307 -8.631 1.00 8.99 175 LEU B O 1
ATOM 5599 N N . GLY B 1 176 ? 12.389 0.573 -10.797 1.00 8.31 176 GLY B N 1
ATOM 5600 C CA . GLY B 1 176 ? 12.965 1.902 -10.683 1.00 8.33 176 GLY B CA 1
ATOM 5601 C C . GLY B 1 176 ? 11.861 2.919 -10.819 1.00 8.40 176 GLY B C 1
ATOM 5602 O O . GLY B 1 176 ? 10.658 2.705 -10.655 1.00 9.22 176 GLY B O 1
ATOM 5603 N N . GLY B 1 177 ? 12.265 4.145 -11.152 1.00 7.40 177 GLY B N 1
ATOM 5604 C CA . GLY B 1 177 ? 11.298 5.217 -11.265 1.00 10.17 177 GLY B CA 1
ATOM 5605 C C . GLY B 1 177 ? 10.213 4.973 -12.291 1.00 8.62 177 GLY B C 1
ATOM 5606 O O . GLY B 1 177 ? 8.997 5.070 -11.999 1.00 11.50 177 GLY B O 1
ATOM 5607 N N . MET B 1 178 ? 10.664 4.650 -13.517 1.00 9.06 178 MET B N 1
ATOM 5608 C CA . MET B 1 178 ? 9.665 4.365 -14.563 1.00 8.27 178 MET B CA 1
ATOM 5609 C C . MET B 1 178 ? 9.246 2.912 -14.517 1.00 6.86 178 MET B C 1
ATOM 5610 O O . MET B 1 178 ? 8.066 2.584 -14.748 1.00 8.09 178 MET B O 1
ATOM 5615 N N . GLY B 1 179 ? 10.130 1.961 -14.216 1.00 7.37 179 GLY B N 1
ATOM 5616 C CA . GLY B 1 179 ? 9.717 0.548 -14.182 1.00 7.60 179 GLY B CA 1
ATOM 5617 C C . GLY B 1 179 ? 8.723 0.308 -13.050 1.00 7.22 179 GLY B C 1
ATOM 5618 O O . GLY B 1 179 ? 7.919 -0.613 -13.155 1.00 8.09 179 GLY B O 1
ATOM 5619 N N . GLY B 1 180 ? 8.777 1.126 -12.003 1.00 8.03 180 GLY B N 1
ATOM 5620 C CA . GLY B 1 180 ? 7.849 1.034 -10.869 1.00 8.12 180 GLY B CA 1
ATOM 5621 C C . GLY B 1 180 ? 6.404 1.221 -11.300 1.00 8.60 180 GLY B C 1
ATOM 5622 O O . GLY B 1 180 ? 5.493 0.797 -10.560 1.00 9.28 180 GLY B O 1
ATOM 5623 N N . ALA B 1 181 ? 6.168 1.869 -12.465 1.00 7.60 181 ALA B N 1
ATOM 5624 C CA . ALA B 1 181 ? 4.796 2.009 -12.987 1.00 8.68 181 ALA B CA 1
ATOM 5625 C C . ALA B 1 181 ? 4.231 0.702 -13.541 1.00 7.07 181 ALA B C 1
ATOM 5626 O O . ALA B 1 181 ? 3.004 0.579 -13.640 1.00 8.44 181 ALA B O 1
ATOM 5628 N N . GLN B 1 182 ? 5.077 -0.259 -13.864 1.00 7.24 182 GLN B N 1
ATOM 5629 C CA . GLN B 1 182 ? 4.605 -1.499 -14.489 1.00 6.84 182 GLN B CA 1
ATOM 5630 C C . GLN B 1 182 ? 3.627 -2.255 -13.597 1.00 6.84 182 GLN B C 1
ATOM 5631 O O . GLN B 1 182 ? 2.555 -2.630 -14.117 1.00 8.12 182 GLN B O 1
ATOM 5637 N N . PRO B 1 183 ? 3.887 -2.522 -12.332 1.00 7.78 183 PRO B N 1
ATOM 5638 C CA . PRO B 1 183 ? 2.902 -3.271 -11.523 1.00 7.67 183 PRO B CA 1
ATOM 5639 C C . PRO B 1 183 ? 1.541 -2.587 -11.496 1.00 7.73 183 PRO B C 1
ATOM 5640 O O . PRO B 1 183 ? 0.505 -3.246 -11.661 1.00 9.13 183 PRO B O 1
ATOM 5644 N N . LEU B 1 184 ? 1.488 -1.265 -11.280 1.00 7.78 184 LEU B N 1
ATOM 5645 C CA . LEU B 1 184 ? 0.176 -0.635 -11.145 1.00 7.78 184 LEU B CA 1
ATOM 5646 C C . LEU B 1 184 ? -0.502 -0.615 -12.516 1.00 7.64 184 LEU B C 1
ATOM 5647 O O . LEU B 1 184 ? -1.713 -0.826 -12.613 1.00 7.85 184 LEU B O 1
ATOM 5652 N N . ALA B 1 185 ? 0.263 -0.349 -13.585 1.00 7.54 185 ALA B N 1
ATOM 5653 C CA . ALA B 1 185 ? -0.346 -0.360 -14.908 1.00 7.15 185 ALA B CA 1
ATOM 5654 C C . ALA B 1 185 ? -0.969 -1.733 -15.203 1.00 6.91 185 ALA B C 1
ATOM 5655 O O . ALA B 1 185 ? -2.063 -1.794 -15.763 1.00 7.83 185 ALA B O 1
ATOM 5657 N N . ALA B 1 186 ? -0.269 -2.808 -14.850 1.00 7.46 186 ALA B N 1
ATOM 5658 C CA . ALA B 1 186 ? -0.825 -4.133 -15.096 1.00 6.98 186 ALA B CA 1
ATOM 5659 C C . ALA B 1 186 ? -2.110 -4.320 -14.290 1.00 7.63 186 ALA B C 1
ATOM 5660 O O . ALA B 1 186 ? -3.118 -4.797 -14.800 1.00 7.80 186 ALA B O 1
ATOM 5662 N N . THR B 1 187 ? -2.064 -3.929 -13.026 1.00 7.72 187 THR B N 1
ATOM 5663 C CA . THR B 1 187 ? -3.255 -4.016 -12.175 1.00 7.94 187 THR B CA 1
ATOM 5664 C C . THR B 1 187 ? -4.400 -3.244 -12.791 1.00 7.79 187 THR B C 1
ATOM 5665 O O . THR B 1 187 ? -5.511 -3.758 -12.838 1.00 8.60 187 THR B O 1
ATOM 5669 N N . LEU B 1 188 ? -4.193 -2.009 -13.240 1.00 8.04 188 LEU B N 1
ATOM 5670 C CA . LEU B 1 188 ? -5.302 -1.208 -13.763 1.00 7.92 188 LEU B CA 1
ATOM 5671 C C . LEU B 1 188 ? -5.841 -1.813 -15.031 1.00 7.76 188 LEU B C 1
ATOM 5672 O O . LEU B 1 188 ? -7.039 -1.611 -15.331 1.00 10.30 188 LEU B O 1
ATOM 5677 N N . ALA B 1 189 ? -5.012 -2.512 -15.793 1.00 7.54 189 ALA B N 1
ATOM 5678 C CA . ALA B 1 189 ? -5.449 -3.230 -16.997 1.00 7.86 189 ALA B CA 1
ATOM 5679 C C . ALA B 1 189 ? -6.120 -4.562 -16.668 1.00 8.75 189 ALA B C 1
ATOM 5680 O O . ALA B 1 189 ? -6.604 -5.250 -17.581 1.00 9.40 189 ALA B O 1
ATOM 5682 N N . GLY B 1 190 ? -6.162 -4.954 -15.386 1.00 8.30 190 GLY B N 1
ATOM 5683 C CA . GLY B 1 190 ? -6.850 -6.158 -14.955 1.00 8.73 190 GLY B CA 1
ATOM 5684 C C . GLY B 1 190 ? -5.957 -7.348 -14.647 1.00 9.05 190 GLY B C 1
ATOM 5685 O O . GLY B 1 190 ? -6.495 -8.356 -14.230 1.00 11.20 190 GLY B O 1
ATOM 5686 N N . ALA B 1 191 ? -4.638 -7.234 -14.867 1.00 9.30 191 ALA B N 1
ATOM 5687 C CA . ALA B 1 191 ? -3.730 -8.362 -14.768 1.00 9.41 191 ALA B CA 1
ATOM 5688 C C . ALA B 1 191 ? -3.048 -8.435 -13.392 1.00 9.06 191 ALA B C 1
ATOM 5689 O O . ALA B 1 191 ? -2.835 -7.390 -12.755 1.00 9.72 191 ALA B O 1
ATOM 5691 N N . CYS B 1 192 ? -2.696 -9.651 -12.971 1.00 7.86 192 CYS B N 1
ATOM 5692 C CA . CYS B 1 192 ? -1.690 -9.808 -11.937 1.00 9.56 192 CYS B CA 1
ATOM 5693 C C . CYS B 1 192 ? -0.314 -9.603 -12.557 1.00 8.33 192 CYS B C 1
ATOM 5694 O O . CYS B 1 192 ? -0.165 -9.639 -13.773 1.00 8.93 192 CYS B O 1
ATOM 5697 N N . SER B 1 193 ? 0.714 -9.427 -11.738 1.00 7.56 193 SER B N 1
ATOM 5698 C CA . SER B 1 193 ? 2.037 -9.249 -12.330 1.00 7.56 193 SER B CA 1
ATOM 5699 C C . SER B 1 193 ? 3.087 -9.749 -11.329 1.00 8.76 193 SER B C 1
ATOM 5700 O O . SER B 1 193 ? 2.847 -9.700 -10.094 1.00 7.88 193 SER B O 1
ATOM 5703 N N . LEU B 1 194 ? 4.169 -10.218 -11.898 1.00 7.48 194 LEU B N 1
ATOM 5704 C CA . LEU B 1 194 ? 5.373 -10.622 -11.159 1.00 7.77 194 LEU B CA 1
ATOM 5705 C C . LEU B 1 194 ? 6.495 -9.708 -11.644 1.00 7.07 194 LEU B C 1
ATOM 5706 O O . LEU B 1 194 ? 6.791 -9.686 -12.852 1.00 8.36 194 LEU B O 1
ATOM 5711 N N . ASN B 1 195 ? 7.069 -8.973 -10.695 1.00 7.63 195 ASN B N 1
ATOM 5712 C CA . ASN B 1 195 ? 7.982 -7.859 -11.001 1.00 7.78 195 ASN B CA 1
ATOM 5713 C C . ASN B 1 195 ? 9.289 -8.106 -10.272 1.00 7.75 195 ASN B C 1
ATOM 5714 O O . ASN B 1 195 ? 9.325 -8.002 -9.036 1.00 10.08 195 ASN B O 1
ATOM 5719 N N . ILE B 1 196 ? 10.310 -8.477 -11.041 1.00 8.44 196 ILE B N 1
ATOM 5720 C CA . ILE B 1 196 ? 11.608 -8.816 -10.459 1.00 9.60 196 ILE B CA 1
ATOM 5721 C C . ILE B 1 196 ? 12.442 -7.553 -10.253 1.00 8.87 196 ILE B C 1
ATOM 5722 O O . ILE B 1 196 ? 12.561 -6.758 -11.167 1.00 9.03 196 ILE B O 1
ATOM 5727 N N . GLU B 1 197 ? 13.017 -7.368 -9.060 1.00 8.51 197 GLU B N 1
ATOM 5728 C CA . GLU B 1 197 ? 13.824 -6.179 -8.792 1.00 8.45 197 GLU B CA 1
ATOM 5729 C C . GLU B 1 197 ? 14.996 -6.515 -7.850 1.00 9.50 197 GLU B C 1
ATOM 5730 O O . GLU B 1 197 ? 14.799 -7.161 -6.833 1.00 9.26 197 GLU B O 1
ATOM 5736 N N . SER B 1 198 ? 16.166 -6.040 -8.223 1.00 9.15 198 SER B N 1
ATOM 5737 C CA . SER B 1 198 ? 17.385 -6.403 -7.492 1.00 9.98 198 SER B CA 1
ATOM 5738 C C . SER B 1 198 ? 17.613 -5.613 -6.225 1.00 11.62 198 SER B C 1
ATOM 5739 O O . SER B 1 198 ? 18.378 -6.104 -5.380 1.00 13.60 198 SER B O 1
ATOM 5742 N N . GLN B 1 199 ? 17.004 -4.467 -6.043 1.00 10.18 199 GLN B N 1
ATOM 5743 C CA . GLN B 1 199 ? 17.307 -3.651 -4.850 1.00 9.55 199 GLN B CA 1
ATOM 5744 C C . GLN B 1 199 ? 16.111 -3.559 -3.925 1.00 9.41 199 GLN B C 1
ATOM 5745 O O . GLN B 1 199 ? 15.074 -3.071 -4.360 1.00 11.31 199 GLN B O 1
ATOM 5751 N N . GLN B 1 200 ? 16.259 -4.031 -2.688 1.00 10.77 200 GLN B N 1
ATOM 5752 C CA . GLN B 1 200 ? 15.120 -3.917 -1.764 1.00 10.85 200 GLN B CA 1
ATOM 5753 C C . GLN B 1 200 ? 14.658 -2.479 -1.592 1.00 10.55 200 GLN B C 1
ATOM 5754 O O . GLN B 1 200 ? 13.453 -2.227 -1.451 1.00 11.04 200 GLN B O 1
ATOM 5760 N N . SER B 1 201 ? 15.579 -1.488 -1.613 1.00 10.86 201 SER B N 1
ATOM 5761 C CA . SER B 1 201 ? 15.117 -0.118 -1.429 1.00 10.77 201 SER B CA 1
ATOM 5762 C C . SER B 1 201 ? 14.164 0.347 -2.533 1.00 9.75 201 SER B C 1
ATOM 5763 O O . SER B 1 201 ? 13.316 1.206 -2.282 1.00 10.96 201 SER B O 1
ATOM 5766 N N . ARG B 1 202 ? 14.295 -0.208 -3.732 1.00 9.74 202 ARG B N 1
ATOM 5767 C CA . ARG B 1 202 ? 13.419 0.169 -4.869 1.00 9.13 202 ARG B CA 1
ATOM 5768 C C . ARG B 1 202 ? 12.054 -0.483 -4.689 1.00 8.95 202 ARG B C 1
ATOM 5769 O O . ARG B 1 202 ? 10.999 0.091 -4.894 1.00 9.70 202 ARG B O 1
ATOM 5777 N N . ILE B 1 203 ? 12.065 -1.754 -4.232 1.00 9.30 203 ILE B N 1
ATOM 5778 C CA . ILE B 1 203 ? 10.782 -2.409 -3.910 1.00 9.06 203 ILE B CA 1
ATOM 5779 C C . ILE B 1 203 ? 10.062 -1.595 -2.855 1.00 8.57 203 ILE B C 1
ATOM 5780 O O . ILE B 1 203 ? 8.861 -1.280 -2.961 1.00 9.49 203 ILE B O 1
ATOM 5785 N N . ASP B 1 204 ? 10.810 -1.204 -1.806 1.00 9.60 204 ASP B N 1
ATOM 5786 C CA . ASP B 1 204 ? 10.185 -0.427 -0.732 1.00 10.23 204 ASP B CA 1
ATOM 5787 C C . ASP B 1 204 ? 9.589 0.883 -1.263 1.00 10.37 204 ASP B C 1
ATOM 5788 O O . ASP B 1 204 ? 8.503 1.304 -0.808 1.00 10.72 204 ASP B O 1
ATOM 5793 N N . PHE B 1 205 ? 10.297 1.541 -2.194 1.00 9.66 205 PHE B N 1
ATOM 5794 C CA . PHE B 1 205 ? 9.785 2.814 -2.727 1.00 9.83 205 PHE B CA 1
ATOM 5795 C C . PHE B 1 205 ? 8.463 2.608 -3.453 1.00 9.26 205 PHE B C 1
ATOM 5796 O O . PHE B 1 205 ? 7.492 3.344 -3.306 1.00 9.90 205 PHE B O 1
ATOM 5804 N N . ARG B 1 206 ? 8.370 1.527 -4.232 1.00 8.64 206 ARG B N 1
ATOM 5805 C CA . ARG B 1 206 ? 7.122 1.212 -4.926 1.00 8.55 206 ARG B CA 1
ATOM 5806 C C . ARG B 1 206 ? 6.037 0.786 -3.939 1.00 8.74 206 ARG B C 1
ATOM 5807 O O . ARG B 1 206 ? 4.869 1.117 -4.147 1.00 10.81 206 ARG B O 1
ATOM 5815 N N . LEU B 1 207 ? 6.386 0.097 -2.864 1.00 9.60 207 LEU B N 1
ATOM 5816 C CA . LEU B 1 207 ? 5.364 -0.258 -1.889 1.00 9.96 207 LEU B CA 1
ATOM 5817 C C . LEU B 1 207 ? 4.823 0.991 -1.224 1.00 9.90 207 LEU B C 1
ATOM 5818 O O . LEU B 1 207 ? 3.614 1.135 -1.021 1.00 12.55 207 LEU B O 1
ATOM 5823 N N . GLU B 1 208 ? 5.718 1.926 -0.878 1.00 10.53 208 GLU B N 1
ATOM 5824 C CA . GLU B 1 208 ? 5.280 3.088 -0.109 1.00 10.91 208 GLU B CA 1
ATOM 5825 C C . GLU B 1 208 ? 4.436 4.047 -0.944 1.00 11.41 208 GLU B C 1
ATOM 5826 O O . GLU B 1 208 ? 3.627 4.798 -0.401 1.00 15.77 208 GLU B O 1
ATOM 5832 N N . THR B 1 209 ? 4.657 4.033 -2.260 1.00 11.82 209 THR B N 1
ATOM 5833 C CA . THR B 1 209 ? 3.946 4.917 -3.170 1.00 10.40 209 THR B CA 1
ATOM 5834 C C . THR B 1 209 ? 2.744 4.214 -3.785 1.00 10.28 209 THR B C 1
ATOM 5835 O O . THR B 1 209 ? 2.044 4.784 -4.633 1.00 11.50 209 THR B O 1
ATOM 5839 N N . ARG B 1 210 ? 2.450 2.995 -3.334 1.00 10.24 210 ARG B N 1
ATOM 5840 C CA . ARG B 1 210 ? 1.258 2.209 -3.727 1.00 11.27 210 ARG B CA 1
ATOM 5841 C C . ARG B 1 210 ? 1.304 1.724 -5.154 1.00 10.08 210 ARG B C 1
ATOM 5842 O O . ARG B 1 210 ? 0.260 1.358 -5.732 1.00 11.38 210 ARG B O 1
ATOM 5850 N N . TYR B 1 211 ? 2.482 1.668 -5.769 1.00 8.62 211 TYR B N 1
ATOM 5851 C CA . TYR B 1 211 ? 2.614 1.188 -7.152 1.00 8.64 211 TYR B CA 1
ATOM 5852 C C . TYR B 1 211 ? 2.729 -0.331 -7.234 1.00 9.07 211 TYR B C 1
ATOM 5853 O O . TYR B 1 211 ? 2.423 -0.910 -8.273 1.00 11.72 211 TYR B O 1
ATOM 5862 N N . VAL B 1 212 ? 3.191 -1.011 -6.169 1.00 8.71 212 VAL B N 1
ATOM 5863 C CA . VAL B 1 212 ? 3.196 -2.490 -6.135 1.00 9.60 212 VAL B CA 1
ATOM 5864 C C . VAL B 1 212 ? 2.489 -2.894 -4.841 1.00 10.31 212 VAL B C 1
ATOM 5865 O O . VAL B 1 212 ? 2.547 -2.167 -3.822 1.00 10.90 212 VAL B O 1
ATOM 5869 N N . ASP B 1 213 ? 1.799 -4.027 -4.910 1.00 10.44 213 ASP B N 1
ATOM 5870 C CA . ASP B 1 213 ? 0.970 -4.427 -3.781 1.00 10.01 213 ASP B CA 1
ATOM 5871 C C . ASP B 1 213 ? 1.635 -5.270 -2.728 1.00 10.17 213 ASP B C 1
ATOM 5872 O O . ASP B 1 213 ? 1.400 -5.054 -1.532 1.00 11.74 213 ASP B O 1
ATOM 5877 N N . GLU B 1 214 ? 2.412 -6.271 -3.099 1.00 11.02 214 GLU B N 1
ATOM 5878 C CA . GLU B 1 214 ? 2.932 -7.224 -2.115 1.00 12.66 214 GLU B CA 1
ATOM 5879 C C . GLU B 1 214 ? 4.319 -7.660 -2.575 1.00 10.40 214 GLU B C 1
ATOM 5880 O O . GLU B 1 214 ? 4.639 -7.558 -3.771 1.00 11.80 214 GLU B O 1
ATOM 5886 N N . GLN B 1 215 ? 5.095 -8.174 -1.655 1.00 10.41 215 GLN B N 1
ATOM 5887 C CA . GLN B 1 215 ? 6.388 -8.752 -1.971 1.00 10.74 215 GLN B CA 1
ATOM 5888 C C . GLN B 1 215 ? 6.397 -10.242 -1.636 1.00 10.28 215 GLN B C 1
ATOM 5889 O O . GLN B 1 215 ? 6.110 -10.602 -0.479 1.00 12.32 215 GLN B O 1
ATOM 5895 N N . ALA B 1 216 ? 6.690 -11.109 -2.612 1.00 10.18 216 ALA B N 1
ATOM 5896 C CA . ALA B 1 216 ? 6.813 -12.536 -2.352 1.00 11.11 216 ALA B CA 1
ATOM 5897 C C . ALA B 1 216 ? 8.128 -12.830 -1.652 1.00 13.67 216 ALA B C 1
ATOM 5898 O O . ALA B 1 216 ? 9.087 -12.058 -1.725 1.00 15.14 216 ALA B O 1
ATOM 5900 N N . THR B 1 217 ? 8.190 -13.970 -0.933 1.00 16.69 217 THR B N 1
ATOM 5901 C CA . THR B 1 217 ? 9.395 -14.276 -0.190 1.00 18.89 217 THR B CA 1
ATOM 5902 C C . THR B 1 217 ? 10.487 -14.945 -1.013 1.00 17.62 217 THR B C 1
ATOM 5903 O O . THR B 1 217 ? 11.635 -14.853 -0.594 1.00 32.09 217 THR B O 1
ATOM 5907 N N . ASP B 1 218 ? 10.107 -15.606 -2.074 1.00 16.97 218 ASP B N 1
ATOM 5908 C CA . ASP B 1 218 ? 10.979 -16.303 -3.000 1.00 17.59 218 ASP B CA 1
ATOM 5909 C C . ASP B 1 218 ? 10.170 -16.669 -4.241 1.00 13.59 218 ASP B C 1
ATOM 5910 O O . ASP B 1 218 ? 8.976 -16.410 -4.313 1.00 14.91 218 ASP B O 1
ATOM 5915 N N . LEU B 1 219 ? 10.836 -17.264 -5.218 1.00 15.14 219 LEU B N 1
ATOM 5916 C CA . LEU B 1 219 ? 10.184 -17.541 -6.493 1.00 14.92 219 LEU B CA 1
ATOM 5917 C C . LEU B 1 219 ? 9.024 -18.518 -6.322 1.00 15.41 219 LEU B C 1
ATOM 5918 O O . LEU B 1 219 ? 7.957 -18.340 -6.910 1.00 14.41 219 LEU B O 1
ATOM 5923 N N . ASP B 1 220 ? 9.241 -19.576 -5.508 1.00 13.89 220 ASP B N 1
ATOM 5924 C CA . ASP B 1 220 ? 8.128 -20.490 -5.353 1.00 12.90 220 ASP B CA 1
ATOM 5925 C C . ASP B 1 220 ? 6.913 -19.803 -4.740 1.00 12.80 220 ASP B C 1
ATOM 5926 O O . ASP B 1 220 ? 5.795 -20.064 -5.162 1.00 13.30 220 ASP B O 1
ATOM 5931 N N . ASP B 1 221 ? 7.146 -18.931 -3.748 1.00 12.07 221 ASP B N 1
ATOM 5932 C CA . ASP B 1 221 ? 6.043 -18.200 -3.131 1.00 11.25 221 ASP B CA 1
ATOM 5933 C C . ASP B 1 221 ? 5.372 -17.299 -4.154 1.00 10.77 221 ASP B C 1
ATOM 5934 O O . ASP B 1 221 ? 4.135 -17.195 -4.256 1.00 11.36 221 ASP B O 1
ATOM 5939 N N . ALA B 1 222 ? 6.207 -16.616 -4.948 1.00 11.57 222 ALA B N 1
ATOM 5940 C CA . ALA B 1 222 ? 5.663 -15.769 -6.007 1.00 10.29 222 ALA B CA 1
ATOM 5941 C C . ALA B 1 222 ? 4.732 -16.560 -6.914 1.00 10.42 222 ALA B C 1
ATOM 5942 O O . ALA B 1 222 ? 3.645 -16.050 -7.271 1.00 11.49 222 ALA B O 1
ATOM 5944 N N . LEU B 1 223 ? 5.163 -17.741 -7.337 1.00 11.17 223 LEU B N 1
ATOM 5945 C CA . LEU B 1 223 ? 4.316 -18.484 -8.269 1.00 10.91 223 LEU B CA 1
ATOM 5946 C C . LEU B 1 223 ? 3.043 -19.025 -7.623 1.00 11.31 223 LEU B C 1
ATOM 5947 O O . LEU B 1 223 ? 2.034 -19.140 -8.305 1.00 13.31 223 LEU B O 1
ATOM 5952 N N . VAL B 1 224 ? 3.082 -19.356 -6.334 1.00 11.74 224 VAL B N 1
ATOM 5953 C CA . VAL B 1 224 ? 1.871 -19.788 -5.626 1.00 10.65 224 VAL B CA 1
ATOM 5954 C C . VAL B 1 224 ? 0.894 -18.608 -5.616 1.00 10.52 224 VAL B C 1
ATOM 5955 O O . VAL B 1 224 ? -0.300 -18.793 -5.872 1.00 12.05 224 VAL B O 1
ATOM 5959 N N . ARG B 1 225 ? 1.396 -17.395 -5.343 1.00 10.11 225 ARG B N 1
ATOM 5960 C CA . ARG B 1 225 ? 0.492 -16.234 -5.310 1.00 10.03 225 ARG B CA 1
ATOM 5961 C C . ARG B 1 225 ? -0.093 -15.950 -6.692 1.00 11.28 225 ARG B C 1
ATOM 5962 O O . ARG B 1 225 ? -1.302 -15.694 -6.849 1.00 13.70 225 ARG B O 1
ATOM 5970 N N . ILE B 1 226 ? 0.762 -15.993 -7.732 1.00 11.35 226 ILE B N 1
ATOM 5971 C CA . ILE B 1 226 ? 0.233 -15.764 -9.092 1.00 10.85 226 ILE B CA 1
ATOM 5972 C C . ILE B 1 226 ? -0.829 -16.778 -9.442 1.00 12.29 226 ILE B C 1
ATOM 5973 O O . ILE B 1 226 ? -1.883 -16.435 -9.996 1.00 13.47 226 ILE B O 1
ATOM 5978 N N . ALA B 1 227 ? -0.567 -18.052 -9.108 1.00 11.44 227 ALA B N 1
ATOM 5979 C CA . ALA B 1 227 ? -1.574 -19.042 -9.489 1.00 13.14 227 ALA B CA 1
ATOM 5980 C C . ALA B 1 227 ? -2.879 -18.775 -8.767 1.00 12.23 227 ALA B C 1
ATOM 5981 O O . ALA B 1 227 ? -3.917 -18.924 -9.393 1.00 15.02 227 ALA B O 1
ATOM 5983 N N . LYS B 1 228 ? -2.829 -18.432 -7.502 1.00 11.98 228 LYS B N 1
ATOM 5984 C CA . LYS B 1 228 ? -4.054 -18.197 -6.719 1.00 13.83 228 LYS B CA 1
ATOM 5985 C C . LYS B 1 228 ? -4.816 -16.963 -7.186 1.00 13.80 228 LYS B C 1
ATOM 5986 O O . LYS B 1 228 ? -6.030 -17.024 -7.336 1.00 16.04 228 LYS B O 1
ATOM 5992 N N . TYR B 1 229 ? -4.056 -15.881 -7.354 1.00 11.33 229 TYR B N 1
ATOM 5993 C CA . TYR B 1 229 ? -4.739 -14.633 -7.715 1.00 12.55 229 TYR B CA 1
ATOM 5994 C C . TYR B 1 229 ? -5.335 -14.663 -9.106 1.00 11.70 229 TYR B C 1
ATOM 5995 O O . TYR B 1 229 ? -6.456 -14.141 -9.311 1.00 14.11 229 TYR B O 1
ATOM 6004 N N . THR B 1 230 ? -4.591 -15.255 -10.028 1.00 12.23 230 THR B N 1
ATOM 6005 C CA . THR B 1 230 ? -5.125 -15.301 -11.398 1.00 12.99 230 THR B CA 1
ATOM 6006 C C . THR B 1 230 ? -6.347 -16.227 -11.414 1.00 16.16 230 THR B C 1
ATOM 6007 O O . THR B 1 230 ? -7.336 -15.872 -12.074 1.00 17.69 230 THR B O 1
ATOM 6011 N N . ALA B 1 231 ? -6.295 -17.345 -10.695 1.00 15.35 231 ALA B N 1
ATOM 6012 C CA . ALA B 1 231 ? -7.466 -18.254 -10.664 1.00 17.20 231 ALA B CA 1
ATOM 6013 C C . ALA B 1 231 ? -8.716 -17.526 -10.152 1.00 18.15 231 ALA B C 1
ATOM 6014 O O . ALA B 1 231 ? -9.845 -17.802 -10.571 1.00 23.49 231 ALA B O 1
ATOM 6016 N N . GLU B 1 232 ? -8.532 -16.590 -9.237 1.00 17.06 232 GLU B N 1
ATOM 6017 C CA . GLU B 1 232 ? -9.590 -15.801 -8.656 1.00 19.22 232 GLU B CA 1
ATOM 6018 C C . GLU B 1 232 ? -9.933 -14.531 -9.391 1.00 18.91 232 GLU B C 1
ATOM 6019 O O . GLU B 1 232 ? -10.848 -13.802 -8.989 1.00 21.90 232 GLU B O 1
ATOM 6025 N N . GLY B 1 233 ? -9.211 -14.238 -10.462 1.00 17.70 233 GLY B N 1
ATOM 6026 C CA . GLY B 1 233 ? -9.518 -13.052 -11.229 1.00 19.80 233 GLY B CA 1
ATOM 6027 C C . GLY B 1 233 ? -9.150 -11.765 -10.517 1.00 19.84 233 GLY B C 1
ATOM 6028 O O . GLY B 1 233 ? -9.639 -10.709 -10.909 1.00 20.82 233 GLY B O 1
ATOM 6029 N N . LYS B 1 234 ? -8.279 -11.805 -9.520 1.00 17.21 234 LYS B N 1
ATOM 6030 C CA . LYS B 1 234 ? -7.799 -10.615 -8.837 1.00 17.75 234 LYS B CA 1
ATOM 6031 C C . LYS B 1 234 ? -6.693 -9.983 -9.671 1.00 17.02 234 LYS B C 1
ATOM 6032 O O . LYS B 1 234 ? -6.124 -10.734 -10.461 1.00 20.49 234 LYS B O 1
ATOM 6038 N N . ALA B 1 235 ? -6.440 -8.711 -9.477 1.00 13.56 235 ALA B N 1
ATOM 6039 C CA . ALA B 1 235 ? -5.404 -7.997 -10.239 1.00 12.93 235 ALA B CA 1
ATOM 6040 C C . ALA B 1 235 ? -4.436 -7.457 -9.212 1.00 12.60 235 ALA B C 1
ATOM 6041 O O . ALA B 1 235 ? -4.595 -6.344 -8.740 1.00 20.65 235 ALA B O 1
ATOM 6043 N N . ILE B 1 236 ? -3.466 -8.289 -8.839 1.00 9.38 236 ILE B N 1
ATOM 6044 C CA . ILE B 1 236 ? -2.536 -7.938 -7.752 1.00 10.22 236 ILE B CA 1
ATOM 6045 C C . ILE B 1 236 ? -1.114 -7.983 -8.267 1.00 9.52 236 ILE B C 1
ATOM 6046 O O . ILE B 1 236 ? -0.792 -8.926 -8.994 1.00 9.59 236 ILE B O 1
ATOM 6051 N N . SER B 1 237 ? -0.303 -7.007 -7.873 1.00 8.26 237 SER B N 1
ATOM 6052 C CA . SER B 1 237 ? 1.084 -6.965 -8.314 1.00 7.89 237 SER B CA 1
ATOM 6053 C C . SER B 1 237 ? 1.988 -7.483 -7.185 1.00 8.14 237 SER B C 1
ATOM 6054 O O . SER B 1 237 ? 1.801 -7.131 -6.013 1.00 9.68 237 SER B O 1
ATOM 6057 N N . ILE B 1 238 ? 2.951 -8.322 -7.611 1.00 9.00 238 ILE B N 1
ATOM 6058 C CA . ILE B 1 238 ? 3.896 -8.990 -6.718 1.00 8.52 238 ILE B CA 1
ATOM 6059 C C . ILE B 1 238 ? 5.307 -8.599 -7.090 1.00 8.80 238 ILE B C 1
ATOM 6060 O O . ILE B 1 238 ? 5.696 -8.716 -8.262 1.00 9.52 238 ILE B O 1
ATOM 6065 N N . ALA B 1 239 ? 6.031 -8.113 -6.101 1.00 8.03 239 ALA B N 1
ATOM 6066 C CA . ALA B 1 239 ? 7.453 -7.875 -6.290 1.00 8.71 239 ALA B CA 1
ATOM 6067 C C . ALA B 1 239 ? 8.255 -9.073 -5.808 1.00 9.43 239 ALA B C 1
ATOM 6068 O O . ALA B 1 239 ? 7.879 -9.711 -4.810 1.00 9.81 239 ALA B O 1
ATOM 6070 N N . LEU B 1 240 ? 9.352 -9.370 -6.501 1.00 9.65 240 LEU B N 1
ATOM 6071 C CA . LEU B 1 240 ? 10.278 -10.414 -6.064 1.00 10.12 240 LEU B CA 1
ATOM 6072 C C . LEU B 1 240 ? 11.701 -9.843 -6.118 1.00 8.91 240 LEU B C 1
ATOM 6073 O O . LEU B 1 240 ? 12.128 -9.387 -7.181 1.00 9.05 240 LEU B O 1
ATOM 6078 N N . HIS B 1 241 ? 12.374 -9.863 -4.973 1.00 10.39 241 HIS B N 1
ATOM 6079 C CA . HIS B 1 241 ? 13.776 -9.477 -4.920 1.00 10.50 241 HIS B CA 1
ATOM 6080 C C . HIS B 1 241 ? 14.642 -10.547 -5.583 1.00 11.63 241 HIS B C 1
ATOM 6081 O O . HIS B 1 241 ? 14.659 -11.725 -5.218 1.00 13.37 241 HIS B O 1
ATOM 6088 N N . GLY B 1 242 ? 15.350 -10.105 -6.630 1.00 10.79 242 GLY B N 1
ATOM 6089 C CA . GLY B 1 242 ? 16.188 -11.040 -7.346 1.00 11.36 242 GLY B CA 1
ATOM 6090 C C . GLY B 1 242 ? 16.751 -10.438 -8.605 1.00 9.63 242 GLY B C 1
ATOM 6091 O O . GLY B 1 242 ? 16.610 -9.228 -8.833 1.00 11.17 242 GLY B O 1
ATOM 6092 N N . ASN B 1 243 ? 17.374 -11.248 -9.406 1.00 9.70 243 ASN B N 1
ATOM 6093 C CA . ASN B 1 243 ? 18.037 -10.848 -10.636 1.00 9.87 243 ASN B CA 1
ATOM 6094 C C . ASN B 1 243 ? 17.273 -11.451 -11.807 1.00 9.43 243 ASN B C 1
ATOM 6095 O O . ASN B 1 243 ? 17.131 -12.665 -11.937 1.00 10.15 243 ASN B O 1
ATOM 6100 N N . ALA B 1 244 ? 16.765 -10.607 -12.706 1.00 9.75 244 ALA B N 1
ATOM 6101 C CA . ALA B 1 244 ? 15.967 -11.132 -13.814 1.00 9.87 244 ALA B CA 1
ATOM 6102 C C . ALA B 1 244 ? 16.743 -12.078 -14.732 1.00 9.73 244 ALA B C 1
ATOM 6103 O O . ALA B 1 244 ? 16.161 -12.955 -15.368 1.00 10.98 244 ALA B O 1
ATOM 6105 N N . ALA B 1 245 ? 18.063 -11.853 -14.819 1.00 10.47 245 ALA B N 1
ATOM 6106 C CA . ALA B 1 245 ? 18.882 -12.708 -15.684 1.00 9.89 245 ALA B CA 1
ATOM 6107 C C . ALA B 1 245 ? 19.063 -14.109 -15.108 1.00 10.77 245 ALA B C 1
ATOM 6108 O O . ALA B 1 245 ? 19.514 -14.993 -15.842 1.00 13.61 245 ALA B O 1
ATOM 6110 N N . GLU B 1 246 ? 18.733 -14.260 -13.839 1.00 11.74 246 GLU B N 1
ATOM 6111 C CA . GLU B 1 246 ? 18.689 -15.589 -13.220 1.00 12.67 246 GLU B CA 1
ATOM 6112 C C . GLU B 1 246 ? 17.254 -16.110 -13.191 1.00 12.23 246 GLU B C 1
ATOM 6113 O O . GLU B 1 246 ? 16.981 -17.286 -13.505 1.00 15.58 246 GLU B O 1
ATOM 6119 N N . ILE B 1 247 ? 16.289 -15.293 -12.796 1.00 11.53 247 ILE B N 1
ATOM 6120 C CA . ILE B 1 247 ? 14.919 -15.780 -12.618 1.00 11.98 247 ILE B CA 1
ATOM 6121 C C . ILE B 1 247 ? 14.188 -16.055 -13.911 1.00 10.70 247 ILE B C 1
ATOM 6122 O O . ILE B 1 247 ? 13.465 -17.064 -13.998 1.00 11.32 247 ILE B O 1
ATOM 6127 N N . LEU B 1 248 ? 14.346 -15.231 -14.936 1.00 10.13 248 LEU B N 1
ATOM 6128 C CA . LEU B 1 248 ? 13.637 -15.538 -16.190 1.00 10.05 248 LEU B CA 1
ATOM 6129 C C . LEU B 1 248 ? 14.119 -16.868 -16.798 1.00 11.16 248 LEU B C 1
ATOM 6130 O O . LEU B 1 248 ? 13.252 -17.649 -17.161 1.00 10.33 248 LEU B O 1
ATOM 6135 N N . PRO B 1 249 ? 15.413 -17.140 -16.936 1.00 11.32 249 PRO B N 1
ATOM 6136 C CA . PRO B 1 249 ? 15.816 -18.478 -17.404 1.00 11.99 249 PRO B CA 1
ATOM 6137 C C . PRO B 1 249 ? 15.308 -19.583 -16.492 1.00 11.81 249 PRO B C 1
ATOM 6138 O O . PRO B 1 249 ? 14.979 -20.678 -17.011 1.00 11.49 249 PRO B O 1
ATOM 6142 N N . GLU B 1 250 ? 15.214 -19.373 -15.180 1.00 10.27 250 GLU B N 1
ATOM 6143 C CA . GLU B 1 250 ? 14.692 -20.396 -14.298 1.00 11.51 250 GLU B CA 1
ATOM 6144 C C . GLU B 1 250 ? 13.221 -20.632 -14.585 1.00 11.97 250 GLU B C 1
ATOM 6145 O O . GLU B 1 250 ? 12.760 -21.787 -14.575 1.00 12.53 250 GLU B O 1
ATOM 6151 N N . LEU B 1 251 ? 12.456 -19.585 -14.855 1.00 11.25 251 LEU B N 1
ATOM 6152 C CA . LEU B 1 251 ? 11.037 -19.809 -15.142 1.00 10.71 251 LEU B CA 1
ATOM 6153 C C . LEU B 1 251 ? 10.878 -20.537 -16.469 1.00 11.29 251 LEU B C 1
ATOM 6154 O O . LEU B 1 251 ? 10.002 -21.386 -16.614 1.00 12.00 251 LEU B O 1
ATOM 6159 N N . VAL B 1 252 ? 11.699 -20.242 -17.473 1.00 11.49 252 VAL B N 1
ATOM 6160 C CA . VAL B 1 252 ? 11.642 -20.980 -18.734 1.00 12.15 252 VAL B CA 1
ATOM 6161 C C . VAL B 1 252 ? 11.905 -22.437 -18.449 1.00 12.32 252 VAL B C 1
ATOM 6162 O O . VAL B 1 252 ? 11.191 -23.323 -18.912 1.00 14.40 252 VAL B O 1
ATOM 6166 N N . LYS B 1 253 ? 12.930 -22.746 -17.687 1.00 13.47 253 LYS B N 1
ATOM 6167 C CA . LYS B 1 253 ? 13.271 -24.123 -17.335 1.00 14.54 253 LYS B CA 1
ATOM 6168 C C . LYS B 1 253 ? 12.154 -24.849 -16.605 1.00 16.28 253 LYS B C 1
ATOM 6169 O O . LYS B 1 253 ? 11.956 -26.063 -16.759 1.00 16.68 253 LYS B O 1
ATOM 6175 N N . ARG B 1 254 ? 11.460 -24.113 -15.756 1.00 12.41 254 ARG B N 1
ATOM 6176 C CA . ARG B 1 254 ? 10.354 -24.716 -15.009 1.00 13.79 254 ARG B CA 1
ATOM 6177 C C . ARG B 1 254 ? 9.093 -24.875 -15.850 1.00 14.25 254 ARG B C 1
ATOM 6178 O O . ARG B 1 254 ? 8.086 -25.431 -15.403 1.00 17.22 254 ARG B O 1
ATOM 6186 N N . GLY B 1 255 ? 9.113 -24.415 -17.105 1.00 14.24 255 GLY B N 1
ATOM 6187 C CA . GLY B 1 255 ? 7.920 -24.484 -17.918 1.00 15.56 255 GLY B CA 1
ATOM 6188 C C . GLY B 1 255 ? 6.823 -23.531 -17.503 1.00 15.96 255 GLY B C 1
ATOM 6189 O O . GLY B 1 255 ? 5.669 -23.737 -17.859 1.00 16.78 255 GLY B O 1
ATOM 6190 N N . VAL B 1 256 ? 7.167 -22.468 -16.765 1.00 13.60 256 VAL B N 1
ATOM 6191 C CA . VAL B 1 256 ? 6.143 -21.488 -16.408 1.00 13.27 256 VAL B CA 1
ATOM 6192 C C . VAL B 1 256 ? 5.792 -20.668 -17.634 1.00 12.68 256 VAL B C 1
ATOM 6193 O O . VAL B 1 256 ? 6.660 -20.285 -18.428 1.00 15.15 256 VAL B O 1
ATOM 6197 N N . ARG B 1 257 ? 4.500 -20.414 -17.838 1.00 13.42 257 ARG B N 1
ATOM 6198 C CA . ARG B 1 257 ? 4.050 -19.618 -18.977 1.00 13.21 257 ARG B CA 1
ATOM 6199 C C . ARG B 1 257 ? 3.256 -18.384 -18.538 1.00 11.52 257 ARG B C 1
ATOM 6200 O O . ARG B 1 257 ? 2.070 -18.475 -18.209 1.00 14.12 257 ARG B O 1
ATOM 6208 N N . PRO B 1 258 ? 3.908 -17.225 -18.490 1.00 10.30 258 PRO B N 1
ATOM 6209 C CA . PRO B 1 258 ? 3.190 -15.977 -18.206 1.00 9.64 258 PRO B CA 1
ATOM 6210 C C . PRO B 1 258 ? 2.291 -15.649 -19.410 1.00 9.03 258 PRO B C 1
ATOM 6211 O O . PRO B 1 258 ? 2.423 -16.264 -20.485 1.00 11.05 258 PRO B O 1
ATOM 6215 N N . ASP B 1 259 ? 1.403 -14.674 -19.269 1.00 9.37 259 ASP B N 1
ATOM 6216 C CA . ASP B 1 259 ? 0.575 -14.282 -20.381 1.00 9.90 259 ASP B CA 1
ATOM 6217 C C . ASP B 1 259 ? 1.157 -13.127 -21.176 1.00 8.61 259 ASP B C 1
ATOM 6218 O O . ASP B 1 259 ? 0.765 -12.871 -22.312 1.00 10.88 259 ASP B O 1
ATOM 6223 N N . MET B 1 260 ? 2.102 -12.397 -20.626 1.00 9.00 260 MET B N 1
ATOM 6224 C CA . MET B 1 260 ? 2.881 -11.382 -21.295 1.00 10.13 260 MET B CA 1
ATOM 6225 C C . MET B 1 260 ? 4.271 -11.342 -20.636 1.00 9.44 260 MET B C 1
ATOM 6226 O O . MET B 1 260 ? 4.308 -11.519 -19.425 1.00 9.45 260 MET B O 1
ATOM 6231 N N . VAL B 1 261 ? 5.284 -11.049 -21.425 1.00 7.66 261 VAL B N 1
ATOM 6232 C CA . VAL B 1 261 ? 6.630 -10.861 -20.889 1.00 8.88 261 VAL B CA 1
ATOM 6233 C C . VAL B 1 261 ? 7.225 -9.576 -21.445 1.00 8.13 261 VAL B C 1
ATOM 6234 O O . VAL B 1 261 ? 7.186 -9.361 -22.665 1.00 9.39 261 VAL B O 1
ATOM 6238 N N . THR B 1 262 ? 7.787 -8.786 -20.540 1.00 7.99 262 THR B N 1
ATOM 6239 C CA . THR B 1 262 ? 8.586 -7.627 -21.015 1.00 8.43 262 THR B CA 1
ATOM 6240 C C . THR B 1 262 ? 9.698 -7.401 -20.005 1.00 7.21 262 THR B C 1
ATOM 6241 O O . THR B 1 262 ? 9.990 -8.297 -19.211 1.00 9.29 262 THR B O 1
ATOM 6245 N N . ASP B 1 263 ? 10.321 -6.231 -20.095 1.00 8.21 263 ASP B N 1
ATOM 6246 C CA . ASP B 1 263 ? 11.423 -5.894 -19.175 1.00 8.16 263 ASP B CA 1
ATOM 6247 C C . ASP B 1 263 ? 11.608 -4.383 -19.119 1.00 7.09 263 ASP B C 1
ATOM 6248 O O . ASP B 1 263 ? 11.492 -3.723 -20.127 1.00 8.35 263 ASP B O 1
ATOM 6253 N N . GLN B 1 264 ? 11.953 -3.893 -17.929 1.00 7.25 264 GLN B N 1
ATOM 6254 C CA . GLN B 1 264 ? 12.258 -2.487 -17.825 1.00 8.00 264 GLN B CA 1
ATOM 6255 C C . GLN B 1 264 ? 13.367 -2.234 -16.811 1.00 7.29 264 GLN B C 1
ATOM 6256 O O . GLN B 1 264 ? 13.332 -1.217 -16.115 1.00 8.83 264 GLN B O 1
ATOM 6262 N N . THR B 1 265 ? 14.365 -3.147 -16.779 1.00 8.84 265 THR B N 1
ATOM 6263 C CA . THR B 1 265 ? 15.617 -2.850 -16.098 1.00 8.74 265 THR B CA 1
ATOM 6264 C C . THR B 1 265 ? 16.322 -1.706 -16.864 1.00 8.37 265 THR B C 1
ATOM 6265 O O . THR B 1 265 ? 15.926 -1.384 -17.999 1.00 8.12 265 THR B O 1
ATOM 6269 N N . SER B 1 266 ? 17.350 -1.100 -16.272 1.00 7.96 266 SER B N 1
ATOM 6270 C CA . SER B 1 266 ? 18.090 -0.034 -16.988 1.00 8.25 266 SER B CA 1
ATOM 6271 C C . SER B 1 266 ? 19.205 -0.592 -17.879 1.00 7.74 266 SER B C 1
ATOM 6272 O O . SER B 1 266 ? 20.373 -0.216 -17.780 1.00 8.40 266 SER B O 1
ATOM 6275 N N . ALA B 1 267 ? 18.790 -1.474 -18.798 1.00 7.73 267 ALA B N 1
ATOM 6276 C CA . ALA B 1 267 ? 19.686 -2.127 -19.732 1.00 7.92 267 ALA B CA 1
ATOM 6277 C C . ALA B 1 267 ? 20.321 -1.118 -20.689 1.00 7.15 267 ALA B C 1
ATOM 6278 O O . ALA B 1 267 ? 21.318 -1.457 -21.337 1.00 9.14 267 ALA B O 1
ATOM 6280 N N . HIS B 1 268 ? 19.746 0.081 -20.768 1.00 6.56 268 HIS B N 1
ATOM 6281 C CA . HIS B 1 268 ? 20.278 1.065 -21.691 1.00 6.72 268 HIS B CA 1
ATOM 6282 C C . HIS B 1 268 ? 21.672 1.534 -21.299 1.00 7.28 268 HIS B C 1
ATOM 6283 O O . HIS B 1 268 ? 22.322 2.162 -22.141 1.00 9.40 268 HIS B O 1
ATOM 6290 N N . ASP B 1 269 ? 22.069 1.283 -20.066 1.00 8.32 269 ASP B N 1
ATOM 6291 C CA . ASP B 1 269 ? 23.343 1.763 -19.551 1.00 8.43 269 ASP B CA 1
ATOM 6292 C C . ASP B 1 269 ? 23.988 0.607 -18.812 1.00 7.80 269 ASP B C 1
ATOM 6293 O O . ASP B 1 269 ? 23.799 0.501 -17.587 1.00 9.91 269 ASP B O 1
ATOM 6298 N N . PRO B 1 270 ? 24.703 -0.261 -19.496 1.00 8.51 270 PRO B N 1
ATOM 6299 C CA . PRO B 1 270 ? 25.309 -1.450 -18.833 1.00 8.83 270 PRO B CA 1
ATOM 6300 C C . PRO B 1 270 ? 26.206 -1.131 -17.639 1.00 9.15 270 PRO B C 1
ATOM 6301 O O . PRO B 1 270 ? 26.212 -1.943 -16.704 1.00 11.27 270 PRO B O 1
ATOM 6305 N N . LEU B 1 271 ? 26.919 0.001 -17.620 1.00 9.04 271 LEU B N 1
ATOM 6306 C CA . LEU B 1 271 ? 27.789 0.283 -16.506 1.00 9.37 271 LEU B CA 1
ATOM 6307 C C . LEU B 1 271 ? 27.039 0.628 -15.222 1.00 8.99 271 LEU B C 1
ATOM 6308 O O . LEU B 1 271 ? 27.546 0.305 -14.145 1.00 11.40 271 LEU B O 1
ATOM 6313 N N . ASN B 1 272 ? 25.885 1.270 -15.330 1.00 9.52 272 ASN B N 1
ATOM 6314 C CA . ASN B 1 272 ? 25.158 1.752 -14.165 1.00 9.85 272 ASN B CA 1
ATOM 6315 C C . ASN B 1 272 ? 23.794 1.123 -13.935 1.00 10.36 272 ASN B C 1
ATOM 6316 O O . ASN B 1 272 ? 23.350 1.201 -12.777 1.00 11.18 272 ASN B O 1
ATOM 6321 N N . GLY B 1 273 ? 23.101 0.545 -14.895 1.00 8.89 273 GLY B N 1
ATOM 6322 C CA . GLY B 1 273 ? 21.676 0.242 -14.724 1.00 9.09 273 GLY B CA 1
ATOM 6323 C C . GLY B 1 273 ? 21.320 -1.202 -14.770 1.00 9.57 273 GLY B C 1
ATOM 6324 O O . GLY B 1 273 ? 20.127 -1.520 -14.746 1.00 9.58 273 GLY B O 1
ATOM 6325 N N . TYR B 1 274 ? 22.261 -2.138 -14.826 1.00 9.13 274 TYR B N 1
ATOM 6326 C CA . TYR B 1 274 ? 21.890 -3.525 -15.052 1.00 8.43 274 TYR B CA 1
ATOM 6327 C C . TYR B 1 274 ? 22.849 -4.430 -14.253 1.00 8.69 274 TYR B C 1
ATOM 6328 O O . TYR B 1 274 ? 24.025 -4.530 -14.604 1.00 9.60 274 TYR B O 1
ATOM 6337 N N . LEU B 1 275 ? 22.287 -5.122 -13.272 1.00 8.00 275 LEU B N 1
ATOM 6338 C CA . LEU B 1 275 ? 23.094 -5.945 -12.390 1.00 10.18 275 LEU B CA 1
ATOM 6339 C C . LEU B 1 275 ? 23.473 -7.290 -13.008 1.00 10.38 275 LEU B C 1
ATOM 6340 O O . LEU B 1 275 ? 22.552 -8.033 -13.312 1.00 11.20 275 LEU B O 1
ATOM 6345 N N . PRO B 1 276 ? 24.765 -7.597 -13.178 1.00 11.05 276 PRO B N 1
ATOM 6346 C CA . PRO B 1 276 ? 25.116 -8.921 -13.724 1.00 11.77 276 PRO B CA 1
ATOM 6347 C C . PRO B 1 276 ? 24.663 -10.018 -12.780 1.00 11.66 276 PRO B C 1
ATOM 6348 O O . PRO B 1 276 ? 24.610 -9.909 -11.556 1.00 12.41 276 PRO B O 1
ATOM 6352 N N . ALA B 1 277 ? 24.335 -11.137 -13.397 1.00 12.53 277 ALA B N 1
ATOM 6353 C CA . ALA B 1 277 ? 23.919 -12.338 -12.679 1.00 14.58 277 ALA B CA 1
ATOM 6354 C C . ALA B 1 277 ? 24.959 -12.704 -11.625 1.00 15.57 277 ALA B C 1
ATOM 6355 O O . ALA B 1 277 ? 26.163 -12.780 -11.929 1.00 17.85 277 ALA B O 1
ATOM 6357 N N . GLY B 1 278 ? 24.520 -12.936 -10.387 1.00 15.90 278 GLY B N 1
ATOM 6358 C CA . GLY B 1 278 ? 25.448 -13.382 -9.365 1.00 19.79 278 GLY B CA 1
ATOM 6359 C C . GLY B 1 278 ? 26.120 -12.283 -8.571 1.00 21.76 278 GLY B C 1
ATOM 6360 O O . GLY B 1 278 ? 26.759 -12.635 -7.556 1.00 30.61 278 GLY B O 1
ATOM 6361 N N . TRP B 1 279 ? 25.988 -11.019 -8.994 1.00 16.67 279 TRP B N 1
ATOM 6362 C CA . TRP B 1 279 ? 26.592 -9.912 -8.264 1.00 14.97 279 TRP B CA 1
ATOM 6363 C C . TRP B 1 279 ? 25.640 -9.279 -7.269 1.00 15.78 279 TRP B C 1
ATOM 6364 O O . TRP B 1 279 ? 24.420 -9.291 -7.446 1.00 15.28 279 TRP B O 1
ATOM 6375 N N . THR B 1 280 ? 26.150 -8.666 -6.210 1.00 16.51 280 THR B N 1
ATOM 6376 C CA . THR B 1 280 ? 25.351 -7.766 -5.375 1.00 19.27 280 THR B CA 1
ATOM 6377 C C . THR B 1 280 ? 25.399 -6.345 -5.936 1.00 20.03 280 THR B C 1
ATOM 6378 O O . THR B 1 280 ? 26.367 -5.988 -6.634 1.00 18.60 280 THR B O 1
ATOM 6382 N N . TRP B 1 281 ? 24.377 -5.577 -5.610 1.00 19.29 281 TRP B N 1
ATOM 6383 C CA . TRP B 1 281 ? 24.339 -4.177 -6.071 1.00 20.27 281 TRP B CA 1
ATOM 6384 C C . TRP B 1 281 ? 25.609 -3.504 -5.578 1.00 22.68 281 TRP B C 1
ATOM 6385 O O . TRP B 1 281 ? 26.328 -2.804 -6.295 1.00 24.44 281 TRP B O 1
ATOM 6396 N N . GLU B 1 282 ? 26.046 -3.715 -4.328 1.00 25.26 282 GLU B N 1
ATOM 6397 C CA . GLU B 1 282 ? 27.278 -3.075 -3.848 1.00 27.07 282 GLU B CA 1
ATOM 6398 C C . GLU B 1 282 ? 28.524 -3.425 -4.659 1.00 26.45 282 GLU B C 1
ATOM 6399 O O . GLU B 1 282 ? 29.355 -2.547 -4.926 1.00 27.65 282 GLU B O 1
ATOM 6405 N N . GLN B 1 283 ? 28.652 -4.692 -4.997 1.00 23.31 283 GLN B N 1
ATOM 6406 C CA . GLN B 1 283 ? 29.721 -5.172 -5.842 1.00 20.78 283 GLN B CA 1
ATOM 6407 C C . GLN B 1 283 ? 29.704 -4.539 -7.227 1.00 20.23 283 GLN B C 1
ATOM 6408 O O . GLN B 1 283 ? 30.717 -4.121 -7.800 1.00 19.47 283 GLN B O 1
ATOM 6414 N N . TYR B 1 284 ? 28.531 -4.441 -7.813 1.00 18.20 284 TYR B N 1
ATOM 6415 C CA . TYR B 1 284 ? 28.380 -3.759 -9.098 1.00 16.41 284 TYR B CA 1
ATOM 6416 C C . TYR B 1 284 ? 28.832 -2.316 -9.041 1.00 16.09 284 TYR B C 1
ATOM 6417 O O . TYR B 1 284 ? 29.571 -1.759 -9.862 1.00 17.78 284 TYR B O 1
ATOM 6426 N N . ARG B 1 285 ? 28.385 -1.553 -8.031 1.00 18.32 285 ARG B N 1
ATOM 6427 C CA . ARG B 1 285 ? 28.724 -0.123 -7.990 1.00 21.18 285 ARG B CA 1
ATOM 6428 C C . ARG B 1 285 ? 30.204 0.065 -7.646 1.00 22.59 285 ARG B C 1
ATOM 6429 O O . ARG B 1 285 ? 30.833 0.993 -8.146 1.00 23.43 285 ARG B O 1
ATOM 6437 N N . ASP B 1 286 ? 30.725 -0.849 -6.809 1.00 22.40 286 ASP B N 1
ATOM 6438 C CA . ASP B 1 286 ? 32.145 -0.737 -6.494 1.00 21.64 286 ASP B CA 1
ATOM 6439 C C . ASP B 1 286 ? 32.989 -0.984 -7.748 1.00 21.98 286 ASP B C 1
ATOM 6440 O O . ASP B 1 286 ? 33.864 -0.155 -8.009 1.00 22.17 286 ASP B O 1
ATOM 6445 N N . ARG B 1 287 ? 32.717 -2.084 -8.455 1.00 20.13 287 ARG B N 1
ATOM 6446 C CA . ARG B 1 287 ? 33.484 -2.478 -9.628 1.00 19.98 287 ARG B CA 1
ATOM 6447 C C . ARG B 1 287 ? 33.322 -1.498 -10.792 1.00 17.62 287 ARG B C 1
ATOM 6448 O O . ARG B 1 287 ? 34.219 -1.343 -11.606 1.00 18.91 287 ARG B O 1
ATOM 6456 N N . ALA B 1 288 ? 32.146 -0.846 -10.880 1.00 17.78 288 ALA B N 1
ATOM 6457 C CA . ALA B 1 288 ? 31.913 0.142 -11.926 1.00 16.14 288 ALA B CA 1
ATOM 6458 C C . ALA B 1 288 ? 32.998 1.207 -11.872 1.00 20.00 288 ALA B C 1
ATOM 6459 O O . ALA B 1 288 ? 33.392 1.790 -12.886 1.00 20.04 288 ALA B O 1
ATOM 6461 N N . GLN B 1 289 ? 33.449 1.494 -10.632 1.00 21.03 289 GLN B N 1
ATOM 6462 C CA . GLN B 1 289 ? 34.446 2.569 -10.549 1.00 22.38 289 GLN B CA 1
ATOM 6463 C C . GLN B 1 289 ? 35.834 1.992 -10.828 1.00 25.82 289 GLN B C 1
ATOM 6464 O O . GLN B 1 289 ? 36.697 2.671 -11.412 1.00 34.67 289 GLN B O 1
ATOM 6470 N N . THR B 1 290 ? 36.100 0.765 -10.436 1.00 25.47 290 THR B N 1
ATOM 6471 C CA . THR B 1 290 ? 37.392 0.110 -10.504 1.00 31.19 290 THR B CA 1
ATOM 6472 C C . THR B 1 290 ? 37.751 -0.493 -11.857 1.00 26.12 290 THR B C 1
ATOM 6473 O O . THR B 1 290 ? 38.904 -0.475 -12.278 1.00 37.52 290 THR B O 1
ATOM 6477 N N . GLU B 1 291 ? 36.750 -1.071 -12.525 1.00 21.24 291 GLU B N 1
ATOM 6478 C CA . GLU B 1 291 ? 36.966 -1.798 -13.772 1.00 19.16 291 GLU B CA 1
ATOM 6479 C C . GLU B 1 291 ? 35.752 -1.645 -14.667 1.00 16.43 291 GLU B C 1
ATOM 6480 O O . GLU B 1 291 ? 35.051 -2.628 -14.939 1.00 16.69 291 GLU B O 1
ATOM 6486 N N . PRO B 1 292 ? 35.439 -0.434 -15.107 1.00 15.21 292 PRO B N 1
ATOM 6487 C CA . PRO B 1 292 ? 34.194 -0.216 -15.850 1.00 13.94 292 PRO B CA 1
ATOM 6488 C C . PRO B 1 292 ? 34.062 -1.114 -17.071 1.00 14.42 292 PRO B C 1
ATOM 6489 O O . PRO B 1 292 ? 32.983 -1.584 -17.397 1.00 14.56 292 PRO B O 1
ATOM 6493 N N . ALA B 1 293 ? 35.093 -1.384 -17.850 1.00 16.36 293 ALA B N 1
ATOM 6494 C CA . ALA B 1 293 ? 34.902 -2.144 -19.101 1.00 14.76 293 ALA B CA 1
ATOM 6495 C C . ALA B 1 293 ? 34.497 -3.575 -18.799 1.00 15.45 293 ALA B C 1
ATOM 6496 O O . ALA B 1 293 ? 33.669 -4.188 -19.478 1.00 15.16 293 ALA B O 1
ATOM 6498 N N . ALA B 1 294 ? 35.076 -4.105 -17.726 1.00 16.24 294 ALA B N 1
ATOM 6499 C CA . ALA B 1 294 ? 34.714 -5.473 -17.364 1.00 15.99 294 ALA B CA 1
ATOM 6500 C C . ALA B 1 294 ? 33.287 -5.527 -16.819 1.00 14.71 294 ALA B C 1
ATOM 6501 O O . ALA B 1 294 ? 32.568 -6.491 -17.057 1.00 15.92 294 ALA B O 1
ATOM 6503 N N . VAL B 1 295 ? 32.852 -4.504 -16.109 1.00 14.27 295 VAL B N 1
ATOM 6504 C CA . VAL B 1 295 ? 31.465 -4.435 -15.647 1.00 12.45 295 VAL B CA 1
ATOM 6505 C C . VAL B 1 295 ? 30.486 -4.353 -16.827 1.00 12.31 295 VAL B C 1
ATOM 6506 O O . VAL B 1 295 ? 29.496 -5.093 -16.842 1.00 12.60 295 VAL B O 1
ATOM 6510 N N . VAL B 1 296 ? 30.759 -3.488 -17.787 1.00 11.50 296 VAL B N 1
ATOM 6511 C CA . VAL B 1 296 ? 29.900 -3.406 -18.977 1.00 11.61 296 VAL B CA 1
ATOM 6512 C C . VAL B 1 296 ? 29.754 -4.769 -19.625 1.00 11.67 296 VAL B C 1
ATOM 6513 O O . VAL B 1 296 ? 28.694 -5.249 -20.006 1.00 12.46 296 VAL B O 1
ATOM 6517 N N . LYS B 1 297 ? 30.901 -5.446 -19.786 1.00 12.83 297 LYS B N 1
ATOM 6518 C CA . LYS B 1 297 ? 30.875 -6.755 -20.439 1.00 13.97 297 LYS B CA 1
ATOM 6519 C C . LYS B 1 297 ? 30.031 -7.753 -19.667 1.00 12.11 297 LYS B C 1
ATOM 6520 O O . LYS B 1 297 ? 29.213 -8.503 -20.220 1.00 14.59 297 LYS B O 1
ATOM 6526 N N . ALA B 1 298 ? 30.224 -7.833 -18.353 1.00 13.23 298 ALA B N 1
ATOM 6527 C CA . ALA B 1 298 ? 29.433 -8.776 -17.559 1.00 12.94 298 ALA B CA 1
ATOM 6528 C C . ALA B 1 298 ? 27.947 -8.443 -17.568 1.00 10.88 298 ALA B C 1
ATOM 6529 O O . ALA B 1 298 ? 27.115 -9.375 -17.611 1.00 13.55 298 ALA B O 1
ATOM 6531 N N . ALA B 1 299 ? 27.654 -7.133 -17.558 1.00 11.29 299 ALA B N 1
ATOM 6532 C CA . ALA B 1 299 ? 26.235 -6.786 -17.606 1.00 11.20 299 ALA B CA 1
ATOM 6533 C C . ALA B 1 299 ? 25.628 -7.221 -18.930 1.00 11.15 299 ALA B C 1
ATOM 6534 O O . ALA B 1 299 ? 24.534 -7.829 -19.001 1.00 10.64 299 ALA B O 1
ATOM 6536 N N . LYS B 1 300 ? 26.319 -6.933 -20.021 1.00 10.05 300 LYS B N 1
ATOM 6537 C CA . LYS B 1 300 ? 25.796 -7.300 -21.334 1.00 10.29 300 LYS B CA 1
ATOM 6538 C C . LYS B 1 300 ? 25.688 -8.816 -21.519 1.00 10.45 300 LYS B C 1
ATOM 6539 O O . LYS B 1 300 ? 24.732 -9.274 -22.185 1.00 11.28 300 LYS B O 1
ATOM 6545 N N . GLN B 1 301 ? 26.601 -9.578 -20.936 1.00 11.12 301 GLN B N 1
ATOM 6546 C CA . GLN B 1 301 ? 26.504 -11.028 -21.046 1.00 12.49 301 GLN B CA 1
ATOM 6547 C C . GLN B 1 301 ? 25.266 -11.552 -20.329 1.00 12.71 301 GLN B C 1
ATOM 6548 O O . GLN B 1 301 ? 24.615 -12.483 -20.787 1.00 13.62 301 GLN B O 1
ATOM 6554 N N . SER B 1 302 ? 24.933 -10.925 -19.185 1.00 11.08 302 SER B N 1
ATOM 6555 C CA . SER B 1 302 ? 23.704 -11.277 -18.487 1.00 11.49 302 SER B CA 1
ATOM 6556 C C . SER B 1 302 ? 22.503 -10.803 -19.289 1.00 10.42 302 SER B C 1
ATOM 6557 O O . SER B 1 302 ? 21.516 -11.546 -19.312 1.00 10.99 302 SER B O 1
ATOM 6560 N N . MET B 1 303 ? 22.567 -9.640 -19.944 1.00 9.44 303 MET B N 1
ATOM 6561 C CA . MET B 1 303 ? 21.406 -9.232 -20.752 1.00 10.05 303 MET B CA 1
ATOM 6562 C C . MET B 1 303 ? 21.159 -10.250 -21.842 1.00 9.09 303 MET B C 1
ATOM 6563 O O . MET B 1 303 ? 20.012 -10.517 -22.243 1.00 9.81 303 MET B O 1
ATOM 6568 N N . ALA B 1 304 ? 22.231 -10.841 -22.397 1.00 9.15 304 ALA B N 1
ATOM 6569 C CA . ALA B 1 304 ? 22.054 -11.837 -23.441 1.00 9.33 304 ALA B CA 1
ATOM 6570 C C . ALA B 1 304 ? 21.301 -13.063 -22.911 1.00 9.60 304 ALA B C 1
ATOM 6571 O O . ALA B 1 304 ? 20.478 -13.625 -23.648 1.00 12.16 304 ALA B O 1
ATOM 6573 N N . VAL B 1 305 ? 21.575 -13.470 -21.679 1.00 10.62 305 VAL B N 1
ATOM 6574 C CA . VAL B 1 305 ? 20.896 -14.646 -21.136 1.00 11.45 305 VAL B CA 1
ATOM 6575 C C . VAL B 1 305 ? 19.428 -14.287 -20.896 1.00 10.70 305 VAL B C 1
ATOM 6576 O O . VAL B 1 305 ? 18.513 -15.068 -21.133 1.00 10.57 305 VAL B O 1
ATOM 6580 N N . HIS B 1 306 ? 19.223 -13.068 -20.405 1.00 9.68 306 HIS B N 1
ATOM 6581 C CA . HIS B 1 306 ? 17.895 -12.559 -20.100 1.00 9.68 306 HIS B CA 1
ATOM 6582 C C . HIS B 1 306 ? 17.060 -12.534 -21.369 1.00 9.29 306 HIS B C 1
ATOM 6583 O O . HIS B 1 306 ? 15.920 -13.025 -21.413 1.00 10.16 306 HIS B O 1
ATOM 6590 N N . VAL B 1 307 ? 17.615 -11.924 -22.426 1.00 9.03 307 VAL B N 1
ATOM 6591 C CA . VAL B 1 307 ? 16.871 -11.849 -23.675 1.00 9.45 307 VAL B CA 1
ATOM 6592 C C . VAL B 1 307 ? 16.618 -13.235 -24.284 1.00 9.41 307 VAL B C 1
ATOM 6593 O O . VAL B 1 307 ? 15.555 -13.469 -24.873 1.00 9.63 307 VAL B O 1
ATOM 6597 N N . GLN B 1 308 ? 17.586 -14.161 -24.172 1.00 9.81 308 GLN B N 1
ATOM 6598 C CA . GLN B 1 308 ? 17.290 -15.497 -24.670 1.00 9.72 308 GLN B CA 1
ATOM 6599 C C . GLN B 1 308 ? 16.105 -16.101 -23.901 1.00 8.90 308 GLN B C 1
ATOM 6600 O O . GLN B 1 308 ? 15.291 -16.779 -24.523 1.00 9.86 308 GLN B O 1
ATOM 6606 N N . ALA B 1 309 ? 15.955 -15.833 -22.606 1.00 8.64 309 ALA B N 1
ATOM 6607 C CA . ALA B 1 309 ? 14.737 -16.315 -21.949 1.00 9.78 309 ALA B CA 1
ATOM 6608 C C . ALA B 1 309 ? 13.490 -15.681 -22.523 1.00 10.19 309 ALA B C 1
ATOM 6609 O O . ALA B 1 309 ? 12.474 -16.372 -22.714 1.00 9.79 309 ALA B O 1
ATOM 6611 N N . MET B 1 310 ? 13.538 -14.400 -22.814 1.00 9.55 310 MET B N 1
ATOM 6612 C CA . MET B 1 310 ? 12.368 -13.737 -23.430 1.00 9.22 310 MET B CA 1
ATOM 6613 C C . MET B 1 310 ? 12.022 -14.384 -24.754 1.00 9.07 310 MET B C 1
ATOM 6614 O O . MET B 1 310 ? 10.842 -14.640 -25.082 1.00 10.79 310 MET B O 1
ATOM 6619 N N . LEU B 1 311 ? 13.078 -14.687 -25.533 1.00 9.25 311 LEU B N 1
ATOM 6620 C CA . LEU B 1 311 ? 12.868 -15.353 -26.823 1.00 9.50 311 LEU B CA 1
ATOM 6621 C C . LEU B 1 311 ? 12.252 -16.753 -26.632 1.00 9.01 311 LEU B C 1
ATOM 6622 O O . LEU B 1 311 ? 11.394 -17.187 -27.421 1.00 11.10 311 LEU B O 1
ATOM 6627 N N . ASP B 1 312 ? 12.695 -17.402 -25.565 1.00 10.43 312 ASP B N 1
ATOM 6628 C CA . ASP B 1 312 ? 12.182 -18.732 -25.251 1.00 12.01 312 ASP B CA 1
ATOM 6629 C C . ASP B 1 312 ? 10.711 -18.708 -24.834 1.00 11.91 312 ASP B C 1
ATOM 6630 O O . ASP B 1 312 ? 9.945 -19.590 -25.223 1.00 12.87 312 ASP B O 1
ATOM 6635 N N . PHE B 1 313 ? 10.291 -17.719 -24.060 1.00 11.10 313 PHE B N 1
ATOM 6636 C CA . PHE B 1 313 ? 8.854 -17.532 -23.807 1.00 10.10 313 PHE B CA 1
ATOM 6637 C C . PHE B 1 313 ? 8.129 -17.279 -25.109 1.00 10.55 313 PHE B C 1
ATOM 6638 O O . PHE B 1 313 ? 7.083 -17.852 -25.353 1.00 10.89 313 PHE B O 1
ATOM 6646 N N . GLN B 1 314 ? 8.637 -16.410 -25.967 1.00 10.42 314 GLN B N 1
ATOM 6647 C CA . GLN B 1 314 ? 7.916 -16.136 -27.217 1.00 10.77 314 GLN B CA 1
ATOM 6648 C C . GLN B 1 314 ? 7.775 -17.403 -28.036 1.00 11.90 314 GLN B C 1
ATOM 6649 O O . GLN B 1 314 ? 6.755 -17.587 -28.709 1.00 11.60 314 GLN B O 1
ATOM 6655 N N . LYS B 1 315 ? 8.779 -18.288 -28.008 1.00 12.46 315 LYS B N 1
ATOM 6656 C CA . LYS B 1 315 ? 8.677 -19.542 -28.780 1.00 12.23 315 LYS B CA 1
ATOM 6657 C C . LYS B 1 315 ? 7.522 -20.409 -28.281 1.00 14.71 315 LYS B C 1
ATOM 6658 O O . LYS B 1 315 ? 6.944 -21.238 -29.006 1.00 16.43 315 LYS B O 1
ATOM 6664 N N . GLN B 1 316 ? 7.204 -20.238 -27.011 1.00 15.11 316 GLN B N 1
ATOM 6665 C CA . GLN B 1 316 ? 6.050 -20.954 -26.434 1.00 16.34 316 GLN B CA 1
ATOM 6666 C C . GLN B 1 316 ? 4.751 -20.205 -26.719 1.00 15.60 316 GLN B C 1
ATOM 6667 O O . GLN B 1 316 ? 3.709 -20.583 -26.199 1.00 21.48 316 GLN B O 1
ATOM 6673 N N . GLY B 1 317 ? 4.757 -19.156 -27.544 1.00 14.15 317 GLY B N 1
ATOM 6674 C CA . GLY B 1 317 ? 3.486 -18.488 -27.841 1.00 14.36 317 GLY B CA 1
ATOM 6675 C C . GLY B 1 317 ? 3.167 -17.351 -26.887 1.00 12.16 317 GLY B C 1
ATOM 6676 O O . GLY B 1 317 ? 2.077 -16.757 -26.964 1.00 14.56 317 GLY B O 1
ATOM 6677 N N . VAL B 1 318 ? 4.052 -16.970 -25.979 1.00 10.94 318 VAL B N 1
ATOM 6678 C CA . VAL B 1 318 ? 3.786 -15.878 -25.053 1.00 10.47 318 VAL B CA 1
ATOM 6679 C C . VAL B 1 318 ? 4.022 -14.520 -25.727 1.00 9.80 318 VAL B C 1
ATOM 6680 O O . VAL B 1 318 ? 5.142 -14.350 -26.240 1.00 10.26 318 VAL B O 1
ATOM 6684 N N . PRO B 1 319 ? 3.044 -13.601 -25.734 1.00 9.99 319 PRO B N 1
ATOM 6685 C CA . PRO B 1 319 ? 3.291 -12.234 -26.228 1.00 10.35 319 PRO B CA 1
ATOM 6686 C C . PRO B 1 319 ? 4.447 -11.629 -25.434 1.00 9.37 319 PRO B C 1
ATOM 6687 O O . PRO B 1 319 ? 4.409 -11.560 -24.207 1.00 10.77 319 PRO B O 1
ATOM 6691 N N . THR B 1 320 ? 5.492 -11.233 -26.113 1.00 9.06 320 THR B N 1
ATOM 6692 C CA . THR B 1 320 ? 6.760 -10.777 -25.575 1.00 8.64 320 THR B CA 1
ATOM 6693 C C . THR B 1 320 ? 7.117 -9.467 -26.274 1.00 8.48 320 THR B C 1
ATOM 6694 O O . THR B 1 320 ? 6.978 -9.386 -27.491 1.00 10.83 320 THR B O 1
ATOM 6698 N N . PHE B 1 321 ? 7.527 -8.423 -25.538 1.00 7.93 321 PHE B N 1
ATOM 6699 C CA . PHE B 1 321 ? 7.857 -7.170 -26.232 1.00 8.53 321 PHE B CA 1
ATOM 6700 C C . PHE B 1 321 ? 8.919 -6.437 -25.415 1.00 8.02 321 PHE B C 1
ATOM 6701 O O . PHE B 1 321 ? 9.089 -6.665 -24.208 1.00 9.80 321 PHE B O 1
ATOM 6709 N N . ASP B 1 322 ? 9.636 -5.571 -26.099 1.00 8.88 322 ASP B N 1
ATOM 6710 C CA . ASP B 1 322 ? 10.695 -4.709 -25.574 1.00 9.42 322 ASP B CA 1
ATOM 6711 C C . ASP B 1 322 ? 10.055 -3.369 -25.212 1.00 9.11 322 ASP B C 1
ATOM 6712 O O . ASP B 1 322 ? 9.357 -2.788 -26.033 1.00 12.89 322 ASP B O 1
ATOM 6717 N N . TYR B 1 323 ? 10.290 -2.930 -23.975 1.00 8.54 323 TYR B N 1
ATOM 6718 C CA . TYR B 1 323 ? 9.660 -1.736 -23.452 1.00 8.35 323 TYR B CA 1
ATOM 6719 C C . TYR B 1 323 ? 10.656 -0.591 -23.398 1.00 9.18 323 TYR B C 1
ATOM 6720 O O . TYR B 1 323 ? 10.588 0.212 -22.476 1.00 12.73 323 TYR B O 1
ATOM 6729 N N . GLY B 1 324 ? 11.528 -0.458 -24.404 1.00 7.66 324 GLY B N 1
ATOM 6730 C CA . GLY B 1 324 ? 12.301 0.762 -24.661 1.00 9.18 324 GLY B CA 1
ATOM 6731 C C . GLY B 1 324 ? 13.517 0.966 -23.827 1.00 8.64 324 GLY B C 1
ATOM 6732 O O . GLY B 1 324 ? 13.961 2.110 -23.641 1.00 11.36 324 GLY B O 1
ATOM 6733 N N . ASN B 1 325 ? 14.120 -0.106 -23.331 1.00 7.93 325 ASN B N 1
ATOM 6734 C CA . ASN B 1 325 ? 15.342 -0.006 -22.532 1.00 7.60 325 ASN B CA 1
ATOM 6735 C C . ASN B 1 325 ? 16.561 -0.534 -23.299 1.00 6.79 325 ASN B C 1
ATOM 6736 O O . ASN B 1 325 ? 17.630 -0.705 -22.701 1.00 8.41 325 ASN B O 1
ATOM 6741 N N . ASN B 1 326 ? 16.433 -0.780 -24.584 1.00 7.14 326 ASN B N 1
ATOM 6742 C CA . ASN B 1 326 ? 17.472 -1.205 -25.494 1.00 7.57 326 ASN B CA 1
ATOM 6743 C C . ASN B 1 326 ? 18.017 -2.598 -25.174 1.00 7.26 326 ASN B C 1
ATOM 6744 O O . ASN B 1 326 ? 19.099 -2.922 -25.633 1.00 7.80 326 ASN B O 1
ATOM 6749 N N . ILE B 1 327 ? 17.270 -3.434 -24.449 1.00 8.14 327 ILE B N 1
ATOM 6750 C CA . ILE B 1 327 ? 17.911 -4.693 -24.056 1.00 8.75 327 ILE B CA 1
ATOM 6751 C C . ILE B 1 327 ? 18.152 -5.600 -25.253 1.00 8.91 327 ILE B C 1
ATOM 6752 O O . ILE B 1 327 ? 19.133 -6.375 -25.273 1.00 8.09 327 ILE B O 1
ATOM 6757 N N . ARG B 1 328 ? 17.288 -5.533 -26.300 1.00 7.77 328 ARG B N 1
ATOM 6758 C CA . ARG B 1 328 ? 17.535 -6.406 -27.441 1.00 8.02 328 ARG B CA 1
ATOM 6759 C C . ARG B 1 328 ? 18.855 -6.079 -28.128 1.00 7.04 328 ARG B C 1
ATOM 6760 O O . ARG B 1 328 ? 19.638 -6.928 -28.568 1.00 8.59 328 ARG B O 1
ATOM 6768 N N . GLN B 1 329 ? 19.133 -4.768 -28.245 1.00 7.54 329 GLN B N 1
ATOM 6769 C CA . GLN B 1 329 ? 20.370 -4.330 -28.889 1.00 8.82 329 GLN B CA 1
ATOM 6770 C C . GLN B 1 329 ? 21.596 -4.815 -28.114 1.00 9.47 329 GLN B C 1
ATOM 6771 O O . GLN B 1 329 ? 22.595 -5.279 -28.667 1.00 10.03 329 GLN B O 1
ATOM 6777 N N . MET B 1 330 ? 21.515 -4.711 -26.780 1.00 9.11 330 MET B N 1
ATOM 6778 C CA . MET B 1 330 ? 22.661 -5.170 -25.981 1.00 9.70 330 MET B CA 1
ATOM 6779 C C . MET B 1 330 ? 22.874 -6.660 -26.172 1.00 10.35 330 MET B C 1
ATOM 6780 O O . MET B 1 330 ? 24.023 -7.137 -26.290 1.00 11.89 330 MET B O 1
ATOM 6785 N N . ALA B 1 331 ? 21.782 -7.436 -26.169 1.00 10.23 331 ALA B N 1
ATOM 6786 C CA . ALA B 1 331 ? 21.911 -8.883 -26.324 1.00 9.97 331 ALA B CA 1
ATOM 6787 C C . ALA B 1 331 ? 22.451 -9.214 -27.723 1.00 10.32 331 ALA B C 1
ATOM 6788 O O . ALA B 1 331 ? 23.290 -10.129 -27.900 1.00 13.42 331 ALA B O 1
ATOM 6790 N N . LYS B 1 332 ? 21.975 -8.495 -28.742 1.00 9.80 332 LYS B N 1
ATOM 6791 C CA . LYS B 1 332 ? 22.514 -8.781 -30.077 1.00 12.36 332 LYS B CA 1
ATOM 6792 C C . LYS B 1 332 ? 24.009 -8.535 -30.151 1.00 12.70 332 LYS B C 1
ATOM 6793 O O . LYS B 1 332 ? 24.721 -9.277 -30.841 1.00 15.33 332 LYS B O 1
ATOM 6799 N N . GLU B 1 333 ? 24.455 -7.507 -29.442 1.00 11.78 333 GLU B N 1
ATOM 6800 C CA . GLU B 1 333 ? 25.890 -7.192 -29.490 1.00 14.92 333 GLU B CA 1
ATOM 6801 C C . GLU B 1 333 ? 26.703 -8.266 -28.797 1.00 15.74 333 GLU B C 1
ATOM 6802 O O . GLU B 1 333 ? 27.883 -8.463 -29.076 1.00 18.91 333 GLU B O 1
ATOM 6808 N N . GLU B 1 334 ? 26.062 -8.990 -27.884 1.00 14.65 334 GLU B N 1
ATOM 6809 C CA . GLU B 1 334 ? 26.691 -10.122 -27.210 1.00 15.75 334 GLU B CA 1
ATOM 6810 C C . GLU B 1 334 ? 26.398 -11.445 -27.919 1.00 17.89 334 GLU B C 1
ATOM 6811 O O . GLU B 1 334 ? 26.632 -12.535 -27.400 1.00 29.16 334 GLU B O 1
ATOM 6817 N N . GLY B 1 335 ? 25.887 -11.466 -29.150 1.00 16.46 335 GLY B N 1
ATOM 6818 C CA . GLY B 1 335 ? 25.814 -12.733 -29.841 1.00 17.33 335 GLY B CA 1
ATOM 6819 C C . GLY B 1 335 ? 24.420 -13.287 -29.980 1.00 16.18 335 GLY B C 1
ATOM 6820 O O . GLY B 1 335 ? 24.255 -14.328 -30.639 1.00 20.60 335 GLY B O 1
ATOM 6821 N N . VAL B 1 336 ? 23.403 -12.650 -29.385 1.00 13.98 336 VAL B N 1
ATOM 6822 C CA . VAL B 1 336 ? 22.028 -13.160 -29.607 1.00 13.54 336 VAL B CA 1
ATOM 6823 C C . VAL B 1 336 ? 21.513 -12.586 -30.922 1.00 13.98 336 VAL B C 1
ATOM 6824 O O . VAL B 1 336 ? 20.887 -11.516 -31.024 1.00 13.32 336 VAL B O 1
ATOM 6828 N N . ALA B 1 337 ? 21.812 -13.368 -31.978 1.00 16.40 337 ALA B N 1
ATOM 6829 C CA . ALA B 1 337 ? 21.539 -12.834 -33.315 1.00 18.18 337 ALA B CA 1
ATOM 6830 C C . ALA B 1 337 ? 20.064 -12.550 -33.599 1.00 16.85 337 ALA B C 1
ATOM 6831 O O . ALA B 1 337 ? 19.784 -11.665 -34.408 1.00 20.22 337 ALA B O 1
ATOM 6833 N N . ASP B 1 338 ? 19.173 -13.311 -32.973 1.00 14.88 338 ASP B N 1
ATOM 6834 C CA . ASP B 1 338 ? 17.744 -13.125 -33.235 1.00 16.36 338 ASP B CA 1
ATOM 6835 C C . ASP B 1 338 ? 17.060 -12.326 -32.130 1.00 11.95 338 ASP B C 1
ATOM 6836 O O . ASP B 1 338 ? 15.844 -12.461 -31.940 1.00 12.39 338 ASP B O 1
ATOM 6841 N N . ALA B 1 339 ? 17.826 -11.465 -31.431 1.00 10.69 339 ALA B N 1
ATOM 6842 C CA . ALA B 1 339 ? 17.263 -10.681 -30.333 1.00 10.54 339 ALA B CA 1
ATOM 6843 C C . ALA B 1 339 ? 16.060 -9.852 -30.775 1.00 9.76 339 ALA B C 1
ATOM 6844 O O . ALA B 1 339 ? 15.188 -9.655 -29.919 1.00 10.20 339 ALA B O 1
ATOM 6846 N N . PHE B 1 340 ? 16.026 -9.413 -32.035 1.00 9.19 340 PHE B N 1
ATOM 6847 C CA . PHE B 1 340 ? 14.911 -8.568 -32.496 1.00 10.12 340 PHE B CA 1
ATOM 6848 C C . PHE B 1 340 ? 13.741 -9.406 -33.024 1.00 9.73 340 PHE B C 1
ATOM 6849 O O . PHE B 1 340 ? 12.838 -8.890 -33.697 1.00 11.70 340 PHE B O 1
ATOM 6857 N N . ASP B 1 341 ? 13.707 -10.693 -32.682 1.00 10.40 341 ASP B N 1
ATOM 6858 C CA . ASP B 1 341 ? 12.567 -11.519 -33.063 1.00 10.97 341 ASP B CA 1
ATOM 6859 C C . ASP B 1 341 ? 11.310 -11.180 -32.294 1.00 11.63 341 ASP B C 1
ATOM 6860 O O . ASP B 1 341 ? 10.233 -11.679 -32.707 1.00 12.43 341 ASP B O 1
ATOM 6865 N N . PHE B 1 342 ? 11.416 -10.414 -31.222 1.00 9.50 342 PHE B N 1
ATOM 6866 C CA . PHE B 1 342 ? 10.217 -9.917 -30.566 1.00 9.70 342 PHE B CA 1
ATOM 6867 C C . PHE B 1 342 ? 10.217 -8.395 -30.723 1.00 8.98 342 PHE B C 1
ATOM 6868 O O . PHE B 1 342 ? 11.312 -7.821 -30.805 1.00 9.88 342 PHE B O 1
ATOM 6876 N N . PRO B 1 343 ? 9.062 -7.753 -30.865 1.00 8.29 343 PRO B N 1
ATOM 6877 C CA . PRO B 1 343 ? 8.989 -6.345 -31.241 1.00 8.23 343 PRO B CA 1
ATOM 6878 C C . PRO B 1 343 ? 8.999 -5.406 -30.053 1.00 8.73 343 PRO B C 1
ATOM 6879 O O . PRO B 1 343 ? 8.854 -5.765 -28.893 1.00 9.72 343 PRO B O 1
ATOM 6883 N N . GLY B 1 344 ? 9.162 -4.138 -30.445 1.00 8.44 344 GLY B N 1
ATOM 6884 C CA . GLY B 1 344 ? 9.053 -3.088 -29.447 1.00 8.13 344 GLY B CA 1
ATOM 6885 C C . GLY B 1 344 ? 7.589 -2.757 -29.220 1.00 7.97 344 GLY B C 1
ATOM 6886 O O . GLY B 1 344 ? 6.740 -2.942 -30.095 1.00 9.07 344 GLY B O 1
ATOM 6887 N N . PHE B 1 345 ? 7.321 -2.171 -28.038 1.00 7.95 345 PHE B N 1
ATOM 6888 C CA . PHE B 1 345 ? 5.932 -1.877 -27.704 1.00 8.38 345 PHE B CA 1
ATOM 6889 C C . PHE B 1 345 ? 5.274 -0.864 -28.621 1.00 7.57 345 PHE B C 1
ATOM 6890 O O . PHE B 1 345 ? 4.018 -0.917 -28.764 1.00 8.50 345 PHE B O 1
ATOM 6898 N N . VAL B 1 346 ? 6.003 0.046 -29.246 1.00 7.76 346 VAL B N 1
ATOM 6899 C CA . VAL B 1 346 ? 5.296 1.063 -30.074 1.00 7.57 346 VAL B CA 1
ATOM 6900 C C . VAL B 1 346 ? 4.833 0.468 -31.380 1.00 7.18 346 VAL B C 1
ATOM 6901 O O . VAL B 1 346 ? 3.623 0.566 -31.660 1.00 8.44 346 VAL B O 1
ATOM 6905 N N . PRO B 1 347 ? 5.609 -0.171 -32.237 1.00 7.63 347 PRO B N 1
ATOM 6906 C CA . PRO B 1 347 ? 5.027 -0.741 -33.446 1.00 8.49 347 PRO B CA 1
ATOM 6907 C C . PRO B 1 347 ? 4.024 -1.829 -33.084 1.00 9.14 347 PRO B C 1
ATOM 6908 O O . PRO B 1 347 ? 3.081 -2.000 -33.855 1.00 9.76 347 PRO B O 1
ATOM 6912 N N . ALA B 1 348 ? 4.198 -2.547 -31.979 1.00 9.21 348 ALA B N 1
ATOM 6913 C CA . ALA B 1 348 ? 3.265 -3.652 -31.691 1.00 9.42 348 ALA B CA 1
ATOM 6914 C C . ALA B 1 348 ? 1.928 -3.096 -31.229 1.00 9.90 348 ALA B C 1
ATOM 6915 O O . ALA B 1 348 ? 0.905 -3.630 -31.640 1.00 11.66 348 ALA B O 1
ATOM 6917 N N . TYR B 1 349 ? 1.948 -2.061 -30.384 1.00 9.17 349 TYR B N 1
ATOM 6918 C CA . TYR B 1 349 ? 0.739 -1.680 -29.633 1.00 9.39 349 TYR B CA 1
ATOM 6919 C C . TYR B 1 349 ? 0.382 -0.205 -29.713 1.00 11.58 349 TYR B C 1
ATOM 6920 O O . TYR B 1 349 ? -0.807 0.070 -29.857 1.00 18.82 349 TYR B O 1
ATOM 6929 N N . ILE B 1 350 ? 1.325 0.732 -29.592 1.00 8.46 350 ILE B N 1
ATOM 6930 C CA . ILE B 1 350 ? 0.991 2.140 -29.275 1.00 9.01 350 ILE B CA 1
ATOM 6931 C C . ILE B 1 350 ? 0.975 3.040 -30.494 1.00 7.54 350 ILE B C 1
ATOM 6932 O O . ILE B 1 350 ? 0.364 4.134 -30.402 1.00 7.46 350 ILE B O 1
ATOM 6937 N N . ARG B 1 351 ? 1.646 2.663 -31.567 1.00 7.21 351 ARG B N 1
ATOM 6938 C CA . ARG B 1 351 ? 1.777 3.611 -32.694 1.00 7.52 351 ARG B CA 1
ATOM 6939 C C . ARG B 1 351 ? 0.437 4.176 -33.156 1.00 7.06 351 ARG B C 1
ATOM 6940 O O . ARG B 1 351 ? 0.398 5.391 -33.496 1.00 7.54 351 ARG B O 1
ATOM 6948 N N . PRO B 1 352 ? -0.675 3.465 -33.214 1.00 6.79 352 PRO B N 1
ATOM 6949 C CA . PRO B 1 352 ? -1.933 4.123 -33.677 1.00 7.31 352 PRO B CA 1
ATOM 6950 C C . PRO B 1 352 ? -2.371 5.314 -32.829 1.00 6.48 352 PRO B C 1
ATOM 6951 O O . PRO B 1 352 ? -2.994 6.229 -33.372 1.00 8.65 352 PRO B O 1
ATOM 6955 N N . LEU B 1 353 ? -2.024 5.311 -31.534 1.00 6.58 353 LEU B N 1
ATOM 6956 C CA . LEU B 1 353 ? -2.270 6.491 -30.702 1.00 7.05 353 LEU B CA 1
ATOM 6957 C C . LEU B 1 353 ? -1.406 7.679 -31.134 1.00 6.81 353 LEU B C 1
ATOM 6958 O O . LEU B 1 353 ? -1.880 8.823 -31.267 1.00 7.59 353 LEU B O 1
ATOM 6963 N N . PHE B 1 354 ? -0.126 7.420 -31.403 1.00 7.27 354 PHE B N 1
ATOM 6964 C CA . PHE B 1 354 ? 0.753 8.483 -31.865 1.00 7.25 354 PHE B CA 1
ATOM 6965 C C . PHE B 1 354 ? 0.288 9.031 -33.189 1.00 7.36 354 PHE B C 1
ATOM 6966 O O . PHE B 1 354 ? 0.466 10.241 -33.482 1.00 7.97 354 PHE B O 1
ATOM 6974 N N . CYS B 1 355 ? -0.358 8.177 -34.035 1.00 7.33 355 CYS B N 1
ATOM 6975 C CA . CYS B 1 355 ? -0.833 8.709 -35.299 1.00 7.87 355 CYS B CA 1
ATOM 6976 C C . CYS B 1 355 ? -1.919 9.770 -35.142 1.00 8.11 355 CYS B C 1
ATOM 6977 O O . CYS B 1 355 ? -2.113 10.525 -36.102 1.00 8.71 355 CYS B O 1
ATOM 6980 N N . ARG B 1 356 ? -2.566 9.887 -33.983 1.00 7.79 356 ARG B N 1
ATOM 6981 C CA . ARG B 1 356 ? -3.525 10.949 -33.705 1.00 8.71 356 ARG B CA 1
ATOM 6982 C C . ARG B 1 356 ? -2.977 11.978 -32.728 1.00 7.93 356 ARG B C 1
ATOM 6983 O O . ARG B 1 356 ? -3.701 12.805 -32.193 1.00 8.34 356 ARG B O 1
ATOM 6991 N N . GLY B 1 357 ? -1.657 11.937 -32.534 1.00 8.38 357 GLY B N 1
ATOM 6992 C CA . GLY B 1 357 ? -0.987 12.882 -31.647 1.00 7.41 357 GLY B CA 1
ATOM 6993 C C . GLY B 1 357 ? -1.227 12.589 -30.179 1.00 7.62 357 GLY B C 1
ATOM 6994 O O . GLY B 1 357 ? -0.880 13.399 -29.310 1.00 8.99 357 GLY B O 1
ATOM 6995 N N . VAL B 1 358 ? -1.811 11.444 -29.816 1.00 7.21 358 VAL B N 1
ATOM 6996 C CA . VAL B 1 358 ? -2.074 11.069 -28.433 1.00 8.30 358 VAL B CA 1
ATOM 6997 C C . VAL B 1 358 ? -0.747 10.620 -27.795 1.00 8.61 358 VAL B C 1
ATOM 6998 O O . VAL B 1 358 ? 0.038 9.921 -28.430 1.00 12.21 358 VAL B O 1
ATOM 7002 N N . GLY B 1 359 ? -0.501 11.072 -26.573 1.00 8.08 359 GLY B N 1
ATOM 7003 C CA . GLY B 1 359 ? 0.748 10.729 -25.912 1.00 9.02 359 GLY B CA 1
ATOM 7004 C C . GLY B 1 359 ? 0.704 11.271 -24.488 1.00 7.01 359 GLY B C 1
ATOM 7005 O O . GLY B 1 359 ? -0.352 11.702 -24.039 1.00 8.41 359 GLY B O 1
ATOM 7006 N N . PRO B 1 360 ? 1.850 11.179 -23.803 1.00 8.14 360 PRO B N 1
ATOM 7007 C CA . PRO B 1 360 ? 1.926 11.389 -22.343 1.00 7.77 360 PRO B CA 1
ATOM 7008 C C . PRO B 1 360 ? 1.916 12.856 -21.912 1.00 7.73 360 PRO B C 1
ATOM 7009 O O . PRO B 1 360 ? 2.739 13.373 -21.159 1.00 8.02 360 PRO B O 1
ATOM 7013 N N . PHE B 1 361 ? 0.833 13.519 -22.376 1.00 8.36 361 PHE B N 1
ATOM 7014 C CA . PHE B 1 361 ? 0.415 14.852 -21.949 1.00 7.46 361 PHE B CA 1
ATOM 7015 C C . PHE B 1 361 ? 0.157 14.889 -20.457 1.00 7.45 361 PHE B C 1
ATOM 7016 O O . PHE B 1 361 ? -0.435 13.954 -19.897 1.00 8.31 361 PHE B O 1
ATOM 7024 N N . ARG B 1 362 ? 0.640 15.963 -19.808 1.00 7.67 362 ARG B N 1
ATOM 7025 C CA . ARG B 1 362 ? 0.600 15.972 -18.352 1.00 7.62 362 ARG B CA 1
ATOM 7026 C C . ARG B 1 362 ? 0.600 17.412 -17.870 1.00 6.96 362 ARG B C 1
ATOM 7027 O O . ARG B 1 362 ? 1.003 18.335 -18.604 1.00 8.36 362 ARG B O 1
ATOM 7035 N N . TRP B 1 363 ? 0.224 17.579 -16.594 1.00 7.01 363 TRP B N 1
ATOM 7036 C CA . TRP B 1 363 ? 0.341 18.932 -16.039 1.00 8.09 363 TRP B CA 1
ATOM 7037 C C . TRP B 1 363 ? 0.560 18.812 -14.532 1.00 7.63 363 TRP B C 1
ATOM 7038 O O . TRP B 1 363 ? 0.317 17.768 -13.923 1.00 9.85 363 TRP B O 1
ATOM 7049 N N . ALA B 1 364 ? 1.064 19.899 -13.963 1.00 8.62 364 ALA B N 1
ATOM 7050 C CA . ALA B 1 364 ? 1.359 19.954 -12.539 1.00 9.82 364 ALA B CA 1
ATOM 7051 C C . ALA B 1 364 ? 0.861 21.291 -11.943 1.00 9.88 364 ALA B C 1
ATOM 7052 O O . ALA B 1 364 ? 0.938 22.314 -12.619 1.00 9.81 364 ALA B O 1
ATOM 7054 N N . ALA B 1 365 ? 0.395 21.136 -10.716 1.00 9.47 365 ALA B N 1
ATOM 7055 C CA . ALA B 1 365 ? -0.084 22.279 -9.942 1.00 9.68 365 ALA B CA 1
ATOM 7056 C C . ALA B 1 365 ? 1.055 22.910 -9.141 1.00 9.64 365 ALA B C 1
ATOM 7057 O O . ALA B 1 365 ? 1.511 22.358 -8.136 1.00 11.86 365 ALA B O 1
ATOM 7059 N N . LEU B 1 366 ? 1.524 24.073 -9.592 1.00 11.48 366 LEU B N 1
ATOM 7060 C CA . LEU B 1 366 ? 2.603 24.759 -8.875 1.00 12.40 366 LEU B CA 1
ATOM 7061 C C . LEU B 1 366 ? 2.197 25.186 -7.485 1.00 12.37 366 LEU B C 1
ATOM 7062 O O . LEU B 1 366 ? 3.077 25.406 -6.654 1.00 14.02 366 LEU B O 1
ATOM 7067 N N . SER B 1 367 ? 0.909 25.310 -7.203 1.00 12.57 367 SER B N 1
ATOM 7068 C CA . SER B 1 367 ? 0.495 25.619 -5.840 1.00 13.13 367 SER B CA 1
ATOM 7069 C C . SER B 1 367 ? 0.890 24.569 -4.828 1.00 13.41 367 SER B C 1
ATOM 7070 O O . SER B 1 367 ? 1.078 24.890 -3.629 1.00 16.22 367 SER B O 1
ATOM 7073 N N . GLY B 1 368 ? 0.981 23.301 -5.230 1.00 12.75 368 GLY B N 1
ATOM 7074 C CA . GLY B 1 368 ? 1.155 22.185 -4.331 1.00 13.55 368 GLY B CA 1
ATOM 7075 C C . GLY B 1 368 ? -0.150 21.583 -3.825 1.00 12.97 368 GLY B C 1
ATOM 7076 O O . GLY B 1 368 ? -0.136 20.642 -3.030 1.00 15.75 368 GLY B O 1
ATOM 7077 N N . GLU B 1 369 ? -1.261 22.155 -4.315 1.00 14.31 369 GLU B N 1
ATOM 7078 C CA . GLU B 1 369 ? -2.530 21.734 -3.740 1.00 15.00 369 GLU B CA 1
ATOM 7079 C C . GLU B 1 369 ? -3.175 20.610 -4.551 1.00 14.18 369 GLU B C 1
ATOM 7080 O O . GLU B 1 369 ? -3.439 20.774 -5.740 1.00 14.29 369 GLU B O 1
ATOM 7086 N N . ALA B 1 370 ? -3.424 19.507 -3.878 1.00 14.43 370 ALA B N 1
ATOM 7087 C CA . ALA B 1 370 ? -4.071 18.394 -4.553 1.00 13.43 370 ALA B CA 1
ATOM 7088 C C . ALA B 1 370 ? -5.387 18.848 -5.172 1.00 15.19 370 ALA B C 1
ATOM 7089 O O . ALA B 1 370 ? -5.751 18.362 -6.240 1.00 13.93 370 ALA B O 1
ATOM 7091 N N . GLU B 1 371 ? -6.149 19.734 -4.502 1.00 13.71 371 GLU B N 1
ATOM 7092 C CA . GLU B 1 371 ? -7.466 20.082 -5.026 1.00 13.67 371 GLU B CA 1
ATOM 7093 C C . GLU B 1 371 ? -7.331 20.759 -6.374 1.00 13.63 371 GLU B C 1
ATOM 7094 O O . GLU B 1 371 ? -8.241 20.657 -7.198 1.00 13.16 371 GLU B O 1
ATOM 7100 N N . ASP B 1 372 ? -6.219 21.449 -6.649 1.00 13.62 372 ASP B N 1
ATOM 7101 C CA . ASP B 1 372 ? -6.051 22.025 -7.997 1.00 12.60 372 ASP B CA 1
ATOM 7102 C C . ASP B 1 372 ? -6.057 20.904 -9.035 1.00 12.14 372 ASP B C 1
ATOM 7103 O O . ASP B 1 372 ? -6.694 21.032 -10.088 1.00 12.28 372 ASP B O 1
ATOM 7108 N N . ILE B 1 373 ? -5.414 19.763 -8.758 1.00 11.23 373 ILE B N 1
ATOM 7109 C CA . ILE B 1 373 ? -5.499 18.685 -9.768 1.00 10.67 373 ILE B CA 1
ATOM 7110 C C . ILE B 1 373 ? -6.910 18.108 -9.831 1.00 11.13 373 ILE B C 1
ATOM 7111 O O . ILE B 1 373 ? -7.431 17.754 -10.889 1.00 11.20 373 ILE B O 1
ATOM 7116 N N . TYR B 1 374 ? -7.598 17.984 -8.709 1.00 10.87 374 TYR B N 1
ATOM 7117 C CA . TYR B 1 374 ? -8.951 17.432 -8.750 1.00 12.22 374 TYR B CA 1
ATOM 7118 C C . TYR B 1 374 ? -9.855 18.337 -9.571 1.00 12.31 374 TYR B C 1
ATOM 7119 O O . TYR B 1 374 ? -10.738 17.855 -10.342 1.00 13.41 374 TYR B O 1
ATOM 7128 N N . LYS B 1 375 ? -9.668 19.670 -9.477 1.00 11.84 375 LYS B N 1
ATOM 7129 C CA . LYS B 1 375 ? -10.431 20.585 -10.306 1.00 11.55 375 LYS B CA 1
ATOM 7130 C C . LYS B 1 375 ? -10.094 20.407 -11.781 1.00 12.58 375 LYS B C 1
ATOM 7131 O O . LYS B 1 375 ? -11.005 20.458 -12.579 1.00 13.15 375 LYS B O 1
ATOM 7137 N N . THR B 1 376 ? -8.814 20.235 -12.128 1.00 11.83 376 THR B N 1
ATOM 7138 C CA . THR B 1 376 ? -8.513 19.976 -13.526 1.00 10.56 376 THR B CA 1
ATOM 7139 C C . THR B 1 376 ? -9.112 18.638 -13.963 1.00 10.35 376 THR B C 1
ATOM 7140 O O . THR B 1 376 ? -9.556 18.594 -15.116 1.00 10.98 376 THR B O 1
ATOM 7144 N N . ASP B 1 377 ? -9.129 17.611 -13.108 1.00 11.23 377 ASP B N 1
ATOM 7145 C CA . ASP B 1 377 ? -9.719 16.305 -13.549 1.00 10.81 377 ASP B CA 1
ATOM 7146 C C . ASP B 1 377 ? -11.181 16.489 -13.929 1.00 10.89 377 ASP B C 1
ATOM 7147 O O . ASP B 1 377 ? -11.669 15.985 -14.923 1.00 11.46 377 ASP B O 1
ATOM 7152 N N . ALA B 1 378 ? -11.871 17.259 -13.065 1.00 10.75 378 ALA B N 1
ATOM 7153 C CA . ALA B 1 378 ? -13.291 17.542 -13.316 1.00 12.85 378 ALA B CA 1
ATOM 7154 C C . ALA B 1 378 ? -13.482 18.328 -14.583 1.00 10.99 378 ALA B C 1
ATOM 7155 O O . ALA B 1 378 ? -14.421 18.116 -15.390 1.00 12.91 378 ALA B O 1
ATOM 7157 N N . LYS B 1 379 ? -12.563 19.278 -14.838 1.00 12.16 379 LYS B N 1
ATOM 7158 C CA . LYS B 1 379 ? -12.682 20.077 -16.067 1.00 10.84 379 LYS B CA 1
ATOM 7159 C C . LYS B 1 379 ? -12.433 19.210 -17.285 1.00 11.75 379 LYS B C 1
ATOM 7160 O O . LYS B 1 379 ? -13.120 19.380 -18.312 1.00 12.27 379 LYS B O 1
ATOM 7166 N N . VAL B 1 380 ? -11.475 18.281 -17.215 1.00 10.70 380 VAL B N 1
ATOM 7167 C CA . VAL B 1 3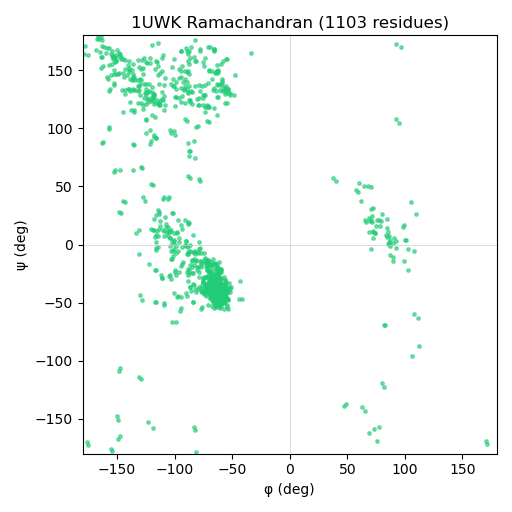80 ? -11.273 17.417 -18.383 1.00 11.03 380 VAL B CA 1
ATOM 7168 C C . VAL B 1 380 ? -12.524 16.592 -18.680 1.00 11.13 380 VAL B C 1
ATOM 7169 O O . VAL B 1 380 ? -12.891 16.487 -19.863 1.00 11.12 380 VAL B O 1
ATOM 7173 N N . LYS B 1 381 ? -13.134 16.015 -17.626 1.00 11.42 381 LYS B N 1
ATOM 7174 C CA . LYS B 1 381 ? -14.379 15.280 -17.884 1.00 11.51 381 LYS B CA 1
ATOM 7175 C C . LYS B 1 381 ? -15.444 16.150 -18.554 1.00 12.85 381 LYS B C 1
ATOM 7176 O O . LYS B 1 381 ? -16.191 15.628 -19.408 1.00 15.23 381 LYS B O 1
ATOM 7182 N N . GLU B 1 382 ? -15.527 17.435 -18.170 1.00 12.78 382 GLU B N 1
ATOM 7183 C CA . GLU B 1 382 ? -16.548 18.323 -18.765 1.00 14.21 382 GLU B CA 1
ATOM 7184 C C . GLU B 1 382 ? -16.156 18.601 -20.204 1.00 13.39 382 GLU B C 1
ATOM 7185 O O . GLU B 1 382 ? -17.039 18.698 -21.044 1.00 15.99 382 GLU B O 1
ATOM 7191 N N . LEU B 1 383 ? -14.854 18.753 -20.465 1.00 13.41 383 LEU B N 1
ATOM 7192 C CA . LEU B 1 383 ? -14.486 19.113 -21.839 1.00 14.56 383 LEU B CA 1
ATOM 7193 C C . LEU B 1 383 ? -14.488 17.950 -22.813 1.00 13.95 383 LEU B C 1
ATOM 7194 O O . LEU B 1 383 ? -14.486 18.146 -24.040 1.00 15.02 383 LEU B O 1
ATOM 7199 N N . ILE B 1 384 ? -14.414 16.752 -22.207 1.00 11.36 384 ILE B N 1
ATOM 7200 C CA . ILE B 1 384 ? -14.345 15.530 -23.002 1.00 13.23 384 ILE B CA 1
ATOM 7201 C C . ILE B 1 384 ? -15.433 14.630 -22.472 1.00 13.56 384 ILE B C 1
ATOM 7202 O O . ILE B 1 384 ? -15.185 13.597 -21.867 1.00 14.02 384 ILE B O 1
ATOM 7207 N N . PRO B 1 385 ? -16.686 15.026 -22.652 1.00 14.12 385 PRO B N 1
ATOM 7208 C CA . PRO B 1 385 ? -17.753 14.313 -21.949 1.00 14.19 385 PRO B CA 1
ATOM 7209 C C . PRO B 1 385 ? -18.050 12.941 -22.529 1.00 13.48 385 PRO B C 1
ATOM 7210 O O . PRO B 1 385 ? -18.708 12.220 -21.777 1.00 19.28 385 PRO B O 1
ATOM 7214 N N . ASP B 1 386 ? -17.596 12.610 -23.757 1.00 14.19 386 ASP B N 1
ATOM 7215 C CA . ASP B 1 386 ? -18.045 11.321 -24.307 1.00 15.49 386 ASP B CA 1
ATOM 7216 C C . ASP B 1 386 ? -16.931 10.289 -24.482 1.00 18.04 386 ASP B C 1
ATOM 7217 O O . ASP B 1 386 ? -17.054 9.447 -25.392 1.00 18.14 386 ASP B O 1
ATOM 7222 N N . ASP B 1 387 ? -15.879 10.386 -23.658 1.00 15.64 387 ASP B N 1
ATOM 7223 C CA . ASP B 1 387 ? -14.802 9.387 -23.721 1.00 12.69 387 ASP B CA 1
ATOM 7224 C C . ASP B 1 387 ? -14.755 8.675 -22.383 1.00 10.18 387 ASP B C 1
ATOM 7225 O O . ASP B 1 387 ? -14.093 9.114 -21.454 1.00 12.49 387 ASP B O 1
ATOM 7230 N N . ALA B 1 388 ? -15.486 7.543 -22.283 1.00 10.90 388 ALA B N 1
ATOM 7231 C CA . ALA B 1 388 ? -15.552 6.823 -21.031 1.00 10.49 388 ALA B CA 1
ATOM 7232 C C . ALA B 1 388 ? -14.251 6.122 -20.670 1.00 10.52 388 ALA B C 1
ATOM 7233 O O . ALA B 1 388 ? -13.999 5.938 -19.464 1.00 11.46 388 ALA B O 1
ATOM 7235 N N . HIS B 1 389 ? -13.432 5.714 -21.618 1.00 10.45 389 HIS B N 1
ATOM 7236 C CA . HIS B 1 389 ? -12.083 5.202 -21.294 1.00 10.08 389 HIS B CA 1
ATOM 7237 C C . HIS B 1 389 ? -11.264 6.260 -20.553 1.00 9.37 389 HIS B C 1
ATOM 7238 O O . HIS B 1 389 ? -10.605 5.957 -19.557 1.00 10.14 389 HIS B O 1
ATOM 7245 N N . LEU B 1 390 ? -11.322 7.498 -21.038 1.00 10.75 390 LEU B N 1
ATOM 7246 C CA . LEU B 1 390 ? -10.594 8.606 -20.373 1.00 10.62 390 LEU B CA 1
ATOM 7247 C C . LEU B 1 390 ? -11.211 8.891 -19.012 1.00 9.75 390 LEU B C 1
ATOM 7248 O O . LEU B 1 390 ? -10.483 9.130 -18.035 1.00 9.45 390 LEU B O 1
ATOM 7253 N N . HIS B 1 391 ? -12.556 8.904 -18.931 1.00 9.73 391 HIS B N 1
ATOM 7254 C CA . HIS B 1 391 ? -13.123 9.160 -17.603 1.00 8.86 391 HIS B CA 1
ATOM 7255 C C . HIS B 1 391 ? -12.710 8.085 -16.612 1.00 9.48 391 HIS B C 1
ATOM 7256 O O . HIS B 1 391 ? -12.427 8.382 -15.462 1.00 10.41 391 HIS B O 1
ATOM 7263 N N . ARG B 1 392 ? -12.697 6.820 -17.063 1.00 9.67 392 ARG B N 1
ATOM 7264 C CA . ARG B 1 392 ? -12.295 5.734 -16.166 1.00 10.49 392 ARG B CA 1
ATOM 7265 C C . ARG B 1 392 ? -10.821 5.934 -15.795 1.00 9.64 392 ARG B C 1
ATOM 7266 O O . ARG B 1 392 ? -10.457 5.687 -14.658 1.00 10.36 392 ARG B O 1
ATOM 7274 N N . TRP B 1 393 ? -9.992 6.380 -16.748 1.00 9.05 393 TRP B N 1
ATOM 7275 C CA . TRP B 1 393 ? -8.567 6.648 -16.428 1.00 9.20 393 TRP B CA 1
ATOM 7276 C C . TRP B 1 393 ? -8.497 7.612 -15.255 1.00 8.91 393 TRP B C 1
ATOM 7277 O O . TRP B 1 393 ? -7.796 7.397 -14.266 1.00 9.29 393 TRP B O 1
ATOM 7288 N N . LEU B 1 394 ? -9.193 8.718 -15.358 1.00 9.10 394 LEU B N 1
ATOM 7289 C CA . LEU B 1 394 ? -9.093 9.731 -14.308 1.00 9.65 394 LEU B CA 1
ATOM 7290 C C . LEU B 1 394 ? -9.664 9.231 -13.002 1.00 9.58 394 LEU B C 1
ATOM 7291 O O . LEU B 1 394 ? -9.177 9.602 -11.922 1.00 12.17 394 LEU B O 1
ATOM 7296 N N . ASP B 1 395 ? -10.690 8.364 -13.052 1.00 10.64 395 ASP B N 1
ATOM 7297 C CA . ASP B 1 395 ? -11.211 7.786 -11.823 1.00 11.85 395 ASP B CA 1
ATOM 7298 C C . ASP B 1 395 ? -10.196 6.841 -11.175 1.00 9.90 395 ASP B C 1
ATOM 7299 O O . ASP B 1 395 ? -9.994 6.876 -9.952 1.00 11.93 395 ASP B O 1
ATOM 7304 N N . MET B 1 396 ? -9.541 6.009 -11.989 1.00 10.36 396 MET B N 1
ATOM 7305 C CA . MET B 1 396 ? -8.505 5.113 -11.487 1.00 10.48 396 MET B CA 1
ATOM 7306 C C . MET B 1 396 ? -7.320 5.891 -10.943 1.00 9.42 396 MET B C 1
ATOM 7307 O O . MET B 1 396 ? -6.722 5.482 -9.929 1.00 12.69 396 MET B O 1
ATOM 7312 N N . ALA B 1 397 ? -6.944 6.973 -11.607 1.00 10.18 397 ALA B N 1
ATOM 7313 C CA . ALA B 1 397 ? -5.860 7.846 -11.147 1.00 9.92 397 ALA B CA 1
ATOM 7314 C C . ALA B 1 397 ? -6.172 8.396 -9.772 1.00 9.46 397 ALA B C 1
ATOM 7315 O O . ALA B 1 397 ? -5.369 8.353 -8.847 1.00 11.30 397 ALA B O 1
ATOM 7317 N N . ARG B 1 398 ? -7.390 8.945 -9.644 1.00 10.49 398 ARG B N 1
ATOM 7318 C CA . ARG B 1 398 ? -7.793 9.480 -8.341 1.00 11.98 398 ARG B CA 1
ATOM 7319 C C . ARG B 1 398 ? -7.730 8.425 -7.265 1.00 12.02 398 ARG B C 1
ATOM 7320 O O . ARG B 1 398 ? -7.303 8.664 -6.125 1.00 14.99 398 ARG B O 1
ATOM 7328 N N . GLU B 1 399 ? -8.161 7.214 -7.596 1.00 13.15 399 GLU B N 1
ATOM 7329 C CA . GLU B 1 399 ? -8.279 6.158 -6.592 1.00 13.17 399 GLU B CA 1
ATOM 7330 C C . GLU B 1 399 ? -6.946 5.540 -6.274 1.00 13.43 399 GLU B C 1
ATOM 7331 O O . GLU B 1 399 ? -6.710 5.159 -5.128 1.00 17.59 399 GLU B O 1
ATOM 7337 N N . ARG B 1 400 ? -6.080 5.389 -7.274 1.00 11.03 400 ARG B N 1
ATOM 7338 C CA . ARG B 1 400 ? -4.950 4.448 -7.136 1.00 11.43 400 ARG B CA 1
ATOM 7339 C C . ARG B 1 400 ? -3.612 5.133 -7.322 1.00 10.65 400 ARG B C 1
ATOM 7340 O O . ARG B 1 400 ? -2.592 4.530 -6.953 1.00 10.69 400 ARG B O 1
ATOM 7348 N N . ILE B 1 401 ? -3.568 6.334 -7.900 1.00 9.99 401 ILE B N 1
ATOM 7349 C CA . ILE B 1 401 ? -2.243 6.943 -8.093 1.00 10.78 401 ILE B CA 1
ATOM 7350 C C . ILE B 1 401 ? -2.003 7.953 -6.990 1.00 11.20 401 ILE B C 1
ATOM 7351 O O . ILE B 1 401 ? -2.738 8.923 -6.861 1.00 13.66 401 ILE B O 1
ATOM 7356 N N . SER B 1 402 ? -0.971 7.782 -6.157 1.00 14.86 402 SER B N 1
ATOM 7357 C CA . SER B 1 402 ? -0.709 8.817 -5.143 1.00 15.97 402 SER B CA 1
ATOM 7358 C C . SER B 1 402 ? 0.200 9.881 -5.764 1.00 12.97 402 SER B C 1
ATOM 7359 O O . SER B 1 402 ? 1.031 9.649 -6.631 1.00 15.43 402 SER B O 1
ATOM 7362 N N . PHE B 1 403 ? -0.057 11.080 -5.283 1.00 11.25 403 PHE B N 1
ATOM 7363 C CA . PHE B 1 403 ? 0.826 12.120 -5.767 1.00 11.20 403 PHE B CA 1
ATOM 7364 C C . PHE B 1 403 ? 2.231 11.975 -5.197 1.00 11.36 403 PHE B C 1
ATOM 7365 O O . PHE B 1 403 ? 2.445 11.491 -4.076 1.00 13.59 403 PHE B O 1
ATOM 7373 N N . GLN B 1 404 ? 3.197 12.418 -6.015 1.00 9.37 404 GLN B N 1
ATOM 7374 C CA . GLN B 1 404 ? 4.617 12.445 -5.634 1.00 9.60 404 GLN B CA 1
ATOM 7375 C C . GLN B 1 404 ? 5.082 13.875 -5.899 1.00 9.57 404 GLN B C 1
ATOM 7376 O O . GLN B 1 404 ? 4.989 14.301 -7.047 1.00 11.20 404 GLN B O 1
ATOM 7382 N N . GLY B 1 405 ? 5.558 14.584 -4.884 1.00 10.62 405 GLY B N 1
ATOM 7383 C CA . GLY B 1 405 ? 5.951 15.970 -5.055 1.00 10.71 405 GLY B CA 1
ATOM 7384 C C . GLY B 1 405 ? 4.743 16.832 -5.393 1.00 10.52 405 GLY B C 1
ATOM 7385 O O . GLY B 1 405 ? 3.630 16.596 -4.865 1.00 11.56 405 GLY B O 1
ATOM 7386 N N . LEU B 1 406 ? 4.945 17.820 -6.260 1.00 9.92 406 LEU B N 1
ATOM 7387 C CA . LEU B 1 406 ? 3.802 18.634 -6.652 1.00 10.16 406 LEU B CA 1
ATOM 7388 C C . LEU B 1 406 ? 2.715 17.745 -7.248 1.00 9.05 406 LEU B C 1
ATOM 7389 O O . LEU B 1 406 ? 2.980 16.917 -8.133 1.00 11.23 406 LEU B O 1
ATOM 7394 N N . PRO B 1 407 ? 1.465 17.908 -6.827 1.00 10.34 407 PRO B N 1
ATOM 7395 C CA . PRO B 1 407 ? 0.358 17.165 -7.478 1.00 9.84 407 PRO B CA 1
ATOM 7396 C C . PRO B 1 407 ? 0.357 17.423 -8.981 1.00 10.13 407 PRO B C 1
ATOM 7397 O O . PRO B 1 407 ? 0.497 18.548 -9.495 1.00 10.71 407 PRO B O 1
ATOM 7401 N N . ALA B 1 408 ? 0.224 16.343 -9.724 1.00 8.85 408 ALA B N 1
ATOM 7402 C CA . ALA B 1 408 ? 0.331 16.345 -11.167 1.00 8.25 408 ALA B CA 1
ATOM 7403 C C . ALA B 1 408 ? -0.615 15.253 -11.679 1.00 8.50 408 ALA B C 1
ATOM 7404 O O . ALA B 1 408 ? -1.078 14.372 -10.929 1.00 8.83 408 ALA B O 1
ATOM 7406 N N . ARG B 1 409 ? -0.870 15.338 -12.970 1.00 7.98 409 ARG B N 1
ATOM 7407 C CA . ARG B 1 409 ? -1.722 14.362 -13.654 1.00 7.62 409 ARG B CA 1
ATOM 7408 C C . ARG B 1 409 ? -1.200 13.991 -15.031 1.00 7.47 409 ARG B C 1
ATOM 7409 O O . ARG B 1 409 ? -0.801 14.872 -15.782 1.00 8.04 409 ARG B O 1
ATOM 7417 N N . ILE B 1 410 ? -1.194 12.687 -15.288 1.00 7.61 410 ILE B N 1
ATOM 7418 C CA . ILE B 1 410 ? -0.978 12.160 -16.640 1.00 8.35 410 ILE B CA 1
ATOM 7419 C C . ILE B 1 410 ? -2.354 11.924 -17.262 1.00 7.87 410 ILE B C 1
ATOM 7420 O O . ILE B 1 410 ? -3.246 11.391 -16.616 1.00 8.07 410 ILE B O 1
ATOM 7425 N N . CYS B 1 411 ? -2.491 12.357 -18.520 1.00 8.40 411 CYS B N 1
ATOM 7426 C CA . CYS B 1 411 ? -3.774 12.161 -19.199 1.00 8.84 411 CYS B CA 1
ATOM 7427 C C . CYS B 1 411 ? -3.555 12.180 -20.702 1.00 8.04 411 CYS B C 1
ATOM 7428 O O . CYS B 1 411 ? -3.405 13.255 -21.295 1.00 10.73 411 CYS B O 1
ATOM 7431 N N . TRP B 1 412 ? -3.491 10.994 -21.307 1.00 8.16 412 TRP B N 1
ATOM 7432 C CA . TRP B 1 412 ? -3.216 10.801 -22.729 1.00 8.90 412 TRP B CA 1
ATOM 7433 C C . TRP B 1 412 ? -4.319 11.427 -23.579 1.00 9.14 412 TRP B C 1
ATOM 7434 O O . TRP B 1 412 ? -5.438 10.916 -23.572 1.00 10.60 412 TRP B O 1
ATOM 7445 N N . VAL B 1 413 ? -3.987 12.506 -24.292 1.00 7.81 413 VAL B N 1
ATOM 7446 C CA . VAL B 1 413 ? -4.894 13.163 -25.247 1.00 8.26 413 VAL B CA 1
ATOM 7447 C C . VAL B 1 413 ? -4.031 13.627 -26.408 1.00 7.44 413 VAL B C 1
ATOM 7448 O O . VAL B 1 413 ? -2.804 13.767 -26.292 1.00 7.91 413 VAL B O 1
ATOM 7452 N N . GLY B 1 414 ? -4.676 13.855 -27.566 1.00 8.15 414 GLY B N 1
ATOM 7453 C CA . GLY B 1 414 ? -3.885 14.158 -28.757 1.00 8.83 414 GLY B CA 1
ATOM 7454 C C . GLY B 1 414 ? -4.247 15.465 -29.411 1.00 7.45 414 GLY B C 1
ATOM 7455 O O . GLY B 1 414 ? -4.706 16.399 -28.755 1.00 8.51 414 GLY B O 1
ATOM 7456 N N . LEU B 1 415 ? -4.003 15.528 -30.727 1.00 7.87 415 LEU B N 1
ATOM 7457 C CA . LEU B 1 415 ? -4.182 16.779 -31.462 1.00 8.16 415 LEU B CA 1
ATOM 7458 C C . LEU B 1 415 ? -5.623 17.247 -31.418 1.00 8.11 415 LEU B C 1
ATOM 7459 O O . LEU B 1 415 ? -6.501 16.457 -31.817 1.00 10.34 415 LEU B O 1
ATOM 7464 N N . GLY B 1 416 ? -5.835 18.497 -31.004 1.00 8.19 416 GLY B N 1
ATOM 7465 C CA . GLY B 1 416 ? -7.165 19.100 -30.868 1.00 8.44 416 GLY B CA 1
ATOM 7466 C C . GLY B 1 416 ? -7.495 19.250 -29.386 1.00 9.25 416 GLY B C 1
ATOM 7467 O O . GLY B 1 416 ? -7.650 20.375 -28.906 1.00 11.61 416 GLY B O 1
ATOM 7468 N N . LEU B 1 417 ? -7.534 18.172 -28.636 1.00 9.57 417 LEU B N 1
ATOM 7469 C CA . LEU B 1 417 ? -7.905 18.283 -27.233 1.00 9.32 417 LEU B CA 1
ATOM 7470 C C . LEU B 1 417 ? -6.778 18.861 -26.399 1.00 8.97 417 LEU B C 1
ATOM 7471 O O . LEU B 1 417 ? -7.113 19.462 -25.384 1.00 9.12 417 LEU B O 1
ATOM 7476 N N . ARG B 1 418 ? -5.494 18.686 -26.750 1.00 8.04 418 ARG B N 1
ATOM 7477 C CA . ARG B 1 418 ? -4.463 19.299 -25.896 1.00 8.78 418 ARG B CA 1
ATOM 7478 C C . ARG B 1 418 ? -4.678 20.808 -25.768 1.00 8.23 418 ARG B C 1
ATOM 7479 O O . ARG B 1 418 ? -4.573 21.361 -24.682 1.00 8.31 418 ARG B O 1
ATOM 7487 N N . ALA B 1 419 ? -4.914 21.481 -26.877 1.00 8.63 419 ALA B N 1
ATOM 7488 C CA . ALA B 1 419 ? -5.085 22.940 -26.806 1.00 9.41 419 ALA B CA 1
ATOM 7489 C C . ALA B 1 419 ? -6.379 23.288 -26.086 1.00 8.63 419 ALA B C 1
ATOM 7490 O O . ALA B 1 419 ? -6.413 24.292 -25.359 1.00 10.04 419 ALA B O 1
ATOM 7492 N N . LYS B 1 420 ? -7.438 22.494 -26.282 1.00 9.55 420 LYS B N 1
ATOM 7493 C CA . LYS B 1 420 ? -8.688 22.818 -25.581 1.00 11.38 420 LYS B CA 1
ATOM 7494 C C . LYS B 1 420 ? -8.460 22.795 -24.073 1.00 11.04 420 LYS B C 1
ATOM 7495 O O . LYS B 1 420 ? -8.899 23.652 -23.302 1.00 11.57 420 LYS B O 1
ATOM 7501 N N . LEU B 1 421 ? -7.751 21.745 -23.644 1.00 10.56 421 LEU B N 1
ATOM 7502 C CA . LEU B 1 421 ? -7.482 21.584 -22.216 1.00 10.30 421 LEU B CA 1
ATOM 7503 C C . LEU B 1 421 ? -6.585 22.717 -21.726 1.00 10.97 421 LEU B C 1
ATOM 7504 O O . LEU B 1 421 ? -6.879 23.314 -20.676 1.00 10.85 421 LEU B O 1
ATOM 7509 N N . GLY B 1 422 ? -5.501 23.016 -22.450 1.00 9.59 422 GLY B N 1
ATOM 7510 C CA . GLY B 1 422 ? -4.596 23.999 -21.882 1.00 9.76 422 GLY B CA 1
ATOM 7511 C C . GLY B 1 422 ? -5.258 25.371 -21.854 1.00 7.75 422 GLY B C 1
ATOM 7512 O O . GLY B 1 422 ? -5.003 26.080 -20.891 1.00 11.01 422 GLY B O 1
ATOM 7513 N N . LEU B 1 423 ? -6.079 25.710 -22.836 1.00 9.59 423 LEU B N 1
ATOM 7514 C CA . LEU B 1 423 ? -6.762 27.025 -22.771 1.00 10.08 423 LEU B CA 1
ATOM 7515 C C . LEU B 1 423 ? -7.734 27.068 -21.598 1.00 10.60 423 LEU B C 1
ATOM 7516 O O . LEU B 1 423 ? -7.814 28.060 -20.902 1.00 12.29 423 LEU B O 1
ATOM 7521 N N . ALA B 1 424 ? -8.480 25.964 -21.361 1.00 10.51 424 ALA B N 1
ATOM 7522 C CA . ALA B 1 424 ? -9.381 25.917 -20.208 1.00 10.69 424 ALA B CA 1
ATOM 7523 C C . ALA B 1 424 ? -8.621 26.062 -18.900 1.00 10.88 424 ALA B C 1
ATOM 7524 O O . ALA B 1 424 ? -9.067 26.758 -17.983 1.00 12.13 424 ALA B O 1
ATOM 7526 N N . PHE B 1 425 ? -7.470 25.369 -18.742 1.00 10.07 425 PHE B N 1
ATOM 7527 C CA . PHE B 1 425 ? -6.694 25.473 -17.518 1.00 10.30 425 PHE B CA 1
ATOM 7528 C C . PHE B 1 425 ? -6.202 26.910 -17.321 1.00 9.64 425 PHE B C 1
ATOM 7529 O O . PHE B 1 425 ? -6.230 27.416 -16.190 1.00 11.35 425 PHE B O 1
ATOM 7537 N N . ASN B 1 426 ? -5.797 27.539 -18.406 1.00 9.41 426 ASN B N 1
ATOM 7538 C CA . ASN B 1 426 ? -5.330 28.922 -18.293 1.00 10.75 426 ASN B CA 1
ATOM 7539 C C . ASN B 1 426 ? -6.462 29.823 -17.834 1.00 10.95 426 ASN B C 1
ATOM 7540 O O . ASN B 1 426 ? -6.264 30.752 -17.061 1.00 13.26 426 ASN B O 1
ATOM 7545 N N . GLU B 1 427 ? -7.669 29.552 -18.273 1.00 12.42 427 GLU B N 1
ATOM 7546 C CA . GLU B 1 427 ? -8.823 30.329 -17.808 1.00 12.40 427 GLU B CA 1
ATOM 7547 C C . GLU B 1 427 ? -9.143 30.073 -16.341 1.00 12.75 427 GLU B C 1
ATOM 7548 O O . GLU B 1 427 ? -9.618 30.986 -15.650 1.00 15.00 427 GLU B O 1
ATOM 7554 N N . MET B 1 428 ? -8.924 28.863 -15.861 1.00 12.40 428 MET B N 1
ATOM 7555 C CA . MET B 1 428 ? -9.117 28.505 -14.466 1.00 11.94 428 MET B CA 1
ATOM 7556 C C . MET B 1 428 ? -8.106 29.241 -13.612 1.00 13.06 428 MET B C 1
ATOM 7557 O O . MET B 1 428 ? -8.443 29.651 -12.477 1.00 14.75 428 MET B O 1
ATOM 7562 N N . VAL B 1 429 ? -6.905 29.438 -14.104 1.00 11.61 429 VAL B N 1
ATOM 7563 C CA . VAL B 1 429 ? -5.906 30.182 -13.327 1.00 11.63 429 VAL B CA 1
ATOM 7564 C C . VAL B 1 429 ? -6.327 31.625 -13.241 1.00 12.36 429 VAL B C 1
ATOM 7565 O O . VAL B 1 429 ? -6.295 32.267 -12.200 1.00 14.34 429 VAL B O 1
ATOM 7569 N N . ARG B 1 430 ? -6.748 32.144 -14.392 1.00 13.11 430 ARG B N 1
ATOM 7570 C CA . ARG B 1 430 ? -7.172 33.535 -14.477 1.00 14.12 430 ARG B CA 1
ATOM 7571 C C . ARG B 1 430 ? -8.360 33.821 -13.559 1.00 16.70 430 ARG B C 1
ATOM 7572 O O . ARG B 1 430 ? -8.420 34.895 -12.973 1.00 21.28 430 ARG B O 1
ATOM 7580 N N . SER B 1 431 ? -9.315 32.891 -13.471 1.00 17.20 431 SER B N 1
ATOM 7581 C CA . SER B 1 431 ? -10.482 33.120 -12.611 1.00 16.34 431 SER B CA 1
ATOM 7582 C C . SER B 1 431 ? -10.227 32.900 -11.129 1.00 16.39 431 SER B C 1
ATOM 7583 O O . SER B 1 431 ? -11.080 33.293 -10.313 1.00 18.99 431 SER B O 1
ATOM 7586 N N . GLY B 1 432 ? -9.115 32.257 -10.786 1.00 15.60 432 GLY B N 1
ATOM 7587 C CA . GLY B 1 432 ? -8.826 31.897 -9.414 1.00 19.26 432 GLY B CA 1
ATOM 7588 C C . GLY B 1 432 ? -9.446 30.562 -9.054 1.00 16.28 432 GLY B C 1
ATOM 7589 O O . GLY B 1 432 ? -9.307 30.119 -7.924 1.00 19.06 432 GLY B O 1
ATOM 7590 N N . GLU B 1 433 ? -10.103 29.881 -9.999 1.00 15.75 433 GLU B N 1
ATOM 7591 C CA . GLU B 1 433 ? -10.568 28.545 -9.644 1.00 17.49 433 GLU B CA 1
ATOM 7592 C C . GLU B 1 433 ? -9.352 27.685 -9.301 1.00 17.46 433 GLU B C 1
ATOM 7593 O O . GLU B 1 433 ? -9.439 26.965 -8.305 1.00 19.51 433 GLU B O 1
ATOM 7599 N N . LEU B 1 434 ? -8.250 27.784 -10.042 1.00 14.96 434 LEU B N 1
ATOM 7600 C CA . LEU B 1 434 ? -6.964 27.184 -9.655 1.00 15.66 434 LEU B CA 1
ATOM 7601 C C . LEU B 1 434 ? -6.172 28.183 -8.816 1.00 15.12 434 LEU B C 1
ATOM 7602 O O . LEU B 1 434 ? -6.194 29.383 -9.140 1.00 18.27 434 LEU B O 1
ATOM 7607 N N . SER B 1 435 ? -5.515 27.650 -7.775 1.00 15.26 435 SER B N 1
ATOM 7608 C CA . SER B 1 435 ? -4.986 28.609 -6.781 1.00 16.79 435 SER B CA 1
ATOM 7609 C C . SER B 1 435 ? -3.616 29.170 -7.170 1.00 17.96 435 SER B C 1
ATOM 7610 O O . SER B 1 435 ? -3.154 30.165 -6.577 1.00 21.69 435 SER B O 1
ATOM 7613 N N . ALA B 1 436 ? -2.950 28.577 -8.139 1.00 16.88 436 ALA B N 1
ATOM 7614 C CA . ALA B 1 436 ? -1.700 29.103 -8.683 1.00 15.53 436 ALA B CA 1
ATOM 7615 C C . ALA B 1 436 ? -1.579 28.591 -10.122 1.00 13.92 436 ALA B C 1
ATOM 7616 O O . ALA B 1 436 ? -2.326 27.676 -10.491 1.00 12.15 436 ALA B O 1
ATOM 7618 N N . PRO B 1 437 ? -0.694 29.112 -10.963 1.00 12.15 437 PRO B N 1
ATOM 7619 C CA . PRO B 1 437 ? -0.512 28.562 -12.299 1.00 12.13 437 PRO B CA 1
ATOM 7620 C C . PRO B 1 437 ? -0.213 27.067 -12.336 1.00 10.34 437 PRO B C 1
ATOM 7621 O O . PRO B 1 437 ? 0.237 26.432 -11.403 1.00 11.87 437 PRO B O 1
ATOM 7625 N N . VAL B 1 438 ? -0.482 26.487 -13.530 1.00 10.09 438 VAL B N 1
ATOM 7626 C CA . VAL B 1 438 ? -0.156 25.105 -13.790 1.00 10.77 438 VAL B CA 1
ATOM 7627 C C . VAL B 1 438 ? 0.874 25.057 -14.919 1.00 9.90 438 VAL B C 1
ATOM 7628 O O . VAL B 1 438 ? 0.875 25.963 -15.750 1.00 11.63 438 VAL B O 1
ATOM 7632 N N . VAL B 1 439 ? 1.702 24.040 -14.898 1.00 9.28 439 VAL B N 1
ATOM 7633 C CA . VAL B 1 439 ? 2.573 23.784 -16.053 1.00 9.88 439 VAL B CA 1
ATOM 7634 C C . VAL B 1 439 ? 1.967 22.640 -16.860 1.00 7.69 439 VAL B C 1
ATOM 7635 O O . VAL B 1 439 ? 1.464 21.676 -16.280 1.00 11.46 439 VAL B O 1
ATOM 7639 N N . ILE B 1 440 ? 2.075 22.744 -18.175 1.00 7.40 440 ILE B N 1
ATOM 7640 C CA . ILE B 1 440 ? 1.666 21.671 -19.070 1.00 7.62 440 ILE B CA 1
ATOM 7641 C C . ILE B 1 440 ? 2.872 21.174 -19.859 1.00 7.67 440 ILE B C 1
ATOM 7642 O O . ILE B 1 440 ? 3.625 21.964 -20.437 1.00 9.13 440 ILE B O 1
ATOM 7647 N N . GLY B 1 441 ? 3.097 19.854 -19.858 1.00 7.82 441 GLY B N 1
ATOM 7648 C CA . GLY B 1 441 ? 4.271 19.320 -20.549 1.00 8.66 441 GLY B CA 1
ATOM 7649 C C . GLY B 1 441 ? 3.916 17.925 -21.044 1.00 7.68 441 GLY B C 1
ATOM 7650 O O . GLY B 1 441 ? 2.766 17.609 -21.374 1.00 8.12 441 GLY B O 1
ATOM 7651 N N . ARG B 1 442 ? 4.908 17.068 -21.082 1.00 7.38 442 ARG B N 1
ATOM 7652 C CA . ARG B 1 442 ? 4.821 15.723 -21.619 1.00 6.89 442 ARG B CA 1
ATOM 7653 C C . ARG B 1 442 ? 6.184 15.064 -21.428 1.00 6.63 442 ARG B C 1
ATOM 7654 O O . ARG B 1 442 ? 7.170 15.752 -21.189 1.00 8.57 442 ARG B O 1
ATOM 7662 N N . ASP B 1 443 ? 6.226 13.754 -21.551 1.00 7.66 443 ASP B N 1
ATOM 7663 C CA . ASP B 1 443 ? 7.488 13.072 -21.762 1.00 7.61 443 ASP B CA 1
ATOM 7664 C C . ASP B 1 443 ? 8.064 13.467 -23.111 1.00 7.89 443 ASP B C 1
ATOM 7665 O O . ASP B 1 443 ? 7.372 14.061 -23.950 1.00 8.04 443 ASP B O 1
ATOM 7670 N N . HIS B 1 444 ? 9.328 13.118 -23.348 1.00 7.73 444 HIS B N 1
ATOM 7671 C CA . HIS B 1 444 ? 9.861 13.236 -24.714 1.00 8.65 444 HIS B CA 1
ATOM 7672 C C . HIS B 1 444 ? 9.386 12.104 -25.622 1.00 8.92 444 HIS B C 1
ATOM 7673 O O . HIS B 1 444 ? 9.500 12.230 -26.848 1.00 9.47 444 HIS B O 1
ATOM 7680 N N . LEU B 1 445 ? 8.921 11.004 -25.034 1.00 9.51 445 LEU B N 1
ATOM 7681 C CA . LEU B 1 445 ? 8.248 9.946 -25.756 1.00 9.72 445 LEU B CA 1
ATOM 7682 C C . LEU B 1 445 ? 6.926 10.579 -26.140 1.00 12.15 445 LEU B C 1
ATOM 7683 O O . LEU B 1 445 ? 6.098 10.708 -25.233 1.00 23.20 445 LEU B O 1
ATOM 7688 N N . ASP B 1 446 ? 6.691 10.966 -27.353 1.00 9.46 446 ASP B N 1
ATOM 7689 C CA . ASP B 1 446 ? 5.444 11.573 -27.800 1.00 8.20 446 ASP B CA 1
ATOM 7690 C C . ASP B 1 446 ? 5.470 11.516 -29.319 1.00 8.70 446 ASP B C 1
ATOM 7691 O O . ASP B 1 446 ? 6.548 11.260 -29.902 1.00 12.41 446 ASP B O 1
ATOM 7696 N N . SER B 1 447 ? 4.349 11.739 -29.974 1.00 9.23 447 SER B N 1
ATOM 7697 C CA . SER B 1 447 ? 4.274 11.400 -31.410 1.00 9.06 447 SER B CA 1
ATOM 7698 C C . SER B 1 447 ? 5.225 12.153 -32.317 1.00 8.87 447 SER B C 1
ATOM 7699 O O . SER B 1 447 ? 5.644 11.595 -33.342 1.00 10.39 447 SER B O 1
ATOM 7702 N N . GLY B 1 448 ? 5.589 13.416 -31.983 1.00 7.53 448 GLY B N 1
ATOM 7703 C CA . GLY B 1 448 ? 6.407 14.187 -32.896 1.00 8.31 448 GLY B CA 1
ATOM 7704 C C . GLY B 1 448 ? 7.766 14.550 -32.357 1.00 6.96 448 GLY B C 1
ATOM 7705 O O . GLY B 1 448 ? 8.472 15.354 -32.971 1.00 9.81 448 GLY B O 1
ATOM 7706 N N . SER B 1 449 ? 8.129 13.991 -31.197 1.00 6.12 449 SER B N 1
ATOM 7707 C CA . SER B 1 449 ? 9.292 14.503 -30.486 1.00 5.64 449 SER B CA 1
ATOM 7708 C C . SER B 1 449 ? 10.413 13.484 -30.318 1.00 5.95 449 SER B C 1
ATOM 7709 O O . SER B 1 449 ? 11.308 13.748 -29.516 1.00 6.02 449 SER B O 1
ATOM 7712 N N . VAL B 1 450 ? 10.411 12.333 -31.002 1.00 6.02 450 VAL B N 1
ATOM 7713 C CA . VAL B 1 450 ? 11.461 11.351 -30.735 1.00 5.78 450 VAL B CA 1
ATOM 7714 C C . VAL B 1 450 ? 11.713 10.510 -31.966 1.00 6.64 450 VAL B C 1
ATOM 7715 O O . VAL B 1 450 ? 10.793 10.109 -32.676 1.00 7.20 450 VAL B O 1
ATOM 7719 N N . SER B 1 451 ? 12.998 10.258 -32.207 1.00 5.95 451 SER B N 1
ATOM 7720 C CA . SER B 1 451 ? 13.467 9.292 -33.174 1.00 5.55 451 SER B CA 1
ATOM 7721 C C . SER B 1 451 ? 14.295 8.264 -32.413 1.00 5.11 451 SER B C 1
ATOM 7722 O O . SER B 1 451 ? 15.240 8.625 -31.720 1.00 6.08 451 SER B O 1
ATOM 7725 N N . SER B 1 452 ? 13.892 7.014 -32.543 1.00 5.63 452 SER B N 1
ATOM 7726 C CA . SER B 1 452 ? 14.466 5.943 -31.695 1.00 6.06 452 SER B CA 1
ATOM 7727 C C . SER B 1 452 ? 14.159 4.618 -32.359 1.00 5.12 452 SER B C 1
ATOM 7728 O O . SER B 1 452 ? 13.069 4.035 -32.088 1.00 6.20 452 SER B O 1
ATOM 7731 N N . PRO B 1 453 ? 14.981 4.112 -33.261 1.00 6.25 453 PRO B N 1
ATOM 7732 C CA . PRO B 1 453 ? 14.651 2.899 -34.028 1.00 6.24 453 PRO B CA 1
ATOM 7733 C C . PRO B 1 453 ? 14.478 1.640 -33.224 1.00 6.59 453 PRO B C 1
ATOM 7734 O O . PRO B 1 453 ? 13.908 0.705 -33.801 1.00 7.14 453 PRO B O 1
ATOM 7738 N N . ASN B 1 454 ? 14.957 1.584 -31.989 1.00 6.48 454 ASN B N 1
ATOM 7739 C CA . ASN B 1 454 ? 14.723 0.401 -31.147 1.00 6.61 454 ASN B CA 1
ATOM 7740 C C . ASN B 1 454 ? 13.582 0.672 -30.167 1.00 6.57 454 ASN B C 1
ATOM 7741 O O . ASN B 1 454 ? 13.373 -0.133 -29.256 1.00 7.37 454 ASN B O 1
ATOM 7746 N N . ALA B 1 455 ? 12.851 1.781 -30.336 1.00 6.49 455 ALA B N 1
ATOM 7747 C CA . ALA B 1 455 ? 11.744 2.110 -29.445 1.00 6.92 455 ALA B CA 1
ATOM 7748 C C . ALA B 1 455 ? 10.697 2.850 -30.264 1.00 7.67 455 ALA B C 1
ATOM 7749 O O . ALA B 1 455 ? 10.011 2.199 -31.085 1.00 6.92 455 ALA B O 1
ATOM 7751 N N . GLU B 1 456 ? 10.491 4.138 -30.088 1.00 7.29 456 GLU B N 1
ATOM 7752 C CA . GLU B 1 456 ? 9.300 4.791 -30.632 1.00 7.24 456 GLU B CA 1
ATOM 7753 C C . GLU B 1 456 ? 9.244 4.816 -32.145 1.00 7.73 456 GLU B C 1
ATOM 7754 O O . GLU B 1 456 ? 8.101 4.900 -32.653 1.00 7.88 456 GLU B O 1
ATOM 7760 N N . THR B 1 457 ? 10.331 4.777 -32.894 1.00 6.26 457 THR B N 1
ATOM 7761 C CA . THR B 1 457 ? 10.215 4.741 -34.348 1.00 5.95 457 THR B CA 1
ATOM 7762 C C . THR B 1 457 ? 10.735 3.416 -34.917 1.00 4.89 457 THR B C 1
ATOM 7763 O O . THR B 1 457 ? 11.132 3.364 -36.074 1.00 6.82 457 THR B O 1
ATOM 7767 N N . GLU B 1 458 ? 10.619 2.349 -34.118 1.00 6.07 458 GLU B N 1
ATOM 7768 C CA . GLU B 1 458 ? 10.952 1.035 -34.655 1.00 6.04 458 GLU B CA 1
ATOM 7769 C C . GLU B 1 458 ? 9.988 0.611 -35.727 1.00 5.42 458 GLU B C 1
ATOM 7770 O O . GLU B 1 458 ? 8.772 0.669 -35.529 1.00 5.96 458 GLU B O 1
ATOM 7776 N N . ALA B 1 459 ? 10.483 0.123 -36.852 1.00 7.22 459 ALA B N 1
ATOM 7777 C CA . ALA B 1 459 ? 9.669 -0.481 -37.880 1.00 6.68 459 ALA B CA 1
ATOM 7778 C C . ALA B 1 459 ? 8.612 0.468 -38.384 1.00 6.70 459 ALA B C 1
ATOM 7779 O O . ALA B 1 459 ? 7.455 0.172 -38.613 1.00 9.14 459 ALA B O 1
ATOM 7781 N N . MET B 1 460 ? 9.006 1.711 -38.679 1.00 6.43 460 MET B N 1
ATOM 7782 C CA . MET B 1 460 ? 8.158 2.632 -39.389 1.00 6.48 460 MET B CA 1
ATOM 7783 C C . MET B 1 460 ? 7.810 2.010 -40.749 1.00 7.33 460 MET B C 1
ATOM 7784 O O . MET B 1 460 ? 8.682 1.405 -41.386 1.00 8.90 460 MET B O 1
ATOM 7789 N N . ARG B 1 461 ? 6.572 2.210 -41.194 1.00 7.39 461 ARG B N 1
ATOM 7790 C CA . ARG B 1 461 ? 6.161 1.469 -42.407 1.00 7.30 461 ARG B CA 1
ATOM 7791 C C . ARG B 1 461 ? 6.953 1.830 -43.638 1.00 7.45 461 ARG B C 1
ATOM 7792 O O . ARG B 1 461 ? 6.995 1.034 -44.589 1.00 9.54 461 ARG B O 1
ATOM 7800 N N . ASP B 1 462 ? 7.561 3.035 -43.651 1.00 6.83 462 ASP B N 1
ATOM 7801 C CA . ASP B 1 462 ? 8.334 3.444 -44.825 1.00 8.61 462 ASP B CA 1
ATOM 7802 C C . ASP B 1 462 ? 9.837 3.267 -44.629 1.00 7.54 462 ASP B C 1
ATOM 7803 O O . ASP B 1 462 ? 10.554 3.676 -45.545 1.00 9.41 462 ASP B O 1
ATOM 7808 N N . GLY B 1 463 ? 10.290 2.711 -43.504 1.00 7.73 463 GLY B N 1
ATOM 7809 C CA . GLY B 1 463 ? 11.709 2.478 -43.309 1.00 8.48 463 GLY B CA 1
ATOM 7810 C C . GLY B 1 463 ? 12.423 3.705 -42.766 1.00 6.94 463 GLY B C 1
ATOM 7811 O O . GLY B 1 463 ? 13.665 3.688 -42.685 1.00 7.25 463 GLY B O 1
ATOM 7812 N N . SER B 1 464 ? 11.683 4.723 -42.333 1.00 6.56 464 SER B N 1
ATOM 7813 C CA . SER B 1 464 ? 12.331 5.989 -41.888 1.00 6.12 464 SER B CA 1
ATOM 7814 C C . SER B 1 464 ? 12.713 6.002 -40.412 1.00 5.93 464 SER B C 1
ATOM 7815 O O . SER B 1 464 ? 12.946 7.087 -39.865 1.00 6.43 464 SER B O 1
ATOM 7818 N N . ASP B 1 465 ? 12.818 4.841 -39.759 1.00 7.27 465 ASP B N 1
ATOM 7819 C CA . ASP B 1 465 ? 13.072 4.751 -38.313 1.00 6.51 465 ASP B CA 1
ATOM 7820 C C . ASP B 1 465 ? 14.156 5.709 -37.809 1.00 6.75 465 ASP B C 1
ATOM 7821 O O . ASP B 1 465 ? 13.945 6.311 -36.739 1.00 6.65 465 ASP B O 1
ATOM 7826 N N . ALA B 1 466 ? 15.288 5.776 -38.503 1.00 6.27 466 ALA B N 1
ATOM 7827 C CA . ALA B 1 466 ? 16.439 6.549 -37.998 1.00 6.38 466 ALA B CA 1
ATOM 7828 C C . ALA B 1 466 ? 16.423 8.029 -38.362 1.00 5.46 466 ALA B C 1
ATOM 7829 O O . ALA B 1 466 ? 17.339 8.753 -37.955 1.00 6.77 466 ALA B O 1
ATOM 7831 N N . VAL B 1 467 ? 15.429 8.526 -39.082 1.00 5.50 467 VAL B N 1
ATOM 7832 C CA . VAL B 1 467 ? 15.410 9.948 -39.443 1.00 6.30 467 VAL B CA 1
ATOM 7833 C C . VAL B 1 467 ? 15.128 10.794 -38.208 1.00 5.51 467 VAL B C 1
ATOM 7834 O O . VAL B 1 467 ? 14.064 10.655 -37.602 1.00 7.25 467 VAL B O 1
ATOM 7838 N N . SER B 1 468 ? 16.064 11.667 -37.846 1.00 5.51 468 SER B N 1
ATOM 7839 C CA . SER B 1 468 ? 15.906 12.420 -36.624 1.00 5.84 468 SER B CA 1
ATOM 7840 C C . SER B 1 468 ? 15.721 13.915 -36.896 1.00 5.17 468 SER B C 1
ATOM 7841 O O . SER B 1 468 ? 15.740 14.746 -35.999 1.00 5.52 468 SER B O 1
ATOM 7844 N N . ASP B 1 469 ? 15.448 14.246 -38.176 1.00 5.37 469 ASP B N 1
ATOM 7845 C CA . ASP B 1 469 ? 15.006 15.625 -38.424 1.00 5.73 469 ASP B CA 1
ATOM 7846 C C . ASP B 1 469 ? 13.818 16.057 -37.575 1.00 5.42 469 ASP B C 1
ATOM 7847 O O . ASP B 1 469 ? 13.704 17.227 -37.173 1.00 5.99 469 ASP B O 1
ATOM 7852 N N . TRP B 1 470 ? 12.900 15.112 -37.383 1.00 6.04 470 TRP B N 1
ATOM 7853 C CA . TRP B 1 470 ? 11.596 15.412 -36.796 1.00 6.19 470 TRP B CA 1
ATOM 7854 C C . TRP B 1 470 ? 11.695 15.963 -35.383 1.00 5.87 470 TRP B C 1
ATOM 7855 O O . TRP B 1 470 ? 11.121 17.044 -35.142 1.00 5.86 470 TRP B O 1
ATOM 7866 N N . PRO B 1 471 ? 12.353 15.328 -34.424 1.00 5.72 471 PRO B N 1
ATOM 7867 C CA . PRO B 1 471 ? 12.421 15.947 -33.081 1.00 5.33 471 PRO B CA 1
ATOM 7868 C C . PRO B 1 471 ? 13.145 17.306 -33.094 1.00 6.30 471 PRO B C 1
ATOM 7869 O O . PRO B 1 471 ? 12.809 18.195 -32.313 1.00 6.25 471 PRO B O 1
ATOM 7873 N N . LEU B 1 472 ? 14.115 17.478 -34.002 1.00 5.89 472 LEU B N 1
ATOM 7874 C CA . LEU B 1 472 ? 14.792 18.784 -34.054 1.00 6.20 472 LEU B CA 1
ATOM 7875 C C . LEU B 1 472 ? 13.826 19.841 -34.557 1.00 5.83 472 LEU B C 1
ATOM 7876 O O . LEU B 1 472 ? 13.780 20.934 -33.986 1.00 6.45 472 LEU B O 1
ATOM 7881 N N . LEU B 1 473 ? 13.013 19.524 -35.586 1.00 5.10 473 LEU B N 1
ATOM 7882 C CA . LEU B 1 473 ? 11.993 20.476 -36.017 1.00 6.40 473 LEU B CA 1
ATOM 7883 C C . LEU B 1 473 ? 10.965 20.734 -34.916 1.00 5.81 473 LEU B C 1
ATOM 7884 O O . LEU B 1 473 ? 10.532 21.890 -34.745 1.00 6.01 473 LEU B O 1
ATOM 7889 N N . ASN B 1 474 ? 10.586 19.689 -34.172 1.00 5.54 474 ASN B N 1
ATOM 7890 C CA . ASN B 1 474 ? 9.638 19.875 -33.077 1.00 4.98 474 ASN B CA 1
ATOM 7891 C C . ASN B 1 474 ? 10.180 20.901 -32.083 1.00 5.83 474 ASN B C 1
ATOM 7892 O O . ASN B 1 474 ? 9.456 21.792 -31.659 1.00 6.69 474 ASN B O 1
ATOM 7897 N N . ALA B 1 475 ? 11.453 20.797 -31.705 1.00 5.08 475 ALA B N 1
ATOM 7898 C CA . ALA B 1 475 ? 11.990 21.747 -30.722 1.00 5.79 475 ALA B CA 1
ATOM 7899 C C . ALA B 1 475 ? 12.073 23.158 -31.287 1.00 5.47 475 ALA B C 1
ATOM 7900 O O . ALA B 1 475 ? 11.778 24.137 -30.618 1.00 5.78 475 ALA B O 1
ATOM 7902 N N . LEU B 1 476 ? 12.529 23.237 -32.541 1.00 5.32 476 LEU B N 1
ATOM 7903 C CA . LEU B 1 476 ? 12.567 24.568 -33.178 1.00 5.61 476 LEU B CA 1
ATOM 7904 C C . LEU B 1 476 ? 11.165 25.214 -33.211 1.00 6.24 476 LEU B C 1
ATOM 7905 O O . LEU B 1 476 ? 10.993 26.389 -32.900 1.00 6.36 476 LEU B O 1
ATOM 7910 N N . LEU B 1 477 ? 10.169 24.385 -33.576 1.00 5.77 477 LEU B N 1
ATOM 7911 C CA . LEU B 1 477 ? 8.812 24.959 -33.669 1.00 5.87 477 LEU B CA 1
ATOM 7912 C C . LEU B 1 477 ? 8.275 25.300 -32.288 1.00 5.44 477 LEU B C 1
ATOM 7913 O O . LEU B 1 477 ? 7.576 26.310 -32.164 1.00 6.87 477 LEU B O 1
ATOM 7918 N N . ASN B 1 478 ? 8.553 24.520 -31.255 1.00 6.25 478 ASN B N 1
ATOM 7919 C CA . ASN B 1 478 ? 8.052 24.899 -29.919 1.00 6.62 478 ASN B CA 1
ATOM 7920 C C . ASN B 1 478 ? 8.665 26.210 -29.464 1.00 6.36 478 ASN B C 1
ATOM 7921 O O . ASN B 1 478 ? 8.067 26.993 -28.749 1.00 7.35 478 ASN B O 1
ATOM 7926 N N . THR B 1 479 ? 9.923 26.452 -29.865 1.00 6.66 479 THR B N 1
ATOM 7927 C CA . THR B 1 479 ? 10.614 27.678 -29.543 1.00 6.83 479 THR B CA 1
ATOM 7928 C C . THR B 1 479 ? 9.958 28.827 -30.311 1.00 6.63 479 THR B C 1
ATOM 7929 O O . THR B 1 479 ? 9.682 29.848 -29.686 1.00 7.98 479 THR B O 1
ATOM 7933 N N . ALA B 1 480 ? 9.689 28.647 -31.595 1.00 7.16 480 ALA B N 1
ATOM 7934 C CA . ALA B 1 480 ? 8.988 29.652 -32.408 1.00 6.97 480 ALA B CA 1
ATOM 7935 C C . ALA B 1 480 ? 7.592 29.980 -31.877 1.00 8.82 480 ALA B C 1
ATOM 7936 O O . ALA B 1 480 ? 7.098 31.089 -32.029 1.00 10.59 480 ALA B O 1
ATOM 7938 N N . GLY B 1 481 ? 6.902 28.970 -31.294 1.00 8.14 481 GLY B N 1
ATOM 7939 C CA . GLY B 1 481 ? 5.516 29.169 -30.896 1.00 8.21 481 GLY B CA 1
ATOM 7940 C C . GLY B 1 481 ? 5.384 29.718 -29.513 1.00 8.62 481 GLY B C 1
ATOM 7941 O O . GLY B 1 481 ? 4.320 30.272 -29.197 1.00 11.42 481 GLY B O 1
ATOM 7942 N N . GLY B 1 482 ? 6.383 29.597 -28.634 1.00 8.64 482 GLY B N 1
ATOM 7943 C CA . GLY B 1 482 ? 6.397 30.181 -27.315 1.00 9.39 482 GLY B CA 1
ATOM 7944 C C . GLY B 1 482 ? 6.164 29.228 -26.182 1.00 8.25 482 GLY B C 1
ATOM 7945 O O . GLY B 1 482 ? 5.594 29.642 -25.146 1.00 8.86 482 GLY B O 1
ATOM 7946 N N . ALA B 1 483 ? 6.666 27.992 -26.270 1.00 6.89 483 ALA B N 1
ATOM 7947 C CA . ALA B 1 483 ? 6.749 27.187 -25.042 1.00 7.08 483 ALA B CA 1
ATOM 7948 C C . ALA B 1 483 ? 7.635 27.904 -24.029 1.00 6.34 483 ALA B C 1
ATOM 7949 O O . ALA B 1 483 ? 8.477 28.733 -24.414 1.00 8.78 483 ALA B O 1
ATOM 7951 N N . THR B 1 484 ? 7.440 27.621 -22.736 1.00 6.64 484 THR B N 1
ATOM 7952 C CA . THR B 1 484 ? 8.220 28.301 -21.690 1.00 6.71 484 THR B CA 1
ATOM 7953 C C . THR B 1 484 ? 9.631 27.747 -21.576 1.00 6.61 484 THR B C 1
ATOM 7954 O O . THR B 1 484 ? 10.583 28.505 -21.330 1.00 6.90 484 THR B O 1
ATOM 7958 N N . TRP B 1 485 ? 9.829 26.440 -21.727 1.00 6.23 485 TRP B N 1
ATOM 7959 C CA . TRP B 1 485 ? 11.167 25.913 -21.867 1.00 5.98 485 TRP B CA 1
ATOM 7960 C C . TRP B 1 485 ? 11.110 24.752 -22.853 1.00 5.99 485 TRP B C 1
ATOM 7961 O O . TRP B 1 485 ? 10.125 24.018 -22.949 1.00 7.30 485 TRP B O 1
ATOM 7972 N N . VAL B 1 486 ? 12.175 24.673 -23.629 1.00 6.12 486 VAL B N 1
ATOM 7973 C CA . VAL B 1 486 ? 12.291 23.717 -24.710 1.00 6.28 486 VAL B CA 1
ATOM 7974 C C . VAL B 1 486 ? 13.630 22.985 -24.597 1.00 6.67 486 VAL B C 1
ATOM 7975 O O . VAL B 1 486 ? 14.627 23.631 -24.269 1.00 7.60 486 VAL B O 1
ATOM 7979 N N . SER B 1 487 ? 13.606 21.698 -24.913 1.00 6.29 487 SER B N 1
ATOM 7980 C CA . SER B 1 487 ? 14.854 20.891 -24.722 1.00 7.64 487 SER B CA 1
ATOM 7981 C C . SER B 1 487 ? 15.051 19.994 -25.912 1.00 6.25 487 SER B C 1
ATOM 7982 O O . SER B 1 487 ? 14.130 19.498 -26.549 1.00 6.59 487 SER B O 1
ATOM 7987 N N . LEU B 1 488 ? 16.336 19.732 -26.169 1.00 5.74 488 LEU B N 1
ATOM 7988 C CA . LEU B 1 488 ? 16.810 18.732 -27.136 1.00 5.50 488 LEU B CA 1
ATOM 7989 C C . LEU B 1 488 ? 17.801 17.810 -26.427 1.00 5.38 488 LEU B C 1
ATOM 7990 O O . LEU B 1 488 ? 18.822 18.292 -25.902 1.00 6.67 488 LEU B O 1
ATOM 7995 N N . HIS B 1 489 ? 17.454 16.535 -26.330 1.00 5.98 489 HIS B N 1
ATOM 7996 C CA . HIS B 1 489 ? 18.271 15.556 -25.642 1.00 5.96 489 HIS B CA 1
ATOM 7997 C C . HIS B 1 489 ? 18.669 14.432 -26.588 1.00 6.01 489 HIS B C 1
ATOM 7998 O O . HIS B 1 489 ? 18.026 14.183 -27.614 1.00 6.61 489 HIS B O 1
ATOM 8005 N N . HIS B 1 490 ? 19.740 13.743 -26.156 1.00 5.66 490 HIS B N 1
ATOM 8006 C CA . HIS B 1 490 ? 20.193 12.557 -26.885 1.00 5.85 490 HIS B CA 1
ATOM 8007 C C . HIS B 1 490 ? 20.243 11.397 -25.909 1.00 5.21 490 HIS B C 1
ATOM 8008 O O . HIS B 1 490 ? 20.716 11.567 -24.792 1.00 6.79 490 HIS B O 1
ATOM 8015 N N . GLY B 1 491 ? 19.779 10.227 -26.381 1.00 5.44 491 GLY B N 1
ATOM 8016 C CA . GLY B 1 491 ? 20.010 8.988 -25.679 1.00 6.48 491 GLY B CA 1
ATOM 8017 C C . GLY B 1 491 ? 19.047 8.668 -24.569 1.00 7.11 491 GLY B C 1
ATOM 8018 O O . GLY B 1 491 ? 19.310 7.665 -23.874 1.00 7.87 491 GLY B O 1
ATOM 8019 N N . GLY B 1 492 ? 17.974 9.427 -24.403 1.00 6.97 492 GLY B N 1
ATOM 8020 C CA . GLY B 1 492 ? 16.963 9.057 -23.407 1.00 7.98 492 GLY B CA 1
ATOM 8021 C C . GLY B 1 492 ? 16.350 7.704 -23.778 1.00 6.62 492 GLY B C 1
ATOM 8022 O O . GLY B 1 492 ? 16.214 7.347 -24.944 1.00 7.15 492 GLY B O 1
ATOM 8023 N N . GLY B 1 493 ? 15.981 6.981 -22.732 1.00 7.17 493 GLY B N 1
ATOM 8024 C CA . GLY B 1 493 ? 15.260 5.728 -22.948 1.00 7.29 493 GLY B CA 1
ATOM 8025 C C . GLY B 1 493 ? 16.224 4.595 -23.253 1.00 6.37 493 GLY B C 1
ATOM 8026 O O . GLY B 1 493 ? 16.438 3.680 -22.433 1.00 7.90 493 GLY B O 1
ATOM 8027 N N . VAL B 1 494 ? 16.819 4.700 -24.436 1.00 6.63 494 VAL B N 1
ATOM 8028 C CA . VAL B 1 494 ? 17.586 3.606 -25.012 1.00 6.96 494 VAL B CA 1
ATOM 8029 C C . VAL B 1 494 ? 19.102 3.810 -24.852 1.00 7.05 494 VAL B C 1
ATOM 8030 O O . VAL B 1 494 ? 19.835 2.885 -25.199 1.00 7.32 494 VAL B O 1
ATOM 8034 N N . GLY B 1 495 ? 19.582 4.931 -24.351 1.00 6.43 495 GLY B N 1
ATOM 8035 C CA . GLY B 1 495 ? 21.015 5.132 -24.090 1.00 6.83 495 GLY B CA 1
ATOM 8036 C C . GLY B 1 495 ? 21.749 5.780 -25.250 1.00 6.72 495 GLY B C 1
ATOM 8037 O O . GLY B 1 495 ? 21.244 5.999 -26.366 1.00 6.46 495 GLY B O 1
ATOM 8038 N N . MET B 1 496 ? 23.012 6.123 -24.989 1.00 7.49 496 MET B N 1
ATOM 8039 C CA . MET B 1 496 ? 23.876 6.848 -25.924 1.00 6.79 496 MET B CA 1
ATOM 8040 C C . MET B 1 496 ? 23.877 6.145 -27.296 1.00 6.83 496 MET B C 1
ATOM 8041 O O . MET B 1 496 ? 24.120 4.922 -27.329 1.00 8.50 496 MET B O 1
ATOM 8046 N N . GLY B 1 497 ? 23.650 6.943 -28.337 1.00 6.67 497 GLY B N 1
ATOM 8047 C CA . GLY B 1 497 ? 23.715 6.387 -29.670 1.00 6.73 497 GLY B CA 1
ATOM 8048 C C . GLY B 1 497 ? 22.372 6.120 -30.289 1.00 5.91 497 GLY B C 1
ATOM 8049 O O . GLY B 1 497 ? 22.273 5.983 -31.506 1.00 6.40 497 GLY B O 1
ATOM 8050 N N . PHE B 1 498 ? 21.334 5.984 -29.452 1.00 5.92 498 PHE B N 1
ATOM 8051 C CA . PHE B 1 498 ? 20.148 5.292 -29.970 1.00 5.68 498 PHE B CA 1
ATOM 8052 C C . PHE B 1 498 ? 18.895 6.148 -30.049 1.00 5.47 498 PHE B C 1
ATOM 8053 O O . PHE B 1 498 ? 17.906 5.625 -30.583 1.00 6.24 498 PHE B O 1
ATOM 8061 N N . SER B 1 499 ? 18.891 7.397 -29.585 1.00 5.55 499 SER B N 1
ATOM 8062 C CA . SER B 1 499 ? 17.694 8.204 -29.725 1.00 5.39 499 SER B CA 1
ATOM 8063 C C . SER B 1 499 ? 18.105 9.692 -29.736 1.00 5.18 499 SER B C 1
ATOM 8064 O O . SER B 1 499 ? 19.127 10.084 -29.194 1.00 5.78 499 SER B O 1
ATOM 8067 N N . GLN B 1 500 ? 17.212 10.469 -30.355 1.00 5.08 500 GLN B N 1
ATOM 8068 C CA . GLN B 1 500 ? 17.256 11.930 -30.243 1.00 5.28 500 GLN B CA 1
ATOM 8069 C C . GLN B 1 500 ? 15.830 12.397 -30.019 1.00 4.84 500 GLN B C 1
ATOM 8070 O O . GLN B 1 500 ? 14.916 11.806 -30.622 1.00 6.25 500 GLN B O 1
ATOM 8076 N N . HIS B 1 501 ? 15.650 13.411 -29.177 1.00 5.22 501 HIS B N 1
ATOM 8077 C CA . HIS B 1 501 ? 14.281 13.726 -28.800 1.00 5.82 501 HIS B CA 1
ATOM 8078 C C . HIS B 1 501 ? 14.180 15.125 -28.189 1.00 4.54 501 HIS B C 1
ATOM 8079 O O . HIS B 1 501 ? 15.180 15.701 -27.783 1.00 6.56 501 HIS B O 1
ATOM 8086 N N . SER B 1 502 ? 12.936 15.638 -28.186 1.00 5.43 502 SER B N 1
ATOM 8087 C CA . SER B 1 502 ? 12.708 17.006 -27.747 1.00 6.30 502 SER B CA 1
ATOM 8088 C C . SER B 1 502 ? 11.685 17.042 -26.625 1.00 6.90 502 SER B C 1
ATOM 8089 O O . SER B 1 502 ? 10.820 16.163 -26.535 1.00 8.59 502 SER B O 1
ATOM 8092 N N . GLY B 1 503 ? 11.745 18.101 -25.838 1.00 7.04 503 GLY B N 1
ATOM 8093 C CA . GLY B 1 503 ? 10.818 18.342 -24.738 1.00 7.24 503 GLY B CA 1
ATOM 8094 C C . GLY B 1 503 ? 10.245 19.748 -24.865 1.00 5.87 503 GLY B C 1
ATOM 8095 O O . GLY B 1 503 ? 10.857 20.615 -25.489 1.00 6.83 503 GLY B O 1
ATOM 8096 N N . MET B 1 504 ? 9.100 19.940 -24.218 1.00 7.12 504 MET B N 1
ATOM 8097 C CA . MET B 1 504 ? 8.514 21.265 -24.116 1.00 7.11 504 MET B CA 1
ATOM 8098 C C . MET B 1 504 ? 7.713 21.319 -22.821 1.00 7.08 504 MET B C 1
ATOM 8099 O O . MET B 1 504 ? 7.067 20.313 -22.418 1.00 7.06 504 MET B O 1
ATOM 8104 N N . VAL B 1 505 ? 7.676 22.478 -22.209 1.00 6.74 505 VAL B N 1
ATOM 8105 C CA . VAL B 1 505 ? 6.769 22.775 -21.118 1.00 6.20 505 VAL B CA 1
ATOM 8106 C C . VAL B 1 505 ? 6.210 24.171 -21.349 1.00 6.95 505 VAL B C 1
ATOM 8107 O O . VAL B 1 505 ? 6.965 25.067 -21.798 1.00 8.17 505 VAL B O 1
ATOM 8111 N N . ILE B 1 506 ? 4.930 24.404 -21.064 1.00 7.30 506 ILE B N 1
ATOM 8112 C CA . ILE B 1 506 ? 4.371 25.747 -21.162 1.00 7.45 506 ILE B CA 1
ATOM 8113 C C . ILE B 1 506 ? 3.589 26.054 -19.905 1.00 7.96 506 ILE B C 1
ATOM 8114 O O . ILE B 1 506 ? 2.856 25.223 -19.360 1.00 8.94 506 ILE B O 1
ATOM 8119 N N . VAL B 1 507 ? 3.780 27.259 -19.399 1.00 8.95 507 VAL B N 1
ATOM 8120 C CA . VAL B 1 507 ? 3.099 27.694 -18.202 1.00 9.51 507 VAL B CA 1
ATOM 8121 C C . VAL B 1 507 ? 1.803 28.396 -18.540 1.00 9.79 507 VAL B C 1
ATOM 8122 O O . VAL B 1 507 ? 1.736 29.259 -19.408 1.00 11.11 507 VAL B O 1
ATOM 8126 N N . CYS B 1 508 ? 0.760 28.010 -17.807 1.00 11.21 508 CYS B N 1
ATOM 8127 C CA . CYS B 1 508 ? -0.554 28.615 -17.837 1.00 11.68 508 CYS B CA 1
ATOM 8128 C C . CYS B 1 508 ? -0.704 29.569 -16.661 1.00 11.75 508 CYS B C 1
ATOM 8129 O O . CYS B 1 508 ? -1.023 29.119 -15.554 1.00 11.18 508 CYS B O 1
ATOM 8132 N N . ASP B 1 509 ? -0.407 30.841 -16.936 1.00 12.36 509 ASP B N 1
ATOM 8133 C CA . ASP B 1 509 ? -0.394 31.792 -15.806 1.00 11.96 509 ASP B CA 1
ATOM 8134 C C . ASP B 1 509 ? -1.635 32.666 -15.778 1.00 12.05 509 ASP B C 1
ATOM 8135 O O . ASP B 1 509 ? -1.689 33.658 -15.031 1.00 12.80 509 ASP B O 1
ATOM 8140 N N . GLY B 1 510 ? -2.654 32.315 -16.556 1.00 12.38 510 GLY B N 1
ATOM 8141 C CA . GLY B 1 510 ? -3.919 33.048 -16.540 1.00 13.05 510 GLY B CA 1
ATOM 8142 C C . GLY B 1 510 ? -3.943 34.240 -17.489 1.00 12.46 510 GLY B C 1
ATOM 8143 O O . GLY B 1 510 ? -4.978 34.863 -17.650 1.00 16.61 510 GLY B O 1
ATOM 8144 N N . THR B 1 511 ? -2.821 34.615 -18.091 1.00 12.61 511 THR B N 1
ATOM 8145 C CA . THR B 1 511 ? -2.799 35.826 -18.889 1.00 12.53 511 THR B CA 1
ATOM 8146 C C . THR B 1 511 ? -3.219 35.620 -20.323 1.00 12.41 511 THR B C 1
ATOM 8147 O O . THR B 1 511 ? -3.212 34.513 -20.889 1.00 13.40 511 THR B O 1
ATOM 8151 N N . ASP B 1 512 ? -3.607 36.703 -20.988 1.00 13.16 512 ASP B N 1
ATOM 8152 C CA . ASP B 1 512 ? -3.970 36.649 -22.389 1.00 12.65 512 ASP B CA 1
ATOM 8153 C C . ASP B 1 512 ? -2.778 36.270 -23.280 1.00 11.99 512 ASP B C 1
ATOM 8154 O O . ASP B 1 512 ? -2.935 35.637 -24.314 1.00 12.80 512 ASP B O 1
ATOM 8159 N N . GLU B 1 513 ? -1.596 36.750 -22.876 1.00 12.59 513 GLU B N 1
ATOM 8160 C CA . GLU B 1 513 ? -0.405 36.411 -23.661 1.00 13.00 513 GLU B CA 1
ATOM 8161 C C . GLU B 1 513 ? -0.139 34.925 -23.607 1.00 10.83 513 GLU B C 1
ATOM 8162 O O . GLU B 1 513 ? 0.215 34.317 -24.634 1.00 12.51 513 GLU B O 1
ATOM 8168 N N . ALA B 1 514 ? -0.320 34.343 -22.393 1.00 11.14 514 ALA B N 1
ATOM 8169 C CA . ALA B 1 514 ? -0.138 32.874 -22.321 1.00 10.85 514 ALA B CA 1
ATOM 8170 C C . ALA B 1 514 ? -1.164 32.172 -23.182 1.00 11.10 514 ALA B C 1
ATOM 8171 O O . ALA B 1 514 ? -0.831 31.185 -23.841 1.00 11.26 514 ALA B O 1
ATOM 8173 N N . ALA B 1 515 ? -2.410 32.657 -23.168 1.00 11.24 515 ALA B N 1
ATOM 8174 C CA . ALA B 1 515 ? -3.434 32.000 -23.973 1.00 11.70 515 ALA B CA 1
ATOM 8175 C C . ALA B 1 515 ? -3.024 31.960 -25.443 1.00 12.18 515 ALA B C 1
ATOM 8176 O O . ALA B 1 515 ? -3.214 30.927 -26.083 1.00 12.46 515 ALA B O 1
ATOM 8178 N N . GLU B 1 516 ? -2.464 33.058 -25.966 1.00 12.48 516 GLU B N 1
ATOM 8179 C CA . GLU B 1 516 ? -2.071 33.056 -27.380 1.00 12.17 516 GLU B CA 1
ATOM 8180 C C . GLU B 1 516 ? -0.960 32.036 -27.663 1.00 11.30 516 GLU B C 1
ATOM 8181 O O . GLU B 1 516 ? -0.975 31.280 -28.655 1.00 13.69 516 GLU B O 1
ATOM 8187 N N . ARG B 1 517 ? -0.002 31.991 -26.752 1.00 9.70 517 ARG B N 1
ATOM 8188 C CA . ARG B 1 517 ? 1.064 30.986 -26.896 1.00 9.44 517 ARG B CA 1
ATOM 8189 C C . ARG B 1 517 ? 0.498 29.564 -26.802 1.00 9.43 517 ARG B C 1
ATOM 8190 O O . ARG B 1 517 ? 0.870 28.704 -27.602 1.00 10.96 517 ARG B O 1
ATOM 8198 N N . ILE B 1 518 ? -0.350 29.342 -25.803 1.00 9.58 518 ILE B N 1
ATOM 8199 C CA . ILE B 1 518 ? -0.880 27.999 -25.554 1.00 9.10 518 ILE B CA 1
ATOM 8200 C C . ILE B 1 518 ? -1.614 27.470 -26.771 1.00 8.74 518 ILE B C 1
ATOM 8201 O O . ILE B 1 518 ? -1.479 26.314 -27.187 1.00 9.10 518 ILE B O 1
ATOM 8206 N N . ALA B 1 519 ? -2.435 28.344 -27.390 1.00 9.41 519 ALA B N 1
ATOM 8207 C CA . ALA B 1 519 ? -3.265 27.872 -28.482 1.00 10.39 519 ALA B CA 1
ATOM 8208 C C . ALA B 1 519 ? -2.390 27.412 -29.615 1.00 13.02 519 ALA B C 1
ATOM 8209 O O . ALA B 1 519 ? -2.722 26.418 -30.284 1.00 14.87 519 ALA B O 1
ATOM 8211 N N . ARG B 1 520 ? -1.274 28.111 -29.874 1.00 10.77 520 ARG B N 1
ATOM 8212 C CA . ARG B 1 520 ? -0.534 27.610 -31.069 1.00 11.46 520 ARG B CA 1
ATOM 8213 C C . ARG B 1 520 ? 0.398 26.493 -30.606 1.00 10.03 520 ARG B C 1
ATOM 8214 O O . ARG B 1 520 ? 0.567 25.506 -31.324 1.00 8.98 520 ARG B O 1
ATOM 8222 N N . VAL B 1 521 ? 0.991 26.579 -29.420 1.00 9.96 521 VAL B N 1
ATOM 8223 C CA . VAL B 1 521 ? 1.955 25.551 -29.058 1.00 9.37 521 VAL B CA 1
ATOM 8224 C C . VAL B 1 521 ? 1.328 24.182 -28.820 1.00 7.92 521 VAL B C 1
ATOM 8225 O O . VAL B 1 521 ? 1.855 23.116 -29.209 1.00 8.83 521 VAL B O 1
ATOM 8229 N N . LEU B 1 522 ? 0.181 24.130 -28.187 1.00 8.28 522 LEU B N 1
ATOM 8230 C CA . LEU B 1 522 ? -0.507 22.848 -27.939 1.00 7.73 522 LEU B CA 1
ATOM 8231 C C . LEU B 1 522 ? -1.256 22.377 -29.167 1.00 6.52 522 LEU B C 1
ATOM 8232 O O . LEU B 1 522 ? -1.745 21.228 -29.137 1.00 8.23 522 LEU B O 1
ATOM 8237 N N . THR B 1 523 ? -1.338 23.184 -30.234 1.00 7.43 523 THR B N 1
ATOM 8238 C CA . THR B 1 523 ? -1.724 22.665 -31.560 1.00 7.69 523 THR B CA 1
ATOM 8239 C C . THR B 1 523 ? -0.509 22.099 -32.276 1.00 7.17 523 THR B C 1
ATOM 8240 O O . THR B 1 523 ? -0.514 20.975 -32.784 1.00 8.40 523 THR B O 1
ATOM 8244 N N . ASN B 1 524 ? 0.564 22.878 -32.310 1.00 7.26 524 ASN B N 1
ATOM 8245 C CA . ASN B 1 524 ? 1.736 22.536 -33.136 1.00 7.03 524 ASN B CA 1
ATOM 8246 C C . ASN B 1 524 ? 2.486 21.344 -32.582 1.00 6.82 524 ASN B C 1
ATOM 8247 O O . ASN B 1 524 ? 3.000 20.540 -33.347 1.00 8.04 524 ASN B O 1
ATOM 8252 N N . ASP B 1 525 ? 2.587 21.208 -31.262 1.00 6.98 525 ASP B N 1
ATOM 8253 C CA . ASP B 1 525 ? 3.419 20.130 -30.704 1.00 7.49 525 ASP B CA 1
ATOM 8254 C C . ASP B 1 525 ? 2.818 18.777 -31.057 1.00 6.45 525 ASP B C 1
ATOM 8255 O O . ASP B 1 525 ? 3.534 17.947 -31.646 1.00 7.53 525 ASP B O 1
ATOM 8260 N N . PRO B 1 526 ? 1.572 18.432 -30.786 1.00 6.96 526 PRO B N 1
ATOM 8261 C CA . PRO B 1 526 ? 1.015 17.166 -31.312 1.00 7.24 526 PRO B CA 1
ATOM 8262 C C . PRO B 1 526 ? 0.850 17.196 -32.820 1.00 7.05 526 PRO B C 1
ATOM 8263 O O . PRO B 1 526 ? 0.902 16.154 -33.476 1.00 7.86 526 PRO B O 1
ATOM 8267 N N . GLY B 1 527 ? 0.652 18.368 -33.431 1.00 7.46 527 GLY B N 1
ATOM 8268 C CA . GLY B 1 527 ? 0.554 18.501 -34.878 1.00 6.76 527 GLY B CA 1
ATOM 8269 C C . GLY B 1 527 ? 1.780 17.969 -35.599 1.00 6.11 527 GLY B C 1
ATOM 8270 O O . GLY B 1 527 ? 1.686 17.346 -36.659 1.00 6.14 527 GLY B O 1
ATOM 8271 N N . THR B 1 528 ? 2.978 18.195 -35.014 1.00 6.98 528 THR B N 1
ATOM 8272 C CA . THR B 1 528 ? 4.202 17.679 -35.632 1.00 7.08 528 THR B CA 1
ATOM 8273 C C . THR B 1 528 ? 4.227 16.158 -35.595 1.00 6.68 528 THR B C 1
ATOM 8274 O O . THR B 1 528 ? 4.816 15.566 -36.510 1.00 7.48 528 THR B O 1
ATOM 8278 N N . GLY B 1 529 ? 3.603 15.507 -34.597 1.00 6.72 529 GLY B N 1
ATOM 8279 C CA . GLY B 1 529 ? 3.563 14.067 -34.567 1.00 7.04 529 GLY B CA 1
ATOM 8280 C C . GLY B 1 529 ? 2.602 13.480 -35.596 1.00 6.35 529 GLY B C 1
ATOM 8281 O O . GLY B 1 529 ? 2.878 12.480 -36.255 1.00 7.48 529 GLY B O 1
ATOM 8282 N N . VAL B 1 530 ? 1.451 14.144 -35.747 1.00 6.77 530 VAL B N 1
ATOM 8283 C CA . VAL B 1 530 ? 0.502 13.728 -36.790 1.00 6.90 530 VAL B CA 1
ATOM 8284 C C . VAL B 1 530 ? 1.178 13.938 -38.131 1.00 6.62 530 VAL B C 1
ATOM 8285 O O . VAL B 1 530 ? 1.147 13.038 -38.981 1.00 6.92 530 VAL B O 1
ATOM 8289 N N . MET B 1 531 ? 1.868 15.072 -38.338 1.00 6.20 531 MET B N 1
ATOM 8290 C CA . MET B 1 531 ? 2.627 15.294 -39.575 1.00 6.40 531 MET B CA 1
ATOM 8291 C C . MET B 1 531 ? 3.650 14.195 -39.801 1.00 6.02 531 MET B C 1
ATOM 8292 O O . MET B 1 531 ? 3.753 13.691 -40.921 1.00 6.50 531 MET B O 1
ATOM 8297 N N . ARG B 1 532 ? 4.423 13.850 -38.782 1.00 6.41 532 ARG B N 1
ATOM 8298 C CA . ARG B 1 532 ? 5.500 12.880 -38.978 1.00 6.01 532 ARG B CA 1
ATOM 8299 C C . ARG B 1 532 ? 4.920 11.513 -39.386 1.00 5.81 532 ARG B C 1
ATOM 8300 O O . ARG B 1 532 ? 5.502 10.835 -40.223 1.00 6.91 532 ARG B O 1
ATOM 8308 N N . HIS B 1 533 ? 3.814 11.115 -38.760 1.00 5.59 533 HIS B N 1
ATOM 8309 C CA . HIS B 1 533 ? 3.227 9.809 -39.078 1.00 6.34 533 HIS B CA 1
ATOM 8310 C C . HIS B 1 533 ? 2.490 9.858 -40.429 1.00 6.87 533 HIS B C 1
ATOM 8311 O O . HIS B 1 533 ? 2.481 8.846 -41.159 1.00 7.21 533 HIS B O 1
ATOM 8318 N N . ALA B 1 534 ? 1.914 11.040 -40.750 1.00 6.28 534 ALA B N 1
ATOM 8319 C CA . ALA B 1 534 ? 1.340 11.219 -42.078 1.00 6.61 534 ALA B CA 1
ATOM 8320 C C . ALA B 1 534 ? 2.403 11.135 -43.170 1.00 6.92 534 ALA B C 1
ATOM 8321 O O . ALA B 1 534 ? 2.195 10.527 -44.240 1.00 7.82 534 ALA B O 1
ATOM 8323 N N . ASP B 1 535 ? 3.563 11.733 -42.891 1.00 6.29 535 ASP B N 1
ATOM 8324 C CA . ASP B 1 535 ? 4.653 11.671 -43.867 1.00 7.23 535 ASP B CA 1
ATOM 8325 C C . ASP B 1 535 ? 5.079 10.226 -44.134 1.00 7.77 535 ASP B C 1
ATOM 8326 O O . ASP B 1 535 ? 5.406 9.874 -45.260 1.00 8.66 535 ASP B O 1
ATOM 8331 N N . ALA B 1 536 ? 5.057 9.384 -43.101 1.00 7.30 536 ALA B N 1
ATOM 8332 C CA . ALA B 1 536 ? 5.436 7.967 -43.194 1.00 7.67 536 ALA B CA 1
ATOM 8333 C C . ALA B 1 536 ? 4.341 7.207 -43.934 1.00 8.48 536 ALA B C 1
ATOM 8334 O O . ALA B 1 536 ? 4.622 6.081 -44.327 1.00 10.74 536 ALA B O 1
ATOM 8336 N N . GLY B 1 537 ? 3.163 7.801 -44.089 1.00 8.05 537 GLY B N 1
ATOM 8337 C CA . GLY B 1 537 ? 2.103 7.219 -44.918 1.00 9.27 537 GLY B CA 1
ATOM 8338 C C . GLY B 1 537 ? 1.057 6.481 -44.115 1.00 10.54 537 GLY B C 1
ATOM 8339 O O . GLY B 1 537 ? 0.344 5.694 -44.742 1.00 14.24 537 GLY B O 1
ATOM 8340 N N . TYR B 1 538 ? 0.934 6.667 -42.818 1.00 8.81 538 TYR B N 1
ATOM 8341 C CA . TYR B 1 538 ? -0.114 6.063 -42.004 1.00 8.10 538 TYR B CA 1
ATOM 8342 C C . TYR B 1 538 ? -1.442 6.752 -42.287 1.00 8.87 538 TYR B C 1
ATOM 8343 O O . TYR B 1 538 ? -1.639 7.930 -42.022 1.00 8.81 538 TYR B O 1
ATOM 8352 N N . ASP B 1 539 ? -2.344 5.948 -42.867 1.00 10.77 539 ASP B N 1
ATOM 8353 C CA . ASP B 1 539 ? -3.655 6.507 -43.205 1.00 13.30 539 ASP B CA 1
ATOM 8354 C C . ASP B 1 539 ? -4.358 7.082 -41.996 1.00 12.49 539 ASP B C 1
ATOM 8355 O O . ASP B 1 539 ? -5.047 8.105 -42.132 1.00 14.61 539 ASP B O 1
ATOM 8360 N N . ILE B 1 540 ? -4.228 6.517 -40.778 1.00 12.85 540 ILE B N 1
ATOM 8361 C CA . ILE B 1 540 ? -4.861 7.088 -39.594 1.00 13.42 540 ILE B CA 1
ATOM 8362 C C . ILE B 1 540 ? -4.353 8.509 -39.297 1.00 10.19 540 ILE B C 1
ATOM 8363 O O . ILE B 1 540 ? -5.100 9.395 -38.838 1.00 9.46 540 ILE B O 1
ATOM 8368 N N . ALA B 1 541 ? -3.038 8.695 -39.537 1.00 8.90 541 ALA B N 1
ATOM 8369 C CA . ALA B 1 541 ? -2.470 10.026 -39.353 1.00 8.03 541 ALA B CA 1
ATOM 8370 C C . ALA B 1 541 ? -2.900 11.034 -40.406 1.00 6.97 541 ALA B C 1
ATOM 8371 O O . ALA B 1 541 ? -3.174 12.198 -40.125 1.00 7.81 541 ALA B O 1
ATOM 8373 N N . ILE B 1 542 ? -2.971 10.575 -41.662 1.00 7.98 542 ILE B N 1
ATOM 8374 C CA . ILE B 1 542 ? -3.502 11.425 -42.716 1.00 8.29 542 ILE B CA 1
ATOM 8375 C C . ILE B 1 542 ? -4.946 11.815 -42.432 1.00 8.30 542 ILE B C 1
ATOM 8376 O O . ILE B 1 542 ? -5.299 12.983 -42.588 1.00 8.78 542 ILE B O 1
ATOM 8381 N N . ASP B 1 543 ? -5.745 10.835 -41.972 1.00 8.10 543 ASP B N 1
ATOM 8382 C CA . ASP B 1 543 ? -7.142 11.180 -41.606 1.00 9.25 543 ASP B CA 1
ATOM 8383 C C . ASP B 1 543 ? -7.163 12.223 -40.505 1.00 8.50 543 ASP B C 1
ATOM 8384 O O . ASP B 1 543 ? -7.903 13.207 -40.531 1.00 9.46 543 ASP B O 1
ATOM 8389 N N . CYS B 1 544 ? -6.341 12.015 -39.474 1.00 8.65 544 CYS B N 1
ATOM 8390 C CA . CYS B 1 544 ? -6.301 12.975 -38.370 1.00 8.78 544 CYS B CA 1
ATOM 8391 C C . CYS B 1 544 ? -5.909 14.362 -38.832 1.00 8.47 544 CYS B C 1
ATOM 8392 O O . CYS B 1 544 ? -6.501 15.401 -38.469 1.00 8.74 544 CYS B O 1
ATOM 8395 N N . ALA B 1 545 ? -4.882 14.424 -39.691 1.00 7.61 545 ALA B N 1
ATOM 8396 C CA . ALA B 1 545 ? -4.417 15.708 -40.227 1.00 8.97 545 ALA B CA 1
ATOM 8397 C C . ALA B 1 545 ? -5.555 16.436 -40.963 1.00 8.31 545 ALA B C 1
ATOM 8398 O O . ALA B 1 545 ? -5.746 17.652 -40.841 1.00 10.11 545 ALA B O 1
ATOM 8400 N N . LYS B 1 546 ? -6.350 15.683 -41.740 1.00 8.71 546 LYS B N 1
ATOM 8401 C CA . LYS B 1 546 ? -7.456 16.315 -42.455 1.00 9.65 546 LYS B CA 1
ATOM 8402 C C . LYS B 1 546 ? -8.544 16.783 -41.500 1.00 10.70 546 LYS B C 1
ATOM 8403 O O . LYS B 1 546 ? -9.062 17.913 -41.673 1.00 11.25 546 LYS B O 1
ATOM 8409 N N . GLU B 1 547 ? -8.922 16.021 -40.490 1.00 9.13 547 GLU B N 1
ATOM 8410 C CA . GLU B 1 547 ? -9.897 16.369 -39.479 1.00 9.65 547 GLU B CA 1
ATOM 8411 C C . GLU B 1 547 ? -9.538 17.651 -38.745 1.00 9.63 547 GLU B C 1
ATOM 8412 O O . GLU B 1 547 ? -10.362 18.487 -38.420 1.00 10.95 547 GLU B O 1
ATOM 8418 N N . GLN B 1 548 ? -8.221 17.753 -38.478 1.00 8.64 548 GLN B N 1
ATOM 8419 C CA . GLN B 1 548 ? -7.709 18.801 -37.625 1.00 10.04 548 GLN B CA 1
ATOM 8420 C C . GLN B 1 548 ? -7.281 19.971 -38.503 1.00 10.53 548 GLN B C 1
ATOM 8421 O O . GLN B 1 548 ? -6.874 21.027 -37.993 1.00 14.20 548 GLN B O 1
ATOM 8427 N N . GLY B 1 549 ? -7.364 19.905 -39.801 1.00 10.13 549 GLY B N 1
ATOM 8428 C CA . GLY B 1 549 ? -7.047 21.056 -40.654 1.00 10.16 549 GLY B CA 1
ATOM 8429 C C . GLY B 1 549 ? -5.574 21.339 -40.691 1.00 9.68 549 GLY B C 1
ATOM 8430 O O . GLY B 1 549 ? -5.162 22.480 -40.909 1.00 12.33 549 GLY B O 1
ATOM 8431 N N . LEU B 1 550 ? -4.697 20.333 -40.564 1.00 9.58 550 LEU B N 1
ATOM 8432 C CA . LEU B 1 550 ? -3.251 20.621 -40.694 1.00 9.00 550 LEU B CA 1
ATOM 8433 C C . LEU B 1 550 ? -2.912 20.972 -42.145 1.00 10.21 550 LEU B C 1
ATOM 8434 O O . LEU B 1 550 ? -3.541 20.490 -43.103 1.00 12.07 550 LEU B O 1
ATOM 8439 N N . ASP B 1 551 ? -1.871 21.821 -42.270 1.00 8.45 551 ASP B N 1
ATOM 8440 C CA . ASP B 1 551 ? -1.380 22.226 -43.592 1.00 8.14 551 ASP B CA 1
ATOM 8441 C C . ASP B 1 551 ? -0.091 21.470 -43.863 1.00 7.80 551 ASP B C 1
ATOM 8442 O O . ASP B 1 551 ? 0.984 21.835 -43.353 1.00 9.06 551 ASP B O 1
ATOM 8447 N N . LEU B 1 552 ? -0.199 20.387 -44.620 1.00 8.18 552 LEU B N 1
ATOM 8448 C CA . LEU B 1 552 ? 0.910 19.478 -44.898 1.00 7.89 552 LEU B CA 1
ATOM 8449 C C . LEU B 1 552 ? 1.177 19.536 -46.407 1.00 8.33 552 LEU B C 1
ATOM 8450 O O . LEU B 1 552 ? 0.478 18.811 -47.139 1.00 10.08 552 LEU B O 1
ATOM 8455 N N . PRO B 1 553 ? 2.056 20.394 -46.874 1.00 8.26 553 PRO B N 1
ATOM 8456 C CA . PRO B 1 553 ? 2.148 20.700 -48.303 1.00 8.52 553 PRO B CA 1
ATOM 8457 C C . PRO B 1 553 ? 2.249 19.498 -49.227 1.00 8.77 553 PRO B C 1
ATOM 8458 O O . PRO B 1 553 ? 1.723 19.553 -50.344 1.00 9.98 553 PRO B O 1
ATOM 8462 N N . MET B 1 554 ? 2.944 18.424 -48.839 1.00 8.97 554 MET B N 1
ATOM 8463 C CA . MET B 1 554 ? 3.166 17.297 -49.744 1.00 10.45 554 MET B CA 1
ATOM 8464 C C . MET B 1 554 ? 1.988 16.327 -49.660 1.00 12.88 554 MET B C 1
ATOM 8465 O O . MET B 1 554 ? 1.923 15.372 -50.455 1.00 16.69 554 MET B O 1
ATOM 8470 N N . ILE B 1 555 ? 1.037 16.533 -48.759 1.00 11.14 555 ILE B N 1
ATOM 8471 C CA . ILE B 1 555 ? -0.148 15.681 -48.662 1.00 13.30 555 ILE B CA 1
ATOM 8472 C C . ILE B 1 555 ? -1.461 16.410 -48.953 1.00 13.31 555 ILE B C 1
ATOM 8473 O O . ILE B 1 555 ? -2.265 15.946 -49.770 1.00 19.63 555 ILE B O 1
ATOM 8478 N N . THR B 1 556 ? -1.667 17.547 -48.319 1.00 15.23 556 THR B N 1
ATOM 8479 C CA . THR B 1 556 ? -2.836 18.415 -48.520 1.00 16.97 556 THR B CA 1
ATOM 8480 C C . THR B 1 556 ? -2.604 19.566 -49.485 1.00 19.68 556 THR B C 1
ATOM 8481 O O . THR B 1 556 ? -3.610 20.243 -49.780 1.00 20.99 556 THR B O 1
ATOM 8485 N N . GLY B 1 557 ? -1.386 19.776 -49.968 1.00 17.23 557 GLY B N 1
ATOM 8486 C CA . GLY B 1 557 ? -1.121 20.649 -51.115 1.00 23.02 557 GLY B CA 1
ATOM 8487 C C . GLY B 1 557 ? -0.362 21.912 -50.840 1.00 23.52 557 GLY B C 1
ATOM 8488 O O . GLY B 1 557 ? -0.374 22.505 -49.760 1.00 20.03 557 GLY B O 1
#

CATH classification: 3.40.1770.10 (+1 more: 3.40.50.10730)

Organism: Pseudomonas putida (NCBI:txid303)

Solvent-accessible surface area: 32295 Å² total; per-residue (Å²): 76,100,57,114,80,103,58,109,23,126,4,46,90,22,86,139,73,69,7,110,29,43,20,0,0,0,0,1,0,0,0,26,0,0,0,4,47,95,1,1,22,63,23,55,66,0,9,0,14,17,23,29,0,22,0,0,5,11,1,97,2,15,62,39,0,33,90,0,0,47,68,0,76,85,59,37,0,0,0,0,4,3,0,31,0,6,0,8,8,80,0,29,54,48,4,0,0,0,0,0,0,0,5,5,9,0,11,88,48,9,54,20,112,29,2,40,85,2,25,96,112,35,20,6,3,1,0,5,13,3,0,0,2,0,2,1,4,0,1,4,3,26,0,6,7,2,15,17,0,2,18,44,0,0,137,93,84,63,79,14,80,0,145,28,62,20,2,0,1,2,7,0,25,3,29,4,0,0,1,0,2,0,0,12,25,9,18,0,0,1,0,0,2,13,29,42,68,52,47,0,58,16,2,62,116,11,146,3,6,63,39,54,5,108,71,25,85,35,0,34,98,58,6,62,108,28,23,91,77,23,92,29,41,2,0,0,6,88,21,12,6,4,83,20,0,22,62,0,43,167,111,62,36,115,0,18,1,0,1,1,26,24,28,0,7,1,8,19,21,9,5,17,2,44,61,62,63,56,126,90,0,67,100,137,6,145,104,105,58,84,59,1,25,100,22,0,31,91,10,0,12,76,0,0,73,3,0,12,50,3,54,175,105,52,2,16,4,1,1,13,13,6,3,0,2,9,14,0,101,81,52,62,18,93,64,0,67,87,1,50,0,12,0,40,26,12,2,11,68,40,2,0,115,0,14,0,3,2,5,0,0,0,0,4,21,94,36,95,2,0,51,76,0,11,62,43,0,63,110,30,13,90,141,58,82,68,11,43,116,0,2,46,10,0,123,120,97,9,35,39,9,7,1,7,2,1,0,0,15,6,8,15,31,61,2,12,96,0,0,68,20,0,6,86,4,19,143,63,53,80,3,51,3,5,0,0,0,1,2,18,0,22,2,4,3,0,8,0,1,8,10,4,9,4,20,62,7,148,30,22,3,30,0,5,0,1,7,0,3,0,1,0,0,3,4,2,1,0,2,0,5,2,0,1,2,2,3,0,1,24,1,1,7,3,16,0,8,0,0,1,5,2,0,0,0,30,9,54,111,103,0,28,112,12,0,33,23,1,2,52,6,3,0,0,3,0,0,2,3,4,3,25,1,25,37,105,79,0,34,74,6,0,129,138,76,62,17,39,1,1,48,66,63,39,80,145,125,81,110,53,101,17,121,4,38,102,24,95,158,54,74,6,109,33,46,24,0,0,0,0,5,0,0,0,35,0,0,1,5,43,91,1,1,24,65,19,54,65,1,10,0,14,17,24,29,0,44,0,0,20,25,5,104,2,14,64,37,0,35,88,0,0,47,71,1,76,92,47,39,0,0,0,1,4,3,0,34,0,6,0,9,8,98,2,29,54,49,4,0,2,0,0,0,0,0,4,5,8,0,10,88,48,9,54,21,100,31,2,41,99,3,52,95,124,40,20,8,4,2,0,6,13,3,0,1,2,0,2,2,2,0,1,5,2,30,0,6,8,2,15,16,0,1,15,46,0,0,135,93,82,63,78,14,78,6,141,29,64,20,2,0,1,1,6,0,25,3,28,3,0,0,1,0,2,0,0,11,25,9,17,0,0,1,0,0,2,16,27,44,72,55,46,0,51,27,1,61,138,13,104,1,4,57,50,56,3,108,73,22,82,35,0,31,100,54,5,62,108,24,22,90,78,16,106,31,38,1,0,0,6,92,19,12,6,4,85,20,0,17,70,0,36,136,110,62,35,117,0,21,1,0,1,1,24,25,27,0,8,0,8,14,20,10,6,16,2,42,64,52,61,73,111,60,0,60,98,80,2,136,112,65,61,82,33,0,25,90,14,0,28,95,10,0,13,76,0,0,63,2,0,3,31,4,54,142,122,51,1,18,4,0,2,12,12,6,1,0,0,8,14,0,93,82,63,63,16,93,58,0,67,89,0,51,0,11,0,40,28,12,0,11,67,41,2,2,110,0,13,0,4,2,5,0,0,0,0,4,22,87,35,109,3,0,68,70,0,11,60,43,0,64,112,29,14,86,137,55,82,68,9,43,124,0,2,55,11,1,139,106,66,8,37,39,8,6,1,8,2,1,0,1,17,5,6,14,29,63,2,12,96,0,0,59,18,0,0,90,6,19,106,85,50,76,3,43,4,6,0,0,0,1,1,17,0,24,2,4,2,0,8,0,1,8,8,4,7,4,21,64,8,148,30,22,4,30,0,5,0,0,8,0,4,0,1,0,0,2,3,2,1,0,1,0,4,2,0,1,1,2,2,0,0,22,2,0,7,3,16,0,8,0,0,2,4,2,0,0,0,31,4,48,95,104,0,23,82,12,0,33,17,0,2,52,4,3,0,0,3,0,0,3,4,4,2,24,2,25,42,109,79,0,34,78,7,0,128,138,77,62,18,38,1,1,52,66,62,39

Foldseek 3Di:
DAQADPDAFFFDFFADALADDVLLSVLLRLLRLLLHPLQAQHPRRQGRWQFRAGQALGVVQVVVSNVCSRHQDQQKAFEAEQRHGDDIGGHGNLFANYEYEFQDDDQVQFAVVNQVVCSVVSRHHANFWCRNVRDGFWQQLCLVVLLQLLQQVCVVQPVGAQFLAEEEEEDLIRNLLSNLQSQQLSQAEYEYEYADPVSVVSSVVQQSAAEEAPADVRVVVVRNVCSVVRHHHYYYYHFALLVPLVVCVVVVPAGQEYEYDFLLLNQLGTADAHPDHNVVSVVCCVVPVVVSSLRRLLSLLSNLVSLVSNVVVVHHYEYAQNQSLVSNCVVPPVCSCVHYHSQVVGNVLLLLQFWAFKKKFQSNLDLVLVVVLLVVLCVVVVPDVVQPVVSVCCVVRGDGRRTDMHTGTDGAPVQLVSLLVLLQCLQVCVRRFKMKIWHTQLTLQWKQFCRYNQPPLVQPCRRPHVRNVVLQVVLSVLRFNYKYWYAAHRNGGSGMIGMITMHISGNDPSSSSSSNVNSNVNSVSSLLVSVVSPDPSSLVSCVVNVPCNPVRND/DQFAPDAFFFDFFDDALAPDCLLSVLLRLLRLLLHPLQAQHNRRQGRWQFRAGQALHVVQVVVSNVCSRHQDQQKAFEAEQRHGDDIDGHGNLFANYEYEFQDDDQVQFAVVNQVVCSVVSRHHANFWCRNVRDGFWQQLCLVVLLQLLQQVCVVQPVGQAQLAEEEEEDLIRNLLSNLQSQQLSQHEYEYEYADVVSVVSSCVQQSAPEEAPADVRVVVVRNVRSVVRHRHYYYYHDALLPVLVVCLVVVHAHQEYEYDFLLLNQLGTADAHPDHNVRSVVVSVVPVVVSSVRRLVSLLSNLVSLVSNVVVVHQYAYAQNQSLVSNCVVPPVCSCVHYHSQVVGNVLLLLLFWAFKKKFQRNLDQVLVVVLLVVLCVVVVPDVVQNVVSVCCVVRGDGGRTDMHTGTDGAPVQLVSLLVLLQCLQVCVRVFKMKIWHTQLTLQWKQFCRYNQPPLVQPCRRDPPRNVVLQVVLSVLRFNYKYWYAAHRNGGNGMIGMITMHMSGNDPSSSSSSNVNSNVNSVSSLLVSVVSPPVSSVVSCVVNVPDNPVRND

Radius of gyration: 29.54 Å; Cα contacts (8 Å, |Δi|>4): 2854; chains: 2; bounding box: 80×80×72 Å

Nearest PDB structures (foldseek):
  1uwk-assembly1_A  TM=1.001E+00  e=0.000E+00  Pseudomonas putida
  1uwl-assembly1_B  TM=1.002E+00  e=0.000E+00  Pseudomonas putida
  2v7g-assembly1_A  TM=1.001E+00  e=0.000E+00  Pseudomonas putida
  1w1u-assembly1_B  TM=1.001E+00  e=0.000E+00  Pseudomonas putida
  2fkn-assembly2_D  TM=9.972E-01  e=2.384E-87  Bacillus subtilis

Secondary structure (DSSP, 8-state):
-------------SS--SSSSHHHHHHHHHHHHHT-TTT-SBGGGTEEETTTEESSSSHHHHHHHHHHHHH--TTEEEEEETTEEEEEEE--TTS-SEEEEES-B-GGG-SHHHHHHHHHTT---B-TTTTTTT--BTBHHHHHHHHHHHHHHHHHHTSS--TT-EEEEE--STTTTHHHHHHHHTT-EEEEEES-HHHHHHHHHTTS--EE-SSHHHHHHHHHHHHHTT---EEEEES-HHHHHHHHHHHT---SEE---S-TT-TTTS-PPTT--HHHHHHHHHH-HHHHHHHHHHHHHHHHHHHHHHHHTT--B-B-SS-HHHHHHHTT-TTGGGS-BHIIIIIHHHHTTT-B-EEEEETT--HHHHHHHHHHHHHHSTT-HHHHHHHHHHHHH----SS-EEE--B-TTHHHHHHHHHHHHHHHTSSSS-EEEEE-S-STTSEE-TTTTTTT-TTS-TTB-HHHHHHHHHHHHHT-SEEEEEESTTT-TTS-EEEEEEEEE-S-HHHHHHHHHHHHHHHHHHHHHHHHTT-HHHHHHHHHTT-B-TTTT-/------------SS--SSSSHHHHHHHHHHHHHT-TTT-SBGGGTEEETTTEESSSSHHHHHHHHHHHHH--TTEEEEEETTEEEEEEE--TTS-SEEEEES-B-GGG-SHHHHHHHHHTT---B-TTTTTTT--BTBHHHHHHHHHHHHHHHHHHTSS--TT-EEEEE--STTTTHHHHHHHHTT-EEEEEES-HHHHHHHHHTTS--EE-SSHHHHHHHHHHHHHTT---EEEEES-HHHHHHHHHHTT---SEE---SSTT-TTTS-PPTT--HHHHHHHHHH-HHHHHHHHHHHHHHHHHHHHHHHHTT--B-B-SS-HHHHHHHTT-TTGGGS-BHIIIIIHHHHTTT-B-EEEEETT--HHHHHHHHHHHHHHSTT-HHHHHHHHHHHHHPPP-SS-EEE--B-TTHHHHHHHHHHHHHHHTSSSS-EEEEE-S-STTSEE-TTTTTTT-TTS-TTB-HHHHHHHHHHHHHT-SEEEEEESTTT-TTS-EEEEEEEEE-S-HHHHHHHHHHHHHHHHHHHHHHHHTT-HHHHHHHHHHT-B-HHHH-

B-factor: mean 12.85, std 8.53, range [3.88, 87.52]

Sequence (1107 aa):
NNKYRDVEIRAPRGNKLTAKSWLTEAPLRMLMNNLDPQVAENPKELVVYGGIGRAARNWECYDKIVETLTRLEDDETLLVQSGKPVGVFKTHSNAPRVLIANSNLVPHWANWEHFNELDAKGLAMYGQMTAGSWIYIGSQGIVQGTYETFVEAGRQHYGGSLKGKWVLTAGLGGMGGAQPLAATLAGACSLNIESQQSRIDFRLETRYVDEQATDLDDALVRIAKYTAEGKAISIALHGNAAEILPELVKRGVRPDMVTDQTSAHDPLNGYLPAGWTWEQYRDRAQTEPAAVVKAAKQSMAVHVQAMLDFQKQGVPTFDYGNNIRQMAKEEGVADAFDFPGFVPAYIRPLFCRGVGPFRWAALSGEAEDIYKTDAKVKELIPDDAHLHRWLDMARERISFQGLPARICWVGLGLRAKLGLAFNEMVRSGELSAPVVIGRDHLDSGSVSSPNAETEAMRDGSDAVSDWPLLNALLNTAGGATWVSLHHGGGVGMGFSQHSGMVIVCDGTDEAAERIARVLTNDPGTGVMRHADAGYDIAIDCAKEQGLDLPMITGNKYRDVEIRAPRGNKLTAKSWLTEAPLRMLMNNLDPQVAENPKELVVYGGIGRAARNWECYDKIVETLTRLEDDETLLVQSGKPVGVFKTHSNAPRVLIANSNLVPHWANWEHFNELDAKGLAMYGQMTAGSWIYIGSQGIVQGTYETFVEAGRQHYGGSLKGKWVLTAGLGGMGGAQPLAATLAGACSLNIESQQSRIDFRLETRYVDEQATDLDDALVRIAKYTAEGKAISIALHGNAAEILPELVKRGVRPDMVTDQTSAHDPLNGYLPAGWTWEQYRDRAQTEPAAVVKAAKQSMAVHVQAMLDFQKQGVPTFDYGNNIRQMAKEEGVADAFDFPGFVPAYIRPLFCRGVGPFRWAALSGEAEDIYKTDAKVKELIPDDAHLHRWLDMARERISFQGLPARICWVGLGLRAKLGLAFNEMVRSGELSAPVVIGRDHLDSGSVSSPNAETEAMRDGSDAVSDWPLLNALLNTAGGATWVSLHHGGGVGMGFSQHSGMVIVCDGTDEAAERIARVLTNDPGTGVMRHADAGYDIAIDCAKEQGLDLPMITG

InterPro domains:
  IPR023636 Urocanase conserved site [PS01233] (442-457)
  IPR023637 Urocanase-like [MF_00577] (2-556)
  IPR023637 Urocanase-like [NF003820] (11-547)
  IPR023637 Urocanase-like [PIRSF001423] (6-555)
  IPR023637 Urocanase-like [PTHR12216] (8-553)
  IPR023637 Urocanase-like [TIGR01228] (11-554)
  IPR035085 Urocanase, Rossmann-like domain [PF01175] (141-349)
  IPR035400 Urocanase, N-terminal domain [PF17391] (12-138)
  IPR035401 Urocanase, C-terminal domain [PF17392] (352-546)
  IPR036190 Urocanase superfamily [SSF111326] (7-555)
  IPR038364 Urocanase, central domain superfamily [G3DSA:3.40.50.10730] (142-349)

GO terms:
  GO:0016153 urocanate hydratase activity (F, EXP)